Protein 6ERK (pdb70)

Radius of gyration: 26.4 Å; Cα contacts (8 Å, |Δi|>4): 1955; chains: 2; bounding box: 67×79×71 Å

Solvent-accessible surface area: 27756 Å² total; per-residue (Å²): 202,65,117,40,24,72,35,112,29,3,32,68,37,2,0,7,19,88,20,28,0,54,22,126,81,51,10,13,2,1,52,98,2,73,38,4,44,0,0,0,99,72,40,34,118,0,5,2,0,0,2,0,47,18,0,4,0,3,1,12,41,29,97,129,0,24,56,13,0,85,120,9,4,41,76,1,4,3,0,1,0,1,7,0,0,0,71,19,0,0,52,0,0,108,63,0,40,90,36,14,15,84,50,10,36,0,0,0,0,1,7,5,19,21,2,0,0,1,0,0,0,12,0,0,28,27,28,7,111,26,48,110,30,93,78,19,70,46,1,0,0,0,87,22,3,66,3,6,5,0,18,6,0,50,9,0,24,111,138,34,74,40,92,28,45,70,16,74,32,1,27,67,24,50,161,89,98,18,61,132,83,53,100,79,61,8,44,113,25,0,98,169,13,9,112,56,0,0,0,0,0,0,12,0,0,3,0,3,56,30,16,0,35,7,0,6,23,54,14,0,69,23,0,28,141,13,1,88,134,65,100,3,15,0,0,0,8,0,13,20,2,1,1,0,1,1,14,61,23,0,0,0,62,37,2,93,24,34,3,26,0,0,0,0,1,33,3,0,1,0,2,8,4,11,7,0,0,0,0,0,25,43,100,2,0,58,31,1,21,114,29,158,51,57,24,1,127,9,20,13,29,11,0,0,6,0,0,1,0,16,0,0,17,15,1,4,69,19,1,90,83,25,95,18,78,49,87,0,126,67,5,62,58,25,0,77,125,42,0,40,70,0,87,95,48,170,18,13,128,56,30,24,22,9,2,0,0,1,0,0,25,2,77,117,62,15,44,51,55,40,0,14,68,20,1,22,104,25,27,0,1,0,56,5,67,49,96,12,0,6,0,0,0,3,5,44,16,74,78,115,45,2,37,77,0,0,97,13,1,40,122,0,1,36,39,4,33,123,131,111,108,120,142,54,102,57,88,58,39,115,29,3,34,70,34,2,2,8,8,148,26,20,0,59,13,122,131,32,9,4,11,1,64,92,1,82,37,4,50,0,16,5,110,128,46,51,108,0,6,2,0,0,1,0,20,19,0,3,0,3,1,10,40,30,102,87,0,22,60,23,1,71,120,12,6,54,87,1,4,4,0,0,0,4,8,0,0,0,77,17,0,0,55,0,0,104,59,0,41,89,36,13,15,86,51,10,39,0,0,0,0,1,8,5,18,20,2,0,0,0,0,0,0,10,0,0,26,27,19,0,111,25,33,107,77,93,72,9,53,35,1,0,0,0,91,13,4,72,4,8,22,0,56,1,0,72,17,1,23,127,61,76,20,51,68,15,74,35,1,32,70,26,50,163,90,98,18,59,132,78,54,97,80,60,8,45,113,25,0,94,171,20,10,114,30,0,0,0,0,0,0,12,0,0,3,0,3,57,32,18,1,38,8,0,7,20,49,14,0,70,19,0,31,132,12,1,84,133,70,73,3,12,0,0,0,9,0,14,22,3,1,2,0,1,1,16,59,25,0,0,0,61,38,2,93,23,32,2,16,0,0,0,0,1,33,3,0,1,0,1,7,4,13,6,0,0,0,0,0,22,61,99,0,0,56,38,1,11,145,28,156,53,56,23,0,101,3,11,14,30,10,0,1,6,0,1,0,0,16,0,0,18,7,1,4,57,21,1,91,82,25,91,16,80,53,80,0,130,64,3,64,60,25,0,79,121,42,0,40,69,0,90,94,44,162,10,11,124,59,30,25,24,10,1,0,0,1,0,0,25,3,57,130,63,15,82,59,45,23,2,32,31,6,1,23,78,32,27,0,0,1,33,6,63,49,91,13,0,6,0,0,0,3,1,44,14,71,78,118,45,2,38,76,0,0,96,12,0,43,118,0,0,38,38,18,58,110,142

Organism: Psychrobacter cryohalolentis (strain ATCC BAA-1226 / DSM 17306 / VKM B-2378 / K5) (NCBI:txid335284)

B-factor: mean 19.43, std 11.38, range [5.03, 258.58]

Structure (mmCIF, N/CA/C/O backbone):
data_6ERK
#
_entry.id   6ERK
#
_cell.length_a   182.069
_cell.length_b   67.910
_cell.length_c   118.070
_cell.angle_alpha   90.000
_cell.angle_beta   128.810
_cell.angle_gamma   90.000
#
_symmetry.space_group_name_H-M   'C 1 2 1'
#
loop_
_entity.id
_entity.type
_entity.pdbx_description
1 polymer Aminotransferase
2 non-polymer 'SULFATE ION'
3 non-polymer 1,2-ETHANEDIOL
4 non-polymer GLYCEROL
5 non-polymer "PYRIDOXAL-5'-PHOSPHATE"
6 water water
#
loop_
_atom_site.group_PDB
_atom_site.id
_atom_site.type_symbol
_atom_site.label_atom_id
_atom_site.label_alt_id
_atom_site.label_comp_id
_atom_site.label_asym_id
_atom_site.label_entity_id
_atom_site.label_seq_id
_atom_site.pdbx_PDB_ins_code
_atom_site.Cartn_x
_atom_site.Cartn_y
_atom_site.Cartn_z
_atom_site.occupancy
_atom_site.B_iso_or_equiv
_atom_site.auth_seq_id
_atom_site.auth_comp_id
_atom_site.auth_asym_id
_atom_site.auth_atom_id
_atom_site.pdbx_PDB_model_num
ATOM 1 N N . MET A 1 21 ? 50.396 -37.016 37.011 1.00 58.34 1 MET A N 1
ATOM 2 C CA . MET A 1 21 ? 49.023 -36.650 37.505 1.00 55.23 1 MET A CA 1
ATOM 3 C C . MET A 1 21 ? 49.052 -35.283 38.142 1.00 42.86 1 MET A C 1
ATOM 4 O O . MET A 1 21 ? 49.818 -35.046 39.053 1.00 53.88 1 MET A O 1
ATOM 8 N N . THR A 1 22 ? 48.215 -34.388 37.647 1.00 36.07 2 THR A N 1
ATOM 9 C CA . THR A 1 22 ? 48.112 -33.029 38.138 1.00 40.57 2 THR A CA 1
ATOM 10 C C . THR A 1 22 ? 46.686 -32.850 38.564 1.00 37.30 2 THR A C 1
ATOM 11 O O . THR A 1 22 ? 45.743 -33.297 37.857 1.00 43.17 2 THR A O 1
ATOM 15 N N . THR A 1 23 ? 46.544 -32.217 39.727 1.00 41.96 3 THR A N 1
ATOM 16 C CA . THR A 1 23 ? 45.264 -31.828 40.285 1.00 37.99 3 THR A CA 1
ATOM 17 C C . THR A 1 23 ? 45.355 -30.317 40.348 1.00 36.30 3 THR A C 1
ATOM 18 O O . THR A 1 23 ? 46.206 -29.777 41.074 1.00 51.80 3 THR A O 1
ATOM 22 N N . VAL A 1 24 ? 44.484 -29.635 39.604 1.00 31.74 4 VAL A N 1
ATOM 23 C CA . VAL A 1 24 ? 44.353 -28.194 39.644 1.00 30.45 4 VAL A CA 1
ATOM 24 C C . VAL A 1 24 ? 43.224 -27.775 40.565 1.00 28.58 4 VAL A C 1
ATOM 25 O O . VAL A 1 24 ? 42.248 -28.528 40.813 1.00 33.19 4 VAL A O 1
ATOM 29 N N . SER A 1 25 ? 43.342 -26.515 41.005 1.00 24.73 5 SER A N 1
ATOM 30 C CA . SER A 1 25 ? 42.401 -25.922 41.915 1.00 28.85 5 SER A CA 1
ATOM 31 C C . SER A 1 25 ? 41.270 -25.272 41.121 1.00 27.15 5 SER A C 1
ATOM 32 O O . SER A 1 25 ? 41.492 -24.586 40.103 1.00 24.05 5 SER A O 1
ATOM 35 N N . THR A 1 26 ? 40.060 -25.535 41.640 1.00 22.04 6 THR A N 1
ATOM 36 C CA . THR A 1 26 ? 38.790 -24.986 41.185 1.00 23.38 6 THR A CA 1
ATOM 37 C C . THR A 1 26 ? 38.061 -24.383 42.391 1.00 24.50 6 THR A C 1
ATOM 38 O O . THR A 1 26 ? 38.500 -24.568 43.553 1.00 27.43 6 THR A O 1
ATOM 44 N N . ASN A 1 27 ? 36.935 -23.704 42.139 1.00 21.10 7 ASN A N 1
ATOM 45 C CA . ASN A 1 27 ? 36.299 -22.912 43.179 1.00 15.57 7 ASN A CA 1
ATOM 46 C C . ASN A 1 27 ? 34.801 -22.932 43.018 1.00 14.78 7 ASN A C 1
ATOM 47 O O . ASN A 1 27 ? 34.266 -22.499 42.002 1.00 14.04 7 ASN A O 1
ATOM 52 N N . ASP A 1 28 ? 34.112 -23.451 44.040 1.00 15.57 8 ASP A N 1
ATOM 53 C CA . ASP A 1 28 ? 32.652 -23.580 43.959 1.00 16.40 8 ASP A CA 1
ATOM 54 C C . ASP A 1 28 ? 31.922 -22.250 43.906 1.00 14.64 8 ASP A C 1
ATOM 55 O O . ASP A 1 28 ? 30.909 -22.099 43.207 1.00 16.18 8 ASP A O 1
ATOM 60 N N . PHE A 1 29 ? 32.471 -21.238 44.572 1.00 13.60 9 PHE A N 1
ATOM 61 C CA . PHE A 1 29 ? 31.822 -19.887 44.443 1.00 12.39 9 PHE A CA 1
ATOM 62 C C . PHE A 1 29 ? 31.866 -19.354 43.001 1.00 11.50 9 PHE A C 1
ATOM 63 O O . PHE A 1 29 ? 30.860 -18.915 42.462 1.00 12.64 9 PHE A O 1
ATOM 71 N N . ASP A 1 30 ? 33.048 -19.391 42.398 1.00 11.71 10 ASP A N 1
ATOM 72 C CA . ASP A 1 30 ? 33.194 -19.033 40.980 1.00 14.53 10 ASP A CA 1
ATOM 73 C C . ASP A 1 30 ? 32.175 -19.774 40.110 1.00 15.74 10 ASP A C 1
ATOM 74 O O . ASP A 1 30 ? 31.451 -19.188 39.350 1.00 13.14 10 ASP A O 1
ATOM 79 N N . GLN A 1 31 ? 32.166 -21.126 40.273 1.00 11.23 11 GLN A N 1
ATOM 80 C CA . GLN A 1 31 ? 31.342 -21.977 39.465 1.00 16.29 11 GLN A CA 1
ATOM 81 C C . GLN A 1 31 ? 29.879 -21.639 39.496 1.00 14.91 11 GLN A C 1
ATOM 82 O O . GLN A 1 31 ? 29.195 -21.696 38.491 1.00 18.10 11 GLN A O 1
ATOM 88 N N . GLN A 1 32 ? 29.382 -21.232 40.657 1.00 13.45 12 GLN A N 1
ATOM 89 C CA . GLN A 1 32 ? 27.934 -20.950 40.825 1.00 16.97 12 GLN A CA 1
ATOM 90 C C . GLN A 1 32 ? 27.530 -19.464 40.633 1.00 14.77 12 GLN A C 1
ATOM 91 O O . GLN A 1 32 ? 26.395 -19.185 40.246 1.00 18.33 12 GLN A O 1
ATOM 97 N N . HIS A 1 33 ? 28.440 -18.531 40.8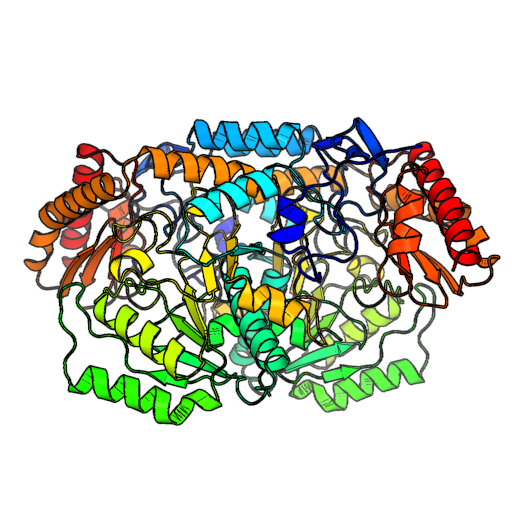87 1.00 11.77 13 HIS A N 1
ATOM 98 C CA . HIS A 1 33 ? 28.073 -17.114 41.025 1.00 11.78 13 HIS A CA 1
ATOM 99 C C . HIS A 1 33 ? 28.727 -16.123 40.061 1.00 11.75 13 HIS A C 1
ATOM 100 O O . HIS A 1 33 ? 28.224 -15.012 39.924 1.00 13.35 13 HIS A O 1
ATOM 107 N N . LEU A 1 34 ? 29.828 -16.510 39.399 1.00 10.36 14 LEU A N 1
ATOM 108 C CA . LEU A 1 34 ? 30.549 -15.578 38.538 1.00 10.74 14 LEU A CA 1
ATOM 109 C C . LEU A 1 34 ? 30.456 -15.962 37.053 1.00 10.69 14 LEU A C 1
ATOM 110 O O . LEU A 1 34 ? 30.956 -17.026 36.646 1.00 11.54 14 LEU A O 1
ATOM 115 N N . TRP A 1 35 ? 29.872 -15.054 36.272 1.00 10.61 15 TRP A N 1
ATOM 116 C CA . TRP A 1 35 ? 29.932 -15.214 34.845 1.00 9.90 15 TRP A CA 1
ATOM 117 C C . TRP A 1 35 ? 31.357 -15.027 34.302 1.00 11.66 15 TRP A C 1
ATOM 118 O O . TRP A 1 35 ? 32.150 -14.210 34.820 1.00 10.65 15 TRP A O 1
ATOM 129 N N . HIS A 1 36 ? 31.672 -15.797 33.254 1.00 10.97 16 HIS A N 1
ATOM 130 C CA . HIS A 1 36 ? 32.933 -15.585 32.536 1.00 10.25 16 HIS A CA 1
ATOM 131 C C . HIS A 1 36 ? 32.548 -15.297 31.074 1.00 14.29 16 HIS A C 1
ATOM 132 O O . HIS A 1 36 ? 31.393 -15.471 30.733 1.00 20.40 16 HIS A O 1
ATOM 139 N N . PRO A 1 37 ? 33.508 -14.895 30.234 1.00 13.94 17 PRO A N 1
ATOM 140 C CA . PRO A 1 37 ? 33.105 -14.453 28.877 1.00 17.42 17 PRO A CA 1
ATOM 141 C C . PRO A 1 37 ? 32.397 -15.508 28.080 1.00 19.30 17 PRO A C 1
ATOM 142 O O . PRO A 1 37 ? 32.847 -16.680 28.025 1.00 22.78 17 PRO A O 1
ATOM 146 N N . TYR A 1 38 ? 31.259 -15.071 27.508 1.00 20.34 18 TYR A N 1
ATOM 147 C CA . TYR A 1 38 ? 30.472 -15.908 26.627 1.00 25.51 18 TYR A CA 1
ATOM 148 C C . TYR A 1 38 ? 30.305 -17.301 27.194 1.00 22.93 18 TYR A C 1
ATOM 149 O O . TYR A 1 38 ? 30.566 -18.307 26.491 1.00 26.82 18 TYR A O 1
ATOM 158 N N . ALA A 1 39 ? 29.899 -17.347 28.468 1.00 21.59 19 ALA A N 1
ATOM 159 C CA . ALA A 1 39 ? 29.848 -18.612 29.215 1.00 24.17 19 ALA A CA 1
ATOM 160 C C . ALA A 1 39 ? 28.495 -18.768 29.848 1.00 20.21 19 ALA A C 1
ATOM 161 O O . ALA A 1 39 ? 27.749 -17.771 30.018 1.00 23.24 19 ALA A O 1
ATOM 163 N N . SER A 1 40 ? 28.115 -20.012 30.066 1.00 22.14 20 SER A N 1
ATOM 164 C CA . SER A 1 40 ? 26.923 -20.263 30.889 1.00 20.19 20 SER A CA 1
ATOM 165 C C . SER A 1 40 ? 27.348 -20.258 32.393 1.00 17.25 20 SER A C 1
ATOM 166 O O . SER A 1 40 ? 28.552 -20.311 32.805 1.00 18.95 20 SER A O 1
ATOM 169 N N . LEU A 1 41 ? 26.324 -20.200 33.219 1.00 16.68 21 LEU A N 1
ATOM 170 C CA . LEU A 1 41 ? 26.516 -20.181 34.674 1.00 16.30 21 LEU A CA 1
ATOM 171 C C . LEU A 1 41 ? 25.565 -21.190 35.361 1.00 19.55 21 LEU A C 1
ATOM 172 O O . LEU A 1 41 ? 24.350 -20.962 35.360 1.00 23.13 21 LEU A O 1
ATOM 177 N N . PRO A 1 42 ? 26.052 -22.300 35.926 1.00 21.19 22 PRO A N 1
ATOM 178 C CA . PRO A 1 42 ? 27.447 -22.700 35.919 1.00 20.75 22 PRO A CA 1
ATOM 179 C C . PRO A 1 42 ? 27.930 -23.110 34.514 1.00 17.08 22 PRO A C 1
ATOM 180 O O . PRO A 1 42 ? 27.147 -23.542 33.664 1.00 24.66 22 PRO A O 1
ATOM 184 N N . PRO A 1 43 ? 29.255 -23.070 34.294 1.00 17.94 23 PRO A N 1
ATOM 185 C CA . PRO A 1 43 ? 29.852 -23.510 33.076 1.00 21.30 23 PRO A CA 1
ATOM 186 C C . PRO A 1 43 ? 29.912 -25.065 33.083 1.00 26.70 23 PRO A C 1
ATOM 187 O O . PRO A 1 43 ? 29.899 -25.716 34.146 1.00 28.60 23 PRO A O 1
ATOM 191 N N . THR A 1 44 ? 30.050 -25.644 31.902 1.00 36.00 24 THR A N 1
ATOM 192 C CA . THR A 1 44 ? 30.139 -27.136 31.862 1.00 38.38 24 THR A CA 1
ATOM 193 C C . THR A 1 44 ? 31.489 -27.656 32.399 1.00 45.50 24 THR A C 1
ATOM 194 O O . THR A 1 44 ? 31.567 -28.760 32.988 1.00 50.25 24 THR A O 1
ATOM 198 N N . TYR A 1 45 ? 32.526 -26.830 32.240 1.00 35.30 25 TYR A N 1
ATOM 199 C CA . TYR A 1 45 ? 33.863 -27.143 32.707 1.00 27.60 25 TYR A CA 1
ATOM 200 C C . TYR A 1 45 ? 34.337 -26.000 33.630 1.00 22.80 25 TYR A C 1
ATOM 201 O O . TYR A 1 45 ? 34.139 -24.831 33.323 1.00 22.33 25 TYR A O 1
ATOM 210 N N . PRO A 1 46 ? 34.873 -26.361 34.804 1.00 21.85 26 PRO A N 1
ATOM 211 C CA . PRO A 1 46 ? 35.278 -25.347 35.755 1.00 17.64 26 PRO A CA 1
ATOM 212 C C . PRO A 1 46 ? 36.495 -24.538 35.351 1.00 14.91 26 PRO A C 1
ATOM 213 O O . PRO A 1 46 ? 37.321 -24.992 34.604 1.00 19.41 26 PRO A O 1
ATOM 217 N N . ASN A 1 47 ? 36.576 -23.315 35.896 1.00 13.62 27 ASN A N 1
ATOM 218 C CA . ASN A 1 47 ? 37.713 -22.438 35.661 1.00 13.57 27 ASN A CA 1
ATOM 219 C C . ASN A 1 47 ? 38.866 -22.780 36.580 1.00 12.63 27 ASN A C 1
ATOM 220 O O . ASN A 1 47 ? 38.649 -23.205 37.739 1.00 16.17 27 ASN A O 1
ATOM 225 N N . ILE A 1 48 ? 40.086 -22.685 36.071 1.00 13.48 28 ILE A N 1
ATOM 226 C CA . ILE A 1 48 ? 41.308 -22.945 36.844 1.00 12.91 28 ILE A CA 1
ATOM 227 C C . ILE A 1 48 ? 41.667 -21.693 37.643 1.00 11.71 28 ILE A C 1
ATOM 228 O O . ILE A 1 48 ? 41.693 -20.552 37.103 1.00 11.83 28 ILE A O 1
ATOM 233 N N . VAL A 1 49 ? 41.845 -21.862 38.947 1.00 12.39 29 VAL A N 1
ATOM 234 C CA . VAL A 1 49 ? 42.254 -20.740 39.797 1.00 11.58 29 VAL A CA 1
ATOM 235 C C . VAL A 1 49 ? 43.732 -20.426 39.586 1.00 11.71 29 VAL A C 1
ATOM 236 O O . VAL A 1 49 ? 44.610 -21.254 39.794 1.00 12.70 29 VAL A O 1
ATOM 240 N N . ILE A 1 50 ? 43.993 -19.195 39.159 1.00 11.22 30 ILE A N 1
ATOM 241 C CA . ILE A 1 50 ? 45.365 -18.672 38.957 1.00 10.35 30 ILE A CA 1
ATOM 242 C C . ILE A 1 50 ? 45.707 -17.830 40.185 1.00 10.43 30 ILE A C 1
ATOM 243 O O . ILE A 1 50 ? 44.978 -16.944 40.524 1.00 10.24 30 ILE A O 1
ATOM 248 N N . ASP A 1 51 ? 46.878 -18.122 40.745 1.00 10.16 31 ASP A N 1
ATOM 249 C CA . ASP A 1 51 ? 47.363 -17.364 41.918 1.00 12.77 31 ASP A CA 1
ATOM 250 C C . ASP A 1 51 ? 48.234 -16.165 41.573 1.00 12.29 31 ASP A C 1
ATOM 251 O O . ASP A 1 51 ? 48.169 -15.162 42.217 1.00 11.00 31 ASP A O 1
ATOM 256 N N . ARG A 1 52 ? 49.066 -16.294 40.541 1.00 9.35 32 ARG A N 1
ATOM 257 C CA . ARG A 1 52 ? 50.088 -15.273 40.239 1.00 9.75 32 ARG A CA 1
ATOM 258 C C . ARG A 1 52 ? 50.608 -15.534 38.850 1.00 10.75 32 ARG A C 1
ATOM 259 O O . ARG A 1 52 ? 50.210 -16.524 38.219 1.00 11.00 32 ARG A O 1
ATOM 270 N N . ALA A 1 53 ? 51.454 -14.660 38.375 1.00 10.34 33 ALA A N 1
ATOM 271 C CA . ALA A 1 53 ? 52.049 -14.798 37.044 1.00 10.36 33 ALA A CA 1
ATOM 272 C C . ALA A 1 53 ? 53.426 -14.141 37.022 1.00 9.90 33 ALA A C 1
ATOM 273 O O . ALA A 1 53 ? 53.736 -13.223 37.834 1.00 11.01 33 ALA A O 1
ATOM 275 N N . GLU A 1 54 ? 54.280 -14.608 36.126 1.00 9.56 34 GLU A N 1
ATOM 276 C CA . GLU A 1 54 ? 55.662 -14.136 36.052 1.00 12.41 34 GLU A CA 1
ATOM 277 C C . GLU A 1 54 ? 56.237 -14.459 34.699 1.00 10.95 34 GLU A C 1
ATOM 278 O O . GLU A 1 54 ? 56.090 -15.587 34.221 1.00 10.62 34 GLU A O 1
ATOM 284 N N . GLY A 1 55 ? 56.854 -13.483 34.046 1.00 11.54 35 GLY A N 1
ATOM 285 C CA . GLY A 1 55 ? 57.398 -13.731 32.724 1.00 12.05 35 GLY A CA 1
ATOM 286 C C . GLY A 1 55 ? 56.303 -14.188 31.767 1.00 10.52 35 GLY A C 1
ATOM 287 O O . GLY A 1 55 ? 55.262 -13.577 31.712 1.00 10.79 35 GLY A O 1
ATOM 288 N N . ILE A 1 56 ? 56.529 -15.292 31.073 1.00 8.68 36 ILE A N 1
ATOM 289 C CA . ILE A 1 56 ? 55.517 -15.829 30.133 1.00 10.43 36 ILE A CA 1
ATOM 290 C C . ILE A 1 56 ? 54.496 -16.748 30.776 1.00 9.53 36 ILE A C 1
ATOM 291 O O . ILE A 1 56 ? 53.597 -17.240 30.099 1.00 11.34 36 ILE A O 1
ATOM 296 N N . TYR A 1 57 ? 54.640 -16.970 32.112 1.00 7.01 37 TYR A N 1
ATOM 297 C CA . TYR A 1 57 ? 53.918 -17.993 32.818 1.00 8.13 37 TYR A CA 1
ATOM 298 C C . TYR A 1 57 ? 52.771 -17.448 33.667 1.00 9.13 37 TYR A C 1
ATOM 299 O O . TYR A 1 57 ? 52.922 -16.424 34.354 1.00 10.26 37 TYR A O 1
ATOM 308 N N . ILE A 1 58 ? 51.697 -18.215 33.706 1.00 9.68 38 ILE A N 1
ATOM 309 C CA . ILE A 1 58 ? 50.688 -18.116 34.719 1.00 9.64 38 ILE A CA 1
ATOM 310 C C . ILE A 1 58 ? 50.843 -19.286 35.672 1.00 9.31 38 ILE A C 1
ATOM 311 O O . ILE A 1 58 ? 51.333 -20.361 35.266 1.00 11.92 38 ILE A O 1
ATOM 316 N N . VAL A 1 59 ? 50.471 -19.089 36.938 1.00 10.09 39 VAL A N 1
ATOM 317 C CA . VAL A 1 59 ? 50.778 -20.063 37.983 1.00 11.06 39 VAL A CA 1
ATOM 318 C C . VAL A 1 59 ? 49.538 -20.381 38.738 1.00 10.85 39 VAL A C 1
ATOM 319 O O . VAL A 1 59 ? 48.875 -19.509 39.277 1.00 13.30 39 VAL A O 1
ATOM 323 N N . THR A 1 60 ? 49.221 -21.678 38.780 1.00 13.65 40 THR A N 1
ATOM 324 C CA . THR A 1 60 ? 47.957 -22.097 39.393 1.00 16.49 40 THR A CA 1
ATOM 325 C C . THR A 1 60 ? 48.114 -22.033 40.899 1.00 20.46 40 THR A C 1
ATOM 326 O O . THR A 1 60 ? 49.273 -21.941 41.471 1.00 17.57 40 THR A O 1
ATOM 330 N N . GLU A 1 61 ? 46.951 -22.103 41.566 1.00 21.49 41 GLU A N 1
ATOM 331 C CA . GLU A 1 61 ? 46.895 -22.047 43.036 1.00 24.76 41 GLU A CA 1
ATOM 332 C C . GLU A 1 61 ? 47.779 -23.162 43.645 1.00 29.51 41 GLU A C 1
ATOM 333 O O . GLU A 1 61 ? 48.394 -22.990 44.643 1.00 37.46 41 GLU A O 1
ATOM 339 N N . ASP A 1 62 ? 47.917 -24.283 42.943 1.00 42.05 42 ASP A N 1
ATOM 340 C CA . ASP A 1 62 ? 48.792 -25.384 43.384 1.00 64.79 42 ASP A CA 1
ATOM 341 C C . ASP A 1 62 ? 50.276 -25.321 42.961 1.00 258.58 42 ASP A C 1
ATOM 342 O O . ASP A 1 62 ? 51.040 -26.215 43.317 1.00 113.66 42 ASP A O 1
ATOM 351 N N . GLY A 1 63 ? 50.704 -24.287 42.215 1.00 16.23 43 GLY A N 1
ATOM 352 C CA . GLY A 1 63 ? 52.071 -24.084 42.014 1.00 14.80 43 GLY A CA 1
ATOM 353 C C . GLY A 1 63 ? 52.482 -24.466 40.536 1.00 20.24 43 GLY A C 1
ATOM 354 O O . GLY A 1 63 ? 53.622 -24.272 40.136 1.00 26.41 43 GLY A O 1
ATOM 355 N N . THR A 1 64 ? 51.535 -24.962 39.734 1.00 21.56 44 THR A N 1
ATOM 356 C CA . THR A 1 64 ? 51.811 -25.405 38.363 1.00 20.08 44 THR A CA 1
ATOM 357 C C . THR A 1 64 ? 51.994 -24.190 37.445 1.00 17.23 44 THR A C 1
ATOM 358 O O . THR A 1 64 ? 51.090 -23.343 37.383 1.00 19.52 44 THR A O 1
ATOM 362 N N . ARG A 1 65 ? 53.155 -24.098 36.782 1.00 16.83 45 ARG A N 1
ATOM 363 C CA . ARG A 1 65 ? 53.419 -23.020 35.837 1.00 17.02 45 ARG A CA 1
ATOM 364 C C . ARG A 1 65 ? 52.995 -23.458 34.423 1.00 16.69 45 ARG A C 1
ATOM 365 O O . ARG A 1 65 ? 53.288 -24.593 33.974 1.00 16.55 45 ARG A O 1
ATOM 373 N N . LEU A 1 66 ? 52.354 -22.539 33.723 1.00 12.34 46 LEU A N 1
ATOM 374 C CA . LEU A 1 66 ? 51.846 -22.792 32.372 1.00 11.65 46 LEU A CA 1
ATOM 375 C C . LEU A 1 66 ? 52.311 -21.656 31.503 1.00 10.79 46 LEU A C 1
ATOM 376 O O . LEU A 1 66 ? 52.111 -20.487 31.858 1.00 12.00 46 LEU A O 1
ATOM 381 N N . ILE A 1 67 ? 52.863 -21.986 30.350 1.00 11.46 47 ILE A N 1
ATOM 382 C CA . ILE A 1 67 ? 53.180 -20.909 29.396 1.00 11.63 47 ILE A CA 1
ATOM 383 C C . ILE A 1 67 ? 51.856 -20.414 28.834 1.00 11.48 47 ILE A C 1
ATOM 384 O O . ILE A 1 67 ? 51.104 -21.188 28.272 1.00 12.07 47 ILE A O 1
ATOM 389 N N . ASP A 1 68 ? 51.605 -19.109 28.973 1.00 10.71 48 ASP A N 1
ATOM 390 C CA . ASP A 1 68 ? 50.384 -18.557 28.391 1.00 9.77 48 ASP A CA 1
ATOM 391 C C . ASP A 1 68 ? 50.623 -18.217 26.933 1.00 10.09 48 ASP A C 1
ATOM 392 O O . ASP A 1 68 ? 51.156 -17.156 26.614 1.00 11.74 48 ASP A O 1
ATOM 397 N N . GLY A 1 69 ? 50.185 -19.106 26.050 1.00 10.87 49 GLY A N 1
ATOM 398 C CA . GLY A 1 69 ? 50.322 -18.838 24.654 1.00 10.17 49 GLY A CA 1
ATOM 399 C C . GLY A 1 69 ? 49.433 -17.744 24.078 1.00 9.84 49 GLY A C 1
ATOM 400 O O . GLY A 1 69 ? 49.581 -17.378 22.911 1.00 12.25 49 GLY A O 1
ATOM 401 N N . MET A 1 70 ? 48.488 -17.251 24.864 1.00 9.88 50 MET A N 1
ATOM 402 C CA . MET A 1 70 ? 47.503 -16.294 24.443 1.00 9.00 50 MET A CA 1
ATOM 403 C C . MET A 1 70 ? 47.843 -14.844 24.758 1.00 9.95 50 MET A C 1
ATOM 404 O O . MET A 1 70 ? 47.128 -13.939 24.312 1.00 10.29 50 MET A O 1
ATOM 409 N N . SER A 1 71 ? 48.891 -14.627 25.567 1.00 8.37 51 SER A N 1
ATOM 410 C CA . SER A 1 71 ? 49.134 -13.289 26.129 1.00 10.35 51 SER A CA 1
ATOM 411 C C . SER A 1 71 ? 47.890 -12.668 26.721 1.00 7.35 51 SER A C 1
ATOM 412 O O . SER A 1 71 ? 47.595 -11.487 26.513 1.00 8.15 51 SER A O 1
ATOM 415 N N . SER A 1 72 ? 47.122 -13.444 27.475 1.00 8.31 52 SER A N 1
ATOM 416 C CA . SER A 1 72 ? 45.853 -12.944 28.033 1.00 9.50 52 SER A CA 1
ATOM 417 C C . SER A 1 72 ? 44.990 -12.191 27.006 1.00 9.70 52 SER A C 1
ATOM 418 O O . SER A 1 72 ? 44.547 -11.083 27.223 1.00 10.95 52 SER A O 1
ATOM 421 N N . TRP A 1 73 ? 44.755 -12.855 25.894 1.00 8.68 53 TRP A N 1
ATOM 422 C CA . TRP A 1 73 ? 43.953 -12.318 24.804 1.00 10.29 53 TRP A CA 1
ATOM 423 C C . TRP A 1 73 ? 44.625 -11.095 24.161 1.00 10.29 53 TRP A C 1
ATOM 424 O O . TRP A 1 73 ? 44.078 -10.012 24.120 1.00 11.20 53 TRP A O 1
ATOM 435 N N . TRP A 1 74 ? 45.873 -11.316 23.694 1.00 9.73 54 TRP A N 1
ATOM 436 C CA . TRP A 1 74 ? 46.578 -10.450 22.762 1.00 12.89 54 TRP A CA 1
ATOM 437 C C . TRP A 1 74 ? 47.334 -9.335 23.489 1.00 10.06 54 TRP A C 1
ATOM 438 O O . TRP A 1 74 ? 48.212 -8.759 22.905 1.00 14.38 54 TRP A O 1
ATOM 449 N N . ALA A 1 75 ? 47.060 -9.091 24.773 1.00 8.08 55 ALA A N 1
ATOM 450 C CA . ALA A 1 75 ? 47.434 -7.870 25.441 1.00 8.22 55 ALA A CA 1
ATOM 451 C C . ALA A 1 75 ? 48.735 -7.895 26.250 1.00 8.13 55 ALA A C 1
ATOM 452 O O . ALA A 1 75 ? 49.414 -6.874 26.332 1.00 9.06 55 ALA A O 1
ATOM 454 N N . SER A 1 76 ? 49.080 -9.060 26.824 1.00 7.66 56 SER A N 1
ATOM 455 C CA . SER A 1 76 ? 50.192 -9.095 27.746 1.00 8.04 56 SER A CA 1
ATOM 456 C C . SER A 1 76 ? 51.498 -9.335 26.962 1.00 7.84 56 SER A C 1
ATOM 457 O O . SER A 1 76 ? 52.238 -10.306 27.154 1.00 9.52 56 SER A O 1
ATOM 462 N N . VAL A 1 77 ? 51.813 -8.367 26.135 1.00 7.29 57 VAL A N 1
ATOM 463 C CA . VAL A 1 77 ? 52.899 -8.519 25.128 1.00 7.69 57 VAL A CA 1
ATOM 464 C C . VAL A 1 77 ? 54.298 -8.453 25.744 1.00 8.20 57 VAL A C 1
ATOM 465 O O . VAL A 1 77 ? 55.262 -8.879 25.140 1.00 8.71 57 VAL A O 1
ATOM 469 N N . HIS A 1 78 ? 54.397 -7.952 26.974 1.00 8.75 58 HIS A N 1
ATOM 470 C CA . HIS A 1 78 ? 55.651 -7.972 27.727 1.00 7.85 58 HIS A CA 1
ATOM 471 C C . HIS A 1 78 ? 55.709 -9.033 28.796 1.00 8.68 58 HIS A C 1
ATOM 472 O O . HIS A 1 78 ? 56.599 -9.004 29.682 1.00 10.15 58 HIS A O 1
ATOM 479 N N . GLY A 1 79 ? 54.793 -9.969 28.743 1.00 9.14 59 GLY A N 1
ATOM 480 C CA . GLY A 1 79 ? 54.600 -10.955 29.778 1.00 10.21 59 GLY A CA 1
ATOM 481 C C . GLY A 1 79 ? 53.957 -10.382 31.006 1.00 9.72 59 GLY A C 1
ATOM 482 O O . GLY A 1 79 ? 53.374 -9.264 30.999 1.00 13.28 59 GLY A O 1
ATOM 483 N N . TYR A 1 80 ? 54.071 -11.112 32.109 1.00 10.34 60 TYR A N 1
ATOM 484 C CA . TYR A 1 80 ? 53.434 -10.753 33.358 1.00 9.39 60 TYR A CA 1
ATOM 485 C C . TYR A 1 80 ? 54.482 -10.247 34.361 1.00 8.66 60 TYR A C 1
ATOM 486 O O . TYR A 1 80 ? 55.644 -10.593 34.291 1.00 9.70 60 TYR A O 1
ATOM 495 N N . ASN A 1 81 ? 54.037 -9.391 35.288 1.00 9.57 61 ASN A N 1
ATOM 496 C CA . ASN A 1 81 ? 54.857 -8.973 36.419 1.00 10.24 61 ASN A CA 1
ATOM 497 C C . ASN A 1 81 ? 56.175 -8.416 35.884 1.00 10.59 61 ASN A C 1
ATOM 498 O O . ASN A 1 81 ? 57.269 -8.750 36.369 1.00 11.54 61 ASN A O 1
ATOM 503 N N . HIS A 1 82 ? 56.054 -7.532 34.885 1.00 9.34 62 HIS A N 1
ATOM 504 C CA . HIS A 1 82 ? 57.231 -6.915 34.299 1.00 10.41 62 HIS A CA 1
ATOM 505 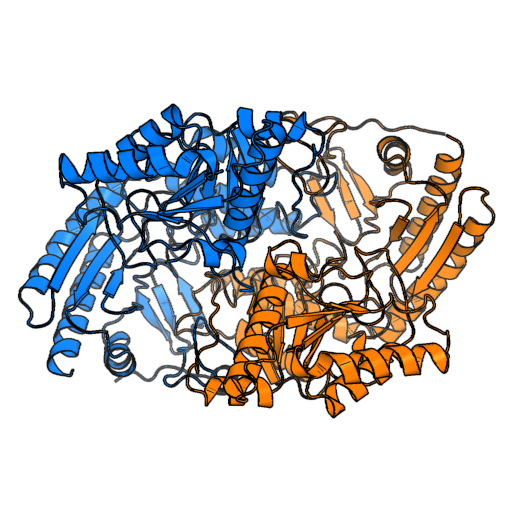C C . HIS A 1 82 ? 57.711 -5.768 35.186 1.00 9.22 62 HIS A C 1
ATOM 506 O O . HIS A 1 82 ? 56.933 -4.891 35.509 1.00 9.04 62 HIS A O 1
ATOM 513 N N . PRO A 1 83 ? 58.999 -5.725 35.515 1.00 9.62 63 PRO A N 1
ATOM 514 C CA . PRO A 1 83 ? 59.436 -4.741 36.499 1.00 9.26 63 PRO A CA 1
ATOM 515 C C . PRO A 1 83 ? 59.279 -3.290 36.027 1.00 8.84 63 PRO A C 1
ATOM 516 O O . PRO A 1 83 ? 59.085 -2.380 36.819 1.00 9.68 63 PRO A O 1
ATOM 520 N N . LYS A 1 84 ? 59.341 -3.040 34.724 1.00 8.05 64 LYS A N 1
ATOM 521 C CA . LYS A 1 84 ? 59.194 -1.669 34.236 1.00 7.87 64 LYS A CA 1
ATOM 522 C C . LYS A 1 84 ? 57.727 -1.236 34.206 1.00 8.45 64 LYS A C 1
ATOM 523 O O . LYS A 1 84 ? 57.411 -0.100 34.549 1.00 9.05 64 LYS A O 1
ATOM 529 N N . LEU A 1 85 ? 56.847 -2.183 33.874 1.00 8.01 65 LEU A N 1
ATOM 530 C CA . LEU A 1 85 ? 55.375 -1.901 33.985 1.00 8.34 65 LEU A CA 1
ATOM 531 C C . LEU A 1 85 ? 55.013 -1.692 35.437 1.00 8.07 65 LEU A C 1
ATOM 532 O O . LEU A 1 85 ? 54.265 -0.754 35.778 1.00 7.14 65 LEU A O 1
ATOM 537 N N . ASN A 1 86 ? 55.547 -2.538 36.314 1.00 7.08 66 ASN A N 1
ATOM 538 C CA . ASN A 1 86 ? 55.238 -2.442 37.730 1.00 7.49 66 ASN A CA 1
ATOM 539 C C . ASN A 1 86 ? 55.722 -1.073 38.267 1.00 7.53 66 ASN A C 1
ATOM 540 O O . ASN A 1 86 ? 54.999 -0.387 39.015 1.00 8.32 66 ASN A O 1
ATOM 545 N N . ALA A 1 87 ? 56.954 -0.667 37.877 1.00 7.18 67 ALA A N 1
ATOM 546 C CA . ALA A 1 87 ? 57.495 0.598 38.326 1.00 7.60 67 ALA A CA 1
ATOM 547 C C . ALA A 1 87 ? 56.597 1.775 37.908 1.00 7.53 67 ALA A C 1
ATOM 548 O O . ALA A 1 87 ? 56.431 2.725 38.671 1.00 7.94 67 ALA A O 1
ATOM 550 N N . ALA A 1 88 ? 56.079 1.721 36.662 1.00 7.28 68 ALA A N 1
ATOM 551 C CA . ALA A 1 88 ? 55.219 2.793 36.170 1.00 6.88 68 ALA A CA 1
ATOM 552 C C . ALA A 1 88 ? 53.929 2.893 36.964 1.00 6.77 68 ALA A C 1
ATOM 553 O O . ALA A 1 88 ? 53.467 3.989 37.307 1.00 9.38 68 ALA A O 1
ATOM 555 N N . MET A 1 89 ? 53.356 1.741 37.285 1.00 6.79 69 MET A N 1
ATOM 556 C CA . MET A 1 89 ? 52.144 1.687 38.098 1.00 7.98 69 MET A CA 1
ATOM 557 C C . MET A 1 89 ? 52.380 2.314 39.503 1.00 7.36 69 MET A C 1
ATOM 558 O O . MET A 1 89 ? 51.640 3.193 39.967 1.00 8.79 69 MET A O 1
ATOM 563 N N . ILE A 1 90 ? 53.473 1.868 40.122 1.00 6.43 70 ILE A N 1
ATOM 564 C CA . ILE A 1 90 ? 53.797 2.337 41.468 1.00 7.69 70 ILE A CA 1
ATOM 565 C C . ILE A 1 90 ? 54.071 3.877 41.484 1.00 6.39 70 ILE A C 1
ATOM 566 O O . ILE A 1 90 ? 53.535 4.591 42.345 1.00 7.57 70 ILE A O 1
ATOM 571 N N . GLU A 1 91 ? 54.818 4.349 40.480 1.00 6.90 71 GLU A N 1
ATOM 572 C CA . GLU A 1 91 ? 55.151 5.749 40.398 1.00 7.11 71 GLU A CA 1
ATOM 573 C C . GLU A 1 91 ? 53.875 6.603 40.282 1.00 7.57 71 GLU A C 1
ATOM 574 O O . GLU A 1 91 ? 53.742 7.630 40.945 1.00 8.29 71 GLU A O 1
ATOM 580 N N . GLN A 1 92 ? 52.934 6.185 39.418 1.00 7.54 72 GLN A N 1
ATOM 581 C CA . GLN A 1 92 ? 51.714 6.974 39.260 1.00 6.98 72 GLN A CA 1
ATOM 582 C C . GLN A 1 92 ? 50.821 6.878 40.475 1.00 6.71 72 GLN A C 1
ATOM 583 O O . GLN A 1 92 ? 50.226 7.895 40.856 1.00 8.32 72 GLN A O 1
ATOM 589 N N . LEU A 1 93 ? 50.743 5.704 41.106 1.00 6.48 73 LEU A N 1
ATOM 590 C CA . LEU A 1 93 ? 49.953 5.569 42.332 1.00 7.70 73 LEU A CA 1
ATOM 591 C C . LEU A 1 93 ? 50.348 6.552 43.414 1.00 8.51 73 LEU A C 1
ATOM 592 O O . LEU A 1 93 ? 49.478 7.031 44.141 1.00 10.37 73 LEU A O 1
ATOM 597 N N . GLY A 1 94 ? 51.637 6.874 43.491 1.00 7.94 74 GLY A N 1
ATOM 598 C CA . GLY A 1 94 ? 52.109 7.835 44.492 1.00 9.44 74 GLY A CA 1
ATOM 599 C C . GLY A 1 94 ? 51.613 9.251 44.306 1.00 8.35 74 GLY A C 1
ATOM 600 O O . GLY A 1 94 ? 51.661 10.051 45.203 1.00 9.28 74 GLY A O 1
ATOM 601 N N . LYS A 1 95 ? 51.228 9.548 43.067 1.00 7.51 75 LYS A N 1
ATOM 602 C CA . LYS A 1 95 ? 50.758 10.877 42.691 1.00 7.27 75 LYS A CA 1
ATOM 603 C C . LYS A 1 95 ? 49.224 10.890 42.716 1.00 7.39 75 LYS A C 1
ATOM 604 O O . LYS A 1 95 ? 48.604 11.622 43.515 1.00 8.15 75 LYS A O 1
ATOM 610 N N . MET A 1 96 ? 48.606 10.084 41.880 1.00 7.90 76 MET A N 1
ATOM 611 C CA . MET A 1 96 ? 47.149 9.858 41.882 1.00 8.04 76 MET A CA 1
ATOM 612 C C . MET A 1 96 ? 46.829 8.719 40.950 1.00 7.46 76 MET A C 1
ATOM 613 O O . MET A 1 96 ? 47.268 8.714 39.809 1.00 7.13 76 MET A O 1
ATOM 618 N N . ALA A 1 97 ? 45.995 7.779 41.396 1.00 7.68 77 ALA A N 1
ATOM 619 C CA . ALA A 1 97 ? 45.511 6.702 40.525 1.00 7.71 77 ALA A CA 1
ATOM 620 C C . ALA A 1 97 ? 44.585 7.285 39.467 1.00 7.33 77 ALA A C 1
ATOM 621 O O . ALA A 1 97 ? 44.627 6.849 38.301 1.00 8.11 77 ALA A O 1
ATOM 623 N N . HIS A 1 98 ? 43.787 8.270 39.860 1.00 6.21 78 HIS A N 1
ATOM 624 C CA . HIS A 1 98 ? 42.747 8.816 38.992 1.00 7.20 78 HIS A CA 1
ATOM 625 C C . HIS A 1 98 ? 42.422 10.236 39.395 1.00 8.10 78 HIS A C 1
ATOM 626 O O . HIS A 1 98 ? 42.370 10.545 40.580 1.00 8.68 78 HIS A O 1
ATOM 633 N N . VAL A 1 99 ? 42.122 11.051 38.400 1.00 7.35 79 VAL A N 1
ATOM 634 C CA . VAL A 1 99 ? 41.397 12.322 38.608 1.00 7.60 79 VAL A CA 1
ATOM 635 C C . VAL A 1 99 ? 40.516 12.522 37.395 1.00 7.91 79 VAL A C 1
ATOM 636 O O . VAL A 1 99 ? 40.869 12.092 36.281 1.00 7.95 79 VAL A O 1
ATOM 640 N N . MET A 1 100 ? 39.380 13.162 37.606 1.00 7.75 80 MET A N 1
ATOM 641 C CA . MET A 1 100 ? 38.428 13.457 36.484 1.00 7.86 80 MET A CA 1
ATOM 642 C C . MET A 1 100 ? 39.062 14.305 35.384 1.00 8.24 80 MET A C 1
ATOM 643 O O . MET A 1 100 ? 39.943 15.124 35.641 1.00 9.46 80 MET A O 1
ATOM 648 N N . PHE A 1 101 ? 38.638 14.055 34.155 1.00 9.65 81 PHE A N 1
ATOM 649 C CA . PHE A 1 101 ? 39.166 14.734 32.966 1.00 7.75 81 PHE A CA 1
ATOM 650 C C . PHE A 1 101 ? 38.286 15.905 32.491 1.00 8.64 81 PHE A C 1
ATOM 651 O O . PHE A 1 101 ? 38.555 16.488 31.433 1.00 10.44 81 PHE A O 1
ATOM 659 N N . GLY A 1 102 ? 37.265 16.259 33.268 1.00 9.97 82 GLY A N 1
ATOM 660 C CA . GLY A 1 102 ? 36.396 17.390 32.926 1.00 12.29 82 GLY A CA 1
ATOM 661 C C . GLY A 1 102 ? 36.957 18.692 33.441 1.00 11.61 82 GLY A C 1
ATOM 662 O O . GLY A 1 102 ? 36.974 18.930 34.686 1.00 13.81 82 GLY A O 1
ATOM 663 N N . GLY A 1 103 ? 37.539 19.467 32.541 1.00 12.04 83 GLY A N 1
ATOM 664 C CA . GLY A 1 103 ? 38.181 20.713 32.903 1.00 11.94 83 GLY A CA 1
ATOM 665 C C . GLY A 1 103 ? 39.572 20.599 33.446 1.00 11.60 83 GLY A C 1
ATOM 666 O O . GLY A 1 103 ? 40.183 21.610 33.717 1.00 11.66 83 GLY A O 1
ATOM 667 N N . LEU A 1 104 ? 40.081 19.350 33.560 1.00 9.13 84 LEU A N 1
ATOM 668 C CA . LEU A 1 104 ? 41.372 19.054 34.150 1.00 9.00 84 LEU A CA 1
ATOM 669 C C . LEU A 1 104 ? 42.143 18.175 33.209 1.00 8.36 84 LEU A C 1
ATOM 670 O O . LEU A 1 104 ? 41.548 17.384 32.460 1.00 9.29 84 LEU A O 1
ATOM 675 N N . THR A 1 105 ? 43.454 18.288 33.205 1.00 9.38 85 THR A N 1
ATOM 676 C CA . THR A 1 105 ? 44.316 17.356 32.504 1.00 9.20 85 THR A CA 1
ATOM 677 C C . THR A 1 105 ? 45.472 16.949 33.408 1.00 7.09 85 THR A C 1
ATOM 678 O O . THR A 1 105 ? 45.567 17.358 34.588 1.00 7.15 85 THR A O 1
ATOM 682 N N . HIS A 1 106 ? 46.376 16.136 32.864 1.00 7.91 86 HIS A N 1
ATOM 683 C CA . HIS A 1 106 ? 47.488 15.662 33.690 1.00 7.30 86 HIS A CA 1
ATOM 684 C C . HIS A 1 106 ? 48.654 15.219 32.821 1.00 6.90 86 HIS A C 1
ATOM 685 O O . HIS A 1 106 ? 48.523 15.003 31.620 1.00 8.56 86 HIS A O 1
ATOM 692 N N . GLN A 1 107 ? 49.832 15.123 33.416 1.00 7.55 87 GLN A N 1
ATOM 693 C CA . GLN A 1 107 ? 51.032 14.834 32.631 1.00 8.24 87 GLN A CA 1
ATOM 694 C C . GLN A 1 107 ? 51.040 13.447 31.987 1.00 7.18 87 GLN A C 1
ATOM 695 O O . GLN A 1 107 ? 51.495 13.328 30.837 1.00 8.13 87 GLN A O 1
ATOM 701 N N . PRO A 1 108 ? 50.480 12.405 32.644 1.00 7.05 88 PRO A N 1
ATOM 702 C CA . PRO A 1 108 ? 50.450 11.108 31.952 1.00 8.07 88 PRO A CA 1
ATOM 703 C C . PRO A 1 108 ? 49.652 11.162 30.646 1.00 7.19 88 PRO A C 1
ATOM 704 O O . PRO A 1 108 ? 50.095 10.607 29.630 1.00 7.33 88 PRO A O 1
ATOM 708 N N . ALA A 1 109 ? 48.535 11.883 30.644 1.00 6.24 89 ALA A N 1
ATOM 709 C CA . ALA A 1 109 ? 47.729 11.981 29.446 1.00 7.24 89 ALA A CA 1
ATOM 710 C C . ALA A 1 109 ? 48.531 12.666 28.327 1.00 7.36 89 ALA A C 1
ATOM 711 O O . ALA A 1 109 ? 48.460 12.302 27.140 1.00 7.89 89 ALA A O 1
ATOM 713 N N . ILE A 1 110 ? 49.220 13.740 28.707 1.00 8.19 90 ILE A N 1
ATOM 714 C CA . ILE A 1 110 ? 50.055 14.522 27.777 1.00 8.10 90 ILE A CA 1
ATOM 715 C C . ILE A 1 110 ? 51.221 13.701 27.232 1.00 8.86 90 ILE A C 1
ATOM 716 O O . ILE A 1 110 ? 51.461 13.645 26.048 1.00 9.73 90 ILE A O 1
ATOM 721 N N . ASP A 1 111 ? 51.928 13.053 28.129 1.00 7.52 91 ASP A N 1
ATOM 722 C CA . ASP A 1 111 ? 53.103 12.292 27.723 1.00 8.82 91 ASP A CA 1
ATOM 723 C C . ASP A 1 111 ? 52.726 11.083 26.862 1.00 9.08 91 ASP A C 1
ATOM 724 O O . ASP A 1 111 ? 53.382 10.816 25.863 1.00 10.88 91 ASP A O 1
ATOM 729 N N . LEU A 1 112 ? 51.626 10.399 27.209 1.00 7.60 92 LEU A N 1
ATOM 730 C CA . LEU A 1 112 ? 51.163 9.307 26.384 1.00 8.69 92 LEU A CA 1
ATOM 731 C C . LEU A 1 112 ? 50.774 9.852 24.992 1.00 8.31 92 LEU A C 1
ATOM 732 O O . LEU A 1 112 ? 51.061 9.221 23.957 1.00 8.96 92 LEU A O 1
ATOM 737 N N . GLY A 1 113 ? 50.063 10.986 24.969 1.00 7.65 93 GLY A N 1
ATOM 738 C CA . GLY A 1 113 ? 49.598 11.518 23.698 1.00 9.46 93 GLY A CA 1
ATOM 739 C C . GLY A 1 113 ? 50.791 11.831 22.785 1.00 8.88 93 GLY A C 1
ATOM 740 O O . GLY A 1 113 ? 50.751 11.553 21.575 1.00 9.46 93 GLY A O 1
ATOM 741 N N . LYS A 1 114 ? 51.846 12.436 23.348 1.00 10.72 94 LYS A N 1
ATOM 742 C CA . LYS A 1 114 ? 53.027 12.801 22.561 1.00 10.84 94 LYS A CA 1
ATOM 743 C C . LYS A 1 114 ? 53.637 11.498 21.998 1.00 10.83 94 LYS A C 1
ATOM 744 O O . LYS A 1 114 ? 54.081 11.466 20.805 1.00 13.59 94 LYS A O 1
ATOM 750 N N . LYS A 1 115 ? 53.734 10.463 22.858 1.00 11.56 95 LYS A N 1
ATOM 751 C CA . LYS A 1 115 ? 54.344 9.212 22.439 1.00 11.47 95 LYS A CA 1
ATOM 752 C C . LYS A 1 115 ? 53.518 8.612 21.269 1.00 10.84 95 LYS A C 1
ATOM 753 O O . LYS A 1 115 ? 54.070 8.142 20.243 1.00 13.01 95 LYS A O 1
ATOM 763 N N . LEU A 1 116 ? 52.208 8.583 21.433 1.00 8.08 96 LEU A N 1
ATOM 764 C CA . LEU A 1 116 ? 51.333 8.047 20.387 1.00 8.57 96 LEU A CA 1
ATOM 765 C C . LEU A 1 116 ? 51.482 8.795 19.076 1.00 9.80 96 LEU A C 1
ATOM 766 O O . LEU A 1 116 ? 51.615 8.177 18.005 1.00 11.41 96 LEU A O 1
ATOM 771 N N . LEU A 1 117 ? 51.421 10.128 19.116 1.00 9.68 97 LEU A N 1
ATOM 772 C CA . LEU A 1 117 ? 51.462 10.845 17.815 1.00 10.76 97 LEU A CA 1
ATOM 773 C C . LEU A 1 117 ? 52.821 10.657 17.099 1.00 11.58 97 LEU A C 1
ATOM 774 O O . LEU A 1 117 ? 52.911 10.840 15.873 1.00 16.92 97 LEU A O 1
ATOM 779 N N . SER A 1 118 ? 53.879 10.369 17.847 1.00 12.27 98 SER A N 1
ATOM 780 C CA . SER A 1 118 ? 55.193 10.095 17.288 1.00 14.49 98 SER A CA 1
ATOM 781 C C . SER A 1 118 ? 55.320 8.778 16.511 1.00 12.73 98 SER A C 1
ATOM 782 O O . SER A 1 118 ? 56.218 8.616 15.668 1.00 16.76 98 SER A O 1
ATOM 785 N N . ILE A 1 119 ? 54.421 7.854 16.791 1.00 11.00 99 ILE A N 1
ATOM 786 C CA . ILE A 1 119 ? 54.507 6.482 16.251 1.00 9.94 99 ILE A CA 1
ATOM 787 C C . ILE A 1 119 ? 53.345 6.017 15.348 1.00 10.34 99 ILE A C 1
ATOM 788 O O . ILE A 1 119 ? 53.516 5.083 14.571 1.00 11.28 99 ILE A O 1
ATOM 793 N N . VAL A 1 120 ? 52.163 6.560 15.546 1.00 10.10 100 VAL A N 1
ATOM 794 C CA . VAL A 1 120 ? 51.000 6.112 14.753 1.00 9.75 100 VAL A CA 1
ATOM 795 C C . VAL A 1 120 ? 51.083 6.597 13.281 1.00 11.05 100 VAL A C 1
ATOM 796 O O . VAL A 1 120 ? 51.883 7.457 12.971 1.00 11.22 100 VAL A O 1
ATOM 800 N N . PRO A 1 121 ? 50.245 6.005 12.395 1.00 10.46 101 PRO A N 1
ATOM 801 C CA . PRO A 1 121 ? 50.269 6.395 10.990 1.00 11.21 101 PRO A CA 1
ATOM 802 C C . PRO A 1 121 ? 50.085 7.884 10.813 1.00 11.07 101 PRO A C 1
ATOM 803 O O . PRO A 1 121 ? 49.305 8.556 11.550 1.00 12.05 101 PRO A O 1
ATOM 807 N N . ALA A 1 122 ? 50.781 8.403 9.809 1.00 12.17 102 ALA A N 1
ATOM 808 C CA . ALA A 1 122 ? 50.772 9.830 9.537 1.00 13.92 102 ALA A CA 1
ATOM 809 C C . ALA A 1 122 ? 49.374 10.338 9.360 1.00 12.19 102 ALA A C 1
ATOM 810 O O . ALA A 1 122 ? 48.497 9.688 8.774 1.00 16.41 102 ALA A O 1
ATOM 812 N N . GLY A 1 123 ? 49.159 11.557 9.841 1.00 12.97 103 GLY A N 1
ATOM 813 C CA . GLY A 1 123 ? 47.847 12.212 9.690 1.00 14.63 103 GLY A CA 1
ATOM 814 C C . GLY A 1 123 ? 46.981 12.127 10.924 1.00 13.35 103 GLY A C 1
ATOM 815 O O . GLY A 1 123 ? 46.073 12.910 11.079 1.00 13.46 103 GLY A O 1
ATOM 816 N N . LEU A 1 124 ? 47.156 11.092 11.761 1.00 11.86 104 LEU A N 1
ATOM 817 C CA . LEU A 1 124 ? 46.384 11.017 12.989 1.00 10.88 104 LEU A CA 1
ATOM 818 C C . LEU A 1 124 ? 46.946 12.067 13.936 1.00 13.07 104 LEU A C 1
ATOM 819 O O . LEU A 1 124 ? 48.170 12.150 14.144 1.00 16.10 104 LEU A O 1
ATOM 824 N N . ASP A 1 125 ? 46.035 12.910 14.448 1.00 10.23 105 ASP A N 1
ATOM 825 C CA . ASP A 1 125 ? 46.436 14.103 15.202 1.00 12.93 105 ASP A CA 1
ATOM 826 C C . ASP A 1 125 ? 45.651 14.398 16.477 1.00 12.06 105 ASP A C 1
ATOM 827 O O . ASP A 1 125 ? 46.091 15.255 17.238 1.00 14.71 105 ASP A O 1
ATOM 832 N N . ALA A 1 126 ? 44.477 13.775 16.658 1.00 10.36 106 ALA A N 1
ATOM 833 C CA . ALA A 1 126 ? 43.574 14.053 17.804 1.00 10.73 106 ALA A CA 1
ATOM 834 C C . ALA A 1 126 ? 43.304 12.727 18.488 1.00 9.65 106 ALA A C 1
ATOM 835 O O . ALA A 1 126 ? 43.099 11.708 17.807 1.00 10.49 106 ALA A O 1
ATOM 837 N N . ILE A 1 127 ? 43.295 12.744 19.801 1.00 8.80 107 ILE A N 1
ATOM 838 C CA . ILE A 1 127 ? 43.231 11.504 20.591 1.00 9.21 107 ILE A CA 1
ATOM 839 C C . ILE A 1 127 ? 42.044 11.638 21.589 1.00 8.81 107 ILE A C 1
ATOM 840 O O . ILE A 1 127 ? 41.991 12.623 22.391 1.00 9.29 107 ILE A O 1
ATOM 845 N N . PHE A 1 128 ? 41.184 10.621 21.587 1.00 7.48 108 PHE A N 1
ATOM 846 C CA . PHE A 1 128 ? 40.049 10.471 22.557 1.00 7.25 108 PHE A CA 1
ATOM 847 C C . PHE A 1 128 ? 40.376 9.219 23.370 1.00 8.89 108 PHE A C 1
ATOM 848 O O . PHE A 1 128 ? 40.285 8.106 22.862 1.00 8.30 108 PHE A O 1
ATOM 856 N N . TYR A 1 129 ? 40.755 9.393 24.638 1.00 7.26 109 TYR A N 1
ATOM 857 C CA . TYR A 1 129 ? 40.977 8.248 25.500 1.00 6.72 109 TYR A CA 1
ATOM 858 C C . TYR A 1 129 ? 39.682 7.585 25.921 1.00 8.01 109 TYR A C 1
ATOM 859 O O . TYR A 1 129 ? 38.678 8.239 26.137 1.00 9.05 109 TYR A O 1
ATOM 868 N N . ALA A 1 130 ? 39.694 6.253 25.973 1.00 8.07 110 ALA A N 1
ATOM 869 C CA . ALA A 1 130 ? 38.505 5.445 26.233 1.00 8.28 110 ALA A CA 1
ATOM 870 C C . ALA A 1 130 ? 38.744 4.376 27.293 1.00 7.33 110 ALA A C 1
ATOM 871 O O . ALA A 1 130 ? 39.919 3.974 27.567 1.00 7.13 110 ALA A O 1
ATOM 873 N N . ASP A 1 131 ? 37.658 3.853 27.867 1.00 9.03 111 ASP A N 1
ATOM 874 C CA . ASP A 1 131 ? 37.794 2.877 28.958 1.00 9.66 111 ASP A CA 1
ATOM 875 C C . ASP A 1 131 ? 38.138 1.455 28.472 1.00 9.89 111 ASP A C 1
ATOM 876 O O . ASP A 1 131 ? 38.673 0.645 29.215 1.00 10.27 111 ASP A O 1
ATOM 881 N N . SER A 1 132 ? 37.709 1.141 27.228 1.00 9.30 112 SER A N 1
ATOM 882 C CA . SER A 1 132 ? 37.870 -0.170 26.727 1.00 8.36 112 SER A CA 1
ATOM 883 C C . SER A 1 132 ? 37.842 -0.105 25.186 1.00 7.31 112 SER A C 1
ATOM 884 O O . SER A 1 132 ? 37.405 0.896 24.595 1.00 9.00 112 SER A O 1
ATOM 887 N N . GLY A 1 133 ? 38.267 -1.206 24.554 1.00 7.87 113 GLY A N 1
ATOM 888 C CA . GLY A 1 133 ? 38.278 -1.259 23.091 1.00 8.19 113 GLY A CA 1
ATOM 889 C C . GLY A 1 133 ? 36.884 -1.047 22.510 1.00 8.65 113 GLY A C 1
ATOM 890 O O . GLY A 1 133 ? 36.738 -0.274 21.545 1.00 9.35 113 GLY A O 1
ATOM 891 N N . SER A 1 134 ? 35.875 -1.708 23.082 1.00 8.93 114 SER A N 1
ATOM 892 C CA . SER A 1 134 ? 34.498 -1.531 22.620 1.00 10.17 114 SER A CA 1
ATOM 893 C C . SER A 1 134 ? 34.024 -0.075 22.664 1.00 10.91 114 SER A C 1
ATOM 894 O O . SER A 1 134 ? 33.390 0.405 21.721 1.00 12.13 114 SER A O 1
ATOM 897 N N . ILE A 1 135 ? 34.375 0.610 23.737 1.00 11.27 115 ILE A N 1
ATOM 898 C CA . ILE A 1 135 ? 33.986 2.031 23.837 1.00 13.38 115 ILE A CA 1
ATOM 899 C C . ILE A 1 135 ? 34.778 2.826 22.819 1.00 9.70 115 ILE A C 1
ATOM 900 O O . ILE A 1 135 ? 34.218 3.764 22.175 1.00 10.94 115 ILE A O 1
ATOM 908 N N . ALA A 1 136 ? 36.080 2.493 22.639 1.00 8.62 116 ALA A N 1
ATOM 909 C CA . ALA A 1 136 ? 36.841 3.211 21.543 1.00 9.24 116 ALA A CA 1
ATOM 910 C C . ALA A 1 136 ? 36.166 3.111 20.152 1.00 9.60 116 ALA A C 1
ATOM 911 O O . ALA A 1 136 ? 36.087 4.087 19.402 1.00 9.57 116 ALA A O 1
ATOM 913 N N . VAL A 1 137 ? 35.672 1.932 19.853 1.00 7.69 117 VAL A N 1
ATOM 914 C CA . VAL A 1 137 ? 34.924 1.681 18.616 1.00 9.20 117 VAL A CA 1
ATOM 915 C C . VAL A 1 137 ? 33.670 2.513 18.602 1.00 8.61 117 VAL A C 1
ATOM 916 O O . VAL A 1 137 ? 33.363 3.149 17.569 1.00 11.00 117 VAL A O 1
ATOM 920 N N . GLU A 1 138 ? 32.892 2.485 19.684 1.00 10.38 118 GLU A N 1
ATOM 921 C CA . GLU A 1 138 ? 31.649 3.296 19.759 1.00 11.33 118 GLU A CA 1
ATOM 922 C C . GLU A 1 138 ? 31.940 4.769 19.478 1.00 10.83 118 GLU A C 1
ATOM 923 O O . GLU A 1 138 ? 31.250 5.437 18.697 1.00 12.88 118 GLU A O 1
ATOM 929 N N . VAL A 1 139 ? 33.026 5.263 20.062 1.00 11.19 119 VAL A N 1
ATOM 930 C CA . VAL A 1 139 ? 33.431 6.651 19.857 1.00 11.64 119 VAL A CA 1
ATOM 931 C C . VAL A 1 139 ? 33.867 6.898 18.368 1.00 11.81 119 VAL A C 1
ATOM 932 O O . VAL A 1 139 ? 33.494 7.922 17.762 1.00 12.71 119 VAL A O 1
ATOM 936 N N . ALA A 1 140 ? 34.596 5.944 17.778 1.00 11.21 120 ALA A N 1
ATOM 937 C CA . ALA A 1 140 ? 34.974 6.065 16.355 1.00 11.25 120 ALA A CA 1
ATOM 938 C C . ALA A 1 140 ? 33.748 6.207 15.456 1.00 10.82 120 ALA A C 1
ATOM 939 O O . ALA A 1 140 ? 33.712 7.078 14.555 1.00 11.98 120 ALA A O 1
ATOM 941 N N . LEU A 1 141 ? 32.741 5.388 15.691 1.00 9.82 121 LEU A N 1
ATOM 942 C CA . LEU A 1 141 ? 31.518 5.403 14.871 1.00 12.17 121 LEU A CA 1
ATOM 943 C C . LEU A 1 141 ? 30.790 6.743 15.064 1.00 13.70 121 LEU A C 1
ATOM 944 O O . LEU A 1 141 ? 30.350 7.390 14.101 1.00 16.39 121 LEU A O 1
ATOM 949 N N . LYS A 1 142 ? 30.684 7.198 16.306 1.00 13.86 122 LYS A N 1
ATOM 950 C CA . LYS A 1 142 ? 30.094 8.512 16.590 1.00 15.44 122 LYS A CA 1
ATOM 951 C C . LYS A 1 142 ? 30.833 9.676 15.927 1.00 13.87 122 LYS A C 1
ATOM 952 O O . LYS A 1 142 ? 30.200 10.595 15.375 1.00 17.78 122 LYS A O 1
ATOM 958 N N . MET A 1 143 ? 32.175 9.651 15.942 1.00 13.47 123 MET A N 1
ATOM 959 C CA . MET A 1 143 ? 32.989 10.643 15.273 1.00 14.09 123 MET A CA 1
ATOM 960 C C . MET A 1 143 ? 32.664 10.681 13.785 1.00 14.18 123 MET A C 1
ATOM 961 O O . MET A 1 143 ? 32.536 11.741 13.206 1.00 18.51 123 MET A O 1
ATOM 966 N N . ALA A 1 144 ? 32.607 9.516 13.179 1.00 13.34 124 ALA A N 1
ATOM 967 C CA . ALA A 1 144 ? 32.308 9.437 11.745 1.00 13.48 124 ALA A CA 1
ATOM 968 C C . ALA A 1 144 ? 30.910 9.989 11.436 1.00 14.16 124 ALA A C 1
ATOM 969 O O . ALA A 1 144 ? 30.762 10.724 10.461 1.00 17.76 124 ALA A O 1
ATOM 971 N N . LEU A 1 145 ? 29.899 9.645 12.230 1.00 14.48 125 LEU A N 1
ATOM 972 C CA . LEU A 1 145 ? 28.535 10.185 12.025 1.00 18.23 125 LEU A CA 1
ATOM 973 C C . LEU A 1 145 ? 28.467 11.675 12.183 1.00 20.40 125 LEU A C 1
ATOM 974 O O . LEU A 1 145 ? 27.906 12.368 11.318 1.00 24.26 125 LEU A O 1
ATOM 979 N N . GLN A 1 146 ? 29.070 12.189 13.255 1.00 19.39 126 GLN A N 1
ATOM 980 C CA . GLN A 1 146 ? 29.089 13.644 13.527 1.00 18.83 126 GLN A CA 1
ATOM 981 C C . GLN A 1 146 ? 29.863 14.362 12.424 1.00 17.72 126 GLN A C 1
ATOM 982 O O . GLN A 1 146 ? 29.486 15.464 12.008 1.00 25.28 126 GLN A O 1
ATOM 988 N N . TYR A 1 147 ? 30.906 13.725 11.903 1.00 17.86 127 TYR A N 1
ATOM 989 C CA . TYR A 1 147 ? 31.697 14.335 10.853 1.00 17.93 127 TYR A CA 1
ATOM 990 C C . TYR A 1 147 ? 30.847 14.542 9.579 1.00 18.04 127 TYR A C 1
ATOM 991 O O . TYR A 1 147 ? 30.837 15.637 9.009 1.00 24.78 127 TYR A O 1
ATOM 1000 N N . GLN A 1 148 ? 30.100 13.505 9.192 1.00 17.56 128 GLN A N 1
ATOM 1001 C CA . GLN A 1 148 ? 29.289 13.599 7.967 1.00 21.83 128 GLN A CA 1
ATOM 1002 C C . GLN A 1 148 ? 28.166 14.627 8.154 1.00 22.38 128 GLN A C 1
ATOM 1003 O O . GLN A 1 148 ? 27.847 15.343 7.200 1.00 29.62 128 GLN A O 1
ATOM 1009 N N . ILE A 1 149 ? 27.591 14.713 9.364 1.00 22.83 129 ILE A N 1
ATOM 1010 C CA . ILE A 1 149 ? 26.542 15.703 9.630 1.00 22.15 129 ILE A CA 1
ATOM 1011 C C . ILE A 1 149 ? 27.145 17.104 9.483 1.00 24.48 129 ILE A C 1
ATOM 1012 O O . ILE A 1 149 ? 26.560 17.973 8.825 1.00 29.81 129 ILE A O 1
ATOM 1017 N N . ALA A 1 150 ? 28.323 17.310 10.063 1.00 25.00 130 ALA A N 1
ATOM 1018 C CA . ALA A 1 150 ? 29.074 18.576 9.960 1.00 27.05 130 ALA A CA 1
ATOM 1019 C C . ALA A 1 150 ? 29.487 18.931 8.540 1.00 29.53 130 ALA A C 1
ATOM 1020 O O . ALA A 1 150 ? 29.464 20.106 8.147 1.00 33.55 130 ALA A O 1
ATOM 1022 N N . ALA A 1 151 ? 29.810 17.905 7.766 1.00 30.53 131 ALA A N 1
ATOM 1023 C CA . ALA A 1 151 ? 30.162 18.053 6.356 1.00 30.74 131 ALA A CA 1
ATOM 1024 C C . ALA A 1 151 ? 28.938 18.210 5.419 1.00 27.89 131 ALA A C 1
ATOM 1025 O O . ALA A 1 151 ? 29.107 18.265 4.216 1.00 34.71 131 ALA A O 1
ATOM 1027 N N . LYS A 1 152 ? 27.739 18.239 5.985 1.00 28.78 132 LYS A N 1
ATOM 1028 C CA . LYS A 1 152 ? 26.492 18.437 5.254 1.00 28.38 132 LYS A CA 1
ATOM 1029 C C . LYS A 1 152 ? 26.208 17.263 4.318 1.00 32.95 132 LYS A C 1
ATOM 1030 O O . LYS A 1 152 ? 25.617 17.417 3.223 1.00 33.75 132 LYS A O 1
ATOM 1033 N N . ARG A 1 153 ? 26.593 16.069 4.776 1.00 30.54 133 ARG A N 1
ATOM 1034 C CA . ARG A 1 153 ? 26.274 14.850 4.033 1.00 26.91 133 ARG A CA 1
ATOM 1035 C C . ARG A 1 153 ? 25.506 13.966 4.983 1.00 27.27 133 ARG A C 1
ATOM 1036 O O . ARG A 1 153 ? 25.930 12.851 5.286 1.00 30.46 133 ARG A O 1
ATOM 1038 N N . PRO A 1 154 ? 24.341 14.443 5.446 1.00 29.39 134 PRO A N 1
ATOM 1039 C CA . PRO A 1 154 ? 23.653 13.659 6.477 1.00 34.11 134 PRO A CA 1
ATOM 1040 C C . PRO A 1 154 ? 23.095 12.290 6.019 1.00 32.11 134 PRO A C 1
ATOM 1041 O O . PRO A 1 154 ? 22.654 11.519 6.866 1.00 26.68 134 PRO A O 1
ATOM 1045 N N . SER A 1 155 ? 23.041 12.031 4.698 1.00 23.99 135 SER A N 1
ATOM 1046 C CA . SER A 1 155 ? 22.671 10.735 4.181 1.00 25.38 135 SER A CA 1
ATOM 1047 C C . SER A 1 155 ? 23.735 9.681 4.479 1.00 25.34 135 SER A C 1
ATOM 1048 O O . SER A 1 155 ? 23.460 8.464 4.411 1.00 26.93 135 SER A O 1
ATOM 1052 N N . LYS A 1 156 ? 24.953 10.146 4.727 1.00 24.23 136 LYS A N 1
ATOM 1053 C CA . LYS A 1 156 ? 26.065 9.259 5.085 1.00 23.49 136 LYS A CA 1
ATOM 1054 C C . LYS A 1 156 ? 25.965 8.969 6.596 1.00 23.11 136 LYS A C 1
ATOM 1055 O O . LYS A 1 156 ? 26.640 9.587 7.407 1.00 25.52 136 LYS A O 1
ATOM 1061 N N . CYS A 1 157 ? 25.117 8.012 6.939 1.00 17.56 137 CYS A N 1
ATOM 1062 C CA . CYS A 1 157 ? 24.680 7.676 8.286 1.00 23.62 137 CYS A CA 1
ATOM 1063 C C . CYS A 1 157 ? 24.782 6.192 8.608 1.00 24.72 137 CYS A C 1
ATOM 1064 O O . CYS A 1 157 ? 24.362 5.787 9.697 1.00 25.88 137 CYS A O 1
ATOM 1067 N N . GLN A 1 158 ? 25.344 5.392 7.694 1.00 20.27 138 GLN A N 1
ATOM 1068 C CA . GLN A 1 158 ? 25.533 3.959 7.900 1.00 20.27 138 GLN A CA 1
ATOM 1069 C C . GLN A 1 158 ? 27.002 3.554 7.790 1.00 20.97 138 GLN A C 1
ATOM 1070 O O . GLN A 1 158 ? 27.867 4.339 7.326 1.00 18.87 138 GLN A O 1
ATOM 1076 N N . PHE A 1 159 ? 27.270 2.313 8.158 1.00 17.03 139 PHE A N 1
ATOM 1077 C CA . PHE A 1 159 ? 28.630 1.786 8.127 1.00 14.50 139 PHE A CA 1
ATOM 1078 C C . PHE A 1 159 ? 28.664 0.518 7.296 1.00 14.16 139 PHE A C 1
ATOM 1079 O O . PHE A 1 159 ? 27.633 -0.142 7.121 1.00 15.68 139 PHE A O 1
ATOM 1087 N N . ALA A 1 160 ? 29.836 0.260 6.746 1.00 11.34 140 ALA A N 1
ATOM 1088 C CA . ALA A 1 160 ? 30.133 -0.970 6.081 1.00 11.44 140 ALA A CA 1
ATOM 1089 C C . ALA A 1 160 ? 31.327 -1.676 6.729 1.00 12.08 140 ALA A C 1
ATOM 1090 O O . ALA A 1 160 ? 32.243 -1.046 7.256 1.00 12.89 140 ALA A O 1
ATOM 1092 N N . SER A 1 161 ? 31.348 -2.985 6.580 1.00 12.62 141 SER A N 1
ATOM 1093 C CA . SER A 1 161 ? 32.538 -3.791 6.846 1.00 12.47 141 SER A CA 1
ATOM 1094 C C . SER A 1 161 ? 32.523 -5.028 5.936 1.00 12.59 141 SER A C 1
ATOM 1095 O O . SER A 1 161 ? 31.615 -5.226 5.113 1.00 15.44 141 SER A O 1
ATOM 1098 N N . THR A 1 162 ? 33.548 -5.840 6.074 1.00 14.08 142 THR A N 1
ATOM 1099 C CA . THR A 1 162 ? 33.596 -7.134 5.488 1.00 14.25 142 THR A CA 1
ATOM 1100 C C . THR A 1 162 ? 32.800 -8.116 6.348 1.00 15.52 142 THR A C 1
ATOM 1101 O O . THR A 1 162 ? 32.586 -7.895 7.555 1.00 17.21 142 THR A O 1
ATOM 1105 N N . HIS A 1 163 ? 32.385 -9.235 5.743 1.00 17.45 143 HIS A N 1
ATOM 1106 C CA . HIS A 1 163 ? 31.846 -10.379 6.518 1.00 22.84 143 HIS A CA 1
ATOM 1107 C C . HIS A 1 163 ? 33.112 -10.827 7.377 1.00 24.92 143 HIS A C 1
ATOM 1108 O O . HIS A 1 163 ? 34.208 -10.419 7.094 1.00 27.06 143 HIS A O 1
ATOM 1115 N N . SER A 1 164 ? 32.994 -11.516 8.496 1.00 31.02 144 SER A N 1
ATOM 1116 C CA . SER A 1 164 ? 34.191 -12.004 9.266 1.00 26.24 144 SER A CA 1
ATOM 1117 C C . SER A 1 164 ? 34.924 -10.972 10.135 1.00 22.94 144 SER A C 1
ATOM 1118 O O . SER A 1 164 ? 35.961 -11.224 10.702 1.00 18.76 144 SER A O 1
ATOM 1121 N N . GLY A 1 165 ? 34.388 -9.785 10.327 1.00 28.33 145 GLY A N 1
ATOM 1122 C CA . GLY A 1 165 ? 35.054 -8.887 11.252 1.00 21.55 145 GLY A CA 1
ATOM 1123 C C . GLY A 1 165 ? 34.655 -9.095 12.685 1.00 18.11 145 GLY A C 1
ATOM 1124 O O . GLY A 1 165 ? 33.598 -9.702 12.916 1.00 21.04 145 GLY A O 1
ATOM 1125 N N . TYR A 1 166 ? 35.414 -8.460 13.604 1.00 16.70 146 TYR A N 1
ATOM 1126 C CA . TYR A 1 166 ? 35.013 -8.259 15.023 1.00 19.47 146 TYR A CA 1
ATOM 1127 C C . TYR A 1 166 ? 35.527 -6.936 15.612 1.00 19.73 146 TYR A C 1
ATOM 1128 O O . TYR A 1 166 ? 36.699 -6.648 15.444 1.00 21.68 146 TYR A O 1
ATOM 1137 N N . TYR A 1 167 ? 34.660 -6.170 16.302 1.00 17.67 147 TYR A N 1
ATOM 1138 C CA . TYR A 1 167 ? 34.959 -4.800 16.745 1.00 19.00 147 TYR A CA 1
ATOM 1139 C C . TYR A 1 167 ? 34.480 -4.512 18.176 1.00 18.74 147 TYR A C 1
ATOM 1140 O O . TYR A 1 167 ? 34.395 -3.309 18.593 1.00 20.79 147 TYR A O 1
ATOM 1149 N N . GLY A 1 168 ? 34.158 -5.545 18.953 1.00 21.05 148 GLY A N 1
ATOM 1150 C CA . GLY A 1 168 ? 33.680 -5.317 20.346 1.00 21.16 148 GLY A CA 1
ATOM 1151 C C . GLY A 1 168 ? 32.248 -5.817 20.513 1.00 24.72 148 GLY A C 1
ATOM 1152 O O . GLY A 1 168 ? 31.601 -6.213 19.515 1.00 21.70 148 GLY A O 1
ATOM 1153 N N . ASP A 1 169 ? 31.754 -5.833 21.764 1.00 23.06 149 ASP A N 1
ATOM 1154 C CA . ASP A 1 169 ? 30.462 -6.466 22.141 1.00 22.90 149 ASP A CA 1
ATOM 1155 C C . ASP A 1 169 ? 29.350 -5.483 22.587 1.00 23.49 149 ASP A C 1
ATOM 1156 O O . ASP A 1 169 ? 28.251 -5.913 22.987 1.00 30.86 149 ASP A O 1
ATOM 1161 N N . THR A 1 170 ? 29.637 -4.187 22.564 1.00 24.32 150 THR A N 1
ATOM 1162 C CA . THR A 1 170 ? 28.629 -3.168 22.836 1.00 23.25 150 THR A CA 1
ATOM 1163 C C . THR A 1 170 ? 27.754 -3.046 21.613 1.00 27.63 150 THR A C 1
ATOM 1164 O O . THR A 1 170 ? 28.124 -3.528 20.526 1.00 31.32 150 THR A O 1
ATOM 1168 N N . TRP A 1 171 ? 26.595 -2.398 21.783 1.00 26.10 151 TRP A N 1
ATOM 1169 C CA . TRP A 1 171 ? 25.508 -2.618 20.833 1.00 26.84 151 TRP A CA 1
ATOM 1170 C C . TRP A 1 171 ? 25.854 -2.076 19.448 1.00 27.92 151 TRP A C 1
ATOM 1171 O O . TRP A 1 171 ? 25.511 -2.708 18.443 1.00 28.76 151 TRP A O 1
ATOM 1182 N N . HIS A 1 172 ? 26.508 -0.915 19.369 1.00 27.95 152 HIS A N 1
ATOM 1183 C CA . HIS A 1 172 ? 26.831 -0.336 18.042 1.00 27.13 152 HIS A CA 1
ATOM 1184 C C . HIS A 1 172 ? 27.939 -1.162 17.368 1.00 31.01 152 HIS A C 1
ATOM 1185 O O . HIS A 1 172 ? 27.874 -1.486 16.174 1.00 30.48 152 HIS A O 1
ATOM 1192 N N . ALA A 1 173 ? 28.970 -1.512 18.138 1.00 31.25 153 ALA A N 1
ATOM 1193 C CA . ALA A 1 173 ? 30.033 -2.409 17.613 1.00 24.27 153 ALA A CA 1
ATOM 1194 C C . ALA A 1 173 ? 29.479 -3.755 17.120 1.00 25.54 153 ALA A C 1
ATOM 1195 O O . ALA A 1 173 ? 29.922 -4.291 16.092 1.00 23.99 153 ALA A O 1
ATOM 1197 N N . MET A 1 174 ? 28.535 -4.317 17.887 1.00 26.97 154 MET A N 1
ATOM 1198 C CA . MET A 1 174 ? 27.840 -5.559 17.485 1.00 21.56 154 MET A CA 1
ATOM 1199 C C . MET A 1 174 ? 27.271 -5.418 16.074 1.00 25.69 154 MET A C 1
ATOM 1200 O O . MET A 1 174 ? 27.266 -6.397 15.294 1.00 30.22 154 MET A O 1
ATOM 1205 N N . SER A 1 175 ? 26.812 -4.222 15.717 1.00 21.87 155 SER A N 1
ATOM 1206 C CA . SER A 1 175 ? 26.107 -4.077 14.425 1.00 24.94 155 SER A CA 1
ATOM 1207 C C . SER A 1 175 ? 26.994 -4.228 13.189 1.00 28.05 155 SER A C 1
ATOM 1208 O O . SER A 1 175 ? 26.482 -4.436 12.080 1.00 27.33 155 SER A O 1
ATOM 1211 N N . VAL A 1 176 ? 28.312 -4.055 13.341 1.00 32.58 156 VAL A N 1
ATOM 1212 C CA . VAL A 1 176 ? 29.277 -4.186 12.212 1.00 30.72 156 VAL A CA 1
ATOM 1213 C C . VAL A 1 176 ? 30.075 -5.556 12.292 1.00 28.18 156 VAL A C 1
ATOM 1214 O O . VAL A 1 176 ? 30.824 -6.021 11.325 1.00 28.99 156 VAL A O 1
ATOM 1218 N N . CYS A 1 177 ? 29.899 -6.217 13.450 1.00 33.03 157 CYS A N 1
ATOM 1219 C CA . CYS A 1 177 ? 30.389 -7.580 13.706 1.00 31.38 157 CYS A CA 1
ATOM 1220 C C . CYS A 1 177 ? 29.642 -8.568 12.760 1.00 30.89 157 CYS A C 1
ATOM 1221 O O . CYS A 1 177 ? 28.483 -8.399 12.396 1.00 36.76 157 CYS A O 1
ATOM 1224 N N . ASP A 1 178 ? 30.319 -9.607 12.310 1.00 33.71 158 ASP A N 1
ATOM 1225 C CA . ASP A 1 178 ? 29.719 -10.440 11.313 1.00 35.58 158 ASP A CA 1
ATOM 1226 C C . ASP A 1 178 ? 28.368 -10.989 11.751 1.00 41.67 158 ASP A C 1
ATOM 1227 O O . ASP A 1 178 ? 28.249 -11.617 12.822 1.00 49.24 158 ASP A O 1
ATOM 1232 N N . LYS A 1 189 ? 14.828 -5.850 15.060 1.00 42.63 169 LYS A N 1
ATOM 1233 C CA . LYS A 1 189 ? 14.701 -4.436 14.734 1.00 38.21 169 LYS A CA 1
ATOM 1234 C C . LYS A 1 189 ? 15.635 -3.572 15.581 1.00 42.27 169 LYS A C 1
ATOM 1235 O O . LYS A 1 189 ? 16.178 -2.570 15.088 1.00 54.10 169 LYS A O 1
ATOM 1237 N N . GLN A 1 190 ? 15.835 -3.969 16.846 1.00 41.26 170 GLN A N 1
ATOM 1238 C CA . GLN A 1 190 ? 16.516 -3.122 17.828 1.00 40.30 170 GLN A CA 1
ATOM 1239 C C . GLN A 1 190 ? 18.054 -3.066 17.622 1.00 43.00 170 GLN A C 1
ATOM 1240 O O . GLN A 1 190 ? 18.702 -2.139 18.141 1.00 44.98 170 GLN A O 1
ATOM 1246 N N . LEU A 1 191 ? 18.641 -4.018 16.878 1.00 42.84 171 LEU A N 1
ATOM 1247 C CA . LEU A 1 191 ? 20.082 -3.915 16.482 1.00 42.05 171 LEU A CA 1
ATOM 1248 C C . LEU A 1 191 ? 20.198 -3.339 15.063 1.00 43.36 171 LEU A C 1
ATOM 1249 O O . LEU A 1 191 ? 19.709 -3.962 14.117 1.00 45.91 171 LEU A O 1
ATOM 1254 N N . PRO A 1 192 ? 20.824 -2.140 14.915 1.00 39.19 172 PRO A N 1
ATOM 1255 C CA . PRO A 1 192 ? 20.751 -1.399 13.631 1.00 38.13 172 PRO A CA 1
ATOM 1256 C C . PRO A 1 192 ? 21.376 -2.121 12.455 1.00 39.13 172 PRO A C 1
ATOM 1257 O O . PRO A 1 192 ? 22.370 -2.829 12.611 1.00 41.85 172 PRO A O 1
ATOM 1261 N N . MET A 1 193 ? 20.790 -1.900 11.289 1.00 42.32 173 MET A N 1
ATOM 1262 C CA . MET A 1 193 ? 21.252 -2.496 10.034 1.00 42.00 173 MET A CA 1
ATOM 1263 C C . MET A 1 193 ? 22.447 -1.726 9.469 1.00 42.31 173 MET A C 1
ATOM 1264 O O . MET A 1 193 ? 22.483 -0.486 9.526 1.00 47.67 173 MET A O 1
ATOM 1266 N N . GLN A 1 194 ? 23.425 -2.482 8.947 1.00 41.07 174 GLN A N 1
ATOM 1267 C CA . GLN A 1 194 ? 24.627 -1.954 8.250 1.00 30.24 174 GLN A CA 1
ATOM 1268 C C . GLN A 1 194 ? 24.812 -2.713 6.931 1.00 30.55 174 GLN A C 1
ATOM 1269 O O . GLN A 1 194 ? 23.911 -3.459 6.532 1.00 43.01 174 GLN A O 1
ATOM 1275 N N . HIS A 1 195 ? 25.950 -2.515 6.237 1.00 23.12 175 HIS A N 1
ATOM 1276 C CA . HIS A 1 195 ? 26.214 -3.056 4.888 1.00 20.26 175 HIS A CA 1
ATOM 1277 C C . HIS A 1 195 ? 27.496 -3.886 4.885 1.00 18.96 175 HIS A C 1
ATOM 1278 O O . HIS A 1 195 ? 28.468 -3.501 5.543 1.00 18.38 175 HIS A O 1
ATOM 1285 N N . PHE A 1 196 ? 27.525 -5.009 4.184 1.00 18.69 176 PHE A N 1
ATOM 1286 C CA . PHE A 1 196 ? 28.677 -5.920 4.198 1.00 18.03 176 PHE A CA 1
ATOM 1287 C C . PHE A 1 196 ? 29.194 -6.257 2.767 1.00 16.96 176 PHE A C 1
ATOM 1288 O O . PHE A 1 196 ? 28.395 -6.417 1.813 1.00 22.92 176 PHE A O 1
ATOM 1296 N N . VAL A 1 197 ? 30.518 -6.407 2.636 1.00 15.23 177 VAL A N 1
ATOM 1297 C CA . VAL A 1 197 ? 31.184 -6.984 1.471 1.00 16.46 177 VAL A CA 1
ATOM 1298 C C . VAL A 1 197 ? 31.790 -8.352 1.868 1.00 18.52 177 VAL A C 1
ATOM 1299 O O . VAL A 1 197 ? 31.864 -8.723 3.079 1.00 17.28 177 VAL A O 1
ATOM 1303 N N . ALA A 1 198 ? 32.219 -9.109 0.857 1.00 17.49 178 ALA A N 1
ATOM 1304 C CA . ALA A 1 198 ? 32.854 -10.395 1.103 1.00 16.94 178 ALA A CA 1
ATOM 1305 C C . ALA A 1 198 ? 34.001 -10.255 2.068 1.00 16.81 178 ALA A C 1
ATOM 1306 O O . ALA A 1 198 ? 34.697 -9.226 2.096 1.00 17.95 178 ALA A O 1
ATOM 1308 N N . ALA A 1 199 ? 34.222 -11.289 2.866 1.00 19.89 179 ALA A N 1
ATOM 1309 C CA . ALA A 1 199 ? 35.450 -11.378 3.616 1.00 18.28 179 ALA A CA 1
ATOM 1310 C C . ALA A 1 199 ? 36.632 -11.257 2.634 1.00 16.15 179 ALA A C 1
ATOM 1311 O O . ALA A 1 199 ? 36.637 -11.852 1.574 1.00 21.46 179 ALA A O 1
ATOM 1313 N N . PRO A 1 200 ? 37.681 -10.539 3.043 1.00 15.93 180 PRO A N 1
ATOM 1314 C CA . PRO A 1 200 ? 38.804 -10.490 2.156 1.00 14.14 180 PRO A CA 1
ATOM 1315 C C . PRO A 1 200 ? 39.411 -11.866 1.876 1.00 14.57 180 PRO A C 1
ATOM 1316 O O . PRO A 1 200 ? 39.345 -12.729 2.740 1.00 17.37 180 PRO A O 1
ATOM 1320 N N . PRO A 1 201 ? 40.027 -12.052 0.715 1.00 15.86 181 PRO A N 1
ATOM 1321 C CA . PRO A 1 201 ? 40.618 -13.400 0.444 1.00 16.14 181 PRO A CA 1
ATOM 1322 C C . PRO A 1 201 ? 41.683 -13.819 1.427 1.00 15.23 181 PRO A C 1
ATOM 1323 O O . PRO A 1 201 ? 42.470 -12.977 1.876 1.00 14.74 181 PRO A O 1
ATOM 1327 N N . MET A 1 202 ? 41.651 -15.089 1.833 1.00 15.25 182 MET A N 1
ATOM 1328 C CA . MET A 1 202 ? 42.665 -15.558 2.780 1.00 14.96 182 MET A CA 1
ATOM 1329 C C . MET A 1 202 ? 44.022 -15.610 2.090 1.00 15.08 182 MET A C 1
ATOM 1330 O O . MET A 1 202 ? 44.151 -16.172 0.992 1.00 19.67 182 MET A O 1
ATOM 1335 N N . GLY A 1 203 ? 45.032 -15.082 2.748 1.00 12.21 183 GLY A N 1
ATOM 1336 C CA . GLY A 1 203 ? 46.400 -15.191 2.349 1.00 13.74 183 GLY A CA 1
ATOM 1337 C C . GLY A 1 203 ? 47.084 -13.841 2.318 1.00 15.63 183 GLY A C 1
ATOM 1338 O O . GLY A 1 203 ? 46.736 -12.957 1.528 1.00 14.98 183 GLY A O 1
ATOM 1339 N N . PHE A 1 204 ? 48.069 -13.701 3.179 1.00 14.61 184 PHE A N 1
ATOM 1340 C CA . PHE A 1 204 ? 48.851 -12.461 3.280 1.00 14.94 184 PHE A CA 1
ATOM 1341 C C . PHE A 1 204 ? 49.566 -12.131 1.954 1.00 13.67 184 PHE A C 1
ATOM 1342 O O . PHE A 1 204 ? 49.728 -10.976 1.627 1.00 14.83 184 PHE A O 1
ATOM 1350 N N . GLU A 1 205 ? 50.074 -13.159 1.256 1.00 15.64 185 GLU A N 1
ATOM 1351 C CA . GLU A 1 205 ? 50.812 -13.017 -0.001 1.00 17.47 185 GLU A CA 1
ATOM 1352 C C . GLU A 1 205 ? 49.996 -13.155 -1.295 1.00 16.79 185 GLU A C 1
ATOM 1353 O O . GLU A 1 205 ? 50.571 -13.203 -2.417 1.00 24.94 185 GLU A O 1
ATOM 1359 N N . ARG A 1 206 ? 48.701 -13.237 -1.173 1.00 16.82 186 ARG A N 1
ATOM 1360 C CA . ARG A 1 206 ? 47.832 -13.493 -2.296 1.00 12.00 186 ARG A CA 1
ATOM 1361 C C . ARG A 1 206 ? 47.471 -12.221 -3.064 1.00 13.18 186 ARG A C 1
ATOM 1362 O O . ARG A 1 206 ? 47.065 -11.211 -2.471 1.00 19.04 186 ARG A O 1
ATOM 1370 N N . ASP A 1 207 ? 47.567 -12.287 -4.396 1.00 16.34 187 ASP A N 1
ATOM 1371 C CA . ASP A 1 207 ? 47.194 -11.137 -5.212 1.00 17.01 187 ASP A CA 1
ATOM 1372 C C . ASP A 1 207 ? 45.688 -11.113 -5.379 1.00 17.15 187 ASP A C 1
ATOM 1373 O O . ASP A 1 207 ? 45.051 -12.143 -5.526 1.00 17.64 187 ASP A O 1
ATOM 1378 N N . LEU A 1 208 ? 45.120 -9.913 -5.432 1.00 17.04 188 LEU A N 1
ATOM 1379 C CA . LEU A 1 208 ? 43.709 -9.752 -5.693 1.00 16.68 188 LEU A CA 1
ATOM 1380 C C . LEU A 1 208 ? 43.465 -10.110 -7.162 1.00 16.52 188 LEU A C 1
ATOM 1381 O O . LEU A 1 208 ? 44.304 -9.900 -7.986 1.00 19.48 188 LEU A O 1
ATOM 1386 N N . THR A 1 209 ? 42.273 -10.565 -7.471 1.00 18.62 189 THR A N 1
ATOM 1387 C CA . THR A 1 209 ? 41.846 -10.789 -8.833 1.00 19.12 189 THR A CA 1
ATOM 1388 C C . THR A 1 209 ? 41.124 -9.559 -9.336 1.00 17.26 189 THR A C 1
ATOM 1389 O O . THR A 1 209 ? 40.621 -8.739 -8.567 1.00 16.24 189 THR A O 1
ATOM 1393 N N . GLN A 1 210 ? 40.991 -9.471 -10.661 1.00 21.03 190 GLN A N 1
ATOM 1394 C CA . GLN A 1 210 ? 40.198 -8.393 -11.258 1.00 22.53 190 GLN A CA 1
ATOM 1395 C C . GLN A 1 210 ? 38.758 -8.438 -10.730 1.00 17.31 190 GLN A C 1
ATOM 1396 O O . GLN A 1 210 ? 38.197 -7.405 -10.399 1.00 19.47 190 GLN A O 1
ATOM 1402 N N . SER A 1 211 ? 38.174 -9.635 -10.646 1.00 18.98 191 SER A N 1
ATOM 1403 C CA . SER A 1 211 ? 36.797 -9.773 -10.175 1.00 19.11 191 SER A CA 1
ATOM 1404 C C . SER A 1 211 ? 36.646 -9.258 -8.726 1.00 19.87 191 SER A C 1
ATOM 1405 O O . SER A 1 211 ? 35.647 -8.628 -8.374 1.00 17.16 191 SER A O 1
ATOM 1408 N N . GLU A 1 212 ? 37.653 -9.514 -7.895 1.00 17.50 192 GLU A N 1
ATOM 1409 C CA . GLU A 1 212 ? 37.590 -9.048 -6.509 1.00 18.49 192 GLU A CA 1
ATOM 1410 C C . GLU A 1 212 ? 37.693 -7.539 -6.432 1.00 17.09 192 GLU A C 1
ATOM 1411 O O . GLU A 1 212 ? 36.981 -6.927 -5.714 1.00 17.06 192 GLU A O 1
ATOM 1417 N N . ARG A 1 213 ? 38.571 -6.977 -7.249 1.00 13.20 193 ARG A N 1
ATOM 1418 C CA . ARG A 1 213 ? 38.691 -5.503 -7.316 1.00 16.04 193 ARG A CA 1
ATOM 1419 C C . ARG A 1 213 ? 37.416 -4.867 -7.776 1.00 16.26 193 ARG A C 1
ATOM 1420 O O . ARG A 1 213 ? 36.981 -3.879 -7.217 1.00 17.80 193 ARG A O 1
ATOM 1428 N N . GLU A 1 214 ? 36.814 -5.430 -8.820 1.00 15.53 194 GLU A N 1
ATOM 1429 C CA . GLU A 1 214 ? 35.568 -4.885 -9.346 1.00 15.24 194 GLU A CA 1
ATOM 1430 C C . GLU A 1 214 ? 34.419 -4.992 -8.372 1.00 15.89 194 GLU A C 1
ATOM 1431 O O . GLU A 1 214 ? 33.622 -4.070 -8.261 1.00 17.60 194 GLU A O 1
ATOM 1437 N N . ALA A 1 215 ? 34.304 -6.112 -7.662 1.00 18.21 195 ALA A N 1
ATOM 1438 C CA . ALA A 1 215 ? 33.211 -6.245 -6.730 1.00 16.72 195 ALA A CA 1
ATOM 1439 C C . ALA A 1 215 ? 33.292 -5.175 -5.633 1.00 14.63 195 ALA A C 1
ATOM 1440 O O . ALA A 1 215 ? 32.252 -4.621 -5.215 1.00 15.90 195 ALA A O 1
ATOM 1442 N N . LEU A 1 216 ? 34.492 -4.963 -5.110 1.00 15.59 196 LEU A N 1
ATOM 1443 C CA . LEU A 1 216 ? 34.630 -3.957 -4.038 1.00 14.26 196 LEU A CA 1
ATOM 1444 C C . LEU A 1 216 ? 34.325 -2.562 -4.531 1.00 13.99 196 LEU A C 1
ATOM 1445 O O . LEU A 1 216 ? 33.594 -1.773 -3.880 1.00 14.81 196 LEU A O 1
ATOM 1450 N N . THR A 1 217 ? 34.799 -2.292 -5.723 1.00 14.55 197 THR A N 1
ATOM 1451 C CA . THR A 1 217 ? 34.585 -1.009 -6.374 1.00 13.95 197 THR A CA 1
ATOM 1452 C C . THR A 1 217 ? 33.083 -0.800 -6.583 1.00 14.89 197 THR A C 1
ATOM 1453 O O . THR A 1 217 ? 32.548 0.293 -6.245 1.00 14.30 197 THR A O 1
ATOM 1457 N N . GLU A 1 218 ? 32.405 -1.815 -7.098 1.00 14.07 198 GLU A N 1
ATOM 1458 C CA . GLU A 1 218 ? 30.961 -1.770 -7.350 1.00 15.29 198 GLU A CA 1
ATOM 1459 C C . GLU A 1 218 ? 30.167 -1.497 -6.074 1.00 14.55 198 GLU A C 1
ATOM 1460 O O . GLU A 1 218 ? 29.173 -0.792 -6.056 1.00 15.58 198 GLU A O 1
ATOM 1466 N N . PHE A 1 219 ? 30.633 -2.072 -4.969 1.00 14.47 199 PHE A N 1
ATOM 1467 C CA . PHE A 1 219 ? 30.006 -1.810 -3.666 1.00 14.18 199 PHE A CA 1
ATOM 1468 C C . PHE A 1 219 ? 30.065 -0.338 -3.266 1.00 14.58 199 PHE A C 1
ATOM 1469 O O . PHE A 1 219 ? 29.069 0.214 -2.832 1.00 17.20 199 PHE A O 1
ATOM 1477 N N . PHE A 1 220 ? 31.233 0.291 -3.460 1.00 14.67 200 PHE A N 1
ATOM 1478 C CA . PHE A 1 220 ? 31.359 1.711 -3.266 1.00 13.82 200 PHE A CA 1
ATOM 1479 C C . PHE A 1 220 ? 30.520 2.564 -4.252 1.00 14.65 200 PHE A C 1
ATOM 1480 O O . PHE A 1 220 ? 29.861 3.545 -3.831 1.00 17.07 200 PHE A O 1
ATOM 1488 N N . VAL A 1 221 ? 30.504 2.190 -5.530 1.00 14.85 201 VAL A N 1
ATOM 1489 C CA . VAL A 1 221 ? 29.698 2.943 -6.480 1.00 15.90 201 VAL A CA 1
ATOM 1490 C C . VAL A 1 221 ? 28.220 2.931 -6.007 1.00 15.16 201 VAL A C 1
ATOM 1491 O O . VAL A 1 221 ? 27.525 3.938 -6.023 1.00 19.48 201 VAL A O 1
ATOM 1495 N N . LYS A 1 222 ? 27.737 1.739 -5.639 1.00 13.43 202 LYS A N 1
ATOM 1496 C CA . LYS A 1 222 ? 26.370 1.576 -5.209 1.00 13.75 202 LYS A CA 1
ATOM 1497 C C . LYS A 1 222 ? 25.976 2.267 -3.921 1.00 15.46 202 LYS A C 1
ATOM 1498 O O . LYS A 1 222 ? 24.888 2.829 -3.794 1.00 22.23 202 LYS A O 1
ATOM 1504 N N . ASN A 1 223 ? 26.866 2.203 -2.915 1.00 17.82 203 ASN A N 1
ATOM 1505 C CA . ASN A 1 223 ? 26.480 2.479 -1.529 1.00 20.40 203 ASN A CA 1
ATOM 1506 C C . ASN A 1 223 ? 27.139 3.665 -0.898 1.00 16.81 203 ASN A C 1
ATOM 1507 O O . ASN A 1 223 ? 26.769 4.046 0.201 1.00 20.95 203 ASN A O 1
ATOM 1512 N N . SER A 1 224 ? 28.136 4.248 -1.532 1.00 17.38 204 SER A N 1
ATOM 1513 C CA . SER A 1 224 ? 28.940 5.262 -0.813 1.00 15.63 204 SER A CA 1
ATOM 1514 C C . SER A 1 224 ? 28.182 6.451 -0.305 1.00 17.24 204 SER A C 1
ATOM 1515 O O . SER A 1 224 ? 28.516 6.987 0.757 1.00 22.39 204 SER A O 1
ATOM 1518 N N . ASP A 1 225 ? 27.110 6.835 -0.998 1.00 19.35 205 ASP A N 1
ATOM 1519 C CA . ASP A 1 225 ? 26.292 7.961 -0.532 1.00 22.08 205 ASP A CA 1
ATOM 1520 C C . ASP A 1 225 ? 25.562 7.692 0.790 1.00 20.14 205 ASP A C 1
ATOM 1521 O O . ASP A 1 225 ? 25.087 8.623 1.451 1.00 29.43 205 ASP A O 1
ATOM 1526 N N . LYS A 1 226 ? 25.440 6.414 1.159 1.00 21.10 206 LYS A N 1
ATOM 1527 C CA . LYS A 1 226 ? 24.831 5.995 2.415 1.00 22.53 206 LYS A CA 1
ATOM 1528 C C . LYS A 1 226 ? 25.881 5.807 3.545 1.00 18.77 206 LYS A C 1
ATOM 1529 O O . LYS A 1 226 ? 25.489 5.630 4.693 1.00 23.06 206 LYS A O 1
ATOM 1533 N N . LEU A 1 227 ? 27.162 5.818 3.210 1.00 18.76 207 LEU A N 1
ATOM 1534 C CA . LEU A 1 227 ? 28.236 5.365 4.149 1.00 18.02 207 LEU A CA 1
ATOM 1535 C C . LEU A 1 227 ? 29.039 6.488 4.756 1.00 19.30 207 LEU A C 1
ATOM 1536 O O . LEU A 1 227 ? 29.674 7.241 4.038 1.00 19.65 207 LEU A O 1
ATOM 1541 N N . ALA A 1 228 ? 28.972 6.579 6.084 1.00 14.78 208 ALA A N 1
ATOM 1542 C CA . ALA A 1 228 ? 29.832 7.460 6.834 1.00 16.29 208 ALA A CA 1
ATOM 1543 C C . ALA A 1 228 ? 31.246 6.889 6.937 1.00 16.71 208 ALA A C 1
ATOM 1544 O O . ALA A 1 228 ? 32.224 7.617 6.873 1.00 16.57 208 ALA A O 1
ATOM 1546 N N . GLY A 1 229 ? 31.316 5.569 7.042 1.00 13.47 209 GLY A N 1
ATOM 1547 C CA . GLY A 1 229 ? 32.618 4.930 7.152 1.00 13.62 209 GLY A CA 1
ATOM 1548 C C . GLY A 1 229 ? 32.602 3.469 6.822 1.00 11.74 209 GLY A C 1
ATOM 1549 O O . GLY A 1 229 ? 31.548 2.860 6.781 1.00 12.92 209 GLY A O 1
ATOM 1550 N N . PHE A 1 230 ? 33.805 2.968 6.577 1.00 10.78 210 PHE A N 1
ATOM 1551 C CA . PHE A 1 230 ? 34.084 1.569 6.380 1.00 11.76 210 PHE A CA 1
ATOM 1552 C C . PHE A 1 230 ? 35.071 1.183 7.505 1.00 10.96 210 PHE A C 1
ATOM 1553 O O . PHE A 1 230 ? 36.122 1.746 7.592 1.00 11.59 210 PHE A O 1
ATOM 1561 N N . ILE A 1 231 ? 34.694 0.213 8.318 1.00 10.15 211 ILE A N 1
ATOM 1562 C CA . ILE A 1 231 ? 35.506 -0.222 9.435 1.00 9.35 211 ILE A CA 1
ATOM 1563 C C . ILE A 1 231 ? 36.065 -1.592 9.158 1.00 8.55 211 ILE A C 1
ATOM 1564 O O . ILE A 1 231 ? 35.370 -2.494 8.645 1.00 10.49 211 ILE A O 1
ATOM 1569 N N . ILE A 1 232 ? 37.329 -1.778 9.505 1.00 9.52 212 ILE A N 1
ATOM 1570 C CA . ILE A 1 232 ? 38.024 -3.054 9.253 1.00 9.07 212 ILE A CA 1
ATOM 1571 C C . ILE A 1 232 ? 39.185 -3.205 10.234 1.00 9.38 212 ILE A C 1
ATOM 1572 O O . ILE A 1 232 ? 39.812 -2.228 10.614 1.00 8.53 212 ILE A O 1
ATOM 1577 N N . GLU A 1 233 ? 39.461 -4.449 10.597 1.00 8.32 213 GLU A N 1
ATOM 1578 C CA . GLU A 1 233 ? 40.739 -4.814 11.226 1.00 8.36 213 GLU A CA 1
ATOM 1579 C C . GLU A 1 233 ? 41.784 -4.953 10.106 1.00 9.07 213 GLU A C 1
ATOM 1580 O O . GLU A 1 233 ? 41.611 -5.788 9.189 1.00 10.83 213 GLU A O 1
ATOM 1586 N N . PRO A 1 234 ? 42.897 -4.181 10.172 1.00 8.40 214 PRO A N 1
ATOM 1587 C CA . PRO A 1 234 ? 43.905 -4.286 9.142 1.00 9.03 214 PRO A CA 1
ATOM 1588 C C . PRO A 1 234 ? 44.698 -5.566 9.220 1.00 8.84 214 PRO A C 1
ATOM 1589 O O . PRO A 1 234 ? 45.273 -5.858 10.253 1.00 9.67 214 PRO A O 1
ATOM 1593 N N . ILE A 1 235 ? 44.739 -6.297 8.096 1.00 9.05 215 ILE A N 1
ATOM 1594 C CA . ILE A 1 235 ? 45.580 -7.426 7.799 1.00 10.16 215 ILE A CA 1
ATOM 1595 C C . ILE A 1 235 ? 45.173 -8.704 8.543 1.00 10.57 215 ILE A C 1
ATOM 1596 O O . ILE A 1 235 ? 45.195 -9.775 7.935 1.00 11.25 215 ILE A O 1
ATOM 1601 N N . ILE A 1 236 ? 44.960 -8.622 9.859 1.00 9.39 216 ILE A N 1
ATOM 1602 C CA . ILE A 1 236 ? 44.519 -9.752 10.637 1.00 8.58 216 ILE A CA 1
ATOM 1603 C C . ILE A 1 236 ? 43.150 -9.509 11.189 1.00 8.40 216 ILE A C 1
ATOM 1604 O O . ILE A 1 236 ? 42.931 -8.520 11.904 1.00 12.20 216 ILE A O 1
ATOM 1609 N N . GLN A 1 237 ? 42.221 -10.388 10.839 1.00 9.41 217 GLN A N 1
ATOM 1610 C CA . GLN A 1 237 ? 40.869 -10.364 11.400 1.00 11.60 217 GLN A CA 1
ATOM 1611 C C . GLN A 1 237 ? 40.827 -11.435 12.501 1.00 15.13 217 GLN A C 1
ATOM 1612 O O . GLN A 1 237 ? 41.062 -12.600 12.246 1.00 14.22 217 GLN A O 1
ATOM 1618 N N . GLY A 1 238 ? 40.570 -11.009 13.738 1.00 16.82 218 GLY A N 1
ATOM 1619 C CA . GLY A 1 238 ? 40.862 -11.852 14.909 1.00 19.86 218 GLY A CA 1
ATOM 1620 C C . GLY A 1 238 ? 39.742 -12.752 15.289 1.00 23.35 218 GLY A C 1
ATOM 1621 O O . GLY A 1 238 ? 39.752 -13.991 14.983 1.00 22.43 218 GLY A O 1
ATOM 1622 N N . ALA A 1 239 ? 38.826 -12.179 16.071 1.00 26.31 219 ALA A N 1
ATOM 1623 C CA . ALA A 1 239 ? 37.828 -12.985 16.731 1.00 31.92 219 ALA A CA 1
ATOM 1624 C C . ALA A 1 239 ? 36.899 -13.575 15.706 1.00 25.01 219 ALA A C 1
ATOM 1625 O O . ALA A 1 239 ? 36.278 -14.620 15.956 1.00 36.07 219 ALA A O 1
ATOM 1627 N N . GLY A 1 240 ? 36.869 -12.962 14.540 1.00 30.27 220 GLY A N 1
ATOM 1628 C CA . GLY A 1 240 ? 36.095 -13.468 13.393 1.00 32.04 220 GLY A CA 1
ATOM 1629 C C . GLY A 1 240 ? 36.627 -14.685 12.607 1.00 22.65 220 GLY A C 1
ATOM 1630 O O . GLY A 1 240 ? 36.004 -15.093 11.616 1.00 41.83 220 GLY A O 1
ATOM 1631 N N . GLY A 1 241 ? 37.767 -15.258 13.017 1.00 21.91 221 GLY A N 1
ATOM 1632 C CA . GLY A 1 241 ? 38.364 -16.357 12.283 1.00 21.15 221 GLY A CA 1
ATOM 1633 C C . GLY A 1 241 ? 39.872 -16.422 12.113 1.00 18.29 221 GLY A C 1
ATOM 1634 O O . GLY A 1 241 ? 40.385 -17.326 11.408 1.00 18.09 221 GLY A O 1
ATOM 1635 N N . MET A 1 242 ? 40.605 -15.518 12.761 1.00 18.55 222 MET A N 1
ATOM 1636 C CA . MET A 1 242 ? 42.023 -15.503 12.740 1.00 17.73 222 MET A CA 1
ATOM 1637 C C . MET A 1 242 ? 42.534 -15.571 11.286 1.00 17.53 222 MET A C 1
ATOM 1638 O O . MET A 1 242 ? 43.309 -16.430 10.936 1.00 15.66 222 MET A O 1
ATOM 1643 N N . ARG A 1 243 ? 42.021 -14.655 10.478 1.00 13.57 223 ARG A N 1
ATOM 1644 C CA . ARG A 1 243 ? 42.203 -14.605 9.010 1.00 14.06 223 ARG A CA 1
ATOM 1645 C C . ARG A 1 243 ? 43.287 -13.618 8.678 1.00 12.63 223 ARG A C 1
ATOM 1646 O O . ARG A 1 243 ? 43.292 -12.535 9.275 1.00 13.17 223 ARG A O 1
ATOM 1654 N N . PHE A 1 244 ? 44.217 -13.989 7.793 1.00 11.05 224 PHE A N 1
ATOM 1655 C CA . PHE A 1 244 ? 45.215 -13.039 7.322 1.00 10.89 224 PHE A CA 1
ATOM 1656 C C . PHE A 1 244 ? 44.867 -12.687 5.878 1.00 9.84 224 PHE A C 1
ATOM 1657 O O . PHE A 1 244 ? 44.591 -13.582 5.081 1.00 12.90 224 PHE A O 1
ATOM 1665 N N . TYR A 1 245 ? 44.987 -11.411 5.530 1.00 9.23 225 TYR A N 1
ATOM 1666 C CA . TYR A 1 245 ? 44.732 -11.011 4.142 1.00 10.89 225 TYR A CA 1
ATOM 1667 C C . TYR A 1 245 ? 45.785 -10.014 3.640 1.00 11.28 225 TYR A C 1
ATOM 1668 O O . TYR A 1 245 ? 46.576 -9.509 4.377 1.00 11.65 225 TYR A O 1
ATOM 1677 N N . SER A 1 246 ? 45.792 -9.790 2.314 1.00 12.17 226 SER A N 1
ATOM 1678 C CA . SER A 1 246 ? 46.789 -9.043 1.638 1.00 12.82 226 SER A CA 1
ATOM 1679 C C . SER A 1 246 ? 46.769 -7.570 1.951 1.00 11.16 226 SER A C 1
ATOM 1680 O O . SER A 1 246 ? 45.680 -6.969 1.977 1.00 13.71 226 SER A O 1
ATOM 1683 N N . PRO A 1 247 ? 47.951 -6.968 2.099 1.00 11.94 227 PRO A N 1
ATOM 1684 C CA . PRO A 1 247 ? 48.020 -5.475 2.142 1.00 11.85 227 PRO A CA 1
ATOM 1685 C C . PRO A 1 247 ? 47.424 -4.842 0.895 1.00 11.94 227 PRO A C 1
ATOM 1686 O O . PRO A 1 247 ? 46.896 -3.722 0.998 1.00 12.15 227 PRO A O 1
ATOM 1690 N N . GLN A 1 248 ? 47.426 -5.545 -0.226 1.00 13.88 228 GLN A N 1
ATOM 1691 C CA . GLN A 1 248 ? 46.772 -5.009 -1.453 1.00 15.33 228 GLN A CA 1
ATOM 1692 C C . GLN A 1 248 ? 45.310 -4.684 -1.225 1.00 13.30 228 GLN A C 1
ATOM 1693 O O . GLN A 1 248 ? 44.765 -3.688 -1.748 1.00 14.12 228 GLN A O 1
ATOM 1699 N N . TYR A 1 249 ? 44.645 -5.503 -0.415 1.00 12.60 229 TYR A N 1
ATOM 1700 C CA . TYR A 1 249 ? 43.235 -5.275 -0.081 1.00 13.50 229 TYR A CA 1
ATOM 1701 C C . TYR A 1 249 ? 43.079 -3.964 0.659 1.00 12.10 229 TYR A C 1
ATOM 1702 O O . TYR A 1 249 ? 42.191 -3.156 0.357 1.00 13.08 229 TYR A O 1
ATOM 1711 N N . LEU A 1 250 ? 43.937 -3.768 1.669 1.00 11.39 230 LEU A N 1
ATOM 1712 C CA . LEU A 1 250 ? 43.853 -2.533 2.455 1.00 11.18 230 LEU A CA 1
ATOM 1713 C C . LEU A 1 250 ? 44.196 -1.274 1.598 1.00 13.54 230 LEU A C 1
ATOM 1714 O O . LEU A 1 250 ? 43.594 -0.224 1.729 1.00 12.19 230 LEU A O 1
ATOM 1719 N N . GLN A 1 251 ? 45.162 -1.424 0.702 1.00 13.76 231 GLN A N 1
ATOM 1720 C CA . GLN A 1 251 ? 45.520 -0.352 -0.256 1.00 11.60 231 GLN A CA 1
ATOM 1721 C C . GLN A 1 251 ? 44.344 0.003 -1.146 1.00 12.70 231 GLN A C 1
ATOM 1722 O O . GLN A 1 251 ? 44.057 1.197 -1.335 1.00 13.29 231 GLN A O 1
ATOM 1728 N N . LEU A 1 252 ? 43.666 -0.992 -1.692 1.00 12.55 232 LEU A N 1
ATOM 1729 C CA . LEU A 1 252 ? 42.454 -0.762 -2.515 1.00 14.04 232 LEU A CA 1
ATOM 1730 C C . LEU A 1 252 ? 41.355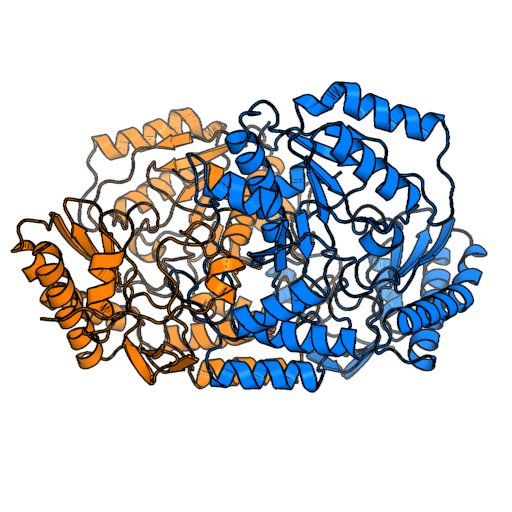 -0.099 -1.698 1.00 13.23 232 LEU A C 1
ATOM 1731 O O . LEU A 1 252 ? 40.774 0.873 -2.142 1.00 14.05 232 LEU A O 1
ATOM 1736 N N . LEU A 1 253 ? 41.110 -0.580 -0.452 1.00 11.71 233 LEU A N 1
ATOM 1737 C CA . LEU A 1 253 ? 40.085 -0.013 0.369 1.00 11.26 233 LEU A CA 1
ATOM 1738 C C . LEU A 1 253 ? 40.373 1.472 0.665 1.00 10.43 233 LEU A C 1
ATOM 1739 O O . LEU A 1 253 ? 39.499 2.288 0.578 1.00 12.38 233 LEU A O 1
ATOM 1744 N N . ARG A 1 254 ? 41.629 1.807 0.954 1.00 12.62 234 ARG A N 1
ATOM 1745 C CA . ARG A 1 254 ? 42.024 3.178 1.238 1.00 10.70 234 ARG A CA 1
ATOM 1746 C C . ARG A 1 254 ? 41.749 4.063 0.007 1.00 13.06 234 ARG A C 1
ATOM 1747 O O . ARG A 1 254 ? 41.147 5.166 0.162 1.00 13.40 234 ARG A O 1
ATOM 1755 N N . LYS A 1 255 ? 42.100 3.545 -1.177 1.00 12.91 235 LYS A N 1
ATOM 1756 C CA . LYS A 1 255 ? 41.845 4.334 -2.409 1.00 13.79 235 LYS A CA 1
ATOM 1757 C C . LYS A 1 255 ? 40.355 4.558 -2.660 1.00 12.13 235 LYS A C 1
ATOM 1758 O O . LYS A 1 255 ? 39.939 5.632 -3.044 1.00 15.12 235 LYS A O 1
ATOM 1764 N N . LEU A 1 256 ? 39.550 3.540 -2.461 1.00 11.14 236 LEU A N 1
ATOM 1765 C CA . LEU A 1 256 ? 38.101 3.641 -2.601 1.00 12.32 236 LEU A CA 1
ATOM 1766 C C . LEU A 1 256 ? 37.481 4.583 -1.608 1.00 13.20 236 LEU A C 1
ATOM 1767 O O . LEU A 1 256 ? 36.594 5.362 -1.928 1.00 15.32 236 LEU A O 1
ATOM 1772 N N . CYS A 1 257 ? 37.901 4.483 -0.341 1.00 13.55 237 CYS A N 1
ATOM 1773 C CA . CYS A 1 257 ? 37.393 5.388 0.635 1.00 12.87 237 CYS A CA 1
ATOM 1774 C C . CYS A 1 257 ? 37.773 6.845 0.277 1.00 12.92 237 CYS A C 1
ATOM 1775 O O . CYS A 1 257 ? 36.933 7.737 0.430 1.00 15.75 237 CYS A O 1
ATOM 1778 N N . ASP A 1 258 ? 38.992 7.058 -0.220 1.00 13.15 238 ASP A N 1
ATOM 1779 C CA . ASP A 1 258 ? 39.440 8.408 -0.677 1.00 13.56 238 ASP A CA 1
ATOM 1780 C C . ASP A 1 258 ? 38.551 8.918 -1.825 1.00 16.29 238 ASP A C 1
ATOM 1781 O O . ASP A 1 258 ? 37.976 10.002 -1.769 1.00 17.64 238 ASP A O 1
ATOM 1786 N N . GLU A 1 259 ? 38.393 8.090 -2.842 1.00 15.65 239 GLU A N 1
ATOM 1787 C CA . GLU A 1 259 ? 37.715 8.528 -4.066 1.00 16.53 239 GLU A CA 1
ATOM 1788 C C . GLU A 1 259 ? 36.187 8.663 -3.875 1.00 16.05 239 GLU A C 1
ATOM 1789 O O . GLU A 1 259 ? 35.549 9.481 -4.531 1.00 20.68 239 GLU A O 1
ATOM 1795 N N . TYR A 1 260 ? 35.600 7.846 -2.966 1.00 14.40 240 TYR A N 1
ATOM 1796 C CA . TYR A 1 260 ? 34.166 7.840 -2.655 1.00 12.00 240 TYR A CA 1
ATOM 1797 C C . TYR A 1 260 ? 33.704 8.509 -1.357 1.00 13.47 240 TYR A C 1
ATOM 1798 O O . TYR A 1 260 ? 32.557 8.357 -0.928 1.00 16.23 240 TYR A O 1
ATOM 1807 N N . ASP A 1 261 ? 34.611 9.303 -0.759 1.00 16.78 241 ASP A N 1
ATOM 1808 C CA . ASP A 1 261 ? 34.276 10.104 0.428 1.00 17.83 241 ASP A CA 1
ATOM 1809 C C . ASP A 1 261 ? 33.643 9.265 1.573 1.00 15.60 241 ASP A C 1
ATOM 1810 O O . ASP A 1 261 ? 32.607 9.597 2.126 1.00 18.99 241 ASP A O 1
ATOM 1815 N N . VAL A 1 262 ? 34.347 8.192 1.919 1.00 14.69 242 VAL A N 1
ATOM 1816 C CA . VAL A 1 262 ? 33.930 7.289 3.009 1.00 13.51 242 VAL A CA 1
ATOM 1817 C C . VAL A 1 262 ? 35.141 7.263 3.932 1.00 11.87 242 VAL A C 1
ATOM 1818 O O . VAL A 1 262 ? 36.274 7.106 3.465 1.00 12.88 242 VAL A O 1
ATOM 1822 N N . LEU A 1 263 ? 34.911 7.499 5.218 1.00 13.20 243 LEU A N 1
ATOM 1823 C CA . LEU A 1 263 ? 36.050 7.437 6.183 1.00 12.52 243 LEU A CA 1
ATOM 1824 C C . LEU A 1 263 ? 36.493 6.012 6.395 1.00 10.89 243 LEU A C 1
ATOM 1825 O O . LEU A 1 263 ? 35.659 5.124 6.555 1.00 11.73 243 LEU A O 1
ATOM 1830 N N . LEU A 1 264 ? 37.811 5.803 6.361 1.00 10.42 244 LEU A N 1
ATOM 1831 C CA . LEU A 1 264 ? 38.365 4.496 6.671 1.00 9.74 244 LEU A CA 1
ATOM 1832 C C . LEU A 1 264 ? 38.671 4.450 8.185 1.00 10.73 244 LEU A C 1
ATOM 1833 O O . LEU A 1 264 ? 39.444 5.248 8.686 1.00 10.62 244 LEU A O 1
ATOM 1838 N N . ILE A 1 265 ? 38.062 3.486 8.865 1.00 8.93 245 ILE A N 1
ATOM 1839 C CA . ILE A 1 265 ? 38.278 3.292 10.327 1.00 9.36 245 ILE A CA 1
ATOM 1840 C C . ILE A 1 265 ? 39.042 1.973 10.489 1.00 8.40 245 ILE A C 1
ATOM 1841 O O . ILE A 1 265 ? 38.524 0.918 10.114 1.00 10.38 245 ILE A O 1
ATOM 1846 N N . ALA A 1 266 ? 40.267 2.037 10.963 1.00 8.82 246 ALA A N 1
ATOM 1847 C CA . ALA A 1 266 ? 41.105 0.849 11.117 1.00 9.64 246 ALA A CA 1
ATOM 1848 C C . ALA A 1 266 ? 41.031 0.505 12.626 1.00 10.02 246 ALA A C 1
ATOM 1849 O O . ALA A 1 266 ? 41.428 1.315 13.476 1.00 10.01 246 ALA A O 1
ATOM 1851 N N . ASP A 1 267 ? 40.550 -0.695 12.924 1.00 8.76 247 ASP A N 1
ATOM 1852 C CA . ASP A 1 267 ? 40.503 -1.171 14.295 1.00 8.23 247 ASP A CA 1
ATOM 1853 C C . ASP A 1 267 ? 41.792 -1.950 14.543 1.00 8.18 247 ASP A C 1
ATOM 1854 O O . ASP A 1 267 ? 41.908 -3.109 14.136 1.00 8.16 247 ASP A O 1
ATOM 1859 N N . GLU A 1 268 ? 42.748 -1.288 15.172 1.00 7.54 248 GLU A N 1
ATOM 1860 C CA . GLU A 1 268 ? 44.047 -1.823 15.543 1.00 7.12 248 GLU A CA 1
ATOM 1861 C C . GLU A 1 268 ? 44.116 -2.249 17.034 1.00 6.25 248 GLU A C 1
ATOM 1862 O O . GLU A 1 268 ? 45.219 -2.349 17.622 1.00 7.42 248 GLU A O 1
ATOM 1868 N N . ILE A 1 269 ? 42.970 -2.545 17.614 1.00 6.80 249 ILE A N 1
ATOM 1869 C CA . ILE A 1 269 ? 42.961 -2.929 19.051 1.00 7.37 249 ILE A CA 1
ATOM 1870 C C . ILE A 1 269 ? 43.796 -4.193 19.286 1.00 8.07 249 ILE A C 1
ATOM 1871 O O . ILE A 1 269 ? 44.534 -4.268 20.289 1.00 9.21 249 ILE A O 1
ATOM 1876 N N . ALA A 1 270 ? 43.668 -5.195 18.407 1.00 8.30 250 ALA A N 1
ATOM 1877 C CA . ALA 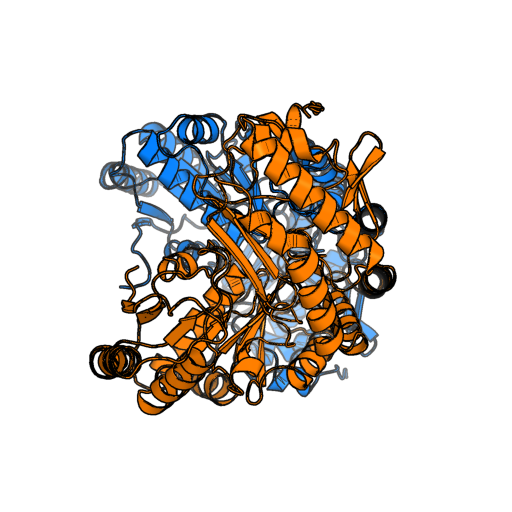A 1 270 ? 44.449 -6.432 18.505 1.00 9.26 250 ALA A CA 1
ATOM 1878 C C . ALA A 1 270 ? 45.790 -6.337 17.760 1.00 8.82 250 ALA A C 1
ATOM 1879 O O . ALA A 1 270 ? 46.822 -6.831 18.235 1.00 9.62 250 ALA A O 1
ATOM 1881 N N . THR A 1 271 ? 45.804 -5.710 16.579 1.00 7.85 251 THR A N 1
ATOM 1882 C CA . THR A 1 271 ? 47.032 -5.689 15.766 1.00 8.61 251 THR A CA 1
ATOM 1883 C C . THR A 1 271 ? 48.081 -4.685 16.270 1.00 8.35 251 THR A C 1
ATOM 1884 O O . THR A 1 271 ? 49.284 -4.807 15.958 1.00 10.35 251 THR A O 1
ATOM 1888 N N . GLY A 1 272 ? 47.621 -3.646 16.965 1.00 7.90 252 GLY A N 1
ATOM 1889 C CA . GLY A 1 272 ? 48.530 -2.544 17.356 1.00 8.24 252 GLY A CA 1
ATOM 1890 C C . GLY A 1 272 ? 49.673 -3.018 18.237 1.00 8.43 252 GLY A C 1
ATOM 1891 O O . GLY A 1 272 ? 49.483 -3.893 19.066 1.00 8.24 252 GLY A O 1
ATOM 1892 N N . PHE A 1 273 ? 50.802 -2.347 18.080 1.00 8.42 253 PHE A N 1
ATOM 1893 C CA . PHE A 1 273 ? 52.039 -2.540 18.852 1.00 7.39 253 PHE A CA 1
ATOM 1894 C C . PHE A 1 273 ? 52.798 -3.806 18.504 1.00 9.85 253 PHE A C 1
ATOM 1895 O O . PHE A 1 273 ? 53.519 -4.328 19.322 1.00 10.82 253 PHE A O 1
ATOM 1903 N N . GLY A 1 274 ? 52.672 -4.298 17.286 1.00 9.41 254 GLY A N 1
ATOM 1904 C CA . GLY A 1 274 ? 53.601 -5.260 16.729 1.00 10.82 254 GLY A CA 1
ATOM 1905 C C . GLY A 1 274 ? 53.052 -6.565 16.225 1.00 9.30 254 GLY A C 1
ATOM 1906 O O . GLY A 1 274 ? 53.786 -7.297 15.572 1.00 10.75 254 GLY A O 1
ATOM 1907 N N . ARG A 1 275 ? 51.745 -6.818 16.401 1.00 9.51 255 ARG A N 1
ATOM 1908 C CA . ARG A 1 275 ? 51.304 -8.184 16.391 1.00 10.12 255 ARG A CA 1
ATOM 1909 C C . ARG A 1 275 ? 51.422 -8.829 15.016 1.00 9.02 255 ARG A C 1
ATOM 1910 O O . ARG A 1 275 ? 51.741 -10.039 14.925 1.00 10.79 255 ARG A O 1
ATOM 1918 N N . SER A 1 276 ? 51.186 -8.057 13.956 1.00 8.88 256 SER A N 1
ATOM 1919 C CA . SER A 1 276 ? 51.245 -8.564 12.581 1.00 9.59 256 SER A CA 1
ATOM 1920 C C . SER A 1 276 ? 52.652 -8.510 11.960 1.00 8.73 256 SER A C 1
ATOM 1921 O O . SER A 1 276 ? 52.809 -8.803 10.765 1.00 11.72 256 SER A O 1
ATOM 1924 N N . GLY A 1 277 ? 53.661 -8.078 12.754 1.00 9.31 257 GLY A N 1
ATOM 1925 C CA . GLY A 1 277 ? 55.020 -7.964 12.292 1.00 10.87 257 GLY A CA 1
ATOM 1926 C C . GLY A 1 277 ? 55.459 -6.536 11.947 1.00 9.91 257 GLY A C 1
ATOM 1927 O O . GLY A 1 277 ? 56.600 -6.305 11.591 1.00 12.87 257 GLY A O 1
ATOM 1928 N N . LYS A 1 278 ? 54.535 -5.595 12.033 1.00 10.91 258 LYS A N 1
ATOM 1929 C CA . LYS A 1 278 ? 54.803 -4.157 11.962 1.00 11.51 258 LYS A CA 1
ATOM 1930 C C . LYS A 1 278 ? 54.144 -3.519 13.197 1.00 10.72 258 LYS A C 1
ATOM 1931 O O . LYS A 1 278 ? 53.160 -4.044 13.766 1.00 11.65 258 LYS A O 1
ATOM 1937 N N . LEU A 1 279 ? 54.665 -2.383 13.602 1.00 11.20 259 LEU A N 1
ATOM 1938 C CA . LEU A 1 279 ? 54.140 -1.683 14.795 1.00 10.28 259 LEU A CA 1
ATOM 1939 C C . LEU A 1 279 ? 52.633 -1.485 14.706 1.00 9.86 259 LEU A C 1
ATOM 1940 O O . LEU A 1 279 ? 51.927 -1.788 15.671 1.00 10.57 259 LEU A O 1
ATOM 1945 N N . PHE A 1 280 ? 52.154 -0.947 13.565 1.00 8.95 260 PHE A N 1
ATOM 1946 C CA . PHE A 1 280 ? 50.740 -0.941 13.241 1.00 10.44 260 PHE A CA 1
ATOM 1947 C C . PHE A 1 280 ? 50.547 -1.664 11.942 1.00 9.05 260 PHE A C 1
ATOM 1948 O O . PHE A 1 280 ? 51.330 -1.498 11.054 1.00 10.29 260 PHE A O 1
ATOM 1956 N N . ALA A 1 281 ? 49.498 -2.475 11.874 1.00 8.62 261 ALA A N 1
ATOM 1957 C CA . ALA A 1 281 ? 49.262 -3.327 10.714 1.00 9.01 261 ALA A CA 1
ATOM 1958 C C . ALA A 1 281 ? 49.012 -2.469 9.448 1.00 9.40 261 ALA A C 1
ATOM 1959 O O . ALA A 1 281 ? 49.319 -2.932 8.322 1.00 10.61 261 ALA A O 1
ATOM 1961 N N . CYS A 1 282 ? 48.498 -1.236 9.628 1.00 9.96 262 CYS A N 1
ATOM 1962 C CA . CYS A 1 282 ? 48.338 -0.326 8.479 1.00 7.17 262 CYS A CA 1
ATOM 1963 C C . CYS A 1 282 ? 49.653 -0.109 7.709 1.00 8.15 262 CYS A C 1
ATOM 1964 O O . CYS A 1 282 ? 49.652 0.143 6.484 1.00 10.83 262 CYS A O 1
ATOM 1967 N N . GLU A 1 283 ? 50.768 -0.245 8.387 1.00 10.07 263 GLU A N 1
ATOM 1968 C CA . GLU A 1 283 ? 52.096 -0.039 7.816 1.00 10.91 263 GLU A CA 1
ATOM 1969 C C . GLU A 1 283 ? 52.385 -1.095 6.682 1.00 12.73 263 GLU A C 1
ATOM 1970 O O . GLU A 1 283 ? 53.162 -0.825 5.743 1.00 14.71 263 GLU A O 1
ATOM 1976 N N . HIS A 1 284 ? 51.775 -2.279 6.776 1.00 10.15 264 HIS A N 1
ATOM 1977 C CA . HIS A 1 284 ? 51.975 -3.278 5.723 1.00 11.18 264 HIS A CA 1
ATOM 1978 C C . HIS A 1 284 ? 51.555 -2.731 4.353 1.00 11.97 264 HIS A C 1
ATOM 1979 O O . HIS A 1 284 ? 52.124 -3.118 3.288 1.00 16.01 264 HIS A O 1
ATOM 1986 N N . ALA A 1 285 ? 50.512 -1.903 4.390 1.00 13.54 265 ALA A N 1
ATOM 1987 C CA . ALA A 1 285 ? 49.947 -1.292 3.183 1.00 12.79 265 ALA A CA 1
ATOM 1988 C C . ALA A 1 285 ? 50.525 0.127 2.903 1.00 13.91 265 ALA A C 1
ATOM 1989 O O . ALA A 1 285 ? 50.253 0.672 1.872 1.00 15.43 265 ALA A O 1
ATOM 1991 N N . ALA A 1 286 ? 51.294 0.675 3.868 1.00 12.67 266 ALA A N 1
ATOM 1992 C CA . ALA A 1 286 ? 51.780 2.045 3.859 1.00 15.69 266 ALA A CA 1
ATOM 1993 C C . ALA A 1 286 ? 50.646 3.048 3.607 1.00 13.64 266 ALA A C 1
ATOM 1994 O O . ALA A 1 286 ? 50.792 3.963 2.785 1.00 17.89 266 ALA A O 1
ATOM 1996 N N . ILE A 1 287 ? 49.531 2.815 4.332 1.00 13.31 267 ILE A N 1
ATOM 1997 C CA . ILE A 1 287 ? 48.388 3.691 4.351 1.00 12.73 267 ILE A CA 1
ATOM 1998 C C . ILE A 1 287 ? 48.118 4.208 5.738 1.00 11.45 267 ILE A C 1
ATOM 1999 O O . ILE A 1 287 ? 48.576 3.610 6.712 1.00 12.21 267 ILE A O 1
ATOM 2004 N N . SER A 1 288 ? 47.382 5.306 5.818 1.00 11.10 268 SER A N 1
ATOM 2005 C CA . SER A 1 288 ? 46.854 5.803 7.095 1.00 9.55 268 SER A CA 1
ATOM 2006 C C . SER A 1 288 ? 45.331 5.792 7.035 1.00 10.31 268 SER A C 1
ATOM 2007 O O . SER A 1 288 ? 44.731 6.165 6.013 1.00 13.77 268 SER A O 1
ATOM 2010 N N . PRO A 1 289 ? 44.659 5.381 8.105 1.00 11.17 269 PRO A N 1
ATOM 2011 C CA . PRO A 1 289 ? 43.227 5.467 8.219 1.00 9.67 269 PRO A CA 1
ATOM 2012 C C . PRO A 1 289 ? 42.821 6.885 8.610 1.00 9.91 269 PRO A C 1
ATOM 2013 O O . PRO A 1 289 ? 43.686 7.682 9.010 1.00 10.99 269 PRO A O 1
ATOM 2017 N N . ASP A 1 290 ? 41.529 7.186 8.467 1.00 8.70 270 ASP A N 1
ATOM 2018 C CA . ASP A 1 290 ? 40.984 8.456 8.969 1.00 8.97 270 ASP A CA 1
ATOM 2019 C C . ASP A 1 290 ? 40.829 8.437 10.479 1.00 9.53 270 ASP A C 1
ATOM 2020 O O . ASP A 1 290 ? 41.001 9.468 11.150 1.00 10.97 270 ASP A O 1
ATOM 2025 N N . ILE A 1 291 ? 40.455 7.266 10.991 1.00 9.59 271 ILE A N 1
ATOM 2026 C CA . ILE A 1 291 ? 40.243 7.010 12.401 1.00 8.37 271 ILE A CA 1
ATOM 2027 C C . ILE A 1 291 ? 40.878 5.655 12.714 1.00 9.63 271 ILE A C 1
ATOM 2028 O O . ILE A 1 291 ? 40.758 4.720 11.946 1.00 9.94 271 ILE A O 1
ATOM 2033 N N . MET A 1 292 ? 41.536 5.569 13.871 1.00 9.18 272 MET A N 1
ATOM 2034 C CA . MET A 1 292 ? 42.172 4.335 14.313 1.00 7.85 272 MET A CA 1
ATOM 2035 C C . MET A 1 292 ? 41.837 4.114 15.781 1.00 7.15 272 MET A C 1
ATOM 2036 O O . MET A 1 292 ? 41.907 5.031 16.582 1.00 8.55 272 MET A O 1
ATOM 2041 N N . THR A 1 293 ? 41.472 2.899 16.094 1.00 6.86 273 THR A N 1
ATOM 2042 C CA . THR A 1 293 ? 41.288 2.474 17.492 1.00 7.32 273 THR A CA 1
ATOM 2043 C C . THR A 1 293 ? 42.495 1.587 17.920 1.00 7.06 273 THR A C 1
ATOM 2044 O O . THR A 1 293 ? 42.987 0.744 17.157 1.00 8.43 273 THR A O 1
ATOM 2048 N N . ILE A 1 294 ? 42.939 1.797 19.152 1.00 7.58 274 ILE A N 1
ATOM 2049 C CA . ILE A 1 294 ? 43.982 0.995 19.795 1.00 6.90 274 ILE A CA 1
ATOM 2050 C C . ILE A 1 294 ? 43.563 0.625 21.233 1.00 6.93 274 ILE A C 1
ATOM 2051 O O . ILE A 1 294 ? 42.656 1.257 21.828 1.00 7.01 274 ILE A O 1
ATOM 2056 N N . GLY A 1 295 ? 44.211 -0.415 21.759 1.00 6.97 275 GLY A N 1
ATOM 2057 C CA . GLY A 1 295 ? 43.906 -0.911 23.101 1.00 7.99 275 GLY A CA 1
ATOM 2058 C C . GLY A 1 295 ? 44.836 -2.087 23.385 1.00 7.66 275 GLY A C 1
ATOM 2059 O O . GLY A 1 295 ? 45.910 -2.204 22.801 1.00 8.20 275 GLY A O 1
ATOM 2060 N N . LYS A 1 296 ? 44.383 -2.973 24.232 1.00 10.33 276 LYS A N 1
ATOM 2061 C CA . LYS A 1 296 ? 45.001 -4.284 24.517 1.00 10.03 276 LYS A CA 1
ATOM 2062 C C . LYS A 1 296 ? 46.479 -4.127 24.893 1.00 8.84 276 LYS A C 1
ATOM 2063 O O . LYS A 1 296 ? 46.813 -3.800 26.054 1.00 10.98 276 LYS A O 1
ATOM 2069 N N . ALA A 1 297 ? 47.376 -4.337 23.950 1.00 7.79 277 ALA A N 1
ATOM 2070 C CA . ALA A 1 297 ? 48.813 -4.192 24.184 1.00 7.99 277 ALA A CA 1
ATOM 2071 C C . ALA A 1 297 ? 49.247 -2.769 24.629 1.00 7.32 277 ALA A C 1
ATOM 2072 O O . ALA A 1 297 ? 50.340 -2.580 25.160 1.00 8.44 277 ALA A O 1
ATOM 2074 N N . LEU A 1 298 ? 48.404 -1.778 24.399 1.00 8.11 278 LEU A N 1
ATOM 2075 C CA . LEU A 1 298 ? 48.621 -0.395 24.779 1.00 7.52 278 LEU A CA 1
ATOM 2076 C C . LEU A 1 298 ? 49.061 -0.297 26.238 1.00 7.09 278 LEU A C 1
ATOM 2077 O O . LEU A 1 298 ? 50.015 0.427 26.520 1.00 8.52 278 LEU A O 1
ATOM 2082 N N . THR A 1 299 ? 48.408 -1.062 27.135 1.00 7.32 279 THR A N 1
ATOM 2083 C CA . THR A 1 299 ? 48.812 -1.046 28.548 1.00 7.37 279 THR A CA 1
ATOM 2084 C C . THR A 1 299 ? 49.638 -2.256 28.967 1.00 7.75 279 THR A C 1
ATOM 2085 O O . THR A 1 299 ? 49.806 -2.551 30.160 1.00 8.31 279 THR A O 1
ATOM 2089 N N . GLY A 1 300 ? 50.180 -2.991 28.010 1.00 6.55 280 GLY A N 1
ATOM 2090 C CA . GLY A 1 300 ? 50.862 -4.232 28.310 1.00 7.97 280 GLY A CA 1
ATOM 2091 C C . GLY A 1 300 ? 49.936 -5.263 28.942 1.00 7.88 280 GLY A C 1
ATOM 2092 O O . GLY A 1 300 ? 50.373 -6.172 29.616 1.00 9.32 280 GLY A O 1
ATOM 2093 N N . GLY A 1 301 ? 48.625 -5.084 28.751 1.00 8.13 281 GLY A N 1
ATOM 2094 C CA . GLY A 1 301 ? 47.653 -5.988 29.339 1.00 9.55 281 GLY A CA 1
ATOM 2095 C C . GLY A 1 301 ? 47.478 -5.848 30.830 1.00 7.96 281 GLY A C 1
ATOM 2096 O O . GLY A 1 301 ? 46.844 -6.721 31.452 1.00 11.42 281 GLY A O 1
ATOM 2097 N N . TYR A 1 302 ? 47.936 -4.744 31.404 1.00 7.23 282 TYR A N 1
ATOM 2098 C CA . TYR A 1 302 ? 47.774 -4.564 32.869 1.00 7.41 282 TYR A CA 1
ATOM 2099 C C . TYR A 1 302 ? 46.375 -4.124 33.266 1.00 8.36 282 TYR A C 1
ATOM 2100 O O . TYR A 1 302 ? 45.914 -4.454 34.338 1.00 8.91 282 TYR A O 1
ATOM 2109 N N . MET A 1 303 ? 45.713 -3.384 32.388 1.00 8.60 283 MET A N 1
ATOM 2110 C CA . MET A 1 303 ? 44.430 -2.815 32.735 1.00 10.25 283 MET A CA 1
ATOM 2111 C C . MET A 1 303 ? 43.679 -2.379 31.478 1.00 8.34 283 MET A C 1
ATOM 2112 O O . MET A 1 303 ? 44.270 -2.133 30.405 1.00 8.63 283 MET A O 1
ATOM 2117 N N . THR A 1 304 ? 42.371 -2.283 31.613 1.00 7.95 284 THR A N 1
ATOM 2118 C CA . THR A 1 304 ? 41.572 -1.868 30.515 1.00 7.81 284 THR A CA 1
ATOM 2119 C C . THR A 1 304 ? 41.777 -0.392 30.206 1.00 7.13 284 THR A C 1
ATOM 2120 O O . THR A 1 304 ? 41.726 0.426 31.100 1.00 8.86 284 THR A O 1
ATOM 2124 N N . PHE A 1 305 ? 41.965 -0.086 28.922 1.00 7.46 285 PHE A N 1
ATOM 2125 C CA . PHE A 1 305 ? 42.185 1.277 28.448 1.00 6.36 285 PHE A CA 1
ATOM 2126 C C . PHE A 1 305 ? 42.282 1.190 26.946 1.00 7.28 285 PHE A C 1
ATOM 2127 O O . PHE A 1 305 ? 42.738 0.170 26.407 1.00 10.14 285 PHE A O 1
ATOM 2135 N N . ALA A 1 306 ? 41.905 2.264 26.267 1.00 7.48 286 ALA A N 1
ATOM 2136 C CA . ALA A 1 306 ? 41.916 2.249 24.806 1.00 7.31 286 ALA A CA 1
ATOM 2137 C C . ALA A 1 306 ? 41.925 3.692 24.319 1.00 7.56 286 ALA A C 1
ATOM 2138 O O . ALA A 1 306 ? 41.903 4.626 25.110 1.00 8.20 286 ALA A O 1
ATOM 2140 N N . ALA A 1 307 ? 42.062 3.881 23.015 1.00 7.14 287 ALA A N 1
ATOM 2141 C CA . ALA A 1 307 ? 42.058 5.275 22.492 1.00 7.13 287 ALA A CA 1
ATOM 2142 C C . ALA A 1 307 ? 41.508 5.225 21.062 1.00 7.47 287 ALA A C 1
ATOM 2143 O O . ALA A 1 307 ? 41.722 4.241 20.344 1.00 7.04 287 ALA A O 1
ATOM 2145 N N . THR A 1 308 ? 40.907 6.323 20.681 1.00 7.45 288 THR A N 1
ATOM 2146 C CA . THR A 1 308 ? 40.454 6.546 19.308 1.00 7.59 288 THR A CA 1
ATOM 2147 C C . THR A 1 308 ? 41.135 7.780 18.807 1.00 9.27 288 THR A C 1
ATOM 2148 O O . THR A 1 308 ? 41.053 8.854 19.417 1.00 9.32 288 THR A O 1
ATOM 2152 N N . LEU A 1 309 ? 41.840 7.611 17.688 1.00 7.91 289 LEU A N 1
ATOM 2153 C CA . LEU A 1 309 ? 42.603 8.683 17.072 1.00 8.24 289 LEU A CA 1
ATOM 2154 C C . LEU A 1 309 ? 41.922 9.077 15.771 1.00 9.83 289 LEU A C 1
ATOM 2155 O O . LEU A 1 309 ? 41.463 8.230 14.998 1.00 10.59 289 LEU A O 1
ATOM 2160 N N . SER A 1 310 ? 41.947 10.374 15.480 1.00 9.65 290 SER A N 1
ATOM 2161 C CA . SER A 1 310 ? 41.453 10.847 14.175 1.00 10.07 290 SER A CA 1
ATOM 2162 C C . SER A 1 310 ? 42.391 11.826 13.551 1.00 9.01 290 SER A C 1
ATOM 2163 O O . SER A 1 310 ? 43.298 12.394 14.179 1.00 10.09 290 SER A O 1
ATOM 2166 N N . THR A 1 311 ? 42.124 12.098 12.274 1.00 9.98 291 THR A N 1
ATOM 2167 C CA . THR A 1 311 ? 42.769 13.212 11.639 1.00 9.83 291 THR A CA 1
ATOM 2168 C C . THR A 1 311 ? 42.305 14.550 12.234 1.00 9.62 291 THR A C 1
ATOM 2169 O O . THR A 1 311 ? 41.236 14.667 12.804 1.00 11.00 291 THR A O 1
ATOM 2173 N N . ARG A 1 312 ? 43.074 15.580 11.928 1.00 11.87 292 ARG A N 1
ATOM 2174 C CA . ARG A 1 312 ? 42.689 16.982 12.242 1.00 11.54 292 ARG A CA 1
ATOM 2175 C C . ARG A 1 312 ? 41.461 17.383 11.517 1.00 12.91 292 ARG A C 1
ATOM 2176 O O . ARG A 1 312 ? 40.648 18.071 12.067 1.00 14.29 292 ARG A O 1
ATOM 2184 N N . GLU A 1 313 ? 41.307 16.958 10.253 1.00 15.64 293 GLU A N 1
ATOM 2185 C CA . GLU A 1 313 ? 40.101 17.318 9.460 1.00 16.67 293 GLU A CA 1
ATOM 2186 C C . GLU A 1 313 ? 38.837 16.901 10.201 1.00 12.20 293 GLU A C 1
ATOM 2187 O O . GLU A 1 313 ? 37.877 17.648 10.281 1.00 16.01 293 GLU A O 1
ATOM 2196 N N . ILE A 1 314 ? 38.841 15.659 10.760 1.00 11.75 294 ILE A N 1
ATOM 2197 C CA . ILE A 1 314 ? 37.659 15.192 11.489 1.00 11.86 294 ILE A CA 1
ATOM 2198 C C . ILE A 1 314 ? 37.461 16.043 12.781 1.00 13.13 294 ILE A C 1
ATOM 2199 O O . ILE A 1 314 ? 36.368 16.491 13.075 1.00 15.34 294 ILE A O 1
ATOM 2204 N N . ALA A 1 315 ? 38.543 16.212 13.559 1.00 13.99 295 ALA A N 1
ATOM 2205 C CA . ALA A 1 315 ? 38.449 16.961 14.819 1.00 15.28 295 ALA A CA 1
ATOM 2206 C C . ALA A 1 315 ? 37.907 18.408 14.586 1.00 17.18 295 ALA A C 1
ATOM 2207 O O . ALA A 1 315 ? 36.988 18.843 15.255 1.00 24.76 295 ALA A O 1
ATOM 2209 N N . ASP A 1 316 ? 38.463 19.077 13.594 1.00 19.46 296 ASP A N 1
ATOM 2210 C CA . ASP A 1 316 ? 38.106 20.464 13.239 1.00 23.71 296 ASP A CA 1
ATOM 2211 C C . ASP A 1 316 ? 36.671 20.553 12.739 1.00 29.45 296 ASP A C 1
ATOM 2212 O O . ASP A 1 316 ? 35.882 21.462 13.124 1.00 33.87 296 ASP A O 1
ATOM 2217 N N . THR A 1 317 ? 36.322 19.631 11.847 1.00 29.19 297 THR A N 1
ATOM 2218 C CA . THR A 1 317 ? 35.041 19.709 11.136 1.00 25.46 297 THR A CA 1
ATOM 2219 C C . THR A 1 317 ? 33.918 19.572 12.123 1.00 27.45 297 THR A C 1
ATOM 2220 O O . THR A 1 317 ? 32.962 20.323 12.072 1.00 30.10 297 THR A O 1
ATOM 2224 N N . ILE A 1 318 ? 34.079 18.669 13.072 1.00 26.17 298 ILE A N 1
ATOM 2225 C CA . ILE A 1 318 ? 33.091 18.503 14.124 1.00 24.99 298 ILE A CA 1
ATOM 2226 C C . ILE A 1 318 ? 33.154 19.751 14.950 1.00 30.04 298 ILE A C 1
ATOM 2227 O O . ILE A 1 318 ? 32.127 20.430 15.187 1.00 30.50 298 ILE A O 1
ATOM 2232 N N . SER A 1 319 ? 34.365 20.079 15.397 1.00 31.07 299 SER A N 1
ATOM 2233 C CA . SER A 1 319 ? 34.506 21.186 16.369 1.00 29.61 299 SER A CA 1
ATOM 2234 C C . SER A 1 319 ? 33.946 22.530 15.831 1.00 32.38 299 SER A C 1
ATOM 2235 O O . SER A 1 319 ? 33.513 23.361 16.613 1.00 37.79 299 SER A O 1
ATOM 2238 N N . GLN A 1 320 ? 33.983 22.740 14.503 1.00 31.32 300 GLN A N 1
ATOM 2239 C CA . GLN A 1 320 ? 33.504 23.981 13.882 1.00 34.69 300 GLN A CA 1
ATOM 2240 C C . GLN A 1 320 ? 32.038 23.914 13.454 1.00 39.40 300 GLN A C 1
ATOM 2241 O O . GLN A 1 320 ? 31.512 24.885 12.863 1.00 53.87 300 GLN A O 1
ATOM 2244 N N . SER A 1 321 ? 31.366 22.811 13.781 1.00 42.25 301 SER A N 1
ATOM 2245 C CA . SER A 1 321 ? 30.016 22.559 13.328 1.00 35.83 301 SER A CA 1
ATOM 2246 C C . SER A 1 321 ? 29.007 23.123 14.305 1.00 40.28 301 SER A C 1
ATOM 2247 O O . SER A 1 321 ? 29.397 23.701 15.339 1.00 41.09 301 SER A O 1
ATOM 2250 N N . ASP A 1 322 ? 27.721 22.942 13.981 1.00 40.64 302 ASP A N 1
ATOM 2251 C CA . ASP A 1 322 ? 26.622 23.274 14.919 1.00 38.38 302 ASP A CA 1
ATOM 2252 C C . ASP A 1 322 ? 26.601 22.411 16.188 1.00 42.43 302 ASP A C 1
ATOM 2253 O O . ASP A 1 322 ? 25.998 22.817 17.197 1.00 51.45 302 ASP A O 1
ATOM 2258 N N . TYR A 1 323 ? 27.229 21.233 16.122 1.00 44.43 303 TYR A N 1
ATOM 2259 C CA . TYR A 1 323 ? 27.395 20.337 17.256 1.00 40.55 303 TYR A CA 1
ATOM 2260 C C . TYR A 1 323 ? 28.902 20.182 17.508 1.00 35.27 303 TYR A C 1
ATOM 2261 O O . TYR A 1 323 ? 29.500 19.175 17.107 1.00 45.19 303 TYR A O 1
ATOM 2263 N N . PRO A 1 324 ? 29.534 21.187 18.142 1.00 30.21 304 PRO A N 1
ATOM 2264 C CA . PRO A 1 324 ? 30.993 21.153 18.192 1.00 32.60 304 PRO A CA 1
ATOM 2265 C C . PRO A 1 324 ? 31.596 20.118 19.149 1.00 29.03 304 PRO A C 1
ATOM 2266 O O . PRO A 1 324 ? 32.767 19.757 18.993 1.00 41.92 304 PRO A O 1
ATOM 2270 N N . ALA A 1 325 ? 30.810 19.650 20.131 1.00 21.94 305 ALA A N 1
ATOM 2271 C CA . ALA A 1 325 ? 31.315 18.783 21.150 1.00 21.91 305 ALA A CA 1
ATOM 2272 C C . ALA A 1 325 ? 31.129 17.381 20.641 1.00 26.53 305 ALA A C 1
ATOM 2273 O O . ALA A 1 325 ? 30.085 17.028 20.109 1.00 27.08 305 ALA A O 1
ATOM 2275 N N . LEU A 1 326 ? 32.173 16.568 20.825 1.00 26.50 306 LEU A N 1
ATOM 2276 C CA . LEU A 1 326 ? 32.053 15.147 20.561 1.00 26.13 306 LEU A CA 1
ATOM 2277 C C . LEU A 1 326 ? 31.290 14.556 21.714 1.00 28.64 306 LEU A C 1
ATOM 2278 O O . LEU A 1 326 ? 31.743 14.611 22.880 1.00 33.35 306 LEU A O 1
ATOM 2283 N N . MET A 1 327 ? 30.172 13.900 21.398 1.00 27.52 307 MET A N 1
ATOM 2284 C CA . MET A 1 327 ? 29.158 13.541 22.403 1.00 25.37 307 MET A CA 1
ATOM 2285 C C . MET A 1 327 ? 29.410 12.189 23.044 1.00 29.74 307 MET A C 1
ATOM 2286 O O . MET A 1 327 ? 28.588 11.265 22.995 1.00 30.52 307 MET A O 1
ATOM 2291 N N . HIS A 1 328 ? 30.546 12.133 23.727 1.00 25.99 308 HIS A N 1
ATOM 2292 C CA . HIS A 1 328 ? 30.908 10.985 24.536 1.00 24.10 308 HIS A CA 1
ATOM 2293 C C . HIS A 1 328 ? 31.852 11.439 25.648 1.00 18.35 308 HIS A C 1
ATOM 2294 O O . HIS A 1 328 ? 32.539 12.418 25.485 1.00 22.40 308 HIS A O 1
ATOM 2301 N N . GLY A 1 329 ? 31.878 10.714 26.766 1.00 20.63 309 GLY A N 1
ATOM 2302 C CA . GLY A 1 329 ? 32.686 11.078 27.899 1.00 22.26 309 GLY A CA 1
ATOM 2303 C C . GLY A 1 329 ? 32.597 10.066 29.032 1.00 19.23 309 GLY A C 1
ATOM 2304 O O . GLY A 1 329 ? 31.875 10.258 30.032 1.00 25.63 309 GLY A O 1
ATOM 2305 N N . PRO A 1 330 ? 33.428 9.002 28.953 1.00 19.77 310 PRO A N 1
ATOM 2306 C CA . PRO A 1 330 ? 33.330 7.994 30.039 1.00 16.58 310 PRO A CA 1
ATOM 2307 C C . PRO A 1 330 ? 33.913 8.690 31.406 1.00 16.55 310 PRO A C 1
ATOM 2308 O O . PRO A 1 330 ? 34.809 9.586 31.417 1.00 20.31 310 PRO A O 1
ATOM 2312 N N . THR A 1 331 ? 33.315 8.353 32.525 1.00 16.29 311 THR A N 1
ATOM 2313 C CA . THR A 1 331 ? 33.728 8.906 33.830 1.00 13.80 311 THR A CA 1
ATOM 2314 C C . THR A 1 331 ? 35.265 8.807 34.115 1.00 11.52 311 THR A C 1
ATOM 2315 O O . THR A 1 331 ? 35.868 9.695 34.688 1.00 13.86 311 THR A O 1
ATOM 2319 N N . PHE A 1 332 ? 35.838 7.678 33.722 1.00 8.56 312 PHE A N 1
ATOM 2320 C CA . PHE A 1 332 ? 37.269 7.431 33.932 1.00 6.82 312 PHE A CA 1
ATOM 2321 C C . PHE A 1 332 ? 38.122 7.805 32.702 1.00 6.95 312 PHE A C 1
ATOM 2322 O O . PHE A 1 332 ? 39.306 7.384 32.603 1.00 7.98 312 PHE A O 1
ATOM 2330 N N . MET A 1 333 ? 37.609 8.662 31.809 1.00 7.94 313 MET A N 1
ATOM 2331 C CA . MET A 1 333 ? 38.365 9.052 30.632 1.00 7.38 313 MET A CA 1
ATOM 2332 C C . MET A 1 333 ? 39.743 9.595 31.042 1.00 7.38 313 MET A C 1
ATOM 2333 O O . MET A 1 333 ? 39.868 10.408 31.950 1.00 8.05 313 MET A O 1
ATOM 2338 N N . GLY A 1 334 ? 40.740 9.177 30.297 1.00 7.06 314 GLY A N 1
ATOM 2339 C CA . GLY A 1 334 ? 42.110 9.614 30.505 1.00 7.41 314 GLY A CA 1
ATOM 2340 C C . GLY A 1 334 ? 42.814 9.164 31.730 1.00 6.71 314 GLY A C 1
ATOM 2341 O O . GLY A 1 334 ? 43.854 9.721 32.051 1.00 7.33 314 GLY A O 1
ATOM 2342 N N . ASN A 1 335 ? 42.264 8.147 32.397 1.00 6.69 315 ASN A N 1
ATOM 2343 C CA . ASN A 1 335 ? 42.834 7.682 33.662 1.00 6.55 315 ASN A CA 1
ATOM 2344 C C . ASN A 1 335 ? 44.348 7.744 33.728 1.00 6.10 315 ASN A C 1
ATOM 2345 O O . ASN A 1 335 ? 45.021 7.080 32.951 1.00 6.52 315 ASN A O 1
ATOM 2350 N N . PRO A 1 336 ? 44.904 8.483 34.712 1.00 6.17 316 PRO A N 1
ATOM 2351 C CA . PRO A 1 336 ? 46.359 8.646 34.728 1.00 7.16 316 PRO A CA 1
ATOM 2352 C C . PRO A 1 336 ? 47.166 7.391 34.980 1.00 7.17 316 PRO A C 1
ATOM 2353 O O . PRO A 1 336 ? 48.221 7.247 34.425 1.00 6.79 316 PRO A O 1
ATOM 2357 N N . LEU A 1 337 ? 46.610 6.447 35.771 1.00 6.47 317 LEU A N 1
ATOM 2358 C CA . LEU A 1 337 ? 47.348 5.219 36.016 1.00 6.64 317 LEU A CA 1
ATOM 2359 C C . LEU A 1 337 ? 47.523 4.462 34.668 1.00 6.49 317 LEU A C 1
ATOM 2360 O O . LEU A 1 337 ? 48.581 3.952 34.340 1.00 6.91 317 LEU A O 1
ATOM 2365 N N . ALA A 1 338 ? 46.430 4.316 33.921 1.00 6.65 318 ALA A N 1
ATOM 2366 C CA . ALA A 1 338 ? 46.468 3.629 32.626 1.00 7.01 318 ALA A CA 1
ATOM 2367 C C . ALA A 1 338 ? 47.407 4.341 31.669 1.00 6.03 318 ALA A C 1
ATOM 2368 O O . ALA A 1 338 ? 48.215 3.709 30.991 1.00 6.11 318 ALA A O 1
ATOM 2370 N N . CYS A 1 339 ? 47.340 5.672 31.644 1.00 6.08 319 CYS A N 1
ATOM 2371 C CA . CYS A 1 339 ? 48.242 6.435 30.807 1.00 6.07 319 CYS A CA 1
ATOM 2372 C C . CYS A 1 339 ? 49.703 6.158 31.155 1.00 5.72 319 CYS A C 1
ATOM 2373 O O . CYS A 1 339 ? 50.526 6.027 30.274 1.00 7.64 319 CYS A O 1
ATOM 2376 N N . ALA A 1 340 ? 50.011 6.108 32.455 1.00 5.78 320 ALA A N 1
ATOM 2377 C CA . ALA A 1 340 ? 51.377 5.918 32.905 1.00 6.57 320 ALA A CA 1
ATOM 2378 C C . ALA A 1 340 ? 51.896 4.527 32.545 1.00 7.17 320 ALA A C 1
ATOM 2379 O O . ALA A 1 340 ? 53.030 4.401 32.051 1.00 8.53 320 ALA A O 1
ATOM 2381 N N . VAL A 1 341 ? 51.094 3.476 32.733 1.00 6.48 321 VAL A N 1
ATOM 2382 C CA . VAL A 1 341 ? 51.556 2.139 32.330 1.00 6.19 321 VAL A CA 1
ATOM 2383 C C . VAL A 1 341 ? 51.646 2.022 30.814 1.00 7.13 321 VAL A C 1
ATOM 2384 O O . VAL A 1 341 ? 52.548 1.371 30.293 1.00 8.08 321 VAL A O 1
ATOM 2388 N N . ALA A 1 342 ? 50.738 2.671 30.083 1.00 7.67 322 ALA A N 1
ATOM 2389 C CA . ALA A 1 342 ? 50.825 2.684 28.610 1.00 6.83 322 ALA A CA 1
ATOM 2390 C C . ALA A 1 342 ? 52.120 3.363 28.124 1.00 7.50 322 ALA A C 1
ATOM 2391 O O . ALA A 1 342 ? 52.758 2.866 27.172 1.00 8.47 322 ALA A O 1
ATOM 2393 N N . CYS A 1 343 ? 52.531 4.471 28.777 1.00 7.27 323 CYS A N 1
ATOM 2394 C CA . CYS A 1 343 ? 53.818 5.079 28.439 1.00 8.50 323 CYS A CA 1
ATOM 2395 C C . CYS A 1 343 ? 54.918 4.051 28.547 1.00 8.31 323 CYS A C 1
ATOM 2396 O O . CYS A 1 343 ? 55.789 3.967 27.662 1.00 8.72 323 CYS A O 1
ATOM 2399 N N . ALA A 1 344 ? 54.932 3.317 29.667 1.00 8.19 324 ALA A N 1
ATOM 2400 C CA . ALA A 1 344 ? 55.979 2.309 29.902 1.00 8.24 324 ALA A CA 1
ATOM 2401 C C . ALA A 1 344 ? 55.918 1.169 28.846 1.00 8.27 324 ALA A C 1
ATOM 2402 O O . ALA A 1 344 ? 56.954 0.717 28.341 1.00 8.33 324 ALA A O 1
ATOM 2404 N N . SER A 1 345 ? 54.707 0.723 28.508 1.00 6.83 325 SER A N 1
ATOM 2405 C CA . SER A 1 345 ? 54.558 -0.317 27.539 1.00 7.87 325 SER A CA 1
ATOM 2406 C C . SER A 1 345 ? 55.073 0.116 26.141 1.00 7.61 325 SER A C 1
ATOM 2407 O O . SER A 1 345 ? 55.807 -0.623 25.475 1.00 8.15 325 SER A O 1
ATOM 2410 N N . ILE A 1 346 ? 54.716 1.316 25.726 1.00 7.37 326 ILE A N 1
ATOM 2411 C CA . ILE A 1 346 ? 55.182 1.835 24.411 1.00 9.12 326 ILE A CA 1
ATOM 2412 C C . ILE A 1 346 ? 56.697 1.988 24.422 1.00 8.88 326 ILE A C 1
ATOM 2413 O O . ILE A 1 346 ? 57.345 1.571 23.471 1.00 10.43 326 ILE A O 1
ATOM 2418 N N . ASP A 1 347 ? 57.270 2.519 25.521 1.00 8.65 327 ASP A N 1
ATOM 2419 C CA . ASP A 1 347 ? 58.708 2.629 25.604 1.00 11.04 327 ASP A CA 1
ATOM 2420 C C . ASP A 1 347 ? 59.386 1.291 25.448 1.00 10.50 327 ASP A C 1
ATOM 2421 O O . ASP A 1 347 ? 60.394 1.170 24.688 1.00 11.45 327 ASP A O 1
ATOM 2426 N N . LEU A 1 348 ? 58.782 0.248 26.022 1.00 8.84 328 LEU A N 1
ATOM 2427 C CA . LEU A 1 348 ? 59.322 -1.096 25.836 1.00 10.20 328 LEU A CA 1
ATOM 2428 C C . LEU A 1 348 ? 59.263 -1.554 24.391 1.00 9.81 328 LEU A C 1
ATOM 2429 O O . LEU A 1 348 ? 60.267 -2.038 23.829 1.00 11.29 328 LEU A O 1
ATOM 2434 N N . ILE A 1 349 ? 58.089 -1.432 23.795 1.00 9.45 329 ILE A N 1
ATOM 2435 C CA . ILE A 1 349 ? 57.952 -1.811 22.362 1.00 9.37 329 ILE A CA 1
ATOM 2436 C C . ILE A 1 349 ? 58.967 -1.085 21.477 1.00 11.03 329 ILE A C 1
ATOM 2437 O O . ILE A 1 349 ? 59.625 -1.720 20.642 1.00 13.90 329 ILE A O 1
ATOM 2442 N N . VAL A 1 350 ? 59.123 0.217 21.682 1.00 11.82 330 VAL A N 1
ATOM 2443 C CA . VAL A 1 350 ? 60.041 1.025 20.858 1.00 13.22 330 VAL A CA 1
ATOM 2444 C C . VAL A 1 350 ? 61.476 0.558 21.105 1.00 12.91 330 VAL A C 1
ATOM 2445 O O . VAL A 1 350 ? 62.287 0.573 20.175 1.00 20.28 330 VAL A O 1
ATOM 2449 N N . SER A 1 351 ? 61.788 0.134 22.335 1.00 14.20 331 SER A N 1
ATOM 2450 C CA . SER A 1 351 ? 63.123 -0.394 22.661 1.00 15.55 331 SER A CA 1
ATOM 2451 C C . SER A 1 351 ? 63.490 -1.742 22.006 1.00 16.66 331 SER A C 1
ATOM 2452 O O . SER A 1 351 ? 64.679 -2.118 21.909 1.00 22.16 331 SER A O 1
ATOM 2455 N N . TYR A 1 352 ? 62.477 -2.511 21.647 1.00 16.98 332 TYR A N 1
ATOM 2456 C CA . TYR A 1 352 ? 62.668 -3.767 21.002 1.00 16.40 332 TYR A CA 1
ATOM 2457 C C . TYR A 1 352 ? 62.931 -3.314 19.504 1.00 16.91 332 TYR A C 1
ATOM 2458 O O . TYR A 1 352 ? 62.589 -2.212 19.041 1.00 20.47 332 TYR A O 1
ATOM 2467 N N . ASP A 1 353 ? 63.478 -4.164 18.752 1.00 16.63 333 ASP A N 1
ATOM 2468 C CA . ASP A 1 353 ? 63.374 -3.972 17.288 1.00 16.99 333 ASP A CA 1
ATOM 2469 C C . ASP A 1 353 ? 62.143 -4.813 16.963 1.00 14.23 333 ASP A C 1
ATOM 2470 O O . ASP A 1 353 ? 62.266 -6.000 16.800 1.00 14.32 333 ASP A O 1
ATOM 2475 N N . ILE A 1 354 ? 60.962 -4.201 16.968 1.00 11.75 334 ILE A N 1
ATOM 2476 C CA . ILE A 1 354 ? 59.705 -4.960 16.940 1.00 11.17 334 ILE A CA 1
ATOM 2477 C C . ILE A 1 354 ? 59.577 -5.766 15.642 1.00 9.82 334 ILE A C 1
ATOM 2478 O O . ILE A 1 354 ? 59.059 -6.906 15.654 1.00 11.62 334 ILE A O 1
ATOM 2483 N N . GLU A 1 355 ? 60.035 -5.186 14.504 1.00 11.49 335 GLU A N 1
ATOM 2484 C CA . GLU A 1 355 ? 59.998 -5.969 13.259 1.00 11.06 335 GLU A CA 1
ATOM 2485 C C . GLU A 1 355 ? 60.902 -7.228 13.334 1.00 11.47 335 GLU A C 1
ATOM 2486 O O . GLU A 1 355 ? 60.477 -8.317 12.929 1.00 13.63 335 GLU A O 1
ATOM 2492 N N . ALA A 1 356 ? 62.090 -7.097 13.869 1.00 13.91 336 ALA A N 1
ATOM 2493 C CA . ALA A 1 356 ? 62.990 -8.230 13.955 1.00 15.36 336 ALA A CA 1
ATOM 2494 C C . ALA A 1 356 ? 62.492 -9.247 14.945 1.00 12.97 336 ALA A C 1
ATOM 2495 O O . ALA A 1 356 ? 62.525 -10.447 14.660 1.00 13.20 336 ALA A O 1
ATOM 2497 N N . ARG A 1 357 ? 61.991 -8.772 16.089 1.00 12.22 337 ARG A N 1
ATOM 2498 C CA . ARG A 1 357 ? 61.497 -9.733 17.109 1.00 14.42 337 ARG A CA 1
ATOM 2499 C C . ARG A 1 357 ? 60.357 -10.590 16.547 1.00 12.62 337 ARG A C 1
ATOM 2500 O O . ARG A 1 357 ? 60.319 -11.800 16.725 1.00 12.79 337 ARG A O 1
ATOM 2508 N N . THR A 1 358 ? 59.415 -9.934 15.881 1.00 10.37 338 THR A N 1
ATOM 2509 C CA . THR A 1 358 ? 58.225 -10.648 15.377 1.00 10.74 338 THR A CA 1
ATOM 2510 C C . THR A 1 358 ? 58.573 -11.493 14.152 1.00 11.58 338 THR A C 1
ATOM 2511 O O . THR A 1 358 ? 57.997 -12.567 13.973 1.00 12.09 338 THR A O 1
ATOM 2515 N N . GLU A 1 359 ? 59.559 -11.061 13.339 1.00 11.50 339 GLU A N 1
ATOM 2516 C CA . GLU A 1 359 ? 59.985 -11.917 12.214 1.00 14.12 339 GLU A CA 1
ATOM 2517 C C . GLU A 1 359 ? 60.608 -13.224 12.746 1.00 13.75 339 GLU A C 1
ATOM 2518 O O . GLU A 1 359 ? 60.380 -14.317 12.218 1.00 13.69 339 GLU A O 1
ATOM 2524 N N . ASN A 1 360 ? 61.372 -13.109 13.827 1.00 11.92 340 ASN A N 1
ATOM 2525 C CA . ASN A 1 360 ? 61.979 -14.294 14.443 1.00 13.58 340 ASN A CA 1
ATOM 2526 C C . ASN A 1 360 ? 60.895 -15.213 15.043 1.00 11.74 340 ASN A C 1
ATOM 2527 O O . ASN A 1 360 ? 60.922 -16.451 14.875 1.00 13.12 340 ASN A O 1
ATOM 2532 N N . MET A 1 361 ? 59.921 -14.622 15.748 1.00 12.46 341 MET A N 1
ATOM 2533 C CA . MET A 1 361 ? 58.776 -15.392 16.257 1.00 11.66 341 MET A CA 1
ATOM 2534 C C . MET A 1 361 ? 58.049 -16.138 15.141 1.00 11.42 341 MET A C 1
ATOM 2535 O O . MET A 1 361 ? 57.777 -17.338 15.251 1.00 11.47 341 MET A O 1
ATOM 2540 N N . GLN A 1 362 ? 57.742 -15.426 14.059 1.00 11.06 342 GLN A N 1
ATOM 2541 C CA . GLN A 1 362 ? 57.093 -16.061 12.924 1.00 12.05 342 GLN A CA 1
ATOM 2542 C C . GLN A 1 362 ? 57.882 -17.259 12.391 1.00 10.41 342 GLN A C 1
ATOM 2543 O O . GLN A 1 362 ? 57.316 -18.315 12.117 1.00 12.60 342 GLN A O 1
ATOM 2549 N N . ALA A 1 363 ? 59.153 -17.068 12.220 1.00 11.22 343 ALA A N 1
ATOM 2550 C CA . ALA A 1 363 ? 60.028 -18.115 11.680 1.00 12.01 343 ALA A CA 1
ATOM 2551 C C . ALA A 1 363 ? 60.036 -19.370 12.543 1.00 11.71 343 ALA A C 1
ATOM 2552 O O . ALA A 1 363 ? 60.014 -20.490 12.043 1.00 14.15 343 ALA A O 1
ATOM 2554 N N . ILE A 1 364 ? 60.126 -19.165 13.869 1.00 11.48 344 ILE A N 1
ATOM 2555 C CA . ILE A 1 364 ? 60.116 -20.287 14.794 1.00 12.83 344 ILE A CA 1
ATOM 2556 C C . ILE A 1 364 ? 58.772 -21.014 14.817 1.00 11.06 344 ILE A C 1
ATOM 2557 O O . ILE A 1 364 ? 58.708 -22.269 14.776 1.00 11.14 344 ILE A O 1
ATOM 2562 N N . MET A 1 365 ? 57.678 -20.255 14.934 1.00 9.95 345 MET A N 1
ATOM 2563 C CA . MET A 1 365 ? 56.334 -20.827 14.994 1.00 10.86 345 MET A CA 1
ATOM 2564 C C . MET A 1 365 ? 56.052 -21.609 13.686 1.00 10.90 345 MET A C 1
ATOM 2565 O O . MET A 1 365 ? 55.524 -22.694 13.731 1.00 12.21 345 MET A O 1
ATOM 2570 N N . ASN A 1 366 ? 56.442 -21.046 12.542 1.00 11.70 346 ASN A N 1
ATOM 2571 C CA . ASN A 1 366 ? 56.238 -21.719 11.251 1.00 11.98 346 ASN A CA 1
ATOM 2572 C C . ASN A 1 366 ? 57.003 -23.040 11.186 1.00 11.58 346 ASN A C 1
ATOM 2573 O O . ASN A 1 366 ? 56.427 -24.074 10.889 1.00 14.85 346 ASN A O 1
ATOM 2578 N N . GLU A 1 367 ? 58.274 -23.003 11.562 1.00 11.92 347 GLU A N 1
ATOM 2579 C CA . GLU A 1 367 ? 59.090 -24.224 11.549 1.00 13.53 347 GLU A CA 1
ATOM 2580 C C . GLU A 1 367 ? 58.521 -25.292 12.496 1.00 13.77 347 GLU A C 1
ATOM 2581 O O . GLU A 1 367 ? 58.387 -26.470 12.135 1.00 14.67 347 GLU A O 1
ATOM 2587 N N . GLN A 1 368 ? 58.158 -24.884 13.682 1.00 13.74 348 GLN A N 1
ATOM 2588 C CA . GLN A 1 368 ? 57.730 -25.851 14.703 1.00 12.97 348 GLN A CA 1
ATOM 2589 C C . GLN A 1 368 ? 56.330 -26.389 14.517 1.00 13.61 348 GLN A C 1
ATOM 2590 O O . GLN A 1 368 ? 56.049 -27.511 14.901 1.00 16.59 348 GLN A O 1
ATOM 2596 N N . LEU A 1 369 ? 55.449 -25.571 13.979 1.00 12.04 349 LEU A N 1
ATOM 2597 C CA . LEU A 1 369 ? 54.064 -25.955 13.843 1.00 13.37 349 LEU A CA 1
ATOM 2598 C C . LEU A 1 369 ? 53.683 -26.507 12.459 1.00 13.08 349 LEU A C 1
ATOM 2599 O O . LEU A 1 369 ? 52.652 -27.168 12.333 1.00 13.60 349 LEU A O 1
ATOM 2604 N N . ALA A 1 370 ? 54.488 -26.260 11.433 1.00 14.29 350 ALA A N 1
ATOM 2605 C CA . ALA A 1 370 ? 54.195 -26.745 10.056 1.00 13.74 350 ALA A CA 1
ATOM 2606 C C . ALA A 1 370 ? 53.872 -28.226 9.999 1.00 12.16 350 ALA A C 1
ATOM 2607 O O . ALA A 1 370 ? 52.960 -28.614 9.257 1.00 14.09 350 ALA A O 1
ATOM 2609 N N . PRO A 1 371 ? 54.551 -29.073 10.819 1.00 14.99 351 PRO A N 1
ATOM 2610 C CA . PRO A 1 371 ? 54.182 -30.504 10.728 1.00 16.93 351 PRO A CA 1
ATOM 2611 C C . PRO A 1 371 ? 52.756 -30.881 11.108 1.00 14.96 351 PRO A C 1
ATOM 2612 O O . PRO A 1 371 ? 52.318 -32.004 10.829 1.00 18.13 351 PRO A O 1
ATOM 2616 N N . ALA A 1 372 ? 52.024 -29.985 11.772 1.00 14.26 352 ALA A N 1
ATOM 2617 C CA . ALA A 1 372 ? 50.648 -30.221 12.085 1.00 14.61 352 ALA A CA 1
ATOM 2618 C C . ALA A 1 372 ? 49.799 -30.535 10.863 1.00 14.69 352 ALA A C 1
ATOM 2619 O O . ALA A 1 372 ? 48.738 -31.200 10.970 1.00 17.41 352 ALA A O 1
ATOM 2621 N N . VAL A 1 373 ? 50.192 -29.994 9.702 1.00 14.99 353 VAL A N 1
ATOM 2622 C CA . VAL A 1 373 ? 49.378 -30.201 8.503 1.00 16.25 353 VAL A CA 1
ATOM 2623 C C . VAL A 1 373 ? 49.299 -31.659 8.078 1.00 18.23 353 VAL A C 1
ATOM 2624 O O . VAL A 1 373 ? 48.423 -32.049 7.259 1.00 22.56 353 VAL A O 1
ATOM 2628 N N . SER A 1 374 ? 50.207 -32.458 8.620 1.00 13.76 354 SER A N 1
ATOM 2629 C CA . SER A 1 374 ? 50.193 -33.889 8.298 1.00 18.49 354 SER A CA 1
ATOM 2630 C C . SER A 1 374 ? 49.215 -34.682 9.104 1.00 17.29 354 SER A C 1
ATOM 2631 O O . SER A 1 374 ? 49.001 -35.820 8.818 1.00 20.32 354 SER A O 1
ATOM 2634 N N . LEU A 1 375 ? 48.651 -34.091 10.145 1.00 16.58 355 LEU A N 1
ATOM 2635 C CA . LEU A 1 375 ? 47.608 -34.702 10.990 1.00 16.38 355 LEU A CA 1
ATOM 2636 C C . LEU A 1 375 ? 46.222 -34.669 10.356 1.00 16.08 355 LEU A C 1
ATOM 2637 O O . LEU A 1 375 ? 45.723 -33.637 9.945 1.00 18.19 355 LEU A O 1
ATOM 2642 N N . GLU A 1 376 ? 45.561 -35.857 10.314 1.00 18.15 356 GLU A N 1
ATOM 2643 C CA A GLU A 1 376 ? 44.183 -35.939 10.000 0.50 17.80 356 GLU A CA 1
ATOM 2644 C CA B GLU A 1 376 ? 44.268 -35.971 9.606 0.50 20.87 356 GLU A CA 1
ATOM 2645 C C A GLU A 1 376 ? 43.502 -35.169 11.088 0.50 17.59 356 GLU A C 1
ATOM 2646 C C B GLU A 1 376 ? 43.201 -34.758 9.526 0.50 23.08 356 GLU A C 1
ATOM 2647 O O A GLU A 1 376 ? 43.577 -35.348 12.258 0.50 15.29 356 GLU A O 1
ATOM 2648 O O B GLU A 1 376 ? 42.830 -34.296 8.476 0.50 28.22 356 GLU A O 1
ATOM 2654 N N . GLY A 1 377 ? 42.732 -34.282 10.638 1.00 22.57 357 GLY A N 1
ATOM 2655 C CA . GLY A 1 377 ? 41.765 -33.318 11.054 1.00 22.50 357 GLY A CA 1
ATOM 2656 C C . GLY A 1 377 ? 42.310 -31.905 11.222 1.00 22.47 357 GLY A C 1
ATOM 2657 O O . GLY A 1 377 ? 41.584 -30.998 11.716 1.00 21.24 357 GLY A O 1
ATOM 2658 N N . VAL A 1 378 ? 43.533 -31.664 10.745 1.00 19.25 358 VAL A N 1
ATOM 2659 C CA . VAL A 1 378 ? 44.054 -30.306 10.570 1.00 16.27 358 VAL A CA 1
ATOM 2660 C C . VAL A 1 378 ? 43.782 -29.880 9.129 1.00 17.24 358 VAL A C 1
ATOM 2661 O O . VAL A 1 378 ? 44.133 -30.640 8.217 1.00 17.37 358 VAL A O 1
ATOM 2665 N N . LYS A 1 379 ? 43.200 -28.685 8.952 1.00 14.39 359 LYS A N 1
ATOM 2666 C CA . LYS A 1 379 ? 42.977 -28.108 7.656 1.00 16.08 359 LYS A CA 1
ATOM 2667 C C . LYS A 1 379 ? 44.253 -27.444 7.161 1.00 16.64 359 LYS A C 1
ATOM 2668 O O . LYS A 1 379 ? 44.742 -27.729 6.046 1.00 19.90 359 LYS A O 1
ATOM 2674 N N . GLU A 1 380 ? 44.734 -26.474 7.917 1.00 15.99 360 GLU A N 1
ATOM 2675 C CA . GLU A 1 380 ? 45.980 -25.755 7.536 1.00 14.39 360 GLU A CA 1
ATOM 2676 C C . GLU A 1 380 ? 46.607 -25.097 8.755 1.00 12.90 360 GLU A C 1
ATOM 2677 O O . GLU A 1 380 ? 45.988 -25.022 9.833 1.00 15.35 360 GLU A O 1
ATOM 2683 N N . VAL A 1 381 ? 47.841 -24.639 8.550 1.00 12.87 361 VAL A N 1
ATOM 2684 C CA . VAL A 1 381 ? 48.561 -23.874 9.575 1.00 12.25 361 VAL A CA 1
ATOM 2685 C C . VAL A 1 381 ? 48.951 -22.547 8.870 1.00 12.68 361 VAL A C 1
ATOM 2686 O O . VAL A 1 381 ? 49.386 -22.543 7.713 1.00 13.42 361 VAL A O 1
ATOM 2690 N N . ARG A 1 382 ? 48.753 -21.428 9.563 1.00 11.54 362 ARG A N 1
ATOM 2691 C CA . ARG A 1 382 ? 49.176 -20.105 9.022 1.00 11.37 362 ARG A CA 1
ATOM 2692 C C . ARG A 1 382 ? 49.771 -19.283 10.123 1.00 10.48 362 ARG A C 1
ATOM 2693 O O . ARG A 1 382 ? 49.220 -19.273 11.254 1.00 11.06 362 ARG A O 1
ATOM 2701 N N . CYS A 1 383 ? 50.898 -18.641 9.823 1.00 11.53 363 CYS A N 1
ATOM 2702 C CA . CYS A 1 383 ? 51.601 -17.809 10.771 1.00 9.26 363 CYS A CA 1
ATOM 2703 C C . CYS A 1 383 ? 51.892 -16.455 10.124 1.00 9.51 363 CYS A C 1
ATOM 2704 O O . CYS A 1 383 ? 52.237 -16.392 8.936 1.00 12.89 363 CYS A O 1
ATOM 2707 N N . LEU A 1 384 ? 51.783 -15.378 10.898 1.00 9.34 364 LEU A N 1
ATOM 2708 C CA . LEU A 1 384 ? 52.100 -14.022 10.472 1.00 10.00 364 LEU A CA 1
ATOM 2709 C C . LEU A 1 384 ? 52.532 -13.223 11.677 1.00 8.89 364 LEU A C 1
ATOM 2710 O O . LEU A 1 384 ? 51.796 -13.131 12.652 1.00 10.49 364 LEU A O 1
ATOM 2715 N N . GLY A 1 385 ? 53.751 -12.696 11.640 1.00 9.90 365 GLY A N 1
ATOM 2716 C CA . GLY A 1 385 ? 54.302 -11.941 12.773 1.00 10.87 365 GLY A CA 1
ATOM 2717 C C . GLY A 1 385 ? 54.228 -12.801 14.021 1.00 9.53 365 GLY A C 1
ATOM 2718 O O . GLY A 1 385 ? 54.713 -13.958 14.031 1.00 10.67 365 GLY A O 1
ATOM 2719 N N . ALA A 1 386 ? 53.570 -12.265 15.049 1.00 9.84 366 ALA A N 1
ATOM 2720 C CA . ALA A 1 386 ? 53.503 -12.951 16.340 1.00 8.90 366 ALA A CA 1
ATOM 2721 C C . ALA A 1 386 ? 52.128 -13.626 16.540 1.00 8.84 366 ALA A C 1
ATOM 2722 O O . ALA A 1 386 ? 51.588 -13.695 17.643 1.00 9.93 366 ALA A O 1
ATOM 2724 N N . VAL A 1 387 ? 51.585 -14.201 15.448 1.00 8.54 367 VAL A N 1
ATOM 2725 C CA . VAL A 1 387 ? 50.374 -14.966 15.506 1.00 8.50 367 VAL A CA 1
ATOM 2726 C C . VAL A 1 387 ? 50.564 -16.296 14.735 1.00 7.46 367 VAL A C 1
ATOM 2727 O O . VAL A 1 387 ? 51.135 -16.295 13.603 1.00 9.71 367 VAL A O 1
ATOM 2731 N N . ALA A 1 388 ? 50.137 -17.391 15.343 1.00 8.53 368 ALA A N 1
ATOM 2732 C CA . ALA A 1 388 ? 50.103 -18.724 14.693 1.00 10.00 368 ALA A CA 1
ATOM 2733 C C . ALA A 1 388 ? 48.763 -19.375 14.883 1.00 11.28 368 ALA A C 1
ATOM 2734 O O . ALA A 1 388 ? 48.195 -19.311 15.955 1.00 11.34 368 ALA A O 1
ATOM 2736 N N . VAL A 1 389 ? 48.232 -19.946 13.784 1.00 10.43 369 VAL A N 1
ATOM 2737 C CA . VAL A 1 389 ? 46.940 -20.561 13.779 1.00 10.34 369 VAL A CA 1
ATOM 2738 C C . VAL A 1 389 ? 47.030 -21.968 13.202 1.00 11.87 369 VAL A C 1
ATOM 2739 O O . VAL A 1 389 ? 47.493 -22.156 12.059 1.00 10.88 369 VAL A O 1
ATOM 2743 N N . ILE A 1 390 ? 46.506 -22.932 13.974 1.00 11.42 370 ILE A N 1
ATOM 2744 C CA . ILE A 1 390 ? 46.262 -24.303 13.473 1.00 12.13 370 ILE A CA 1
ATOM 2745 C C . ILE A 1 390 ? 44.746 -24.366 13.301 1.00 11.95 370 ILE A C 1
ATOM 2746 O O . ILE A 1 390 ? 43.994 -24.355 14.280 1.00 15.20 370 ILE A O 1
ATOM 2751 N N . GLU A 1 391 ? 44.266 -24.376 12.062 1.00 12.21 371 GLU A N 1
ATOM 2752 C CA . GLU A 1 391 ? 42.845 -24.440 11.808 1.00 15.24 371 GLU A CA 1
ATOM 2753 C C . GLU A 1 391 ? 42.491 -25.926 11.594 1.00 19.26 371 GLU A C 1
ATOM 2754 O O . GLU A 1 391 ? 43.100 -26.621 10.814 1.00 16.69 371 GLU A O 1
ATOM 2760 N N . LEU A 1 392 ? 41.532 -26.381 12.379 1.00 14.58 372 LEU A N 1
ATOM 2761 C CA . LEU A 1 392 ? 41.072 -27.792 12.328 1.00 17.48 372 LEU A CA 1
ATOM 2762 C C . LEU A 1 392 ? 39.840 -27.895 11.437 1.00 18.59 372 LEU A C 1
ATOM 2763 O O . LEU A 1 392 ? 39.186 -26.922 11.176 1.00 18.57 372 LEU A O 1
ATOM 2768 N N . ASN A 1 393 ? 39.540 -29.112 11.000 1.00 20.58 373 ASN A N 1
ATOM 2769 C CA . ASN A 1 393 ? 38.365 -29.355 10.172 1.00 21.86 373 ASN A CA 1
ATOM 2770 C C . ASN A 1 393 ? 37.042 -29.235 10.914 1.00 23.80 373 ASN A C 1
ATOM 2771 O O . ASN A 1 393 ? 35.998 -28.843 10.300 1.00 24.21 373 ASN A O 1
ATOM 2776 N N . GLU A 1 394 ? 37.035 -29.560 12.203 1.00 26.56 374 GLU A N 1
ATOM 2777 C CA . GLU A 1 394 ? 35.796 -29.548 12.995 1.00 22.57 374 GLU A CA 1
ATOM 2778 C C . GLU A 1 394 ? 36.026 -28.696 14.234 1.00 20.75 374 GLU A C 1
ATOM 2779 O O . GLU A 1 394 ? 37.154 -28.536 14.691 1.00 23.79 374 GLU A O 1
ATOM 2785 N N . ALA A 1 395 ? 34.929 -28.155 14.761 1.00 19.83 375 ALA A N 1
ATOM 2786 C CA . ALA A 1 395 ? 34.971 -27.335 15.949 1.00 22.73 375 ALA A CA 1
ATOM 2787 C C . ALA A 1 395 ? 35.671 -28.069 17.087 1.00 18.25 375 ALA A C 1
ATOM 2788 O O . ALA A 1 395 ? 35.492 -29.291 17.250 1.00 25.28 375 ALA A O 1
ATOM 2790 N N . VAL A 1 396 ? 36.443 -27.324 17.892 1.00 20.63 376 VAL A N 1
ATOM 2791 C CA . VAL A 1 396 ? 37.181 -27.933 18.962 1.00 17.68 376 VAL A CA 1
ATOM 2792 C C . VAL A 1 396 ? 36.146 -28.277 20.065 1.00 23.62 376 VAL A C 1
ATOM 2793 O O . VAL A 1 396 ? 35.334 -27.431 20.491 1.00 22.43 376 VAL A O 1
ATOM 2797 N N . ASP A 1 397 ? 36.191 -29.538 20.501 1.00 25.27 377 ASP A N 1
ATOM 2798 C CA . ASP A 1 397 ? 35.443 -30.052 21.651 1.00 24.88 377 ASP A CA 1
ATOM 2799 C C . ASP A 1 397 ? 36.227 -29.646 22.922 1.00 21.40 377 ASP A C 1
ATOM 2800 O O . ASP A 1 397 ? 37.226 -30.239 23.311 1.00 26.67 377 ASP A O 1
ATOM 2805 N N . MET A 1 398 ? 35.760 -28.593 23.560 1.00 25.54 378 MET A N 1
ATOM 2806 C CA . MET A 1 398 ? 36.591 -27.934 24.561 1.00 23.11 378 MET A CA 1
ATOM 2807 C C . MET A 1 398 ? 36.851 -28.734 25.844 1.00 26.08 378 MET A C 1
ATOM 2808 O O . MET A 1 398 ? 37.964 -28.716 26.345 1.00 24.81 378 MET A O 1
ATOM 2813 N N . PRO A 1 399 ? 35.865 -29.466 26.376 1.00 28.77 379 PRO A N 1
ATOM 2814 C CA . PRO A 1 399 ? 36.164 -30.305 27.526 1.00 29.75 379 PRO A CA 1
ATOM 2815 C C . PRO A 1 399 ? 37.320 -31.296 27.254 1.00 34.59 379 PRO A C 1
ATOM 2816 O O . PRO A 1 399 ? 38.268 -31.378 28.084 1.00 40.74 379 PRO A O 1
ATOM 2820 N N . ILE A 1 400 ? 37.300 -31.965 26.078 1.00 26.74 380 ILE A N 1
ATOM 2821 C CA . ILE A 1 400 ? 38.412 -32.910 25.733 1.00 25.24 380 ILE A CA 1
ATOM 2822 C C . ILE A 1 400 ? 39.736 -32.151 25.708 1.00 23.72 380 ILE A C 1
ATOM 2823 O O . ILE A 1 400 ? 40.732 -32.521 26.338 1.00 24.15 380 ILE A O 1
ATOM 2828 N N . PHE A 1 401 ? 39.747 -31.082 24.896 1.00 20.98 381 PHE A N 1
ATOM 2829 C CA . PHE A 1 401 ? 40.922 -30.243 24.787 1.00 22.64 381 PHE A CA 1
ATOM 2830 C C . PHE A 1 401 ? 41.481 -29.785 26.151 1.00 20.64 381 PHE A C 1
ATOM 2831 O O . PHE A 1 401 ? 42.721 -29.830 26.402 1.00 17.77 381 PHE A O 1
ATOM 2839 N N . GLN A 1 402 ? 40.564 -29.402 27.056 1.00 20.20 382 GLN A N 1
ATOM 2840 C CA . GLN A 1 402 ? 41.053 -28.917 28.365 1.00 23.27 382 GLN A CA 1
ATOM 2841 C C . GLN A 1 402 ? 41.853 -29.956 29.138 1.00 21.97 382 GLN A C 1
ATOM 2842 O O . GLN A 1 402 ? 42.820 -29.607 29.833 1.00 24.99 382 GLN A O 1
ATOM 2848 N N . THR A 1 403 ? 41.436 -31.217 29.012 1.00 28.52 383 THR A N 1
ATOM 2849 C CA . THR A 1 403 ? 42.110 -32.260 29.768 1.00 41.32 383 THR A CA 1
ATOM 2850 C C . THR A 1 403 ? 43.556 -32.507 29.302 1.00 205.69 383 THR A C 1
ATOM 2851 O O . THR A 1 403 ? 44.144 -33.350 29.894 1.00 40.91 383 THR A O 1
ATOM 2855 N N . LEU A 1 404 ? 44.086 -31.872 28.240 1.00 13.18 384 LEU A N 1
ATOM 2856 C CA . LEU A 1 404 ? 45.458 -32.069 27.781 1.00 15.57 384 LEU A CA 1
ATOM 2857 C C . LEU A 1 404 ? 46.432 -30.925 28.131 1.00 20.00 384 LEU A C 1
ATOM 2858 O O . LEU A 1 404 ? 47.686 -31.064 27.947 1.00 18.80 384 LEU A O 1
ATOM 2863 N N . LEU A 1 405 ? 45.854 -29.797 28.596 1.00 19.71 385 LEU A N 1
ATOM 2864 C CA . LEU A 1 405 ? 46.676 -28.575 28.795 1.00 20.21 385 LEU A CA 1
ATOM 2865 C C . LEU A 1 405 ? 47.657 -28.652 29.875 1.00 16.66 385 LEU A C 1
ATOM 2866 O O . LEU A 1 405 ? 48.872 -28.406 29.623 1.00 21.93 385 LEU A O 1
ATOM 2871 N N . ILE A 1 406 ? 47.145 -29.010 31.069 1.00 20.91 386 ILE A N 1
ATOM 2872 C CA . ILE A 1 406 ? 47.898 -28.856 32.279 1.00 25.05 386 ILE A CA 1
ATOM 2873 C C . ILE A 1 406 ? 49.122 -29.740 32.200 1.00 21.53 386 ILE A C 1
ATOM 2874 O O . ILE A 1 406 ? 50.242 -29.264 32.499 1.00 21.93 386 ILE A O 1
ATOM 2879 N N . ASN A 1 407 ? 48.918 -31.014 31.794 1.00 20.33 387 ASN A N 1
ATOM 2880 C CA . ASN A 1 407 ? 49.991 -31.965 31.791 1.00 22.24 387 ASN A CA 1
ATOM 2881 C C . ASN A 1 407 ? 51.096 -31.642 30.803 1.00 15.78 387 ASN A C 1
ATOM 2882 O O . ASN A 1 407 ? 52.269 -32.076 30.996 1.00 21.27 387 ASN A O 1
ATOM 2887 N N . ASN A 1 408 ? 50.788 -30.775 29.795 1.00 15.80 388 ASN A N 1
ATOM 2888 C CA . ASN A 1 408 ? 51.790 -30.359 28.862 1.00 18.19 388 ASN A CA 1
ATOM 2889 C C . ASN A 1 408 ? 52.348 -28.941 29.119 1.00 15.76 388 ASN A C 1
ATOM 2890 O O . ASN A 1 408 ? 53.148 -28.416 28.338 1.00 20.87 388 ASN A O 1
ATOM 2895 N N . GLY A 1 409 ? 52.019 -28.358 30.268 1.00 17.19 389 GLY A N 1
ATOM 2896 C CA . GLY A 1 409 ? 52.685 -27.148 30.727 1.00 16.12 389 GLY A CA 1
ATOM 2897 C C . GLY A 1 409 ? 52.298 -25.887 29.989 1.00 15.10 389 GLY A C 1
ATOM 2898 O O . GLY A 1 409 ? 53.070 -24.912 30.011 1.00 15.74 389 GLY A O 1
ATOM 2899 N N . ILE A 1 410 ? 51.156 -25.907 29.278 1.00 12.72 390 ILE A N 1
ATOM 2900 C CA . ILE A 1 410 ? 50.761 -24.708 28.483 1.00 11.35 390 ILE A CA 1
ATOM 2901 C C . ILE A 1 410 ? 49.308 -24.328 28.692 1.00 11.31 390 ILE A C 1
ATOM 2902 O O . ILE A 1 410 ? 48.484 -25.164 29.119 1.00 15.20 390 ILE A O 1
ATOM 2907 N N . TRP A 1 411 ? 49.016 -23.049 28.389 1.00 11.37 391 TRP A N 1
ATOM 2908 C CA . TRP A 1 411 ? 47.679 -22.548 28.407 1.00 12.30 391 TRP A CA 1
ATOM 2909 C C . TRP A 1 411 ? 47.401 -21.944 27.029 1.00 11.08 391 TRP A C 1
ATOM 2910 O O . TRP A 1 411 ? 48.112 -21.022 26.575 1.00 11.90 391 TRP A O 1
ATOM 2921 N N . VAL A 1 412 ? 46.358 -22.490 26.379 1.00 12.37 392 VAL A N 1
ATOM 2922 C CA . VAL A 1 412 ? 45.887 -22.043 25.084 1.00 13.15 392 VAL A CA 1
ATOM 2923 C C . VAL A 1 412 ? 44.375 -22.102 25.175 1.00 11.23 392 VAL A C 1
ATOM 2924 O O . VAL A 1 412 ? 43.814 -22.927 25.909 1.00 17.00 392 VAL A O 1
ATOM 2928 N N . ARG A 1 413 ? 43.716 -21.183 24.498 1.00 11.50 393 ARG A N 1
ATOM 2929 C CA . ARG A 1 413 ? 42.269 -21.059 24.532 1.00 12.57 393 ARG A CA 1
ATOM 2930 C C . ARG A 1 413 ? 41.683 -21.093 23.116 1.00 11.28 393 ARG A C 1
ATOM 2931 O O . ARG A 1 413 ? 41.580 -20.050 22.475 1.00 12.29 393 ARG A O 1
ATOM 2939 N N . PRO A 1 414 ? 41.362 -22.285 22.590 1.00 13.08 394 PRO A N 1
ATOM 2940 C CA . PRO A 1 414 ? 40.723 -22.339 21.248 1.00 13.57 394 PRO A CA 1
ATOM 2941 C C . PRO A 1 414 ? 39.395 -21.654 21.174 1.00 12.75 394 PRO A C 1
ATOM 2942 O O . PRO A 1 414 ? 38.744 -21.470 22.207 1.00 15.14 394 PRO A O 1
ATOM 2946 N N . PHE A 1 415 ? 38.991 -21.331 19.960 1.00 14.90 395 PHE A N 1
ATOM 2947 C CA . PHE A 1 415 ? 37.617 -20.926 19.681 1.00 16.44 395 PHE A CA 1
ATOM 2948 C C . PHE A 1 415 ? 37.223 -21.518 18.324 1.00 15.86 395 PHE A C 1
ATOM 2949 O O . PHE A 1 415 ? 37.988 -21.566 17.423 1.00 15.58 395 PHE A O 1
ATOM 2957 N N . GLY A 1 416 ? 35.981 -21.930 18.185 1.00 23.05 396 GLY A N 1
ATOM 2958 C CA . GLY A 1 416 ? 35.513 -22.488 16.908 1.00 21.89 396 GLY A CA 1
ATOM 2959 C C . GLY A 1 416 ? 36.404 -23.683 16.501 1.00 17.57 396 GLY A C 1
ATOM 2960 O O . GLY A 1 416 ? 36.704 -24.576 17.297 1.00 19.48 396 GLY A O 1
ATOM 2961 N N . LYS A 1 417 ? 36.937 -23.610 15.303 1.00 20.57 397 LYS A N 1
ATOM 2962 C CA . LYS A 1 417 ? 37.844 -24.602 14.756 1.00 19.20 397 LYS A CA 1
ATOM 2963 C C . LYS A 1 417 ? 39.299 -24.199 14.918 1.00 14.37 397 LYS A C 1
ATOM 2964 O O . LYS A 1 417 ? 40.217 -24.809 14.347 1.00 17.19 397 LYS A O 1
ATOM 2970 N N . LEU A 1 418 ? 39.546 -23.119 15.634 1.00 14.65 398 LEU A N 1
ATOM 2971 C CA . LEU A 1 418 ? 40.871 -22.574 15.704 1.00 13.28 398 LEU A CA 1
ATOM 2972 C C . LEU A 1 418 ? 41.656 -22.767 17.015 1.00 11.97 398 LEU A C 1
ATOM 2973 O O . LEU A 1 418 ? 41.208 -22.409 18.094 1.00 15.81 398 LEU A O 1
ATOM 2978 N N . VAL A 1 419 ? 42.834 -23.332 16.844 1.00 9.87 399 VAL A N 1
ATOM 2979 C CA . VAL A 1 419 ? 43.851 -23.490 17.880 1.00 12.72 399 VAL A CA 1
ATOM 2980 C C . VAL A 1 419 ? 44.962 -22.536 17.543 1.00 10.65 399 VAL A C 1
ATOM 2981 O O . VAL A 1 419 ? 45.758 -22.786 16.597 1.00 13.68 399 VAL A O 1
ATOM 2985 N N . TYR A 1 420 ? 45.026 -21.405 18.268 1.00 10.76 400 TYR A N 1
ATOM 2986 C CA . TYR A 1 420 ? 45.920 -20.330 17.872 1.00 12.17 400 TYR A CA 1
ATOM 2987 C C . TYR A 1 420 ? 46.657 -19.765 19.111 1.00 11.56 400 TYR A C 1
ATOM 2988 O O . TYR A 1 420 ? 46.237 -19.938 20.274 1.00 13.38 400 TYR A O 1
ATOM 2997 N N . ILE A 1 421 ? 47.783 -19.185 18.847 1.00 11.70 401 ILE A N 1
ATOM 2998 C CA . ILE A 1 421 ? 48.650 -18.546 19.839 1.00 11.42 401 ILE A CA 1
ATOM 2999 C C . ILE A 1 421 ? 49.075 -17.179 19.387 1.00 10.36 401 ILE A C 1
ATOM 3000 O O . ILE A 1 421 ? 49.188 -16.905 18.174 1.00 9.77 401 ILE A O 1
ATOM 3005 N N . MET A 1 422 ? 49.247 -16.332 20.383 1.00 11.35 402 MET A N 1
ATOM 3006 C CA . MET A 1 422 ? 49.673 -14.963 20.222 1.00 11.10 402 MET A CA 1
ATOM 3007 C C . MET A 1 422 ? 50.664 -14.663 21.359 1.00 9.49 402 MET A C 1
ATOM 3008 O O . MET A 1 422 ? 50.349 -13.954 22.277 1.00 11.15 402 MET A O 1
ATOM 3013 N N . PRO A 1 423 ? 51.872 -15.234 21.292 1.00 8.37 403 PRO A N 1
ATOM 3014 C CA . PRO A 1 423 ? 52.781 -15.207 22.453 1.00 8.84 403 PRO A CA 1
ATOM 3015 C C . PRO A 1 423 ? 53.336 -13.811 22.664 1.00 8.65 403 PRO A C 1
ATOM 3016 O O . PRO A 1 423 ? 53.320 -12.965 21.749 1.00 10.17 403 PRO A O 1
ATOM 3020 N N . PRO A 1 424 ? 53.913 -13.557 23.851 1.00 8.99 404 PRO A N 1
ATOM 3021 C CA . PRO A 1 424 ? 54.532 -12.257 24.084 1.00 9.73 404 PRO A CA 1
ATOM 3022 C C . PRO A 1 424 ? 55.867 -12.027 23.384 1.00 8.41 404 PRO A C 1
ATOM 3023 O O . PRO A 1 424 ? 56.615 -12.988 23.149 1.00 10.51 404 PRO A O 1
ATOM 3027 N N . TYR A 1 425 ? 56.227 -10.752 23.168 1.00 7.56 405 TYR A N 1
ATOM 3028 C CA . TYR A 1 425 ? 57.440 -10.396 22.415 1.00 9.40 405 TYR A CA 1
ATOM 3029 C C . TYR A 1 425 ? 58.694 -10.676 23.236 1.00 10.15 405 TYR A C 1
ATOM 3030 O O . TYR A 1 425 ? 59.769 -10.700 22.714 1.00 12.46 405 TYR A O 1
ATOM 3039 N N . VAL A 1 426 ? 58.546 -10.826 24.548 1.00 9.92 406 VAL A N 1
ATOM 3040 C CA . VAL A 1 426 ? 59.673 -11.164 25.386 1.00 10.85 406 VAL A CA 1
ATOM 3041 C C . VAL A 1 426 ? 60.045 -12.665 25.385 1.00 11.03 406 VAL A C 1
ATOM 3042 O O . VAL A 1 426 ? 61.052 -13.060 25.981 1.00 14.53 406 VAL A O 1
ATOM 3046 N N . ILE A 1 427 ? 59.236 -13.503 24.746 1.00 11.56 407 ILE A N 1
ATOM 3047 C CA . ILE A 1 427 ? 59.479 -14.950 24.798 1.00 12.05 407 ILE A CA 1
ATOM 3048 C C . ILE A 1 427 ? 60.846 -15.320 24.173 1.00 12.33 407 ILE A C 1
ATOM 3049 O O . ILE A 1 427 ? 61.216 -14.799 23.097 1.00 12.41 407 ILE A O 1
ATOM 3054 N N . THR A 1 428 ? 61.629 -16.159 24.848 1.00 13.08 408 THR A N 1
ATOM 3055 C CA . THR A 1 428 ? 62.921 -16.571 24.265 1.00 14.22 408 THR A CA 1
ATOM 3056 C C . THR A 1 428 ? 62.722 -17.630 23.170 1.00 14.43 408 THR A C 1
ATOM 3057 O O . THR A 1 428 ? 61.663 -18.253 23.074 1.00 13.37 408 THR A O 1
ATOM 3061 N N . ASP A 1 429 ? 63.784 -17.869 22.403 1.00 14.85 409 ASP A N 1
ATOM 3062 C CA . ASP A 1 429 ? 63.693 -18.902 21.383 1.00 17.07 409 ASP A CA 1
ATOM 3063 C C . ASP A 1 429 ? 63.338 -20.258 22.002 1.00 15.64 409 ASP A C 1
ATOM 3064 O O . ASP A 1 429 ? 62.506 -20.970 21.503 1.00 16.00 409 ASP A O 1
ATOM 3069 N N . ASP A 1 430 ? 63.989 -20.601 23.107 1.00 16.11 410 ASP A N 1
ATOM 3070 C CA . ASP A 1 430 ? 63.772 -21.892 23.752 1.00 19.43 410 ASP A CA 1
ATOM 3071 C C . ASP A 1 430 ? 62.380 -21.977 24.355 1.00 15.90 410 ASP A C 1
ATOM 3072 O O . ASP A 1 430 ? 61.732 -22.994 24.261 1.00 15.47 410 ASP A O 1
ATOM 3077 N N . GLU A 1 431 ? 61.905 -20.878 24.971 1.00 14.70 411 GLU A N 1
ATOM 3078 C CA . GLU A 1 431 ? 60.542 -20.863 25.510 1.00 15.10 411 GLU A CA 1
ATOM 3079 C C . GLU A 1 431 ? 59.513 -21.042 24.401 1.00 12.53 411 GLU A C 1
ATOM 3080 O O . GLU A 1 431 ? 58.523 -21.776 24.538 1.00 11.89 411 GLU A O 1
ATOM 3086 N N . LEU A 1 432 ? 59.732 -20.366 23.289 1.00 13.77 412 LEU A N 1
ATOM 3087 C CA . LEU A 1 432 ? 58.777 -20.431 22.180 1.00 13.05 412 LEU A CA 1
ATOM 3088 C C . LEU A 1 432 ? 58.769 -21.820 21.548 1.00 10.78 412 LEU A C 1
ATOM 3089 O O . LEU A 1 432 ? 57.727 -22.361 21.165 1.00 12.81 412 LEU A O 1
ATOM 3094 N N . THR A 1 433 ? 59.948 -22.411 21.454 1.00 13.97 413 THR A N 1
ATOM 3095 C CA . THR A 1 433 ? 60.095 -23.806 20.980 1.00 14.31 413 THR A CA 1
ATOM 3096 C C . THR A 1 433 ? 59.335 -24.768 21.898 1.00 15.99 413 THR A C 1
ATOM 3097 O O . THR A 1 433 ? 58.577 -25.611 21.448 1.00 17.31 413 THR A O 1
ATOM 3101 N N . THR A 1 434 ? 59.521 -24.588 23.212 1.00 14.69 414 THR A N 1
ATOM 3102 C CA . THR A 1 434 ? 58.803 -25.414 24.168 1.00 15.12 414 THR A CA 1
ATOM 3103 C C . THR A 1 434 ? 57.268 -25.310 23.989 1.00 12.42 414 THR A C 1
ATOM 3104 O O . THR A 1 434 ? 56.522 -26.292 23.960 1.00 14.38 414 THR A O 1
ATOM 3108 N N . LEU A 1 435 ? 56.804 -24.069 23.877 1.00 11.96 415 LEU A N 1
ATOM 3109 C CA . LEU A 1 435 ? 55.392 -23.817 23.665 1.00 11.85 415 LEU A CA 1
ATOM 3110 C C . LEU A 1 435 ? 54.841 -24.501 22.416 1.00 12.80 415 LEU A C 1
ATOM 3111 O O . LEU A 1 435 ? 53.815 -25.159 22.458 1.00 12.74 415 LEU A O 1
ATOM 3116 N N . CYS A 1 436 ? 55.576 -24.364 21.319 1.00 13.88 416 CYS A N 1
ATOM 3117 C CA . CYS A 1 436 ? 55.071 -24.904 20.020 1.00 12.74 416 CYS A CA 1
ATOM 3118 C C . CYS A 1 436 ? 55.109 -26.451 20.010 1.00 12.93 416 CYS A C 1
ATOM 3119 O O . CYS A 1 436 ? 54.179 -27.094 19.548 1.00 14.70 416 CYS A O 1
ATOM 3122 N N . GLN A 1 437 ? 56.139 -27.033 20.627 1.00 15.06 417 GLN A N 1
ATOM 3123 C CA . GLN A 1 437 ? 56.266 -28.524 20.668 1.00 16.33 417 GLN A CA 1
ATOM 3124 C C . GLN A 1 437 ? 55.153 -29.116 21.549 1.00 16.70 417 GLN A C 1
ATOM 3125 O O . GLN A 1 437 ? 54.512 -30.105 21.211 1.00 17.80 417 GLN A O 1
ATOM 3131 N N . ALA A 1 438 ? 54.861 -28.432 22.650 1.00 15.85 418 ALA A N 1
ATOM 3132 C CA . ALA A 1 438 ? 53.765 -28.815 23.504 1.00 15.54 418 ALA A CA 1
ATOM 3133 C C . ALA A 1 438 ? 52.425 -28.696 22.812 1.00 13.90 418 ALA A C 1
ATOM 3134 O O . ALA A 1 438 ? 51.538 -29.522 22.927 1.00 13.59 418 ALA A O 1
ATOM 3136 N N . LEU A 1 439 ? 52.238 -27.583 22.091 1.00 13.99 419 LEU A N 1
ATOM 3137 C CA . LEU A 1 439 ? 51.010 -27.408 21.382 1.00 13.89 419 LEU A CA 1
ATOM 3138 C C . LEU A 1 439 ? 50.761 -28.545 20.333 1.00 14.18 419 LEU A C 1
ATOM 3139 O O . LEU A 1 439 ? 49.660 -29.038 20.184 1.00 16.21 419 LEU A O 1
ATOM 3144 N N . LEU A 1 440 ? 51.809 -28.885 19.596 1.00 15.22 420 LEU A N 1
ATOM 3145 C CA . LEU A 1 440 ? 51.690 -29.938 18.584 1.00 17.19 420 LEU A CA 1
ATOM 3146 C C . LEU A 1 440 ? 51.349 -31.297 19.237 1.00 19.35 420 LEU A C 1
ATOM 3147 O O . LEU A 1 440 ? 50.474 -32.058 18.754 1.00 20.46 420 LEU A O 1
ATOM 3152 N N . LYS A 1 441 ? 51.885 -31.525 20.437 1.00 23.66 421 LYS A N 1
ATOM 3153 C CA . LYS A 1 441 ? 51.558 -32.766 21.220 1.00 20.62 421 LYS A CA 1
ATOM 3154 C C . LYS A 1 441 ? 50.068 -32.786 21.680 1.00 18.36 421 LYS A C 1
ATOM 3155 O O . LYS A 1 441 ? 49.345 -33.751 21.477 1.00 22.72 421 LYS A O 1
ATOM 3161 N N . VAL A 1 442 ? 49.601 -31.641 22.167 1.00 14.28 422 VAL A N 1
ATOM 3162 C CA . VAL A 1 442 ? 48.203 -31.479 22.559 1.00 15.91 422 VAL A CA 1
ATOM 3163 C C . VAL A 1 442 ? 47.273 -31.700 21.358 1.00 17.34 422 VAL A C 1
ATOM 3164 O O . VAL A 1 442 ? 46.318 -32.447 21.468 1.00 17.23 422 VAL A O 1
ATOM 3168 N N . VAL A 1 443 ? 47.541 -31.005 20.235 1.00 17.58 423 VAL A N 1
ATOM 3169 C CA . VAL A 1 443 ? 46.657 -31.102 19.089 1.00 16.12 423 VAL A CA 1
ATOM 3170 C C . VAL A 1 443 ? 46.559 -32.569 18.580 1.00 13.77 423 VAL A C 1
ATOM 3171 O O . VAL A 1 443 ? 45.486 -33.049 18.284 1.00 18.57 423 VAL A O 1
ATOM 3175 N N . SER A 1 444 ? 47.675 -33.224 18.478 1.00 14.45 424 SER A N 1
ATOM 3176 C CA . SER A 1 444 ? 47.743 -34.558 17.991 1.00 18.31 424 SER A CA 1
ATOM 3177 C C . SER A 1 444 ? 46.896 -35.519 18.868 1.00 23.80 424 SER A C 1
ATOM 3178 O O . SER A 1 444 ? 46.113 -36.276 18.347 1.00 22.95 424 SER A O 1
ATOM 3181 N N . SER A 1 445 ? 47.004 -35.367 20.210 1.00 18.68 425 SER A N 1
ATOM 3182 C CA . SER A 1 445 ? 46.316 -36.258 21.136 1.00 22.06 425 SER A CA 1
ATOM 3183 C C . SER A 1 445 ? 44.815 -35.927 21.110 1.00 21.29 425 SER A C 1
ATOM 3184 O O . SER A 1 445 ? 43.974 -36.815 21.061 1.00 20.21 425 SER A O 1
ATOM 3187 N N . TYR A 1 446 ? 44.489 -34.652 20.996 1.00 17.34 426 TYR A N 1
ATOM 3188 C CA . TYR A 1 446 ? 43.101 -34.258 20.887 1.00 20.61 426 TYR A CA 1
ATOM 3189 C C . TYR A 1 446 ? 42.399 -34.858 19.666 1.00 19.96 426 TYR A C 1
ATOM 3190 O O . TYR A 1 446 ? 41.277 -35.343 19.799 1.00 21.81 426 TYR A O 1
ATOM 3199 N N . LEU A 1 447 ? 43.033 -34.766 18.501 1.00 19.08 427 LEU A N 1
ATOM 3200 C CA . LEU A 1 447 ? 42.374 -35.242 17.285 1.00 18.16 427 LEU A CA 1
ATOM 3201 C C . LEU A 1 447 ? 41.998 -36.723 17.248 1.00 19.13 427 LEU A C 1
ATOM 3202 O O . LEU A 1 447 ? 40.921 -37.095 16.733 1.00 25.42 427 LEU A O 1
ATOM 3207 N N . THR A 1 448 ? 42.912 -37.571 17.747 1.00 20.06 428 THR A N 1
ATOM 3208 C CA . THR A 1 448 ? 42.620 -39.040 17.878 1.00 21.14 428 THR A CA 1
ATOM 3209 C C . THR A 1 448 ? 41.581 -39.462 18.983 1.00 21.40 428 THR A C 1
ATOM 3210 O O . THR A 1 448 ? 40.875 -40.493 18.840 1.00 28.54 428 THR A O 1
ATOM 3214 N N . ARG A 1 449 ? 41.454 -38.624 20.000 1.00 20.77 429 ARG A N 1
ATOM 3215 C CA . ARG A 1 449 ? 40.457 -38.798 20.996 1.00 20.73 429 ARG A CA 1
ATOM 3216 C C . ARG A 1 449 ? 39.109 -38.358 20.556 1.00 21.52 429 ARG A C 1
ATOM 3217 O O . ARG A 1 449 ? 38.141 -39.058 20.856 1.00 29.28 429 ARG A O 1
ATOM 3225 N N . LYS A 1 450 ? 39.076 -37.233 19.833 1.00 21.64 430 LYS A N 1
ATOM 3226 C CA . LYS A 1 450 ? 37.886 -36.771 19.210 1.00 24.42 430 LYS A CA 1
ATOM 3227 C C . LYS A 1 450 ? 37.416 -37.854 18.218 1.00 29.95 430 LYS A C 1
ATOM 3228 O O . LYS A 1 450 ? 36.270 -38.252 18.265 1.00 42.79 430 LYS A O 1
ATOM 3234 N N . GLY B 1 19 ? 37.121 39.178 45.776 1.00 51.22 -1 GLY B N 1
ATOM 3235 C CA . GLY B 1 19 ? 37.660 40.201 44.843 1.00 46.21 -1 GLY B CA 1
ATOM 3236 C C . GLY B 1 19 ? 38.837 39.727 43.996 1.00 44.13 -1 GLY B C 1
ATOM 3237 O O . GLY B 1 19 ? 39.910 40.383 43.999 1.00 43.17 -1 GLY B O 1
ATOM 3238 N N . HIS B 1 20 ? 38.682 38.596 43.277 1.00 38.32 0 HIS B N 1
ATOM 3239 C CA . HIS B 1 20 ? 39.733 38.129 42.391 1.00 44.47 0 HIS B CA 1
ATOM 3240 C C . HIS B 1 20 ? 39.262 37.266 41.209 1.00 37.48 0 HIS B C 1
ATOM 3241 O O . HIS B 1 20 ? 38.152 36.736 41.189 1.00 49.93 0 HIS B O 1
ATOM 3248 N N . MET B 1 21 ? 40.188 37.127 40.257 1.00 31.17 1 MET B N 1
ATOM 3249 C CA . MET B 1 21 ? 40.106 36.237 39.101 1.00 28.84 1 MET B CA 1
ATOM 3250 C C . MET B 1 21 ? 41.489 35.626 38.864 1.00 35.31 1 MET B C 1
ATOM 3251 O O . MET B 1 21 ? 42.524 36.334 38.899 1.00 33.83 1 MET B O 1
ATOM 3256 N N . THR B 1 22 ? 41.489 34.310 38.610 1.00 27.70 2 THR B N 1
ATOM 3257 C CA . THR B 1 22 ? 42.693 33.572 38.443 1.00 27.00 2 THR B CA 1
ATOM 3258 C C . THR B 1 22 ? 42.711 32.989 37.056 1.00 30.77 2 THR B C 1
ATOM 3259 O O . THR B 1 22 ? 41.666 32.550 36.521 1.00 41.18 2 THR B O 1
ATOM 3263 N N . THR B 1 23 ? 43.901 33.072 36.476 1.00 30.14 3 THR B N 1
ATOM 3264 C CA . THR B 1 23 ? 44.155 32.772 35.083 1.00 37.24 3 THR B CA 1
ATOM 3265 C C . THR B 1 23 ? 45.121 31.607 35.093 1.00 38.40 3 THR B C 1
ATOM 3266 O O . THR B 1 23 ? 46.225 31.721 35.670 1.00 50.22 3 THR B O 1
ATOM 3268 N N . VAL B 1 24 ? 44.669 30.495 34.507 1.00 33.49 4 VAL B N 1
ATOM 3269 C CA . VAL B 1 24 ? 45.509 29.288 34.411 1.00 32.12 4 VAL B CA 1
ATOM 3270 C C . VAL B 1 24 ? 46.277 29.227 33.081 1.00 31.52 4 VAL B C 1
ATOM 3271 O O . VAL B 1 24 ? 45.889 29.769 32.040 1.00 34.19 4 VAL B O 1
ATOM 3275 N N . SER B 1 25 ? 47.394 28.527 33.200 1.00 37.28 5 SER B N 1
ATOM 3276 C CA . SER B 1 25 ? 48.370 28.419 32.161 1.00 31.87 5 SER B CA 1
ATOM 3277 C C . SER B 1 25 ? 48.014 27.179 31.322 1.00 25.74 5 SER B C 1
ATOM 3278 O O . SER B 1 25 ? 47.652 26.087 31.853 1.00 43.55 5 SER B O 1
ATOM 3283 N N . THR B 1 26 ? 48.127 27.362 30.022 1.00 17.27 6 THR B N 1
ATOM 3284 C CA . THR B 1 26 ? 47.655 26.390 29.052 1.00 16.81 6 THR B CA 1
ATOM 3285 C C . THR B 1 26 ? 48.759 25.450 28.722 1.00 19.91 6 THR B C 1
ATOM 3286 O O . THR B 1 26 ? 49.874 25.921 28.377 1.00 23.18 6 THR B O 1
ATOM 3290 N N . ASN B 1 27 ? 48.463 24.132 28.807 1.00 20.22 7 ASN B N 1
ATOM 3291 C CA . ASN B 1 27 ? 49.372 23.105 28.250 1.00 16.48 7 ASN B CA 1
ATOM 3292 C C . ASN B 1 27 ? 49.010 22.994 26.796 1.00 15.89 7 ASN B C 1
ATOM 3293 O O . ASN B 1 27 ? 47.863 22.580 26.447 1.00 14.81 7 ASN B O 1
ATOM 3298 N N . ASP B 1 28 ? 49.955 23.396 25.927 1.00 16.75 8 ASP B N 1
ATOM 3299 C CA . ASP B 1 28 ? 49.651 23.565 24.524 1.00 18.75 8 ASP B CA 1
ATOM 3300 C C . ASP B 1 28 ? 49.305 22.172 23.865 1.00 15.37 8 ASP B C 1
ATOM 3301 O O . ASP B 1 28 ? 48.396 22.058 23.015 1.00 17.14 8 ASP B O 1
ATOM 3306 N N . PHE B 1 29 ? 49.956 21.115 24.325 1.00 14.43 9 PHE B N 1
ATOM 3307 C CA . PHE B 1 29 ? 49.728 19.805 23.743 1.00 13.29 9 PHE B CA 1
ATOM 3308 C C . PHE B 1 29 ? 48.282 19.329 24.037 1.00 11.53 9 PHE B C 1
ATOM 3309 O O . PHE B 1 29 ? 47.535 18.864 23.136 1.00 11.86 9 PHE B O 1
ATOM 3317 N N . ASP B 1 30 ? 47.900 19.398 25.324 1.00 11.32 10 ASP B N 1
ATOM 3318 C CA . ASP B 1 30 ? 46.537 19.041 25.715 1.00 12.46 10 ASP B CA 1
ATOM 3319 C C . ASP B 1 30 ? 45.508 19.809 24.888 1.00 12.48 10 ASP B C 1
ATOM 3320 O O . ASP B 1 30 ? 44.585 19.264 24.346 1.00 11.76 10 ASP B O 1
ATOM 3325 N N . GLN B 1 31 ? 45.724 21.133 24.808 1.00 12.55 11 GLN B N 1
ATOM 3326 C CA . GLN B 1 31 ? 44.791 22.044 24.204 1.00 13.98 11 GLN B CA 1
ATOM 3327 C C . GLN B 1 31 ? 44.548 21.724 22.755 1.00 13.90 11 GLN B C 1
ATOM 3328 O O . GLN B 1 31 ? 43.439 21.833 22.288 1.00 17.03 11 GLN B O 1
ATOM 3334 N N . GLN B 1 32 ? 45.575 21.276 22.055 1.00 12.14 12 GLN B N 1
ATOM 3335 C CA . GLN B 1 32 ? 45.432 20.986 20.606 1.00 14.72 12 GLN B CA 1
ATOM 3336 C C . GLN B 1 32 ? 45.083 19.543 20.247 1.00 13.62 12 GLN B C 1
ATOM 3337 O O . GLN B 1 32 ? 44.424 19.322 19.212 1.00 16.00 12 GLN B O 1
ATOM 3343 N N . HIS B 1 33 ? 45.506 18.574 21.088 1.00 10.78 13 HIS B N 1
ATOM 3344 C CA . HIS B 1 33 ? 45.521 17.167 20.686 1.00 9.45 13 HIS B CA 1
ATOM 3345 C C . HIS B 1 33 ? 44.593 16.235 21.484 1.00 9.01 13 HIS B C 1
ATOM 3346 O O . HIS B 1 33 ? 44.295 15.136 21.003 1.00 10.71 13 HIS B O 1
ATOM 3353 N N . LEU B 1 34 ? 44.192 16.629 22.697 1.00 9.27 14 LEU B N 1
ATOM 3354 C CA . LEU B 1 34 ? 43.430 15.692 23.556 1.00 8.23 14 LEU B CA 1
ATOM 3355 C C . LEU B 1 34 ? 41.976 16.114 23.786 1.00 8.56 14 LEU B C 1
ATOM 3356 O O . LEU B 1 34 ? 41.708 17.179 24.339 1.00 9.26 14 LEU B O 1
ATOM 3361 N N . TRP B 1 35 ? 41.068 15.280 23.330 1.00 8.59 15 TRP B N 1
ATOM 3362 C CA . TRP B 1 35 ? 39.663 15.445 23.689 1.00 10.58 15 TRP B CA 1
ATOM 3363 C C . TRP B 1 35 ? 39.412 15.237 25.188 1.00 11.21 15 TRP B C 1
ATOM 3364 O O . TRP B 1 35 ? 40.029 14.395 25.826 1.00 9.87 15 TRP B O 1
ATOM 3375 N N . HIS B 1 36 ? 38.501 16.041 25.701 1.00 11.40 16 HIS B N 1
ATOM 3376 C CA . HIS B 1 36 ? 38.001 15.858 27.062 1.00 12.33 16 HIS B CA 1
ATOM 3377 C C . HIS B 1 36 ? 36.498 15.721 26.978 1.00 15.41 16 HIS B C 1
ATOM 3378 O O . HIS B 1 36 ? 35.922 16.020 25.914 1.00 23.96 16 HIS B O 1
ATOM 3385 N N . PRO B 1 37 ? 35.841 15.259 28.044 1.00 15.56 17 PRO B N 1
ATOM 3386 C CA . PRO B 1 37 ? 34.435 14.812 27.902 1.00 20.35 17 PRO B CA 1
ATOM 3387 C C A PRO B 1 37 ? 33.466 15.934 27.366 0.50 23.89 17 PRO B C 1
ATOM 3388 C C B PRO B 1 37 ? 33.473 15.724 27.339 0.50 17.52 17 PRO B C 1
ATOM 3389 O O A PRO B 1 37 ? 32.674 15.556 26.478 0.50 38.04 17 PRO B O 1
ATOM 3390 O O B PRO B 1 37 ? 33.472 16.859 27.774 0.50 16.49 17 PRO B O 1
ATOM 3394 N N A TYR B 1 38 ? 33.458 17.245 27.809 0.50 23.10 18 TYR B N 1
ATOM 3395 N N B TYR B 1 38 ? 32.650 15.241 26.370 0.50 14.77 18 TYR B N 1
ATOM 3396 C CA A TYR B 1 38 ? 32.384 18.369 27.437 0.50 18.40 18 TYR B CA 1
ATOM 3397 C CA B TYR B 1 38 ? 31.626 16.109 25.801 0.50 14.72 18 TYR B CA 1
ATOM 3398 C C A TYR B 1 38 ? 32.903 19.697 26.739 0.50 16.93 18 TYR B C 1
ATOM 3399 C C B TYR B 1 38 ? 32.190 17.567 25.513 0.50 13.62 18 TYR B C 1
ATOM 3400 O O A TYR B 1 38 ? 32.491 20.892 27.021 0.50 19.48 18 TYR B O 1
ATOM 3401 O O B TYR B 1 38 ? 31.574 18.585 25.882 0.50 15.78 18 TYR B O 1
ATOM 3418 N N A ALA B 1 39 ? 33.815 19.471 25.845 0.50 14.69 19 ALA B N 1
ATOM 3419 N N B ALA B 1 39 ? 33.327 17.671 24.806 0.50 13.00 19 ALA B N 1
ATOM 3420 C CA A ALA B 1 39 ? 34.528 20.491 25.183 0.50 13.60 19 ALA B CA 1
ATOM 3421 C CA B ALA B 1 39 ? 34.071 18.976 24.698 0.50 13.17 19 ALA B CA 1
ATOM 3422 C C A ALA B 1 39 ? 34.907 19.840 23.853 0.50 15.32 19 ALA B C 1
ATOM 3423 C C B ALA B 1 39 ? 34.473 19.341 23.278 0.50 16.61 19 ALA B C 1
ATOM 3424 O O A ALA B 1 39 ? 35.099 18.692 23.701 0.50 21.46 19 ALA B O 1
ATOM 3425 O O B ALA B 1 39 ? 34.427 18.329 22.496 0.50 18.05 19 ALA B O 1
ATOM 3428 N N . SER B 1 40 ? 34.802 20.658 22.887 1.00 21.86 20 SER B N 1
ATOM 3429 C CA . SER B 1 40 ? 35.475 20.742 21.593 1.00 21.97 20 SER B CA 1
ATOM 3430 C C . SER B 1 40 ? 37.022 20.675 21.649 1.00 17.25 20 SER B C 1
ATOM 3431 O O . SER B 1 40 ? 37.672 20.689 22.717 1.00 19.83 20 SER B O 1
ATOM 3434 N N . LEU B 1 41 ? 37.604 20.580 20.471 1.00 15.77 21 LEU B N 1
ATOM 3435 C CA . LEU B 1 41 ? 39.041 20.457 20.334 1.00 14.01 21 LEU B CA 1
ATOM 3436 C C . LEU B 1 41 ? 39.575 21.419 19.254 1.00 16.45 21 LEU B C 1
ATOM 3437 O O . LEU B 1 41 ? 39.251 21.169 18.074 1.00 16.15 21 LEU B O 1
ATOM 3442 N N . PRO B 1 42 ? 40.365 22.470 19.590 1.00 18.73 22 PRO B N 1
ATOM 3443 C CA . PRO B 1 42 ? 40.649 22.900 20.946 1.00 15.94 22 PRO B CA 1
ATOM 3444 C C . PRO B 1 42 ? 39.422 23.409 21.699 1.00 18.25 22 PRO B C 1
ATOM 3445 O O . PRO B 1 42 ? 38.476 23.889 21.096 1.00 23.31 22 PRO B O 1
ATOM 3449 N N . PRO B 1 43 ? 39.451 23.350 23.059 1.00 17.91 23 PRO B N 1
ATOM 3450 C CA . PRO B 1 43 ? 38.423 23.890 23.872 1.00 17.82 23 PRO B CA 1
ATOM 3451 C C . PRO B 1 43 ? 38.569 25.433 23.888 1.00 14.72 23 PRO B C 1
ATOM 3452 O O . PRO B 1 43 ? 39.661 25.988 23.699 1.00 18.00 23 PRO B O 1
ATOM 3456 N N . THR B 1 44 ? 37.521 26.118 24.170 1.00 15.82 24 THR B N 1
ATOM 3457 C CA . THR B 1 44 ? 37.571 27.614 24.289 1.00 17.99 24 THR B CA 1
ATOM 3458 C C . THR B 1 44 ? 38.428 28.109 25.469 1.00 18.91 24 THR B C 1
ATOM 3459 O O . THR B 1 44 ? 39.022 29.192 25.421 1.00 18.13 24 THR B O 1
ATOM 3463 N N . TYR B 1 45 ? 38.510 27.293 26.513 1.00 19.07 25 TYR B N 1
ATOM 3464 C CA . TYR B 1 45 ? 39.232 27.610 27.729 1.00 19.40 25 TYR B CA 1
ATOM 3465 C C . TYR B 1 45 ? 40.014 26.364 28.106 1.00 19.80 25 TYR B C 1
ATOM 3466 O O . TYR B 1 45 ? 39.465 25.226 28.002 1.00 18.70 25 TYR B O 1
ATOM 3475 N N . PRO B 1 46 ? 41.288 26.551 28.484 1.00 17.32 26 PRO B N 1
ATOM 3476 C CA . PRO B 1 46 ? 42.143 25.436 28.691 1.00 16.15 26 PRO B CA 1
ATOM 3477 C C . PRO B 1 46 ? 41.838 24.631 29.971 1.00 12.22 26 PRO B C 1
ATOM 3478 O O . PRO B 1 46 ? 41.234 25.124 30.905 1.00 18.06 26 PRO B O 1
ATOM 3482 N N . ASN B 1 47 ? 42.284 23.386 29.957 1.00 10.38 27 ASN B N 1
ATOM 3483 C CA . ASN B 1 47 ? 42.237 22.526 31.134 1.00 10.81 27 ASN B CA 1
ATOM 3484 C C . ASN B 1 47 ? 43.361 22.841 32.096 1.00 10.86 27 ASN B C 1
ATOM 3485 O O . ASN B 1 47 ? 44.431 23.257 31.685 1.00 12.73 27 ASN B O 1
ATOM 3490 N N . ILE B 1 48 ? 43.056 22.700 33.397 1.00 11.60 28 ILE B N 1
ATOM 3491 C CA . ILE B 1 48 ? 44.026 22.906 34.473 1.00 9.79 28 ILE B CA 1
ATOM 3492 C C . ILE B 1 48 ? 44.847 21.603 34.628 1.00 8.80 28 ILE B C 1
ATOM 3493 O O . ILE B 1 48 ? 44.300 20.494 34.753 1.00 8.90 28 ILE B O 1
ATOM 3498 N N . VAL B 1 49 ? 46.160 21.741 34.583 1.00 9.61 29 VAL B N 1
ATOM 3499 C CA . VAL B 1 49 ? 47.029 20.597 34.769 1.00 9.85 29 VAL B CA 1
ATOM 3500 C C . VAL B 1 49 ? 47.098 20.254 36.276 1.00 9.43 29 VAL B C 1
ATOM 3501 O O . VAL B 1 49 ? 47.474 21.076 37.093 1.00 9.94 29 VAL B O 1
ATOM 3505 N N . ILE B 1 50 ? 46.708 19.009 36.594 1.00 7.16 30 ILE B N 1
ATOM 3506 C CA . ILE B 1 50 ? 46.790 18.502 37.985 1.00 8.72 30 ILE B CA 1
ATOM 3507 C C . ILE B 1 50 ? 48.063 17.646 38.088 1.00 9.01 30 ILE B C 1
ATOM 3508 O O . ILE B 1 50 ? 48.261 16.732 37.273 1.00 9.05 30 ILE B O 1
ATOM 3513 N N . ASP B 1 51 ? 48.865 17.910 39.100 1.00 9.28 31 ASP B N 1
ATOM 3514 C CA . ASP B 1 51 ? 50.105 17.167 39.355 1.00 9.34 31 ASP B CA 1
ATOM 3515 C C . ASP B 1 51 ? 49.934 15.915 40.216 1.00 8.90 31 ASP B C 1
ATOM 3516 O O . ASP B 1 51 ? 50.563 14.911 39.965 1.00 9.33 31 ASP B O 1
ATOM 3521 N N . ARG B 1 52 ? 49.116 16.023 41.260 1.00 8.26 32 ARG B N 1
ATOM 3522 C CA . ARG B 1 52 ? 48.986 14.948 42.234 1.00 7.90 32 ARG B CA 1
ATOM 3523 C C . ARG B 1 52 ? 47.754 15.271 43.057 1.00 8.37 32 ARG B C 1
ATOM 3524 O O . ARG B 1 52 ? 47.070 16.290 42.866 1.00 8.28 32 ARG B O 1
ATOM 3532 N N . ALA B 1 53 ? 47.406 14.349 43.951 1.00 7.83 33 ALA B N 1
ATOM 3533 C CA . ALA B 1 53 ? 46.233 14.523 44.801 1.00 8.31 33 ALA B CA 1
ATOM 3534 C C . ALA B 1 53 ? 46.498 13.808 46.137 1.00 8.65 33 ALA B C 1
ATOM 3535 O O . ALA B 1 53 ? 47.319 12.881 46.230 1.00 8.70 33 ALA B O 1
ATOM 3537 N N . GLU B 1 54 ? 45.768 14.215 47.164 1.00 9.44 34 GLU B N 1
ATOM 3538 C CA . GLU B 1 54 ? 45.920 13.635 48.481 1.00 9.49 34 GLU B CA 1
ATOM 3539 C C . GLU B 1 54 ? 44.728 14.012 49.335 1.00 9.51 34 GLU B C 1
ATOM 3540 O O . GLU B 1 54 ? 44.280 15.177 49.348 1.00 9.38 34 GLU B O 1
ATOM 3546 N N . GLY B 1 55 ? 44.165 13.046 50.029 1.00 9.63 35 GLY B N 1
ATOM 3547 C CA . GLY B 1 55 ? 43.007 13.339 50.828 1.00 9.89 35 GLY B CA 1
ATOM 3548 C C . GLY B 1 55 ? 41.855 13.834 50.008 1.00 8.13 35 GLY B C 1
ATOM 3549 O O . GLY B 1 55 ? 41.582 13.269 48.964 1.00 9.12 35 GLY B O 1
ATOM 3550 N N . ILE B 1 56 ? 41.267 14.937 50.415 1.00 8.66 36 ILE B N 1
ATOM 3551 C CA . ILE B 1 56 ? 40.160 15.508 49.645 1.00 8.99 36 ILE B CA 1
ATOM 3552 C C . ILE B 1 56 ? 40.614 16.471 48.540 1.00 7.60 36 ILE B C 1
ATOM 3553 O O . ILE B 1 56 ? 39.801 17.001 47.812 1.00 10.08 36 ILE B O 1
ATOM 3558 N N . TYR B 1 57 ? 41.949 16.666 48.445 1.00 7.09 37 TYR B N 1
ATOM 3559 C CA . TYR B 1 57 ? 42.532 17.711 47.610 1.00 7.79 37 TYR B CA 1
ATOM 3560 C C . TYR B 1 57 ? 43.117 17.174 46.275 1.00 7.64 37 TYR B C 1
ATOM 3561 O O . TYR B 1 57 ? 43.803 16.144 46.256 1.00 8.76 37 TYR B O 1
ATOM 3570 N N . ILE B 1 58 ? 42.946 17.970 45.223 1.00 7.64 38 ILE B N 1
ATOM 3571 C CA . ILE B 1 58 ? 43.728 17.867 44.025 1.00 8.21 38 ILE B CA 1
ATOM 3572 C C . ILE B 1 58 ? 44.713 19.035 44.009 1.00 7.86 38 ILE B C 1
ATOM 3573 O O . ILE B 1 58 ? 44.410 20.113 44.602 1.00 10.48 38 ILE B O 1
ATOM 3578 N N . VAL B 1 59 ? 45.881 18.841 43.384 1.00 9.42 39 VAL B N 1
ATOM 3579 C CA . VAL B 1 59 ? 46.969 19.816 43.492 1.00 9.94 39 VAL B CA 1
ATOM 3580 C C . VAL B 1 59 ? 47.433 20.158 42.132 1.00 9.24 39 VAL B C 1
ATOM 3581 O O . VAL B 1 59 ? 47.825 19.275 41.355 1.00 10.47 39 VAL B O 1
ATOM 3585 N N . THR B 1 60 ? 47.383 21.473 41.810 1.00 9.93 40 THR B N 1
ATOM 3586 C CA . THR B 1 60 ? 47.725 21.916 40.450 1.00 11.52 40 THR B CA 1
ATOM 3587 C C . THR B 1 60 ? 49.240 21.867 40.291 1.00 14.63 40 THR B C 1
ATOM 3588 O O . THR B 1 60 ? 50.003 21.774 41.265 1.00 15.21 40 THR B O 1
ATOM 3592 N N . GLU B 1 61 ? 49.649 21.984 39.030 1.00 17.00 41 GLU B N 1
ATOM 3593 C CA . GLU B 1 61 ? 51.065 21.948 38.633 1.00 24.53 41 GLU B CA 1
ATOM 3594 C C . GLU B 1 61 ? 51.841 23.036 39.385 1.00 31.96 41 GLU B C 1
ATOM 3595 O O . GLU B 1 61 ? 52.977 22.828 39.774 1.00 40.80 41 GLU B O 1
ATOM 3601 N N . ASP B 1 62 ? 51.189 24.150 39.708 1.00 31.97 42 ASP B N 1
ATOM 3602 C CA . ASP B 1 62 ? 51.819 25.215 40.496 1.00 31.54 42 ASP B CA 1
ATOM 3603 C C . ASP B 1 62 ? 51.765 25.100 42.042 1.00 31.13 42 ASP B C 1
ATOM 3604 O O . ASP B 1 62 ? 52.329 25.953 42.751 1.00 39.60 42 ASP B O 1
ATOM 3612 N N . GLY B 1 63 ? 51.103 24.072 42.565 1.00 22.12 43 GLY B N 1
ATOM 3613 C CA . GLY B 1 63 ? 51.157 23.806 43.948 1.00 18.79 43 GLY B CA 1
ATOM 3614 C C . GLY B 1 63 ? 49.845 24.173 44.679 1.00 21.36 43 GLY B C 1
ATOM 3615 O O . GLY B 1 63 ? 49.721 23.968 45.868 1.00 21.64 43 GLY B O 1
ATOM 3616 N N . THR B 1 64 ? 48.877 24.709 43.959 1.00 17.73 44 THR B N 1
ATOM 3617 C CA . THR B 1 64 ? 47.589 25.127 44.525 1.00 16.34 44 THR B CA 1
ATOM 3618 C C . THR B 1 64 ? 46.726 23.900 44.857 1.00 13.87 44 THR B C 1
ATOM 3619 O O . THR B 1 64 ? 46.464 23.094 43.991 1.00 15.90 44 THR B O 1
ATOM 3623 N N . ARG B 1 65 ? 46.330 23.794 46.111 1.00 12.46 45 ARG B N 1
ATOM 3624 C CA . ARG B 1 65 ? 45.452 22.700 46.578 1.00 11.59 45 ARG B CA 1
ATOM 3625 C C . ARG B 1 65 ? 43.994 23.153 46.471 1.00 11.16 45 ARG B C 1
ATOM 3626 O O . ARG B 1 65 ? 43.624 24.262 46.940 1.00 17.00 45 ARG B O 1
ATOM 3638 N N . LEU B 1 66 ? 43.151 22.267 45.969 1.00 9.60 46 LEU B N 1
ATOM 3639 C CA . LEU B 1 66 ? 41.733 22.551 45.771 1.00 9.59 46 LEU B CA 1
ATOM 3640 C C . LEU B 1 66 ? 40.947 21.395 46.371 1.00 9.48 46 LEU B C 1
ATOM 3641 O O . LEU B 1 66 ? 41.238 20.242 46.072 1.00 9.59 46 LEU B O 1
ATOM 3646 N N . ILE B 1 67 ? 39.970 21.704 47.198 1.00 10.85 47 ILE B N 1
ATOM 3647 C CA . ILE B 1 67 ? 39.057 20.643 47.644 1.00 8.87 47 ILE B CA 1
ATOM 3648 C C . ILE B 1 67 ? 38.230 20.201 46.443 1.00 10.40 47 ILE B C 1
ATOM 3649 O O . ILE B 1 67 ? 37.550 21.013 45.864 1.00 11.42 47 ILE B O 1
ATOM 3654 N N . ASP B 1 68 ? 38.287 18.911 46.100 1.00 9.50 48 ASP B N 1
ATOM 3655 C CA . ASP B 1 68 ? 37.439 18.411 45.043 1.00 9.93 48 ASP B CA 1
ATOM 3656 C C . ASP B 1 68 ? 36.042 18.114 45.566 1.00 10.01 48 ASP B C 1
ATOM 3657 O O . ASP B 1 68 ? 35.801 17.024 46.146 1.00 11.04 48 ASP B O 1
ATOM 3662 N N . GLY B 1 69 ? 35.104 19.020 45.316 1.00 9.58 49 GLY B N 1
ATOM 3663 C CA . GLY B 1 69 ? 33.765 18.823 45.771 1.00 10.07 49 GLY B CA 1
ATOM 3664 C C . GLY B 1 69 ? 32.977 17.731 44.990 1.00 8.98 49 GLY B C 1
ATOM 3665 O O . GLY B 1 69 ? 31.847 17.411 45.383 1.00 11.47 49 GLY B O 1
ATOM 3666 N N . MET B 1 70 ? 33.532 17.249 43.889 1.00 9.66 50 MET B N 1
ATOM 3667 C CA . MET B 1 70 ? 32.888 16.333 42.993 1.00 10.29 50 MET B CA 1
ATOM 3668 C C . MET B 1 70 ? 33.231 14.874 43.202 1.00 9.12 50 MET B C 1
ATOM 3669 O O . MET B 1 70 ? 32.643 14.017 42.572 1.00 9.26 50 MET B O 1
ATOM 3674 N N . SER B 1 71 ? 34.239 14.596 44.042 1.00 8.90 51 SER B N 1
ATOM 3675 C CA . SER B 1 71 ? 34.825 13.256 44.158 1.00 10.39 51 SER B CA 1
ATOM 3676 C C . SER B 1 71 ? 35.099 12.661 42.790 1.00 7.86 51 SER B C 1
ATOM 3677 O O . SER B 1 71 ? 34.794 11.480 42.493 1.00 7.13 51 SER B O 1
ATOM 3680 N N . SER B 1 72 ? 35.701 13.436 41.886 1.00 9.68 52 SER B N 1
ATOM 3681 C CA . SER B 1 72 ? 35.990 12.969 40.535 1.00 9.71 52 SER B CA 1
ATOM 3682 C C . SER B 1 72 ? 34.795 12.284 39.859 1.00 9.98 52 SER B C 1
ATOM 3683 O O . SER B 1 72 ? 34.879 11.164 39.375 1.00 11.82 52 SER B O 1
ATOM 3686 N N . TRP B 1 73 ? 33.660 12.970 39.866 1.00 10.14 53 TRP B N 1
ATOM 3687 C CA . TRP B 1 73 ? 32.417 12.500 39.291 1.00 9.79 53 TRP B CA 1
ATOM 3688 C C . TRP B 1 73 ? 31.890 11.277 40.072 1.00 10.00 53 TRP B C 1
ATOM 3689 O O . TRP B 1 73 ? 31.712 10.206 39.517 1.00 10.94 53 TRP B O 1
ATOM 3700 N N . TRP B 1 74 ? 31.683 11.481 41.397 1.00 9.59 54 TRP B N 1
ATOM 3701 C CA . TRP B 1 74 ? 30.913 10.573 42.222 1.00 12.84 54 TRP B CA 1
ATOM 3702 C C . TRP B 1 74 ? 31.724 9.434 42.800 1.00 11.31 54 TRP B C 1
ATOM 3703 O O . TRP B 1 74 ? 31.281 8.834 43.762 1.00 14.48 54 TRP B O 1
ATOM 3714 N N . ALA B 1 75 ? 32.932 9.181 42.308 1.00 8.46 55 ALA B N 1
ATOM 3715 C CA . ALA B 1 75 ? 33.587 7.890 42.491 1.00 8.44 55 ALA B CA 1
ATOM 3716 C C . ALA B 1 75 ? 34.655 7.874 43.611 1.00 8.66 55 ALA B C 1
ATOM 3717 O O . ALA B 1 75 ? 34.834 6.828 44.236 1.00 9.15 55 ALA B O 1
ATOM 3719 N N . SER B 1 76 ? 35.327 9.004 43.834 1.00 8.00 56 SER B N 1
ATOM 3720 C CA . SER B 1 76 ? 36.479 9.028 44.697 1.00 7.74 56 SER B CA 1
ATOM 3721 C C . SER B 1 76 ? 36.019 9.230 46.165 1.00 7.06 56 SER B C 1
ATOM 3722 O O . SER B 1 76 ? 36.404 10.181 46.871 1.00 8.89 56 SER B O 1
ATOM 3727 N N . VAL B 1 77 ? 35.231 8.273 46.637 1.00 7.74 57 VAL B N 1
ATOM 3728 C CA . VAL B 1 77 ? 34.527 8.418 47.892 1.00 8.40 57 VAL B CA 1
ATOM 3729 C C . VAL B 1 77 ? 35.415 8.308 49.124 1.00 7.20 57 VAL B C 1
ATOM 3730 O O . VAL B 1 77 ? 35.013 8.723 50.224 1.00 7.49 57 VAL B O 1
ATOM 3734 N N . HIS B 1 78 ? 36.625 7.772 48.962 1.00 6.61 58 HIS B N 1
ATOM 3735 C CA . HIS B 1 78 ? 37.629 7.729 50.055 1.00 7.42 58 HIS B CA 1
ATOM 3736 C C . HIS B 1 78 ? 38.713 8.803 49.913 1.00 7.94 58 HIS B C 1
ATOM 3737 O O . HIS B 1 78 ? 39.759 8.753 50.591 1.00 9.79 58 HIS B O 1
ATOM 3744 N N . GLY B 1 79 ? 38.479 9.743 49.009 1.00 8.18 59 GLY B N 1
ATOM 3745 C CA . GLY B 1 79 ? 39.493 10.694 48.612 1.00 8.55 59 GLY B CA 1
ATOM 3746 C C . GLY B 1 79 ? 40.578 10.092 47.738 1.00 9.79 59 GLY B C 1
ATOM 3747 O O . GLY B 1 79 ? 40.435 9.006 47.147 1.00 12.06 59 GLY B O 1
ATOM 3748 N N . TYR B 1 80 ? 41.660 10.808 47.638 1.00 8.41 60 TYR B N 1
ATOM 3749 C CA . TYR B 1 80 ? 42.777 10.479 46.776 1.00 8.46 60 TYR B CA 1
ATOM 3750 C C . TYR B 1 80 ? 43.959 9.921 47.564 1.00 8.04 60 TYR B C 1
ATOM 3751 O O . TYR B 1 80 ? 44.166 10.257 48.779 1.00 7.76 60 TYR B O 1
ATOM 3760 N N . ASN B 1 81 ? 44.749 9.069 46.915 1.00 8.47 61 ASN B N 1
ATOM 3761 C CA . ASN B 1 81 ? 46.014 8.613 47.481 1.00 7.91 61 ASN B CA 1
ATOM 3762 C C . ASN B 1 81 ? 45.760 8.015 48.857 1.00 8.42 61 ASN B C 1
ATOM 3763 O O . ASN B 1 81 ? 46.472 8.308 49.828 1.00 10.66 61 ASN B O 1
ATOM 3768 N N . HIS B 1 82 ? 44.707 7.178 48.918 1.00 8.16 62 HIS B N 1
ATOM 3769 C CA . HIS B 1 82 ? 44.367 6.501 50.172 1.00 8.15 62 HIS B CA 1
ATOM 3770 C C . HIS B 1 82 ? 45.325 5.377 50.454 1.00 6.81 62 HIS B C 1
ATOM 3771 O O . HIS B 1 82 ? 45.522 4.496 49.614 1.00 8.32 62 HIS B O 1
ATOM 3778 N N . PRO B 1 83 ? 45.914 5.355 51.665 1.00 8.33 63 PRO B N 1
ATOM 3779 C CA . PRO B 1 83 ? 46.925 4.325 51.909 1.00 8.43 63 PRO B CA 1
ATOM 3780 C C . PRO B 1 83 ? 46.449 2.895 51.831 1.00 6.35 63 PRO B C 1
ATOM 3781 O O . PRO B 1 83 ? 47.199 2.003 51.424 1.00 8.13 63 PRO B O 1
ATOM 3785 N N . LYS B 1 84 ? 45.206 2.657 52.246 1.00 8.46 64 LYS B N 1
ATOM 3786 C CA . LYS B 1 84 ? 44.658 1.292 52.210 1.00 8.50 64 LYS B CA 1
ATOM 3787 C C . LYS B 1 84 ? 44.372 0.856 50.774 1.00 7.44 64 LYS B C 1
ATOM 3788 O O . LYS B 1 84 ? 44.689 -0.304 50.396 1.00 8.11 64 LYS B O 1
ATOM 3794 N N . LEU B 1 85 ? 43.797 1.762 49.972 1.00 7.41 65 LEU B N 1
ATOM 3795 C CA . LEU B 1 85 ? 43.566 1.490 48.577 1.00 7.91 65 LEU B CA 1
ATOM 3796 C C . LEU B 1 85 ? 44.862 1.268 47.822 1.00 7.56 65 LEU B C 1
ATOM 3797 O O . LEU B 1 85 ? 44.988 0.291 47.059 1.00 7.92 65 LEU B O 1
ATOM 3802 N N . ASN B 1 86 ? 45.854 2.105 48.098 1.00 7.50 66 ASN B N 1
ATOM 3803 C CA . ASN B 1 86 ? 47.126 1.955 47.445 1.00 8.30 66 ASN B CA 1
ATOM 3804 C C . ASN B 1 86 ? 47.795 0.617 47.788 1.00 7.46 66 ASN B C 1
ATOM 3805 O O . ASN B 1 86 ? 48.311 -0.077 46.929 1.00 8.07 66 ASN B O 1
ATOM 3810 N N . ALA B 1 87 ? 47.762 0.279 49.069 1.00 8.51 67 ALA B N 1
ATOM 3811 C CA . ALA B 1 87 ? 48.392 -0.976 49.492 1.00 7.95 67 ALA B CA 1
ATOM 3812 C C . ALA B 1 87 ? 47.675 -2.198 48.863 1.00 7.80 67 ALA B C 1
ATOM 3813 O O . ALA B 1 87 ? 48.309 -3.170 48.513 1.00 8.78 67 ALA B O 1
ATOM 3815 N N . ALA B 1 88 ? 46.353 -2.122 48.723 1.00 7.59 68 ALA B N 1
ATOM 3816 C CA . ALA B 1 88 ? 45.579 -3.217 48.170 1.00 7.12 68 ALA B CA 1
ATOM 3817 C C . ALA B 1 88 ? 45.915 -3.378 46.667 1.00 6.50 68 ALA B C 1
ATOM 3818 O O . ALA B 1 88 ? 46.112 -4.493 46.179 1.00 8.35 68 ALA B O 1
ATOM 3820 N N . MET B 1 89 ? 46.054 -2.252 45.986 1.00 6.86 69 MET B N 1
ATOM 3821 C CA . MET B 1 89 ? 46.460 -2.260 44.562 1.00 6.71 69 MET B CA 1
ATOM 3822 C C . MET B 1 89 ? 47.857 -2.921 44.415 1.00 7.32 69 MET B C 1
ATOM 3823 O O . MET B 1 89 ? 48.076 -3.825 43.606 1.00 8.96 69 MET B O 1
ATOM 3828 N N . ILE B 1 90 ? 48.785 -2.482 45.247 1.00 8.12 70 ILE B N 1
ATOM 3829 C CA . ILE B 1 90 ? 50.155 -2.929 45.162 1.00 7.96 70 ILE B CA 1
ATOM 3830 C C . ILE B 1 90 ? 50.296 -4.399 45.528 1.00 7.30 70 ILE B C 1
ATOM 3831 O O . ILE B 1 90 ? 51.051 -5.121 44.889 1.00 8.73 70 ILE B O 1
ATOM 3836 N N . GLU B 1 91 ? 49.569 -4.834 46.526 1.00 7.30 71 GLU B N 1
ATOM 3837 C CA . GLU B 1 91 ? 49.584 -6.291 46.902 1.00 8.79 71 GLU B CA 1
ATOM 3838 C C . GLU B 1 91 ? 49.174 -7.149 45.719 1.00 9.02 71 GLU B C 1
ATOM 3839 O O . GLU B 1 91 ? 49.814 -8.176 45.419 1.00 10.99 71 GLU B O 1
ATOM 3845 N N . GLN B 1 92 ? 48.101 -6.748 45.048 1.00 7.81 72 GLN B N 1
ATOM 3846 C CA . GLN B 1 92 ? 47.670 -7.492 43.894 1.00 8.38 72 GLN B CA 1
ATOM 3847 C C . GLN B 1 92 ? 48.686 -7.408 42.735 1.00 8.97 72 GLN B C 1
ATOM 3848 O O . GLN B 1 92 ? 48.955 -8.431 42.056 1.00 9.17 72 GLN B O 1
ATOM 3854 N N . LEU B 1 93 ? 49.226 -6.222 42.499 1.00 7.83 73 LEU B N 1
ATOM 3855 C CA . LEU B 1 93 ? 50.222 -6.028 41.447 1.00 9.33 73 LEU B CA 1
ATOM 3856 C C . LEU B 1 93 ? 51.363 -7.041 41.528 1.00 8.19 73 LEU B C 1
ATOM 3857 O O . LEU B 1 93 ? 51.827 -7.546 40.505 1.00 10.50 73 LEU B O 1
ATOM 3862 N N . GLY B 1 94 ? 51.797 -7.348 42.767 1.00 8.54 74 GLY B N 1
ATOM 3863 C CA . GLY B 1 94 ? 52.923 -8.262 42.949 1.00 12.24 74 GLY B CA 1
ATOM 3864 C C . GLY B 1 94 ? 52.625 -9.709 42.561 1.00 11.21 74 GLY B C 1
ATOM 3865 O O . GLY B 1 94 ? 53.547 -10.543 42.381 1.00 12.27 74 GLY B O 1
ATOM 3866 N N . LYS B 1 95 ? 51.355 -10.043 42.500 1.00 10.25 75 LYS B N 1
ATOM 3867 C CA . LYS B 1 95 ? 50.899 -11.351 42.096 1.00 10.44 75 LYS B CA 1
ATOM 3868 C C . LYS B 1 95 ? 50.607 -11.384 40.590 1.00 8.48 75 LYS B C 1
ATOM 3869 O O . LYS B 1 95 ? 51.293 -12.056 39.822 1.00 11.96 75 LYS B O 1
ATOM 3875 N N . MET B 1 96 ? 49.671 -10.546 40.162 1.00 8.52 76 MET B N 1
ATOM 3876 C CA . MET B 1 96 ? 49.425 -10.245 38.737 1.00 8.39 76 MET B CA 1
ATOM 3877 C C . MET B 1 96 ? 48.467 -9.060 38.652 1.00 8.64 76 MET B C 1
ATOM 3878 O O . MET B 1 96 ? 47.427 -9.023 39.350 1.00 9.35 76 MET B O 1
ATOM 3887 N N . ALA B 1 97 ? 48.806 -8.111 37.760 1.00 8.49 77 ALA B N 1
ATOM 3888 C CA . ALA B 1 97 ? 47.909 -7.013 37.475 1.00 8.77 77 ALA B CA 1
ATOM 3889 C C . ALA B 1 97 ? 46.606 -7.528 36.809 1.00 8.43 77 ALA B C 1
ATOM 3890 O O . ALA B 1 97 ? 45.499 -7.052 37.083 1.00 8.38 77 ALA B O 1
ATOM 3892 N N . HIS B 1 98 ? 46.813 -8.458 35.895 1.00 6.72 78 HIS B N 1
ATOM 3893 C CA . HIS B 1 98 ? 45.749 -8.960 35.057 1.00 6.93 78 HIS B CA 1
ATOM 3894 C C . HIS B 1 98 ? 46.050 -10.368 34.600 1.00 7.22 78 HIS B C 1
ATOM 3895 O O . HIS B 1 98 ? 47.228 -10.699 34.304 1.00 8.80 78 HIS B O 1
ATOM 3902 N N . VAL B 1 99 ? 44.978 -11.173 34.514 1.00 7.44 79 VAL B N 1
ATOM 3903 C CA . VAL B 1 99 ? 45.009 -12.428 33.733 1.00 7.88 79 VAL B CA 1
ATOM 3904 C C . VAL B 1 99 ? 43.656 -12.567 33.084 1.00 7.81 79 VAL B C 1
ATOM 3905 O O . VAL B 1 99 ? 42.654 -12.153 33.645 1.00 8.46 79 VAL B O 1
ATOM 3909 N N . MET B 1 100 ? 43.629 -13.213 31.896 1.00 8.25 80 MET B N 1
ATOM 3910 C CA . MET B 1 100 ? 42.354 -13.396 31.191 1.00 8.14 80 MET B CA 1
ATOM 3911 C C . MET B 1 100 ? 41.390 -14.262 32.013 1.00 8.55 80 MET B C 1
ATOM 3912 O O . MET B 1 100 ? 41.811 -15.144 32.762 1.00 10.87 80 MET B O 1
ATOM 3917 N N . PHE B 1 101 ? 40.088 -13.953 31.825 1.00 7.52 81 PHE B N 1
ATOM 3918 C CA . PHE B 1 101 ? 39.012 -14.655 32.542 1.00 9.03 81 PHE B CA 1
ATOM 3919 C C . PHE B 1 101 ? 38.371 -15.763 31.737 1.00 10.23 81 PHE B C 1
ATOM 3920 O O . PHE B 1 101 ? 37.389 -16.325 32.193 1.00 11.46 81 PHE B O 1
ATOM 3928 N N . GLY B 1 102 ? 38.885 -16.052 30.539 1.00 10.58 82 GLY B N 1
ATOM 3929 C CA . GLY B 1 102 ? 38.371 -17.196 29.769 1.00 11.27 82 GLY B CA 1
ATOM 3930 C C . GLY B 1 102 ? 39.030 -18.482 30.169 1.00 11.59 82 GLY B C 1
ATOM 3931 O O . GLY B 1 102 ? 40.205 -18.725 29.899 1.00 14.50 82 GLY B O 1
ATOM 3932 N N . GLY B 1 103 ? 38.273 -19.285 30.896 1.00 12.09 83 GLY B N 1
ATOM 3933 C CA . GLY B 1 103 ? 38.717 -20.567 31.368 1.00 12.02 83 GLY B CA 1
ATOM 3934 C C . GLY B 1 103 ? 39.481 -20.496 32.664 1.00 10.64 83 GLY B C 1
ATOM 3935 O O . GLY B 1 103 ? 39.818 -21.545 33.245 1.00 11.42 83 GLY B O 1
ATOM 3936 N N . LEU B 1 104 ? 39.689 -19.266 33.192 1.00 11.26 84 LEU B N 1
ATOM 3937 C CA . LEU B 1 104 ? 40.531 -19.017 34.357 1.00 8.84 84 LEU B CA 1
ATOM 3938 C C . LEU B 1 104 ? 39.761 -18.126 35.311 1.00 9.68 84 LEU B C 1
ATOM 3939 O O . LEU B 1 104 ? 38.925 -17.345 34.906 1.00 9.95 84 LEU B O 1
ATOM 3944 N N . THR B 1 105 ? 40.036 -18.279 36.612 1.00 8.88 85 THR B N 1
ATOM 3945 C CA . THR B 1 105 ? 39.519 -17.355 37.632 1.00 10.07 85 THR B CA 1
ATOM 3946 C C . THR B 1 105 ? 40.641 -17.065 38.617 1.00 8.62 85 THR B C 1
ATOM 3947 O O . THR B 1 105 ? 41.807 -17.455 38.391 1.00 9.77 85 THR B O 1
ATOM 3951 N N . HIS B 1 106 ? 40.326 -16.252 39.627 1.00 9.28 86 HIS B N 1
ATOM 3952 C CA . HIS B 1 106 ? 41.350 -15.817 40.560 1.00 8.71 86 HIS B CA 1
ATOM 3953 C C . HIS B 1 106 ? 40.665 -15.385 41.891 1.00 8.37 86 HIS B C 1
ATOM 3954 O O . HIS B 1 106 ? 39.481 -15.120 41.979 1.00 8.86 86 HIS B O 1
ATOM 3961 N N . GLN B 1 107 ? 41.466 -15.357 42.936 1.00 8.04 87 GLN B N 1
ATOM 3962 C CA . GLN B 1 107 ? 40.962 -15.043 44.249 1.00 9.93 87 GLN B CA 1
ATOM 3963 C C . GLN B 1 107 ? 40.344 -13.645 44.428 1.00 9.26 87 GLN B C 1
ATOM 3964 O O . GLN B 1 107 ? 39.315 -13.532 45.074 1.00 10.20 87 GLN B O 1
ATOM 3970 N N . PRO B 1 108 ? 40.883 -12.592 43.764 1.00 8.42 88 PRO B N 1
ATOM 3971 C CA . PRO B 1 108 ? 40.224 -11.276 43.903 1.00 7.97 88 PRO B CA 1
ATOM 3972 C C . PRO B 1 108 ? 38.802 -11.311 43.375 1.00 8.24 88 PRO B C 1
ATOM 3973 O O . PRO B 1 108 ? 37.900 -10.766 44.016 1.00 8.37 88 PRO B O 1
ATOM 3977 N N . ALA B 1 109 ? 38.575 -12.015 42.256 1.00 7.94 89 ALA B N 1
ATOM 3978 C CA . ALA B 1 109 ? 37.226 -12.072 41.703 1.00 8.37 89 ALA B CA 1
ATOM 3979 C C . ALA B 1 109 ? 36.278 -12.779 42.686 1.00 7.90 89 ALA B C 1
ATOM 3980 O O . ALA B 1 109 ? 35.125 -12.404 42.852 1.00 9.65 89 ALA B O 1
ATOM 3982 N N . ILE B 1 110 ? 36.766 -13.877 43.272 1.00 8.57 90 ILE B N 1
ATOM 3983 C CA . ILE B 1 110 ? 35.988 -14.669 44.247 1.00 9.09 90 ILE B CA 1
ATOM 3984 C C . ILE B 1 110 ? 35.722 -13.870 45.516 1.00 9.24 90 ILE B C 1
ATOM 3985 O O . ILE B 1 110 ? 34.591 -13.775 45.988 1.00 10.07 90 ILE B O 1
ATOM 3990 N N . ASP B 1 111 ? 36.759 -13.239 46.037 1.00 9.60 91 ASP B N 1
ATOM 3991 C CA . ASP B 1 111 ? 36.603 -12.498 47.294 1.00 10.84 91 ASP B CA 1
ATOM 3992 C C . ASP B 1 111 ? 35.693 -11.263 47.137 1.00 9.15 91 ASP B C 1
ATOM 3993 O O . ASP B 1 111 ? 34.821 -11.043 47.979 1.00 11.08 91 ASP B O 1
ATOM 3998 N N . LEU B 1 112 ? 35.839 -10.570 46.013 1.00 9.57 92 LEU B N 1
ATOM 3999 C CA . LEU B 1 112 ? 34.945 -9.464 45.727 1.00 8.67 92 LEU B CA 1
ATOM 4000 C C . LEU B 1 112 ? 33.502 -9.962 45.590 1.00 9.45 92 LEU B C 1
ATOM 4001 O O . LEU B 1 112 ? 32.566 -9.341 46.091 1.00 10.00 92 LEU B O 1
ATOM 4006 N N . GLY B 1 113 ? 33.339 -11.078 44.888 1.00 8.41 93 GLY B N 1
ATOM 4007 C CA . GLY B 1 113 ? 31.977 -11.567 44.654 1.00 10.04 93 GLY B CA 1
ATOM 4008 C C . GLY B 1 113 ? 31.294 -11.923 45.968 1.00 10.91 93 GLY B C 1
ATOM 4009 O O . GLY B 1 113 ? 30.115 -11.616 46.162 1.00 11.19 93 GLY B O 1
ATOM 4010 N N . LYS B 1 114 ? 32.035 -12.575 46.857 1.00 10.07 94 LYS B N 1
ATOM 4011 C CA . LYS B 1 114 ? 31.463 -12.948 48.182 1.00 12.49 94 LYS B CA 1
ATOM 4012 C C . LYS B 1 114 ? 31.076 -11.650 48.938 1.00 11.07 94 LYS B C 1
ATOM 4013 O O . LYS B 1 114 ? 30.014 -11.588 49.591 1.00 13.53 94 LYS B O 1
ATOM 4019 N N . LYS B 1 115 ? 31.960 -10.653 48.900 1.00 11.32 95 LYS B N 1
ATOM 4020 C CA . LYS B 1 115 ? 31.699 -9.400 49.591 1.00 12.32 95 LYS B CA 1
ATOM 4021 C C . LYS B 1 115 ? 30.426 -8.738 49.024 1.00 10.49 95 LYS B C 1
ATOM 4022 O O . LYS B 1 115 ? 29.531 -8.275 49.775 1.00 13.73 95 LYS B O 1
ATOM 4028 N N . LEU B 1 116 ? 30.323 -8.670 47.701 1.00 9.17 96 LEU B N 1
ATOM 4029 C CA . LEU B 1 116 ? 29.174 -8.053 47.082 1.00 8.80 96 LEU B CA 1
ATOM 4030 C C . LEU B 1 116 ? 27.882 -8.800 47.456 1.00 11.34 96 LEU B C 1
ATOM 4031 O O . LEU B 1 116 ? 26.890 -8.168 47.834 1.00 11.60 96 LEU B O 1
ATOM 4036 N N . LEU B 1 117 ? 27.883 -10.131 47.362 1.00 10.60 97 LEU B N 1
ATOM 4037 C CA . LEU B 1 117 ? 26.627 -10.828 47.654 1.00 12.85 97 LEU B CA 1
ATOM 4038 C C . LEU B 1 117 ? 26.175 -10.661 49.140 1.00 13.18 97 LEU B C 1
ATOM 4039 O O . LEU B 1 117 ? 24.993 -10.827 49.476 1.00 17.72 97 LEU B O 1
ATOM 4044 N N . SER B 1 118 ? 27.125 -10.398 50.015 1.00 12.49 98 SER B N 1
ATOM 4045 C CA . SER B 1 118 ? 26.831 -10.168 51.427 1.00 14.26 98 SER B CA 1
ATOM 4046 C C . SER B 1 118 ? 26.136 -8.825 51.740 1.00 14.09 98 SER B C 1
ATOM 4047 O O . SER B 1 118 ? 25.488 -8.667 52.785 1.00 17.82 98 SER B O 1
ATOM 4050 N N . ILE B 1 119 ? 26.263 -7.873 50.815 1.00 13.40 99 ILE B N 1
ATOM 4051 C CA . ILE B 1 119 ? 25.807 -6.506 51.051 1.00 13.00 99 ILE B CA 1
ATOM 4052 C C . ILE B 1 119 ? 24.681 -5.976 50.120 1.00 12.09 99 ILE B C 1
ATOM 4053 O O . ILE B 1 119 ? 24.002 -5.030 50.460 1.00 12.08 99 ILE B O 1
ATOM 4058 N N . VAL B 1 120 ? 24.610 -6.478 48.914 1.00 11.79 100 VAL B N 1
ATOM 4059 C CA . VAL B 1 120 ? 23.638 -6.021 47.946 1.00 12.55 100 VAL B CA 1
ATOM 4060 C C . VAL B 1 120 ? 22.215 -6.481 48.313 1.00 11.44 100 VAL B C 1
ATOM 4061 O O . VAL B 1 120 ? 22.063 -7.365 49.174 1.00 13.80 100 VAL B O 1
ATOM 4065 N N . PRO B 1 121 ? 21.177 -5.870 47.671 1.00 13.10 101 PRO B N 1
ATOM 4066 C CA . PRO B 1 121 ? 19.825 -6.247 47.982 1.00 12.96 101 PRO B CA 1
ATOM 4067 C C . PRO B 1 121 ? 19.590 -7.742 47.794 1.00 13.43 101 PRO B C 1
ATOM 4068 O O . PRO B 1 121 ? 20.114 -8.391 46.877 1.00 14.14 101 PRO B O 1
ATOM 4072 N N . ALA B 1 122 ? 18.782 -8.270 48.706 1.00 14.51 102 ALA B N 1
ATOM 4073 C CA . ALA B 1 122 ? 18.500 -9.704 48.754 1.00 14.72 102 ALA B CA 1
ATOM 4074 C C . ALA B 1 122 ? 18.002 -10.203 47.410 1.00 14.10 102 ALA B C 1
ATOM 4075 O O . ALA B 1 122 ? 17.258 -9.535 46.688 1.00 17.61 102 ALA B O 1
ATOM 4077 N N . GLY B 1 123 ? 18.434 -11.400 47.074 1.00 17.19 103 GLY B N 1
ATOM 4078 C CA . GLY B 1 123 ? 18.035 -12.068 45.861 1.00 18.24 103 GLY B CA 1
ATOM 4079 C C . GLY B 1 123 ? 19.014 -11.945 44.717 1.00 16.24 103 GLY B C 1
ATOM 4080 O O . GLY B 1 123 ? 18.983 -12.733 43.801 1.00 17.21 103 GLY B O 1
ATOM 4081 N N . LEU B 1 124 ? 19.896 -10.944 44.758 1.00 14.70 104 LEU B N 1
ATOM 4082 C CA . LEU B 1 124 ? 20.921 -10.854 43.709 1.00 13.09 104 LEU B CA 1
ATOM 4083 C C . LEU B 1 124 ? 21.963 -11.917 44.038 1.00 12.63 104 LEU B C 1
ATOM 4084 O O . LEU B 1 124 ? 22.416 -12.034 45.232 1.00 16.49 104 LEU B O 1
ATOM 4089 N N . ASP B 1 125 ? 22.270 -12.732 43.045 1.00 12.53 105 ASP B N 1
ATOM 4090 C CA . ASP B 1 125 ? 23.069 -13.949 43.262 1.00 13.49 105 ASP B CA 1
ATOM 4091 C C . ASP B 1 125 ? 24.145 -14.254 42.221 1.00 13.15 105 ASP B C 1
ATOM 4092 O O . ASP B 1 125 ? 24.960 -15.115 42.476 1.00 18.38 105 ASP B O 1
ATOM 4097 N N . ALA B 1 126 ? 24.123 -13.617 41.061 1.00 13.59 106 ALA B N 1
ATOM 4098 C CA . ALA B 1 126 ? 25.045 -13.887 39.934 1.00 13.41 106 ALA B CA 1
ATOM 4099 C C . ALA B 1 126 ? 25.656 -12.548 39.544 1.00 11.53 106 ALA B C 1
ATOM 4100 O O . ALA B 1 126 ? 24.955 -11.533 39.496 1.00 11.28 106 ALA B O 1
ATOM 4102 N N . ILE B 1 127 ? 26.934 -12.584 39.200 1.00 9.24 107 ILE B N 1
ATOM 4103 C CA . ILE B 1 127 ? 27.710 -11.364 38.984 1.00 9.38 107 ILE B CA 1
ATOM 4104 C C . ILE B 1 127 ? 28.429 -11.476 37.627 1.00 9.82 107 ILE B C 1
ATOM 4105 O O . ILE B 1 127 ? 29.175 -12.473 37.387 1.00 10.39 107 ILE B O 1
ATOM 4110 N N . PHE B 1 128 ? 28.286 -10.428 36.812 1.00 8.96 108 PHE B N 1
ATOM 4111 C CA . PHE B 1 128 ? 29.002 -10.260 35.533 1.00 8.39 108 PHE B CA 1
ATOM 4112 C C . PHE B 1 128 ? 29.909 -9.062 35.716 1.00 8.85 108 PHE B C 1
ATOM 4113 O O . PHE B 1 128 ? 29.401 -7.933 35.711 1.00 9.66 108 PHE B O 1
ATOM 4121 N N . TYR B 1 129 ? 31.215 -9.263 35.825 1.00 7.55 109 TYR B N 1
ATOM 4122 C CA . TYR B 1 129 ? 32.110 -8.122 35.929 1.00 6.86 109 TYR B CA 1
ATOM 4123 C C . TYR B 1 129 ? 32.320 -7.447 34.584 1.00 8.19 109 TYR B C 1
ATOM 4124 O O . TYR B 1 129 ? 32.317 -8.066 33.547 1.00 9.32 109 TYR B O 1
ATOM 4133 N N . ALA B 1 130 ? 32.382 -6.115 34.614 1.00 8.74 110 ALA B N 1
ATOM 4134 C CA . ALA B 1 130 ? 32.419 -5.291 33.423 1.00 8.61 110 ALA B CA 1
ATOM 4135 C C . ALA B 1 130 ? 33.546 -4.259 33.480 1.00 9.08 110 ALA B C 1
ATOM 4136 O O . ALA B 1 130 ? 34.030 -3.883 34.573 1.00 9.90 110 ALA B O 1
ATOM 4138 N N . ASP B 1 131 ? 33.931 -3.772 32.321 1.00 8.88 111 ASP B N 1
ATOM 4139 C CA . ASP B 1 131 ? 35.050 -2.786 32.266 1.00 9.78 111 ASP B CA 1
ATOM 4140 C C . ASP B 1 131 ? 34.627 -1.359 32.611 1.00 9.34 111 ASP B C 1
ATOM 4141 O O . ASP B 1 131 ? 35.495 -0.567 32.953 1.00 10.68 111 ASP B O 1
ATOM 4150 N N . SER B 1 132 ? 33.361 -1.027 32.483 1.00 8.51 112 SER B N 1
ATOM 4151 C CA . SER B 1 132 ? 32.887 0.327 32.755 1.00 8.58 112 SER B CA 1
ATOM 4152 C C . SER B 1 132 ? 31.385 0.275 33.046 1.00 9.36 112 SER B C 1
ATOM 4153 O O . SER B 1 132 ? 30.693 -0.743 32.745 1.00 10.62 112 SER B O 1
ATOM 4156 N N . GLY B 1 133 ? 30.871 1.397 33.560 1.00 10.13 113 GLY B N 1
ATOM 4157 C CA . GLY B 1 133 ? 29.460 1.474 33.867 1.00 11.23 113 GLY B CA 1
ATOM 4158 C C . GLY B 1 133 ? 28.610 1.293 32.627 1.00 10.37 113 GLY B C 1
ATOM 4159 O O . GLY B 1 133 ? 27.600 0.561 32.667 1.00 10.54 113 GLY B O 1
ATOM 4160 N N . SER B 1 134 ? 28.997 1.925 31.510 1.00 9.98 114 SER B N 1
ATOM 4161 C CA . SER B 1 134 ? 28.195 1.826 30.285 1.00 11.85 114 SER B CA 1
ATOM 4162 C C . SER B 1 134 ? 28.154 0.359 29.806 1.00 10.96 114 SER B C 1
ATOM 4163 O O . SER B 1 134 ? 27.084 -0.104 29.332 1.00 11.26 114 SER B O 1
ATOM 4166 N N . ILE B 1 135 ? 29.242 -0.363 29.921 1.00 11.09 115 ILE B N 1
ATOM 4167 C CA . ILE B 1 135 ? 29.252 -1.776 29.525 1.00 11.82 115 ILE B CA 1
ATOM 4168 C C . ILE B 1 135 ? 28.380 -2.562 30.492 1.00 11.67 115 ILE B C 1
ATOM 4169 O O . ILE B 1 135 ? 27.612 -3.447 30.073 1.00 11.80 115 ILE B O 1
ATOM 4174 N N . ALA B 1 136 ? 28.434 -2.240 31.788 1.00 9.63 116 ALA B N 1
ATOM 4175 C CA . ALA B 1 136 ? 27.535 -2.920 32.744 1.00 8.79 116 ALA B CA 1
ATOM 4176 C C . ALA B 1 136 ? 26.029 -2.789 32.363 1.00 8.17 116 ALA B C 1
ATOM 4177 O O . ALA B 1 136 ? 25.250 -3.752 32.443 1.00 10.88 116 ALA B O 1
ATOM 4179 N N . VAL B 1 137 ? 25.660 -1.591 31.955 1.00 8.56 117 VAL B N 1
ATOM 4180 C CA . VAL B 1 137 ? 24.323 -1.313 31.491 1.00 10.78 117 VAL B CA 1
ATOM 4181 C C . VAL B 1 137 ? 24.023 -2.117 30.236 1.00 11.31 117 VAL B C 1
ATOM 4182 O O . VAL B 1 137 ? 22.935 -2.733 30.137 1.00 10.98 117 VAL B O 1
ATOM 4186 N N . GLU B 1 138 ? 24.947 -2.112 29.257 1.00 12.08 118 GLU B N 1
ATOM 4187 C CA . GLU B 1 138 ? 24.743 -2.883 28.026 1.00 12.00 118 GLU B CA 1
ATOM 4188 C C . GLU B 1 138 ? 24.516 -4.374 28.357 1.00 12.20 118 GLU B C 1
ATOM 4189 O O . GLU B 1 138 ? 23.584 -5.032 27.815 1.00 14.63 118 GLU B O 1
ATOM 4195 N N . VAL B 1 139 ? 25.282 -4.881 29.299 1.00 11.91 119 VAL B N 1
ATOM 4196 C CA . VAL B 1 139 ? 25.125 -6.271 29.722 1.00 12.34 119 VAL B CA 1
ATOM 4197 C C . VAL B 1 139 ? 23.762 -6.515 30.438 1.00 11.62 119 VAL B C 1
ATOM 4198 O O . VAL B 1 139 ? 23.072 -7.519 30.176 1.00 13.64 119 VAL B O 1
ATOM 4202 N N . ALA B 1 140 ? 23.336 -5.575 31.258 1.00 10.91 120 ALA B N 1
ATOM 4203 C CA . ALA B 1 140 ? 22.026 -5.653 31.928 1.00 11.49 120 ALA B CA 1
ATOM 4204 C C . ALA B 1 140 ? 20.883 -5.787 30.899 1.00 12.37 120 ALA B C 1
ATOM 4205 O O . ALA B 1 140 ? 20.002 -6.645 31.018 1.00 12.45 120 ALA B O 1
ATOM 4207 N N . LEU B 1 141 ? 20.944 -4.975 29.877 1.00 11.55 121 LEU B N 1
ATOM 4208 C CA . LEU B 1 141 ? 19.915 -4.958 28.820 1.00 13.83 121 LEU B CA 1
ATOM 4209 C C . LEU B 1 141 ? 19.937 -6.286 28.040 1.00 14.44 121 LEU B C 1
ATOM 4210 O O . LEU B 1 141 ? 18.905 -6.907 27.810 1.00 16.70 121 LEU B O 1
ATOM 4215 N N . LYS B 1 142 ? 21.140 -6.764 27.715 1.00 16.66 122 LYS B N 1
ATOM 4216 C CA . LYS B 1 142 ? 21.299 -8.078 27.046 1.00 19.06 122 LYS B CA 1
ATOM 4217 C C . LYS B 1 142 ? 20.751 -9.224 27.886 1.00 19.46 122 LYS B C 1
ATOM 4218 O O . LYS B 1 142 ? 20.080 -10.112 27.353 1.00 20.98 122 LYS B O 1
ATOM 4224 N N . MET B 1 143 ? 21.049 -9.227 29.195 1.00 12.61 123 MET B N 1
ATOM 4225 C CA . MET B 1 143 ? 20.543 -10.240 30.106 1.00 15.11 123 MET B CA 1
ATOM 4226 C C . MET B 1 143 ? 19.023 -10.252 30.084 1.00 15.91 123 MET B C 1
ATOM 4227 O O . MET B 1 143 ? 18.409 -11.300 30.053 1.00 18.13 123 MET B O 1
ATOM 4232 N N . ALA B 1 144 ? 18.417 -9.084 30.181 1.00 16.01 124 ALA B N 1
ATOM 4233 C CA . ALA B 1 144 ? 16.991 -8.985 30.171 1.00 14.37 124 ALA B CA 1
ATOM 4234 C C . ALA B 1 144 ? 16.403 -9.526 28.875 1.00 13.43 124 ALA B C 1
ATOM 4235 O O . ALA B 1 144 ? 15.390 -10.265 28.916 1.00 16.77 124 ALA B O 1
ATOM 4237 N N . LEU B 1 145 ? 16.966 -9.155 27.732 1.00 16.22 125 LEU B N 1
ATOM 4238 C CA . LEU B 1 145 ? 16.470 -9.681 26.435 1.00 19.09 125 LEU B CA 1
ATOM 4239 C C . LEU B 1 145 ? 16.580 -11.189 26.315 1.00 17.64 125 LEU B C 1
ATOM 4240 O O . LEU B 1 145 ? 15.612 -11.856 25.969 1.00 22.07 125 LEU B O 1
ATOM 4245 N N . GLN B 1 146 ? 17.747 -11.720 26.669 1.00 17.81 126 GLN B N 1
ATOM 4246 C CA . GLN B 1 146 ? 17.983 -13.180 26.627 1.00 20.54 126 GLN B CA 1
ATOM 4247 C C . GLN B 1 146 ? 17.077 -13.914 27.608 1.00 21.17 126 GLN B C 1
ATOM 4248 O O . GLN B 1 146 ? 16.586 -15.011 27.288 1.00 21.71 126 GLN B O 1
ATOM 4254 N N . TYR B 1 147 ? 16.800 -13.291 28.750 1.00 18.09 127 TYR B N 1
ATOM 4255 C CA . TYR B 1 147 ? 15.920 -13.892 29.725 1.00 19.28 127 TYR B CA 1
ATOM 4256 C C . TYR B 1 147 ? 14.519 -14.082 29.160 1.00 21.50 127 TYR B C 1
ATOM 4257 O O . TYR B 1 147 ? 13.940 -15.178 29.260 1.00 21.97 127 TYR B O 1
ATOM 4266 N N . GLN B 1 148 ? 13.980 -13.016 28.540 1.00 19.32 128 GLN B N 1
ATOM 4267 C CA . GLN B 1 148 ? 12.624 -13.089 28.004 1.00 21.01 128 GLN B CA 1
ATOM 4268 C C . GLN B 1 148 ? 12.545 -14.098 26.857 1.00 23.23 128 GLN B C 1
ATOM 4269 O O . GLN B 1 148 ? 11.540 -14.805 26.727 1.00 26.87 128 GLN B O 1
ATOM 4275 N N . ILE B 1 149 ? 13.600 -14.194 26.040 1.00 23.53 129 ILE B N 1
ATOM 4276 C CA . ILE B 1 149 ? 13.605 -15.157 24.940 1.00 25.33 129 ILE B CA 1
ATOM 4277 C C . ILE B 1 149 ? 13.580 -16.572 25.545 1.00 24.83 129 ILE B C 1
ATOM 4278 O O . ILE B 1 149 ? 12.819 -17.435 25.096 1.00 32.65 129 ILE B O 1
ATOM 4283 N N . ALA B 1 150 ? 14.416 -16.809 26.569 1.00 24.57 130 ALA B N 1
ATOM 4284 C CA . ALA B 1 150 ? 14.438 -18.088 27.311 1.00 28.29 130 ALA B CA 1
ATOM 4285 C C . ALA B 1 150 ? 13.127 -18.428 28.003 1.00 28.51 130 ALA B C 1
ATOM 4286 O O . ALA B 1 150 ? 12.741 -19.595 28.095 1.00 30.12 130 ALA B O 1
ATOM 4288 N N . ALA B 1 151 ? 12.446 -17.397 28.495 1.00 26.01 131 ALA B N 1
ATOM 4289 C CA . ALA B 1 151 ? 11.132 -17.538 29.138 1.00 27.38 131 ALA B CA 1
ATOM 4290 C C . ALA B 1 151 ? 9.986 -17.697 28.123 1.00 27.94 131 ALA B C 1
ATOM 4291 O O . ALA B 1 151 ? 8.816 -17.778 28.532 1.00 32.88 131 ALA B O 1
ATOM 4293 N N . LYS B 1 152 ? 10.303 -17.719 26.829 1.00 30.27 132 LYS B N 1
ATOM 4294 C CA . LYS B 1 152 ? 9.315 -17.886 25.760 1.00 31.27 132 LYS B CA 1
ATOM 4295 C C . LYS B 1 152 ? 8.376 -16.693 25.683 1.00 32.43 132 LYS B C 1
ATOM 4296 O O . LYS B 1 152 ? 7.209 -16.825 25.308 1.00 45.51 132 LYS B O 1
ATOM 4299 N N . ARG B 1 153 ? 8.913 -15.505 25.990 1.00 28.90 133 ARG B N 1
ATOM 4300 C CA . ARG B 1 153 ? 8.165 -14.269 25.824 1.00 25.71 133 ARG B CA 1
ATOM 4301 C C . ARG B 1 153 ? 8.938 -13.386 24.865 1.00 26.38 133 ARG B C 1
ATOM 4302 O O . ARG B 1 153 ? 9.326 -12.292 25.206 1.00 27.81 133 ARG B O 1
ATOM 4310 N N . PRO B 1 154 ? 9.140 -13.855 23.636 1.00 27.99 134 PRO B N 1
ATOM 4311 C CA . PRO B 1 154 ? 9.980 -13.076 22.729 1.00 31.99 134 PRO B CA 1
ATOM 4312 C C . PRO B 1 154 ? 9.425 -11.703 22.275 1.00 31.09 134 PRO B C 1
ATOM 4313 O O . PRO B 1 154 ? 10.173 -10.924 21.693 1.00 34.30 134 PRO B O 1
ATOM 4317 N N . SER B 1 155 ? 8.134 -11.442 22.493 1.00 28.77 135 SER B N 1
ATOM 4318 C CA . SER B 1 155 ? 7.569 -10.113 22.257 1.00 29.46 135 SER B CA 1
ATOM 4319 C C . SER B 1 155 ? 8.088 -9.089 23.261 1.00 27.65 135 SER B C 1
ATOM 4320 O O . SER B 1 155 ? 7.966 -7.870 23.031 1.00 29.14 135 SER B O 1
ATOM 4323 N N . LYS B 1 156 ? 8.595 -9.575 24.396 1.00 24.81 136 LYS B N 1
ATOM 4324 C CA . LYS B 1 156 ? 9.175 -8.699 25.417 1.00 24.24 136 LYS B CA 1
ATOM 4325 C C . LYS B 1 156 ? 10.632 -8.399 25.007 1.00 22.22 136 LYS B C 1
ATOM 4326 O O . LYS B 1 156 ? 11.564 -9.029 25.496 1.00 23.93 136 LYS B O 1
ATOM 4332 N N . CYS B 1 157 ? 10.771 -7.410 24.115 1.00 24.00 137 CYS B N 1
ATOM 4333 C CA . CYS B 1 157 ? 12.007 -7.075 23.424 1.00 26.42 137 CYS B CA 1
ATOM 4334 C C . CYS B 1 157 ? 12.359 -5.586 23.496 1.00 24.88 137 CYS B C 1
ATOM 4335 O O . CYS B 1 157 ? 13.339 -5.163 22.880 1.00 30.46 137 CYS B O 1
ATOM 4338 N N . GLN B 1 158 ? 11.585 -4.803 24.252 1.00 25.06 138 GLN B N 1
ATOM 4339 C CA . GLN B 1 158 ? 11.838 -3.368 24.415 1.00 22.40 138 GLN B CA 1
ATOM 4340 C C . GLN B 1 158 ? 12.049 -3.009 25.901 1.00 21.10 138 GLN B C 1
ATOM 4341 O O . GLN B 1 158 ? 11.749 -3.809 26.816 1.00 20.66 138 GLN B O 1
ATOM 4347 N N . PHE B 1 159 ? 12.467 -1.776 26.131 1.00 20.04 139 PHE B N 1
ATOM 4348 C CA . PHE B 1 159 ? 12.673 -1.303 27.470 1.00 17.61 139 PHE B CA 1
ATOM 4349 C C . PHE B 1 159 ? 11.880 -0.028 27.695 1.00 17.34 139 PHE B C 1
ATOM 4350 O O . PHE B 1 159 ? 11.541 0.689 26.751 1.00 19.44 139 PHE B O 1
ATOM 4358 N N . ALA B 1 160 ? 11.573 0.201 28.963 1.00 18.02 140 ALA B N 1
ATOM 4359 C CA . ALA B 1 160 ? 11.013 1.441 29.432 1.00 15.10 140 ALA B CA 1
ATOM 4360 C C . ALA B 1 160 ? 11.893 2.135 30.464 1.00 15.27 140 ALA B C 1
ATOM 4361 O O . ALA B 1 160 ? 12.620 1.485 31.190 1.00 17.15 140 ALA B O 1
ATOM 4363 N N . SER B 1 161 ? 11.735 3.447 30.555 1.00 17.30 141 SER B N 1
ATOM 4364 C CA . SER B 1 161 ? 12.298 4.250 31.622 1.00 15.56 141 SER B CA 1
ATOM 4365 C C . SER B 1 161 ? 11.408 5.489 31.834 1.00 13.68 141 SER B C 1
ATOM 4366 O O . SER B 1 161 ? 10.405 5.704 31.133 1.00 19.82 141 SER B O 1
ATOM 4369 N N . THR B 1 162 ? 11.744 6.281 32.829 1.00 17.45 142 THR B N 1
ATOM 4370 C CA . THR B 1 162 ? 11.160 7.570 33.015 1.00 18.68 142 THR B CA 1
ATOM 4371 C C . THR B 1 162 ? 11.809 8.600 32.074 1.00 18.48 142 THR B C 1
ATOM 4372 O O . THR B 1 162 ? 12.948 8.386 31.593 1.00 25.56 142 THR B O 1
ATOM 4376 N N . HIS B 1 163 ? 11.118 9.717 31.850 1.00 24.13 143 HIS B N 1
ATOM 4377 C CA . HIS B 1 163 ? 11.658 10.815 31.014 1.00 27.80 143 HIS B CA 1
ATOM 4378 C C . HIS B 1 163 ? 12.986 11.507 31.301 1.00 33.87 143 HIS B C 1
ATOM 4379 O O . HIS B 1 163 ? 13.487 12.122 30.355 1.00 39.57 143 HIS B O 1
ATOM 4386 N N . SER B 1 164 ? 13.528 11.446 32.532 1.00 33.43 144 SER B N 1
ATOM 4387 C CA . SER B 1 164 ? 14.729 12.180 33.023 1.00 33.32 144 SER B CA 1
ATOM 4388 C C . SER B 1 164 ? 15.974 11.282 33.402 1.00 29.56 144 SER B C 1
ATOM 4389 O O . SER B 1 164 ? 16.795 11.572 34.264 1.00 24.95 144 SER B O 1
ATOM 4392 N N . GLY B 1 165 ? 16.135 10.166 32.744 1.00 42.05 145 GLY B N 1
ATOM 4393 C CA . GLY B 1 165 ? 17.196 9.257 33.186 1.00 31.94 145 GLY B CA 1
ATOM 4394 C C . GLY B 1 165 ? 18.514 9.465 32.513 1.00 25.48 145 GLY B C 1
ATOM 4395 O O . GLY B 1 165 ? 18.551 10.162 31.499 1.00 36.28 145 GLY B O 1
ATOM 4396 N N . TYR B 1 166 ? 19.556 8.810 33.059 1.00 24.01 146 TYR B N 1
ATOM 4397 C CA . TYR B 1 166 ? 20.877 8.598 32.416 1.00 24.11 146 TYR B CA 1
ATOM 4398 C C . TYR B 1 166 ? 21.538 7.282 32.769 1.00 26.25 146 TYR B C 1
ATOM 4399 O O . TYR B 1 166 ? 21.618 6.974 33.949 1.00 27.23 146 TYR B O 1
ATOM 4408 N N . TYR B 1 167 ? 22.033 6.527 31.770 1.00 21.83 147 TYR B N 1
ATOM 4409 C CA . TYR B 1 167 ? 22.535 5.131 31.989 1.00 22.79 147 TYR B CA 1
ATOM 4410 C C . TYR B 1 167 ? 23.853 4.842 31.238 1.00 23.21 147 TYR B C 1
ATOM 4411 O O . TYR B 1 167 ? 24.237 3.686 31.074 1.00 24.16 147 TYR B O 1
ATOM 4420 N N . GLY B 1 168 ? 24.581 5.882 30.821 1.00 19.64 148 GLY B N 1
ATOM 4421 C CA . GLY B 1 168 ? 25.857 5.678 30.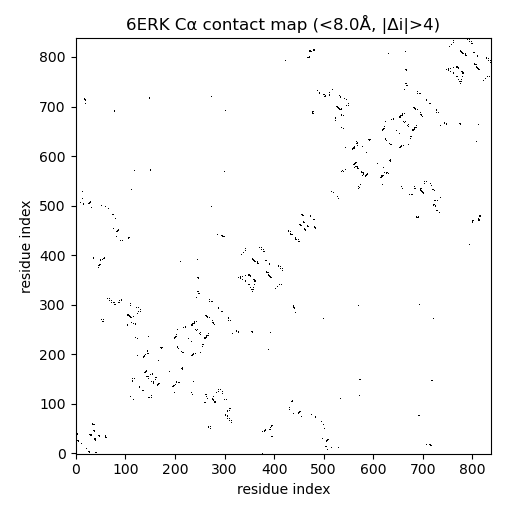071 1.00 21.41 148 GLY B CA 1
ATOM 4422 C C . GLY B 1 168 ? 25.739 6.184 28.647 1.00 20.63 148 GLY B C 1
ATOM 4423 O O . GLY B 1 168 ? 24.650 6.576 28.230 1.00 21.56 148 GLY B O 1
ATOM 4424 N N . ASP B 1 169 ? 26.868 6.171 27.901 1.00 26.09 149 ASP B N 1
ATOM 4425 C CA . ASP B 1 169 ? 26.999 6.813 26.572 1.00 24.19 149 ASP B CA 1
ATOM 4426 C C . ASP B 1 169 ? 27.179 5.854 25.380 1.00 25.03 149 ASP B C 1
ATOM 4427 O O . ASP B 1 169 ? 27.360 6.309 24.214 1.00 27.43 149 ASP B O 1
ATOM 4432 N N . THR B 1 170 ? 27.203 4.542 25.639 1.00 23.53 150 THR B N 1
ATOM 4433 C CA . THR B 1 170 ? 27.259 3.556 24.566 1.00 24.82 150 THR B CA 1
ATOM 4434 C C . THR B 1 170 ? 25.889 3.456 23.955 1.00 28.34 150 THR B C 1
ATOM 4435 O O . THR B 1 170 ? 24.912 3.925 24.547 1.00 31.64 150 THR B O 1
ATOM 4439 N N . TRP B 1 171 ? 25.811 2.856 22.763 1.00 27.96 151 TRP B N 1
ATOM 4440 C CA . TRP B 1 171 ? 24.650 3.069 21.911 1.00 31.71 151 TRP B CA 1
ATOM 4441 C C . TRP B 1 171 ? 23.366 2.530 22.538 1.00 28.33 151 TRP B C 1
ATOM 4442 O O . TRP B 1 171 ? 22.316 3.174 22.421 1.00 30.51 151 TRP B O 1
ATOM 4453 N N . HIS B 1 172 ? 23.410 1.355 23.178 1.00 28.58 152 HIS B N 1
ATOM 4454 C CA . HIS B 1 172 ? 22.157 0.777 23.757 1.00 29.43 152 HIS B CA 1
ATOM 4455 C C . HIS B 1 172 ? 21.746 1.595 24.987 1.00 27.76 152 HIS B C 1
ATOM 4456 O O . HIS B 1 172 ? 20.567 1.949 25.164 1.00 32.70 152 HIS B O 1
ATOM 4463 N N . ALA B 1 173 ? 22.733 1.922 25.842 1.00 28.40 153 ALA B N 1
ATOM 4464 C CA . ALA B 1 173 ? 22.446 2.795 27.010 1.00 27.56 153 ALA B CA 1
ATOM 4465 C C . ALA B 1 173 ? 21.844 4.160 26.597 1.00 27.92 153 ALA B C 1
ATOM 4466 O O . ALA B 1 173 ? 20.911 4.691 27.250 1.00 27.29 153 ALA B O 1
ATOM 4468 N N . MET B 1 174 ? 22.419 4.739 25.521 1.00 24.82 154 MET B N 1
ATOM 4469 C CA . MET B 1 174 ? 21.900 5.984 24.954 1.00 23.63 154 MET B CA 1
ATOM 4470 C C . MET B 1 174 ? 20.390 5.874 24.683 1.00 25.7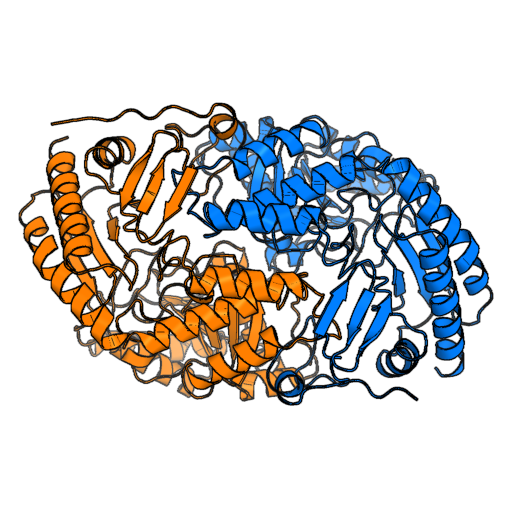5 154 MET B C 1
ATOM 4471 O O . MET B 1 174 ? 19.655 6.854 24.858 1.00 34.40 154 MET B O 1
ATOM 4476 N N . SER B 1 175 ? 19.924 4.697 24.274 1.00 26.75 155 SER B N 1
ATOM 4477 C CA . SER B 1 175 ? 18.527 4.564 23.847 1.00 29.30 155 SER B CA 1
ATOM 4478 C C . SER B 1 175 ? 17.496 4.704 24.954 1.00 28.33 155 SER B C 1
ATOM 4479 O O . SER B 1 175 ? 16.298 4.954 24.639 1.00 33.25 155 SER B O 1
ATOM 4482 N N . VAL B 1 176 ? 17.898 4.493 26.232 1.00 27.96 156 VAL B N 1
ATOM 4483 C CA . VAL B 1 176 ? 16.884 4.678 27.333 1.00 36.46 156 VAL B CA 1
ATOM 4484 C C . VAL B 1 176 ? 17.182 6.019 28.144 1.00 34.48 156 VAL B C 1
ATOM 4485 O O . VAL B 1 176 ? 16.384 6.467 29.073 1.00 37.85 156 VAL B O 1
ATOM 4489 N N . CYS B 1 177 ? 18.311 6.658 27.760 1.00 34.87 157 CYS B N 1
ATOM 4490 C CA . CYS B 1 177 ? 18.669 8.006 28.207 1.00 35.22 157 CYS B CA 1
ATOM 4491 C C . CYS B 1 177 ? 17.630 9.016 27.656 1.00 33.65 157 CYS B C 1
ATOM 4492 O O . CYS B 1 177 ? 17.048 8.841 26.597 1.00 40.41 157 CYS B O 1
ATOM 4495 N N . ASP B 1 178 ? 17.299 10.059 28.406 1.00 38.60 158 ASP B N 1
ATOM 4496 C CA . ASP B 1 178 ? 16.222 10.910 27.939 1.00 37.79 158 ASP B CA 1
ATOM 4497 C C . ASP B 1 178 ? 16.501 11.423 26.498 1.00 47.52 158 ASP B C 1
ATOM 4498 O O . ASP B 1 178 ? 17.552 12.037 26.233 1.00 54.36 158 ASP B O 1
ATOM 4503 N N . PRO B 1 192 ? 17.794 2.948 18.586 1.00 48.93 172 PRO B N 1
ATOM 4504 C CA . PRO B 1 192 ? 16.530 2.205 18.708 1.00 48.80 172 PRO B CA 1
ATOM 4505 C C . PRO B 1 192 ? 15.523 2.849 19.639 1.00 34.88 172 PRO B C 1
ATOM 4506 O O . PRO B 1 192 ? 15.897 3.498 20.622 1.00 42.93 172 PRO B O 1
ATOM 4510 N N . MET B 1 193 ? 14.253 2.668 19.290 1.00 41.39 173 MET B N 1
ATOM 4511 C CA . MET B 1 193 ? 13.138 3.238 20.028 1.00 42.64 173 MET B CA 1
ATOM 4512 C C . MET B 1 193 ? 12.824 2.419 21.281 1.00 40.98 173 MET B C 1
ATOM 4513 O O . MET B 1 193 ? 12.884 1.183 21.261 1.00 41.62 173 MET B O 1
ATOM 4515 N N . GLN B 1 194 ? 12.498 3.133 22.369 1.00 45.30 174 GLN B N 1
ATOM 4516 C CA . GLN B 1 194 ? 12.048 2.564 23.653 1.00 35.93 174 GLN B CA 1
ATOM 4517 C C . GLN B 1 194 ? 10.756 3.281 24.100 1.00 32.31 174 GLN B C 1
ATOM 4518 O O . GLN B 1 194 ? 10.191 4.045 23.308 1.00 44.38 174 GLN B O 1
ATOM 4524 N N . HIS B 1 195 ? 10.296 3.053 25.345 1.00 29.03 175 HIS B N 1
ATOM 4525 C CA . HIS B 1 195 ? 9.036 3.604 25.893 1.00 24.64 175 HIS B CA 1
ATOM 4526 C C . HIS B 1 195 ? 9.333 4.419 27.147 1.00 25.92 175 HIS B C 1
ATOM 4527 O O . HIS B 1 195 ? 10.152 4.015 27.958 1.00 25.91 175 HIS B O 1
ATOM 4534 N N . PHE B 1 196 ? 8.659 5.557 27.315 1.00 24.42 176 PHE B N 1
ATOM 4535 C CA . PHE B 1 196 ? 8.892 6.430 28.461 1.00 24.65 176 PHE B CA 1
ATOM 4536 C C . PHE B 1 196 ? 7.608 6.737 29.277 1.00 21.55 176 PHE B C 1
ATOM 4537 O O . PHE B 1 196 ? 6.519 6.878 28.701 1.00 29.70 176 PHE B O 1
ATOM 4545 N N . VAL B 1 197 ? 7.754 6.851 30.608 1.00 19.84 177 VAL B N 1
ATOM 4546 C CA . VAL B 1 197 ? 6.747 7.397 31.508 1.00 19.56 177 VAL B CA 1
ATOM 4547 C C . VAL B 1 197 ? 7.226 8.745 32.079 1.00 22.59 177 VAL B C 1
ATOM 4548 O O . VAL B 1 197 ? 8.395 9.123 31.939 1.00 23.15 177 VAL B O 1
ATOM 4552 N N . ALA B 1 198 ? 6.302 9.477 32.708 1.00 23.12 178 ALA B N 1
ATOM 4553 C CA . ALA B 1 198 ? 6.634 10.739 33.375 1.00 29.46 178 ALA B CA 1
ATOM 4554 C C . ALA B 1 198 ? 7.865 10.588 34.260 1.00 24.70 178 ALA B C 1
ATOM 4555 O O . ALA B 1 198 ? 8.059 9.577 34.908 1.00 24.21 178 ALA B O 1
ATOM 4557 N N . ALA B 1 199 ? 8.666 11.641 34.290 1.00 23.82 179 ALA B N 1
ATOM 4558 C CA . ALA B 1 199 ? 9.709 11.763 35.289 1.00 23.71 179 ALA B CA 1
ATOM 4559 C C . ALA B 1 199 ? 9.060 11.634 36.651 1.00 24.96 179 ALA B C 1
ATOM 4560 O O . ALA B 1 199 ? 8.010 12.228 36.886 1.00 26.91 179 ALA B O 1
ATOM 4562 N N . PRO B 1 200 ? 9.689 10.903 37.575 1.00 22.63 180 PRO B N 1
ATOM 4563 C CA . PRO B 1 200 ? 9.047 10.861 38.873 1.00 20.99 180 PRO B CA 1
ATOM 4564 C C . PRO B 1 200 ? 8.932 12.242 39.504 1.00 19.60 180 PRO B C 1
ATOM 4565 O O . PRO B 1 200 ? 9.792 13.108 39.279 1.00 22.35 180 PRO B O 1
ATOM 4569 N N . PRO B 1 201 ? 7.902 12.454 40.324 1.00 19.65 181 PRO B N 1
ATOM 4570 C CA . PRO B 1 201 ? 7.791 13.793 40.945 1.00 21.26 181 PRO B CA 1
ATOM 4571 C C . PRO B 1 201 ? 8.986 14.139 41.844 1.00 18.55 181 PRO B C 1
ATOM 4572 O O . PRO B 1 201 ? 9.535 13.264 42.543 1.00 17.89 181 PRO B O 1
ATOM 4576 N N . MET B 1 202 ? 9.429 15.394 41.749 1.00 19.51 182 MET B N 1
ATOM 4577 C CA . MET B 1 202 ? 10.524 15.841 42.584 1.00 18.14 182 MET B CA 1
ATOM 4578 C C . MET B 1 202 ? 10.108 15.868 44.058 1.00 18.83 182 MET B C 1
ATOM 4579 O O . MET B 1 202 ? 9.045 16.391 44.414 1.00 21.08 182 MET B O 1
ATOM 4587 N N . GLY B 1 203 ? 10.974 15.301 44.891 1.00 14.67 183 GLY B N 1
ATOM 4588 C CA . GLY B 1 203 ? 10.877 15.414 46.326 1.00 17.21 183 GLY B CA 1
ATOM 4589 C C . GLY B 1 203 ? 10.986 14.052 46.975 1.00 15.91 183 GLY B C 1
ATOM 4590 O O . GLY B 1 203 ? 10.123 13.192 46.795 1.00 17.19 183 GLY B O 1
ATOM 4591 N N . PHE B 1 204 ? 12.043 13.868 47.739 1.00 14.10 184 PHE B N 1
ATOM 4592 C CA . PHE B 1 204 ? 12.310 12.647 48.449 1.00 15.87 184 PHE B CA 1
ATOM 4593 C C . PHE B 1 204 ? 11.197 12.294 49.451 1.00 14.38 184 PHE B C 1
ATOM 4594 O O . PHE B 1 204 ? 10.877 11.121 49.612 1.00 16.00 184 PHE B O 1
ATOM 4602 N N . GLU B 1 205 ? 10.624 13.327 50.112 1.00 18.31 185 GLU B N 1
ATOM 4603 C CA . GLU B 1 205 ? 9.597 13.119 51.159 1.00 21.93 185 GLU B CA 1
ATOM 4604 C C . GLU B 1 205 ? 8.144 13.253 50.680 1.00 24.61 185 GLU B C 1
ATOM 4605 O O . GLU B 1 205 ? 7.203 13.153 51.468 1.00 26.19 185 GLU B O 1
ATOM 4611 N N . ARG B 1 206 ? 7.974 13.440 49.387 1.00 20.71 186 ARG B N 1
ATOM 4612 C CA . ARG B 1 206 ? 6.670 13.659 48.817 1.00 11.66 186 ARG B CA 1
ATOM 4613 C C . ARG B 1 206 ? 5.903 12.346 48.556 1.00 16.50 186 ARG B C 1
ATOM 4614 O O . ARG B 1 206 ? 6.414 11.430 47.955 1.00 22.15 186 ARG B O 1
ATOM 4622 N N . ASP B 1 207 ? 4.631 12.349 48.923 1.00 21.21 187 ASP B N 1
ATOM 4623 C CA . ASP B 1 207 ? 3.774 11.196 48.715 1.00 22.19 187 ASP B CA 1
ATOM 4624 C C . ASP B 1 207 ? 3.273 11.230 47.298 1.00 17.63 187 ASP B C 1
ATOM 4625 O O . ASP B 1 207 ? 2.939 12.291 46.741 1.00 23.88 187 ASP B O 1
ATOM 4630 N N . LEU B 1 208 ? 3.164 10.059 46.677 1.00 18.65 188 LEU B N 1
ATOM 4631 C CA . LEU B 1 208 ? 2.550 9.947 45.368 1.00 19.23 188 LEU B CA 1
ATOM 4632 C C . LEU B 1 208 ? 1.065 10.268 45.499 1.00 21.05 188 LEU B C 1
ATOM 4633 O O . LEU B 1 208 ? 0.442 9.972 46.527 1.00 24.60 188 LEU B O 1
ATOM 4638 N N . THR B 1 209 ? 0.492 10.783 44.440 1.00 20.76 189 THR B N 1
ATOM 4639 C CA . THR B 1 209 ? -0.937 10.958 44.365 1.00 22.70 189 THR B CA 1
ATOM 4640 C C . THR B 1 209 ? -1.587 9.739 43.735 1.00 21.79 189 THR B C 1
ATOM 4641 O O . THR B 1 209 ? -0.943 8.919 43.061 1.00 21.87 189 THR B O 1
ATOM 4645 N N . GLN B 1 210 ? -2.893 9.638 43.916 1.00 25.48 190 GLN B N 1
ATOM 4646 C CA . GLN B 1 210 ? -3.648 8.513 43.294 1.00 25.56 190 GLN B CA 1
ATOM 4647 C C . GLN B 1 210 ? -3.500 8.593 41.785 1.00 22.15 190 GLN B C 1
ATOM 4648 O O . GLN B 1 210 ? -3.290 7.566 41.143 1.00 28.02 190 GLN B O 1
ATOM 4654 N N . SER B 1 211 ? -3.575 9.813 41.210 1.00 26.31 191 SER B N 1
ATOM 4655 C CA . SER B 1 211 ? -3.443 9.972 39.765 1.00 25.35 191 SER B CA 1
ATOM 4656 C C . SER B 1 211 ? -2.089 9.477 39.255 1.00 22.53 191 SER B C 1
ATOM 4657 O O . SER B 1 211 ? -2.003 8.839 38.194 1.00 24.98 191 SER B O 1
ATOM 4660 N N . GLU B 1 212 ? -1.027 9.762 40.013 1.00 21.12 192 GLU B N 1
ATOM 4661 C CA . GLU B 1 212 ? 0.304 9.302 39.628 1.00 17.11 192 GLU B CA 1
ATOM 4662 C C . GLU B 1 212 ? 0.397 7.793 39.680 1.00 19.67 192 GLU B C 1
ATOM 4663 O O . GLU B 1 212 ? 0.968 7.169 38.780 1.00 21.06 192 GLU B O 1
ATOM 4669 N N . ARG B 1 213 ? -0.185 7.204 40.708 1.00 20.53 193 ARG B N 1
ATOM 4670 C CA . ARG B 1 213 ? -0.193 5.732 40.841 1.00 21.49 193 ARG B CA 1
ATOM 4671 C C . ARG B 1 213 ? -0.927 5.080 39.703 1.00 22.18 193 ARG B C 1
ATOM 4672 O O . ARG B 1 213 ? -0.456 4.088 39.115 1.00 22.95 193 ARG B O 1
ATOM 4680 N N . GLU B 1 214 ? -2.103 5.640 39.380 1.00 21.56 194 GLU B N 1
ATOM 4681 C CA . GLU B 1 214 ? -2.897 5.059 38.313 1.00 21.65 194 GLU B CA 1
ATOM 4682 C C . GLU B 1 214 ? -2.229 5.198 36.940 1.00 18.20 194 GLU B C 1
ATOM 4683 O O . GLU B 1 214 ? -2.308 4.294 36.112 1.00 24.19 194 GLU B O 1
ATOM 4692 N N . ALA B 1 215 ? -1.592 6.341 36.688 1.00 21.86 195 ALA B N 1
ATOM 4693 C CA . ALA B 1 215 ? -0.955 6.502 35.402 1.00 22.64 195 ALA B CA 1
ATOM 4694 C C . ALA B 1 215 ? 0.161 5.477 35.184 1.00 22.45 195 ALA B C 1
ATOM 4695 O O . ALA B 1 215 ? 0.341 4.949 34.072 1.00 21.09 195 ALA B O 1
ATOM 4697 N N . LEU B 1 216 ? 0.962 5.240 36.234 1.00 20.64 196 LEU B N 1
ATOM 4698 C CA . LEU B 1 216 ? 2.049 4.253 36.070 1.00 19.67 196 LEU B CA 1
ATOM 4699 C C . LEU B 1 216 ? 1.501 2.853 35.851 1.00 19.73 196 LEU B C 1
ATOM 4700 O O . LEU B 1 216 ? 1.975 2.106 34.976 1.00 21.42 196 LEU B O 1
ATOM 4705 N N . THR B 1 217 ? 0.461 2.546 36.594 1.00 19.99 197 THR B N 1
ATOM 4706 C CA . THR B 1 217 ? -0.209 1.257 36.512 1.00 18.88 197 THR B CA 1
ATOM 4707 C C . THR B 1 217 ? -0.763 1.056 35.104 1.00 20.40 197 THR B C 1
ATOM 4708 O O . THR B 1 217 ? -0.557 0.003 34.469 1.00 21.21 197 THR B O 1
ATOM 4712 N N . GLU B 1 218 ? -1.416 2.104 34.595 1.00 20.99 198 GLU B N 1
ATOM 4713 C CA . GLU B 1 218 ? -1.965 2.075 33.238 1.00 22.52 198 GLU B CA 1
ATOM 4714 C C . GLU B 1 218 ? -0.899 1.845 32.163 1.00 23.21 198 GLU B C 1
ATOM 4715 O O . GLU B 1 218 ? -1.124 1.143 31.169 1.00 20.80 198 GLU B O 1
ATOM 4725 N N . PHE B 1 219 ? 0.273 2.426 32.378 1.00 22.33 199 PHE B N 1
ATOM 4726 C CA . PHE B 1 219 ? 1.408 2.224 31.467 1.00 23.09 199 PHE B CA 1
ATOM 4727 C C . PHE B 1 219 ? 1.816 0.740 31.375 1.00 19.78 199 PHE B C 1
ATOM 4728 O O . PHE B 1 219 ? 2.021 0.225 30.289 1.00 20.42 199 PHE B O 1
ATOM 4736 N N . PHE B 1 220 ? 1.889 0.075 32.527 1.00 18.51 200 PHE B N 1
ATOM 4737 C CA . PHE B 1 220 ? 2.114 -1.331 32.567 1.00 17.72 200 PHE B CA 1
ATOM 4738 C C . PHE B 1 220 ? 0.987 -2.197 31.970 1.00 20.39 200 PHE B C 1
ATOM 4739 O O . PHE B 1 220 ? 1.234 -3.166 31.222 1.00 23.20 200 PHE B O 1
ATOM 4747 N N . VAL B 1 221 ? -0.246 -1.862 32.290 1.00 19.02 201 VAL B N 1
ATOM 4748 C CA . VAL B 1 221 ? -1.371 -2.609 31.687 1.00 20.05 201 VAL B CA 1
ATOM 4749 C C . VAL B 1 221 ? -1.263 -2.535 30.149 1.00 18.37 201 VAL B C 1
ATOM 4750 O O . VAL B 1 221 ? -1.413 -3.564 29.442 1.00 24.85 201 VAL B O 1
ATOM 4754 N N . LYS B 1 222 ? -1.028 -1.335 29.638 1.00 21.12 202 LYS B N 1
ATOM 4755 C CA . LYS B 1 222 ? -0.913 -1.146 28.197 1.00 22.46 202 LYS B CA 1
ATOM 4756 C C . LYS B 1 222 ? 0.270 -1.828 27.506 1.00 23.49 202 LYS B C 1
ATOM 4757 O O . LYS B 1 222 ? 0.126 -2.350 26.391 1.00 25.97 202 LYS B O 1
ATOM 4763 N N . ASN B 1 223 ? 1.457 -1.744 28.118 1.00 21.05 203 ASN B N 1
ATOM 4764 C CA . ASN B 1 223 ? 2.689 -2.005 27.404 1.00 21.93 203 ASN B CA 1
ATOM 4765 C C . ASN B 1 223 ? 3.488 -3.201 27.884 1.00 18.45 203 ASN B C 1
ATOM 4766 O O . ASN B 1 223 ? 4.485 -3.563 27.266 1.00 24.55 203 ASN B O 1
ATOM 4771 N N . SER B 1 224 ? 3.108 -3.799 29.013 1.00 20.99 204 SER B N 1
ATOM 4772 C CA . SER B 1 224 ? 3.958 -4.842 29.580 1.00 20.07 204 SER B CA 1
ATOM 4773 C C . SER B 1 224 ? 4.322 -6.006 28.679 1.00 21.89 204 SER B C 1
ATOM 4774 O O . SER B 1 224 ? 5.440 -6.507 28.763 1.00 24.13 204 SER B O 1
ATOM 4777 N N . ASP B 1 225 ? 3.439 -6.374 27.763 1.00 24.14 205 ASP B N 1
ATOM 4778 C CA . ASP B 1 225 ? 3.723 -7.475 26.837 1.00 25.60 205 ASP B CA 1
ATOM 4779 C C . ASP B 1 225 ? 4.859 -7.149 25.857 1.00 23.17 205 ASP B C 1
ATOM 4780 O O . ASP B 1 225 ? 5.403 -8.068 25.230 1.00 31.80 205 ASP B O 1
ATOM 4785 N N . LYS B 1 226 ? 5.185 -5.864 25.689 1.00 25.96 206 LYS B N 1
ATOM 4786 C CA . LYS B 1 226 ? 6.302 -5.424 24.856 1.00 24.96 206 LYS B CA 1
ATOM 4787 C C . LYS B 1 226 ? 7.624 -5.258 25.633 1.00 24.44 206 LYS B C 1
ATOM 4788 O O . LYS B 1 226 ? 8.675 -5.065 24.998 1.00 23.13 206 LYS B O 1
ATOM 4790 N N . LEU B 1 227 ? 7.572 -5.297 26.973 1.00 21.74 207 LEU B N 1
ATOM 4791 C CA . LEU B 1 227 ? 8.707 -4.859 27.810 1.00 22.25 207 LEU B CA 1
ATOM 4792 C C . LEU B 1 227 ? 9.471 -5.986 28.441 1.00 21.07 207 LEU B C 1
ATOM 4793 O O . LEU B 1 227 ? 8.916 -6.772 29.208 1.00 22.05 207 LEU B O 1
ATOM 4798 N N . ALA B 1 228 ? 10.753 -6.070 28.109 1.00 22.01 208 ALA B N 1
ATOM 4799 C CA . ALA B 1 228 ? 11.679 -6.958 28.772 1.00 17.05 208 ALA B CA 1
ATOM 4800 C C . ALA B 1 228 ? 12.054 -6.415 30.128 1.00 16.39 208 ALA B C 1
ATOM 4801 O O . ALA B 1 228 ? 12.206 -7.175 31.091 1.00 18.77 208 ALA B O 1
ATOM 4803 N N . GLY B 1 229 ? 12.142 -5.097 30.234 1.00 17.38 209 GLY B N 1
ATOM 4804 C CA . GLY B 1 229 ? 12.620 -4.495 31.478 1.00 14.91 209 GLY B CA 1
ATOM 4805 C C . GLY B 1 229 ? 12.249 -3.040 31.571 1.00 15.05 209 GLY B C 1
ATOM 4806 O O . GLY B 1 229 ? 11.954 -2.418 30.567 1.00 16.66 209 GLY B O 1
ATOM 4807 N N . PHE B 1 230 ? 12.272 -2.549 32.812 1.00 15.57 210 PHE B N 1
ATOM 4808 C CA . PHE B 1 230 ? 12.132 -1.147 33.128 1.00 13.92 210 PHE B CA 1
ATOM 4809 C C . PHE B 1 230 ? 13.430 -0.782 33.872 1.00 13.41 210 PHE B C 1
ATOM 4810 O O . PHE B 1 230 ? 13.706 -1.364 34.880 1.00 12.59 210 PHE B O 1
ATOM 4818 N N . ILE B 1 231 ? 14.165 0.192 33.366 1.00 12.32 211 ILE B N 1
ATOM 4819 C CA . ILE B 1 231 ? 15.409 0.629 33.927 1.00 11.82 211 ILE B CA 1
ATOM 4820 C C . ILE B 1 231 ? 15.257 1.980 34.543 1.00 11.38 211 ILE B C 1
ATOM 4821 O O . ILE B 1 231 ? 14.651 2.878 33.978 1.00 14.02 211 ILE B O 1
ATOM 4826 N N . ILE B 1 232 ? 15.894 2.161 35.719 1.00 10.72 212 ILE B N 1
ATOM 4827 C CA . ILE B 1 232 ? 15.796 3.425 36.429 1.00 10.68 212 ILE B CA 1
ATOM 4828 C C . ILE B 1 232 ? 17.003 3.557 37.381 1.00 10.67 212 ILE B C 1
ATOM 4829 O O . ILE B 1 232 ? 17.528 2.580 37.881 1.00 11.28 212 ILE B O 1
ATOM 4834 N N . GLU B 1 233 ? 17.415 4.806 37.605 1.00 10.58 213 GLU B N 1
ATOM 4835 C CA . GLU B 1 233 ? 18.300 5.149 38.727 1.00 10.26 213 GLU B CA 1
ATOM 4836 C C . GLU B 1 233 ? 17.418 5.271 39.989 1.00 10.77 213 GLU B C 1
ATOM 4837 O O . GLU B 1 233 ? 16.495 6.114 40.008 1.00 12.05 213 GLU B O 1
ATOM 4843 N N . PRO B 1 234 ? 17.678 4.482 41.030 1.00 10.47 214 PRO B N 1
ATOM 4844 C CA . PRO B 1 234 ? 16.833 4.548 42.220 1.00 10.69 214 PRO B CA 1
ATOM 4845 C C . PRO B 1 234 ? 17.110 5.807 43.031 1.00 9.90 214 PRO B C 1
ATOM 4846 O O . PRO B 1 234 ? 18.309 6.104 43.398 1.00 9.76 214 PRO B O 1
ATOM 4850 N N . ILE B 1 235 ? 16.038 6.538 43.315 1.00 10.59 215 ILE B N 1
ATOM 4851 C CA . ILE B 1 235 ? 15.998 7.691 44.202 1.00 11.27 215 ILE B CA 1
ATOM 4852 C C . ILE B 1 235 ? 16.664 8.963 43.684 1.00 10.85 215 ILE B C 1
ATOM 4853 O O . ILE B 1 235 ? 16.065 10.033 43.835 1.00 12.99 215 ILE B O 1
ATOM 4858 N N . ILE B 1 236 ? 17.895 8.876 43.175 1.00 10.84 216 ILE B N 1
ATOM 4859 C CA . ILE B 1 236 ? 18.585 10.023 42.629 1.00 9.62 216 ILE B CA 1
ATOM 4860 C C . ILE B 1 236 ? 18.814 9.801 41.151 1.00 10.67 216 ILE B C 1
ATOM 4861 O O . ILE B 1 236 ? 19.423 8.810 40.781 1.00 12.87 216 ILE B O 1
ATOM 4866 N N . GLN B 1 237 ? 18.295 10.712 40.331 1.00 13.04 217 GLN B N 1
ATOM 4867 C CA . GLN B 1 237 ? 18.535 10.704 38.901 1.00 13.97 217 GLN B CA 1
ATOM 4868 C C . GLN B 1 237 ? 19.617 11.775 38.659 1.00 15.73 217 GLN B C 1
ATOM 4869 O O . GLN B 1 237 ? 19.421 12.961 38.943 1.00 18.51 217 GLN B O 1
ATOM 4875 N N . GLY B 1 238 ? 20.776 11.333 38.185 1.00 20.50 218 GLY B N 1
ATOM 4876 C CA . GLY B 1 238 ? 22.004 12.153 38.323 1.00 20.32 218 GLY B CA 1
ATOM 4877 C C . GLY B 1 238 ? 22.228 13.076 37.168 1.00 26.36 218 GLY B C 1
ATOM 4878 O O . GLY B 1 238 ? 21.969 14.312 37.268 1.00 26.39 218 GLY B O 1
ATOM 4879 N N . ALA B 1 239 ? 22.788 12.507 36.088 1.00 26.84 219 ALA B N 1
ATOM 4880 C CA . ALA B 1 239 ? 23.249 13.334 34.989 1.00 31.93 219 ALA B CA 1
ATOM 4881 C C . ALA B 1 239 ? 22.058 13.975 34.328 1.00 23.31 219 ALA B C 1
ATOM 4882 O O . ALA B 1 239 ? 22.179 15.027 33.691 1.00 40.44 219 ALA B O 1
ATOM 4884 N N . GLY B 1 240 ? 20.898 13.324 34.514 1.00 35.83 220 GLY B N 1
ATOM 4885 C CA . GLY B 1 240 ? 19.591 13.835 34.060 1.00 30.42 220 GLY B CA 1
ATOM 4886 C C . GLY B 1 240 ? 18.970 15.032 34.767 1.00 29.92 220 GLY B C 1
ATOM 4887 O O . GLY B 1 240 ? 17.837 15.405 34.436 1.00 47.34 220 GLY B O 1
ATOM 4888 N N . GLY B 1 241 ? 19.683 15.647 35.743 1.00 27.84 221 GLY B N 1
ATOM 4889 C CA . GLY B 1 241 ? 19.149 16.785 36.490 1.00 28.32 221 GLY B CA 1
ATOM 4890 C C . GLY B 1 241 ? 19.230 16.809 38.004 1.00 22.51 221 GLY B C 1
ATOM 4891 O O . GLY B 1 241 ? 18.653 17.686 38.633 1.00 23.02 221 GLY B O 1
ATOM 4892 N N . MET B 1 242 ? 19.993 15.893 38.581 1.00 19.71 222 MET B N 1
ATOM 4893 C CA . MET B 1 242 ? 20.210 15.793 39.987 1.00 22.03 222 MET B CA 1
ATOM 4894 C C . MET B 1 242 ? 18.868 15.879 40.724 1.00 20.30 222 MET B C 1
ATOM 4895 O O . MET B 1 242 ? 18.697 16.688 41.589 1.00 20.79 222 MET B O 1
ATOM 4900 N N . ARG B 1 243 ? 17.946 14.994 40.336 1.00 21.36 223 ARG B N 1
ATOM 4901 C CA . ARG B 1 243 ? 16.545 14.944 40.823 1.00 19.19 223 ARG B CA 1
ATOM 4902 C C . ARG B 1 243 ? 16.434 13.880 41.928 1.00 14.90 223 ARG B C 1
ATOM 4903 O O . ARG B 1 243 ? 16.983 12.825 41.778 1.00 16.12 223 ARG B O 1
ATOM 4911 N N . PHE B 1 244 ? 15.769 14.203 43.015 1.00 12.56 224 PHE B N 1
ATOM 4912 C CA . PHE B 1 244 ? 15.508 13.270 44.108 1.00 14.32 224 PHE B CA 1
ATOM 4913 C C . PHE B 1 244 ? 14.027 12.946 44.074 1.00 13.16 224 PHE B C 1
ATOM 4914 O O . PHE B 1 244 ? 13.166 13.849 43.955 1.00 16.86 224 PHE B O 1
ATOM 4922 N N . TYR B 1 245 ? 13.681 11.684 44.217 1.00 12.21 225 TYR B N 1
ATOM 4923 C CA . TYR B 1 245 ? 12.248 11.299 44.234 1.00 13.82 225 TYR B CA 1
ATOM 4924 C C . TYR B 1 245 ? 11.952 10.277 45.347 1.00 13.26 225 TYR B C 1
ATOM 4925 O O . TYR B 1 245 ? 12.857 9.725 45.955 1.00 13.64 225 TYR B O 1
ATOM 4934 N N . SER B 1 246 ? 10.681 10.059 45.598 1.00 12.98 226 SER B N 1
ATOM 4935 C CA . SER B 1 246 ? 10.186 9.283 46.714 1.00 12.92 226 SER B CA 1
ATOM 4936 C C . SER B 1 246 ? 10.473 7.787 46.546 1.00 12.85 226 SER B C 1
ATOM 4937 O O . SER B 1 246 ? 10.246 7.223 45.450 1.00 12.98 226 SER B O 1
ATOM 4940 N N . PRO B 1 247 ? 10.856 7.136 47.638 1.00 13.98 227 PRO B N 1
ATOM 4941 C CA . PRO B 1 247 ? 10.915 5.650 47.627 1.00 14.31 227 PRO B CA 1
ATOM 4942 C C . PRO B 1 247 ? 9.576 5.008 47.290 1.00 15.70 227 PRO B C 1
ATOM 4943 O O . PRO B 1 247 ? 9.533 3.891 46.784 1.00 15.30 227 PRO B O 1
ATOM 4947 N N . GLN B 1 248 ? 8.461 5.710 47.559 1.00 15.61 228 GLN B N 1
ATOM 4948 C CA . GLN B 1 248 ? 7.150 5.174 47.150 1.00 15.39 228 GLN B CA 1
ATOM 4949 C C . GLN B 1 248 ? 7.056 4.856 45.651 1.00 17.52 228 GLN B C 1
ATOM 4950 O O . GLN B 1 248 ? 6.433 3.867 45.241 1.00 17.90 228 GLN B O 1
ATOM 4956 N N . TYR B 1 249 ? 7.725 5.665 44.849 1.00 16.88 229 TYR B N 1
ATOM 4957 C CA . TYR B 1 249 ? 7.776 5.450 43.411 1.00 15.57 229 TYR B CA 1
ATOM 4958 C C . TYR B 1 249 ? 8.452 4.108 43.074 1.00 16.14 229 TYR B C 1
ATOM 4959 O O . TYR B 1 249 ? 7.931 3.314 42.300 1.00 14.52 229 TYR B O 1
ATOM 4968 N N . LEU B 1 250 ? 9.590 3.869 43.723 1.00 14.44 230 LEU B N 1
ATOM 4969 C CA . LEU B 1 250 ? 10.289 2.609 43.523 1.00 13.66 230 LEU B CA 1
ATOM 4970 C C . LEU B 1 250 ? 9.490 1.398 44.017 1.00 14.28 230 LEU B C 1
ATOM 4971 O O . LEU B 1 250 ? 9.512 0.313 43.426 1.00 16.01 230 LEU B O 1
ATOM 4976 N N . GLN B 1 251 ? 8.793 1.564 45.135 1.00 14.82 231 GLN B N 1
ATOM 4977 C CA . GLN B 1 251 ? 7.944 0.496 45.699 1.00 15.84 231 GLN B CA 1
ATOM 4978 C C . GLN B 1 251 ? 6.834 0.132 44.708 1.00 14.97 231 GLN B C 1
ATOM 4979 O O . GLN B 1 251 ? 6.583 -1.066 44.455 1.00 17.13 231 GLN B O 1
ATOM 4985 N N . LEU B 1 252 ? 6.173 1.160 44.159 1.00 15.51 232 LEU B N 1
ATOM 4986 C CA . LEU B 1 252 ? 5.120 0.923 43.160 1.00 18.47 232 LEU B CA 1
ATOM 4987 C C . LEU B 1 252 ? 5.696 0.248 41.897 1.00 15.20 232 LEU B C 1
ATOM 4988 O O . LEU B 1 252 ? 5.171 -0.743 41.424 1.00 17.50 232 LEU B O 1
ATOM 4993 N N . LEU B 1 253 ? 6.851 0.744 41.437 1.00 13.63 233 LEU B N 1
ATOM 4994 C CA . LEU B 1 253 ? 7.493 0.202 40.272 1.00 15.31 233 LEU B CA 1
ATOM 4995 C C . LEU B 1 253 ? 7.832 -1.290 40.442 1.00 12.41 233 LEU B C 1
ATOM 4996 O O . LEU B 1 253 ? 7.552 -2.084 39.567 1.00 15.10 233 LEU B O 1
ATOM 5001 N N . ARG B 1 254 ? 8.346 -1.655 41.597 1.00 13.72 234 ARG B N 1
ATOM 5002 C CA . ARG B 1 254 ? 8.663 -3.051 41.916 1.00 15.27 234 ARG B CA 1
ATOM 5003 C C . ARG B 1 254 ? 7.426 -3.937 41.838 1.00 15.95 234 ARG B C 1
ATOM 5004 O O . ARG B 1 254 ? 7.462 -5.001 41.205 1.00 16.81 234 ARG B O 1
ATOM 5012 N N . LYS B 1 255 ? 6.332 -3.454 42.403 1.00 17.26 235 LYS B N 1
ATOM 5013 C CA . LYS B 1 255 ? 5.076 -4.227 42.407 1.00 18.32 235 LYS B CA 1
ATOM 5014 C C . LYS B 1 255 ? 4.530 -4.417 40.990 1.00 16.47 235 LYS B C 1
ATOM 5015 O O . LYS B 1 255 ? 4.077 -5.484 40.622 1.00 19.25 235 LYS B O 1
ATOM 5021 N N . LEU B 1 256 ? 4.603 -3.373 40.178 1.00 15.67 236 LEU B N 1
ATOM 5022 C CA . LEU B 1 256 ? 4.169 -3.462 38.793 1.00 17.21 236 LEU B CA 1
ATOM 5023 C C . LEU B 1 256 ? 5.004 -4.401 37.946 1.00 15.75 236 LEU B C 1
ATOM 5024 O O . LEU B 1 256 ? 4.525 -5.154 37.133 1.00 18.12 236 LEU B O 1
ATOM 5029 N N . CYS B 1 257 ? 6.327 -4.308 38.121 1.00 12.46 237 CYS B N 1
ATOM 5030 C CA . CYS B 1 257 ? 7.174 -5.186 37.434 1.00 14.25 237 CYS B CA 1
ATOM 5031 C C . CYS B 1 257 ? 6.893 -6.645 37.838 1.00 16.18 237 CYS B C 1
ATOM 5032 O O . CYS B 1 257 ? 6.884 -7.540 36.956 1.00 18.93 237 CYS B O 1
ATOM 5035 N N . ASP B 1 258 ? 6.640 -6.891 39.120 1.00 16.62 238 ASP B N 1
ATOM 5036 C CA . ASP B 1 258 ? 6.247 -8.230 39.603 1.00 15.87 238 ASP B CA 1
ATOM 5037 C C . ASP B 1 258 ? 4.960 -8.736 38.946 1.00 17.08 238 ASP B C 1
ATOM 5038 O O . ASP B 1 258 ? 4.938 -9.792 38.328 1.00 23.99 238 ASP B O 1
ATOM 5043 N N . GLU B 1 259 ? 3.925 -7.934 39.020 1.00 19.98 239 GLU B N 1
ATOM 5044 C CA . GLU B 1 259 ? 2.640 -8.348 38.461 1.00 20.63 239 GLU B CA 1
ATOM 5045 C C . GLU B 1 259 ? 2.552 -8.467 36.958 1.00 22.07 239 GLU B C 1
ATOM 5046 O O . GLU B 1 259 ? 1.778 -9.241 36.425 1.00 25.84 239 GLU B O 1
ATOM 5052 N N . TYR B 1 260 ? 3.311 -7.672 36.260 1.00 13.51 240 TYR B N 1
ATOM 5053 C CA . TYR B 1 260 ? 3.312 -7.596 34.794 1.00 15.40 240 TYR B CA 1
ATOM 5054 C C . TYR B 1 260 ? 4.514 -8.215 34.091 1.00 18.83 240 TYR B C 1
ATOM 5055 O O . TYR B 1 260 ? 4.686 -8.038 32.872 1.00 19.48 240 TYR B O 1
ATOM 5064 N N . ASP B 1 261 ? 5.292 -9.019 34.844 1.00 18.94 241 ASP B N 1
ATOM 5065 C CA . ASP B 1 261 ? 6.418 -9.775 34.289 1.00 20.73 241 ASP B CA 1
ATOM 5066 C C . ASP B 1 261 ? 7.383 -8.896 33.458 1.00 19.05 241 ASP B C 1
ATOM 5067 O O . ASP B 1 261 ? 7.751 -9.187 32.321 1.00 21.80 241 ASP B O 1
ATOM 5072 N N . VAL B 1 262 ? 7.810 -7.799 34.083 1.00 17.63 242 VAL B N 1
ATOM 5073 C CA . VAL B 1 262 ? 8.795 -6.890 33.500 1.00 16.68 242 VAL B CA 1
ATOM 5074 C C . VAL B 1 262 ? 9.946 -6.885 34.524 1.00 16.80 242 VAL B C 1
ATOM 5075 O O . VAL B 1 262 ? 9.714 -6.778 35.719 1.00 17.26 242 VAL B O 1
ATOM 5079 N N . LEU B 1 263 ? 11.158 -7.090 34.047 1.00 16.59 243 LEU B N 1
ATOM 5080 C CA . LEU B 1 263 ? 12.342 -7.043 34.957 1.00 14.35 243 LEU B CA 1
ATOM 5081 C C . LEU B 1 263 ? 12.627 -5.636 35.395 1.00 13.56 243 LEU B C 1
ATOM 5082 O O . LEU B 1 263 ? 12.631 -4.742 34.575 1.00 14.56 243 LEU B O 1
ATOM 5087 N N . LEU B 1 264 ? 12.829 -5.454 36.706 1.00 13.45 244 LEU B N 1
ATOM 5088 C CA . LEU B 1 264 ? 13.257 -4.152 37.221 1.00 12.87 244 LEU B CA 1
ATOM 5089 C C . LEU B 1 264 ? 14.807 -4.100 37.231 1.00 12.86 244 LEU B C 1
ATOM 5090 O O . LEU B 1 264 ? 15.438 -4.916 37.855 1.00 14.44 244 LEU B O 1
ATOM 5095 N N . ILE B 1 265 ? 15.333 -3.139 36.497 1.00 10.24 245 ILE B N 1
ATOM 5096 C CA . ILE B 1 265 ? 16.821 -2.962 36.409 1.00 11.76 245 ILE B CA 1
ATOM 5097 C C . ILE B 1 265 ? 17.128 -1.647 37.144 1.00 12.07 245 ILE B C 1
ATOM 5098 O O . ILE B 1 265 ? 16.679 -0.571 36.721 1.00 11.05 245 ILE B O 1
ATOM 5103 N N . ALA B 1 266 ? 17.908 -1.736 38.215 1.00 10.52 246 ALA B N 1
ATOM 5104 C CA . ALA B 1 266 ? 18.237 -0.562 39.018 1.00 12.24 246 ALA B CA 1
ATOM 5105 C C . ALA B 1 266 ? 19.670 -0.222 38.666 1.00 11.09 246 ALA B C 1
ATOM 5106 O O . ALA B 1 266 ? 20.580 -1.052 38.905 1.00 10.86 246 ALA B O 1
ATOM 5108 N N . ASP B 1 267 ? 19.890 0.991 38.137 1.00 12.09 247 ASP B N 1
ATOM 5109 C CA . ASP B 1 267 ? 21.231 1.442 37.849 1.00 10.84 247 ASP B CA 1
ATOM 5110 C C . ASP B 1 267 ? 21.758 2.214 39.054 1.00 10.60 247 ASP B C 1
ATOM 5111 O O . ASP B 1 267 ? 21.403 3.369 39.261 1.00 9.11 247 ASP B O 1
ATOM 5116 N N . GLU B 1 268 ? 22.551 1.517 39.858 1.00 10.21 248 GLU B N 1
ATOM 5117 C CA . GLU B 1 268 ? 23.150 2.035 41.059 1.00 9.24 248 GLU B CA 1
ATOM 5118 C C . GLU B 1 268 ? 24.649 2.421 40.838 1.00 9.22 248 GLU B C 1
ATOM 5119 O O . GLU B 1 268 ? 25.430 2.516 41.796 1.00 9.30 248 GLU B O 1
ATOM 5125 N N . ILE B 1 269 ? 25.022 2.730 39.609 1.00 9.14 249 ILE B N 1
ATOM 5126 C CA . ILE B 1 269 ? 26.430 3.084 39.334 1.00 8.75 249 ILE B CA 1
ATOM 5127 C C . ILE B 1 269 ? 26.832 4.343 40.105 1.00 10.64 249 ILE B C 1
ATOM 5128 O O . ILE B 1 269 ? 27.944 4.384 40.650 1.00 10.16 249 ILE B O 1
ATOM 5133 N N . ALA B 1 270 ? 25.940 5.346 40.175 1.00 9.30 250 ALA B N 1
ATOM 5134 C CA . ALA B 1 270 ? 26.224 6.596 40.913 1.00 10.48 250 ALA B CA 1
ATOM 5135 C C . ALA B 1 270 ? 25.757 6.487 42.367 1.00 9.81 250 ALA B C 1
ATOM 5136 O O . ALA B 1 270 ? 26.433 6.973 43.302 1.00 10.56 250 ALA B O 1
ATOM 5138 N N . THR B 1 271 ? 24.593 5.858 42.601 1.00 8.52 251 THR B N 1
ATOM 5139 C CA . THR B 1 271 ? 24.035 5.850 43.951 1.00 9.75 251 THR B CA 1
ATOM 5140 C C . THR B 1 271 ? 24.727 4.819 44.894 1.00 10.21 251 THR B C 1
ATOM 5141 O O . THR B 1 271 ? 24.660 4.919 46.156 1.00 11.91 251 THR B O 1
ATOM 5145 N N . GLY B 1 272 ? 25.293 3.766 44.295 1.00 9.67 252 GLY B N 1
ATOM 5146 C CA . GLY B 1 272 ? 25.801 2.665 45.089 1.00 10.84 252 GLY B CA 1
ATOM 5147 C C . GLY B 1 272 ? 26.926 3.079 46.031 1.00 9.23 252 GLY B C 1
ATOM 5148 O O . GLY B 1 272 ? 27.724 3.988 45.695 1.00 9.88 252 GLY B O 1
ATOM 5149 N N . PHE B 1 273 ? 26.972 2.414 47.177 1.00 9.33 253 PHE B N 1
ATOM 5150 C CA . PHE B 1 273 ? 27.979 2.571 48.229 1.00 8.86 253 PHE B CA 1
ATOM 5151 C C . PHE B 1 273 ? 27.820 3.835 49.057 1.00 10.16 253 PHE B C 1
ATOM 5152 O O . PHE B 1 273 ? 28.761 4.333 49.605 1.00 12.58 253 PHE B O 1
ATOM 5160 N N . GLY B 1 274 ? 26.598 4.350 49.162 1.00 10.96 254 GLY B N 1
ATOM 5161 C CA . GLY B 1 274 ? 26.289 5.305 50.210 1.00 11.70 254 GLY B CA 1
ATOM 5162 C C . GLY B 1 274 ? 25.676 6.610 49.833 1.00 10.98 254 GLY B C 1
ATOM 5163 O O . GLY B 1 274 ? 25.214 7.368 50.697 1.00 10.99 254 GLY B O 1
ATOM 5164 N N . ARG B 1 275 ? 25.633 6.893 48.526 1.00 9.42 255 ARG B N 1
ATOM 5165 C CA . ARG B 1 275 ? 25.572 8.289 48.119 1.00 9.53 255 ARG B CA 1
ATOM 5166 C C . ARG B 1 275 ? 24.211 8.938 48.513 1.00 9.72 255 ARG B C 1
ATOM 5167 O O . ARG B 1 275 ? 24.183 10.119 48.831 1.00 11.00 255 ARG B O 1
ATOM 5175 N N . SER B 1 276 ? 23.130 8.148 48.492 1.00 11.03 256 SER B N 1
ATOM 5176 C CA . SER B 1 276 ? 21.809 8.646 48.839 1.00 11.86 256 SER B CA 1
ATOM 5177 C C . SER B 1 276 ? 21.468 8.602 50.335 1.00 10.46 256 SER B C 1
ATOM 5178 O O . SER B 1 276 ? 20.340 8.881 50.739 1.00 13.73 256 SER B O 1
ATOM 5181 N N . GLY B 1 277 ? 22.436 8.180 51.155 1.00 9.93 257 GLY B N 1
ATOM 5182 C CA . GLY B 1 277 ? 22.230 8.016 52.587 1.00 12.34 257 GLY B CA 1
ATOM 5183 C C . GLY B 1 277 ? 21.966 6.571 53.045 1.00 11.70 257 GLY B C 1
ATOM 5184 O O . GLY B 1 277 ? 21.871 6.308 54.229 1.00 13.97 257 GLY B O 1
ATOM 5185 N N . LYS B 1 278 ? 21.849 5.650 52.101 1.00 11.66 258 LYS B N 1
ATOM 5186 C CA . LYS B 1 278 ? 21.864 4.213 52.349 1.00 13.44 258 LYS B CA 1
ATOM 5187 C C . LYS B 1 278 ? 22.917 3.564 51.446 1.00 9.85 258 LYS B C 1
ATOM 5188 O O . LYS B 1 278 ? 23.323 4.113 50.442 1.00 11.44 258 LYS B O 1
ATOM 5194 N N . LEU B 1 279 ? 23.411 2.405 51.840 1.00 11.15 259 LEU B N 1
ATOM 5195 C CA . LEU B 1 279 ? 24.432 1.707 51.091 1.00 11.78 259 LEU B CA 1
ATOM 5196 C C . LEU B 1 279 ? 24.044 1.550 49.627 1.00 10.25 259 LEU B C 1
ATOM 5197 O O . LEU B 1 279 ? 24.842 1.853 48.739 1.00 12.88 259 LEU B O 1
ATOM 5202 N N . PHE B 1 280 ? 22.820 1.057 49.368 1.00 10.32 260 PHE B N 1
ATOM 5203 C CA . PHE B 1 280 ? 22.232 1.061 48.048 1.00 10.74 260 PHE B CA 1
ATOM 5204 C C . PHE B 1 280 ? 20.934 1.795 48.133 1.00 12.03 260 PHE B C 1
ATOM 5205 O O . PHE B 1 280 ? 20.188 1.612 49.098 1.00 12.62 260 PHE B O 1
ATOM 5213 N N . ALA B 1 281 ? 20.672 2.624 47.130 1.00 9.40 261 ALA B N 1
ATOM 5214 C CA . ALA B 1 281 ? 19.475 3.454 47.137 1.00 10.34 261 ALA B CA 1
ATOM 5215 C C . ALA B 1 281 ? 18.174 2.637 47.126 1.00 10.11 261 ALA B C 1
ATOM 5216 O O . ALA B 1 281 ? 17.150 3.111 47.694 1.00 13.03 261 ALA B O 1
ATOM 5218 N N . CYS B 1 282 ? 18.220 1.433 46.600 1.00 11.01 262 CYS B N 1
ATOM 5219 C CA . CYS B 1 282 ? 17.068 0.530 46.628 1.00 11.94 262 CYS B CA 1
ATOM 5220 C C . CYS B 1 282 ? 16.563 0.295 48.065 1.00 11.77 262 CYS B C 1
ATOM 5221 O O . CYS B 1 282 ? 15.377 0.033 48.314 1.00 14.37 262 CYS B O 1
ATOM 5224 N N . GLU B 1 283 ? 17.488 0.362 49.034 1.00 11.02 263 GLU B N 1
ATOM 5225 C CA . GLU B 1 283 ? 17.159 0.153 50.440 1.00 12.14 263 GLU B CA 1
ATOM 5226 C C . GLU B 1 283 ? 16.127 1.180 50.977 1.00 11.30 263 GLU B C 1
ATOM 5227 O O . GLU B 1 283 ? 15.396 0.904 51.939 1.00 16.93 263 GLU B O 1
ATOM 5233 N N . HIS B 1 284 ? 16.117 2.389 50.393 1.00 10.89 264 HIS B N 1
ATOM 5234 C CA . HIS B 1 284 ? 15.137 3.389 50.840 1.00 11.61 264 HIS B CA 1
ATOM 5235 C C . HIS B 1 284 ? 13.712 2.868 50.684 1.00 14.15 264 HIS B C 1
ATOM 5236 O O . HIS B 1 284 ? 12.830 3.272 51.445 1.00 18.00 264 HIS B O 1
ATOM 5243 N N . ALA B 1 285 ? 13.514 2.035 49.657 1.00 14.89 265 ALA B N 1
ATOM 5244 C CA . ALA B 1 285 ? 12.207 1.434 49.337 1.00 15.28 265 ALA B CA 1
ATOM 5245 C C . ALA B 1 285 ? 12.042 0.045 49.914 1.00 15.78 265 ALA B C 1
ATOM 5246 O O . ALA B 1 285 ? 10.952 -0.500 49.834 1.00 18.09 265 ALA B O 1
ATOM 5248 N N . ALA B 1 286 ? 13.095 -0.501 50.490 1.00 14.65 266 ALA B N 1
ATOM 5249 C CA . ALA B 1 286 ? 13.177 -1.931 50.945 1.00 16.42 266 ALA B CA 1
ATOM 5250 C C . ALA B 1 286 ? 12.709 -2.889 49.864 1.00 16.41 266 ALA B C 1
ATOM 5251 O O . ALA B 1 286 ? 11.954 -3.793 50.130 1.00 18.84 266 ALA B O 1
ATOM 5253 N N . ILE B 1 287 ? 13.220 -2.647 48.635 1.00 15.74 267 ILE B N 1
ATOM 5254 C CA . ILE B 1 287 ? 12.961 -3.514 47.497 1.00 17.15 267 ILE B CA 1
ATOM 5255 C C . ILE B 1 287 ? 14.282 -4.017 46.957 1.00 15.48 267 ILE B C 1
ATOM 5256 O O . ILE B 1 287 ? 15.354 -3.424 47.214 1.00 15.20 267 ILE B O 1
ATOM 5261 N N . SER B 1 288 ? 14.192 -5.110 46.210 1.00 13.58 268 SER B N 1
ATOM 5262 C CA . SER B 1 288 ? 15.345 -5.584 45.439 1.00 13.97 268 SER B CA 1
ATOM 5263 C C . SER B 1 288 ? 15.001 -5.552 43.962 1.00 12.66 268 SER B C 1
ATOM 5264 O O . SER B 1 288 ? 13.905 -5.935 43.587 1.00 15.96 268 SER B O 1
ATOM 5267 N N . PRO B 1 289 ? 15.945 -5.145 43.105 1.00 11.72 269 PRO B N 1
ATOM 5268 C CA . PRO B 1 289 ? 15.734 -5.209 41.673 1.00 13.51 269 PRO B CA 1
ATOM 5269 C C . PRO B 1 289 ? 16.021 -6.610 41.168 1.00 11.87 269 PRO B C 1
ATOM 5270 O O . PRO B 1 289 ? 16.605 -7.413 41.905 1.00 14.90 269 PRO B O 1
ATOM 5274 N N . ASP B 1 290 ? 15.575 -6.916 39.932 1.00 11.15 270 ASP B N 1
ATOM 5275 C CA . ASP B 1 290 ? 15.973 -8.174 39.274 1.00 12.70 270 ASP B CA 1
ATOM 5276 C C . ASP B 1 290 ? 17.409 -8.140 38.800 1.00 11.51 270 ASP B C 1
ATOM 5277 O O . ASP B 1 290 ? 18.110 -9.184 38.778 1.00 11.67 270 ASP B O 1
ATOM 5282 N N . ILE B 1 291 ? 17.826 -6.949 38.339 1.00 12.36 271 ILE B N 1
ATOM 5283 C CA . ILE B 1 291 ? 19.191 -6.712 37.839 1.00 11.57 271 ILE B CA 1
ATOM 5284 C C . ILE B 1 291 ? 19.637 -5.386 38.448 1.00 10.18 271 ILE B C 1
ATOM 5285 O O . ILE B 1 291 ? 18.884 -4.430 38.489 1.00 11.55 271 ILE B O 1
ATOM 5290 N N . MET B 1 292 ? 20.901 -5.346 38.878 1.00 10.96 272 MET B N 1
ATOM 5291 C CA . MET B 1 292 ? 21.517 -4.115 39.395 1.00 9.86 272 MET B CA 1
ATOM 5292 C C . MET B 1 292 ? 22.864 -3.892 38.791 1.00 9.22 272 MET B C 1
ATOM 5293 O O . MET B 1 292 ? 23.637 -4.805 38.663 1.00 11.20 272 MET B O 1
ATOM 5298 N N . THR B 1 293 ? 23.104 -2.654 38.382 1.00 9.00 273 THR B N 1
ATOM 5299 C CA . THR B 1 293 ? 24.450 -2.247 37.915 1.00 8.75 273 THR B CA 1
ATOM 5300 C C . THR B 1 293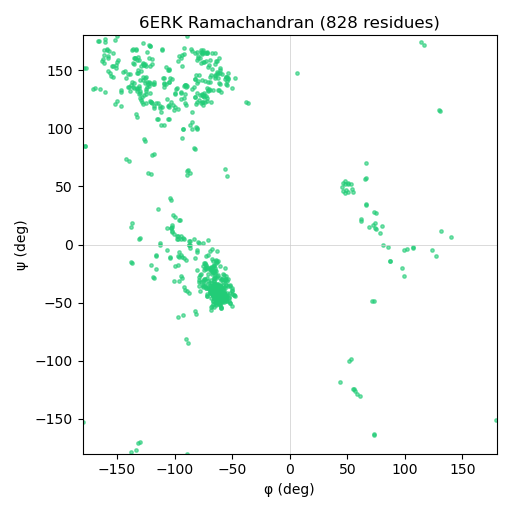 ? 25.125 -1.399 39.026 1.00 9.38 273 THR B C 1
ATOM 5301 O O . THR B 1 293 ? 24.495 -0.555 39.671 1.00 8.53 273 THR B O 1
ATOM 5305 N N . ILE B 1 294 ? 26.423 -1.634 39.203 1.00 8.51 274 ILE B N 1
ATOM 5306 C CA . ILE B 1 294 ? 27.265 -0.865 40.115 1.00 9.07 274 ILE B CA 1
ATOM 5307 C C . ILE B 1 294 ? 28.607 -0.507 39.438 1.00 9.61 274 ILE B C 1
ATOM 5308 O O . ILE B 1 294 ? 28.994 -1.090 38.418 1.00 7.71 274 ILE B O 1
ATOM 5313 N N . GLY B 1 295 ? 29.276 0.515 39.985 1.00 7.52 275 GLY B N 1
ATOM 5314 C CA . GLY B 1 295 ? 30.538 0.991 39.433 1.00 8.79 275 GLY B CA 1
ATOM 5315 C C . GLY B 1 295 ? 31.011 2.156 40.278 1.00 9.01 275 GLY B C 1
ATOM 5316 O O . GLY B 1 295 ? 30.658 2.242 41.454 1.00 8.86 275 GLY B O 1
ATOM 5317 N N . LYS B 1 296 ? 31.757 3.080 39.669 1.00 11.65 276 LYS B N 1
ATOM 5318 C CA . LYS B 1 296 ? 32.173 4.355 40.264 1.00 10.83 276 LYS B CA 1
ATOM 5319 C C . LYS B 1 296 ? 32.826 4.138 41.627 1.00 8.79 276 LYS B C 1
ATOM 5320 O O . LYS B 1 296 ? 34.062 3.757 41.712 1.00 12.03 276 LYS B O 1
ATOM 5326 N N . ALA B 1 297 ? 32.066 4.354 42.702 1.00 8.52 277 ALA B N 1
ATOM 5327 C CA . ALA B 1 297 ? 32.609 4.150 44.041 1.00 9.22 277 ALA B CA 1
ATOM 5328 C C . ALA B 1 297 ? 33.053 2.711 44.375 1.00 7.67 277 ALA B C 1
ATOM 5329 O O . ALA B 1 297 ? 33.818 2.493 45.324 1.00 9.31 277 ALA B O 1
ATOM 5331 N N . LEU B 1 298 ? 32.657 1.759 43.572 1.00 8.66 278 LEU B N 1
ATOM 5332 C CA . LEU B 1 298 ? 33.112 0.355 43.691 1.00 7.95 278 LEU B CA 1
ATOM 5333 C C . LEU B 1 298 ? 34.599 0.227 43.855 1.00 8.57 278 LEU B C 1
ATOM 5334 O O . LEU B 1 298 ? 35.048 -0.523 44.727 1.00 9.48 278 LEU B O 1
ATOM 5339 N N . THR B 1 299 ? 35.358 0.974 43.071 1.00 7.48 279 THR B N 1
ATOM 5340 C CA . THR B 1 299 ? 36.859 0.920 43.170 1.00 8.09 279 THR B CA 1
ATOM 5341 C C . THR B 1 299 ? 37.414 2.124 43.919 1.00 8.60 279 THR B C 1
ATOM 5342 O O . THR B 1 299 ? 38.605 2.420 43.850 1.00 8.56 279 THR B O 1
ATOM 5346 N N . GLY B 1 300 ? 36.585 2.865 44.629 1.00 7.59 280 GLY B N 1
ATOM 5347 C CA . GLY B 1 300 ? 37.009 4.110 45.218 1.00 8.50 280 GLY B CA 1
ATOM 5348 C C . GLY B 1 300 ? 37.449 5.134 44.180 1.00 7.81 280 GLY B C 1
ATOM 5349 O O . GLY B 1 300 ? 38.225 6.059 44.463 1.00 9.04 280 GLY B O 1
ATOM 5350 N N . GLY B 1 301 ? 36.972 4.961 42.945 1.00 8.88 281 GLY B N 1
ATOM 5351 C CA . GLY B 1 301 ? 37.374 5.917 41.908 1.00 8.69 281 GLY B CA 1
ATOM 5352 C C . GLY B 1 301 ? 38.781 5.763 41.416 1.00 8.81 281 GLY B C 1
ATOM 5353 O O . GLY B 1 301 ? 39.271 6.686 40.751 1.00 9.80 281 GLY B O 1
ATOM 5354 N N . TYR B 1 302 ? 39.431 4.642 41.720 1.00 8.05 282 TYR B N 1
ATOM 5355 C CA . TYR B 1 302 ? 40.829 4.472 41.279 1.00 8.08 282 TYR B CA 1
ATOM 5356 C C . TYR B 1 302 ? 40.952 4.075 39.832 1.00 7.78 282 TYR B C 1
ATOM 5357 O O . TYR B 1 302 ? 41.961 4.369 39.174 1.00 10.14 282 TYR B O 1
ATOM 5366 N N . MET B 1 303 ? 39.944 3.314 39.362 1.00 9.50 283 MET B N 1
ATOM 5367 C CA . MET B 1 303 ? 40.059 2.732 38.017 1.00 9.44 283 MET B CA 1
ATOM 5368 C C . MET B 1 303 ? 38.692 2.323 37.495 1.00 8.89 283 MET B C 1
ATOM 5369 O O . MET B 1 303 ? 37.780 2.053 38.256 1.00 10.76 283 MET B O 1
ATOM 5374 N N . THR B 1 304 ? 38.601 2.264 36.173 1.00 8.61 284 THR B N 1
ATOM 5375 C CA . THR B 1 304 ? 37.353 1.882 35.587 1.00 8.12 284 THR B CA 1
ATOM 5376 C C . THR B 1 304 ? 37.059 0.384 35.843 1.00 6.86 284 THR B C 1
ATOM 5377 O O . THR B 1 304 ? 37.919 -0.449 35.631 1.00 8.04 284 THR B O 1
ATOM 5381 N N . PHE B 1 305 ? 35.842 0.106 36.252 1.00 7.80 285 PHE B N 1
ATOM 5382 C CA . PHE B 1 305 ? 35.385 -1.235 36.596 1.00 7.24 285 PHE B CA 1
ATOM 5383 C C . PHE B 1 305 ? 33.917 -1.095 36.973 1.00 8.02 285 PHE B C 1
ATOM 5384 O O . PHE B 1 305 ? 33.500 -0.060 37.541 1.00 9.20 285 PHE B O 1
ATOM 5392 N N . ALA B 1 306 ? 33.149 -2.151 36.776 1.00 7.18 286 ALA B N 1
ATOM 5393 C CA . ALA B 1 306 ? 31.720 -2.147 37.076 1.00 7.16 286 ALA B CA 1
ATOM 5394 C C . ALA B 1 306 ? 31.244 -3.546 37.197 1.00 7.89 286 ALA B C 1
ATOM 5395 O O . ALA B 1 306 ? 32.006 -4.482 36.966 1.00 7.41 286 ALA B O 1
ATOM 5397 N N . ALA B 1 307 ? 29.995 -3.740 37.530 1.00 9.07 287 ALA B N 1
ATOM 5398 C CA . ALA B 1 307 ? 29.439 -5.114 37.575 1.00 8.86 287 ALA B CA 1
ATOM 5399 C C . ALA B 1 307 ? 27.946 -5.025 37.348 1.00 10.43 287 ALA B C 1
ATOM 5400 O O . ALA B 1 307 ? 27.297 -4.037 37.730 1.00 9.45 287 ALA B O 1
ATOM 5402 N N . THR B 1 308 ? 27.444 -6.115 36.824 1.00 8.79 288 THR B N 1
ATOM 5403 C CA . THR B 1 308 ? 25.993 -6.330 36.647 1.00 9.20 288 THR B CA 1
ATOM 5404 C C . THR B 1 308 ? 25.619 -7.551 37.414 1.00 9.45 288 THR B C 1
ATOM 5405 O O . THR B 1 308 ? 26.199 -8.619 37.189 1.00 11.36 288 THR B O 1
ATOM 5409 N N . LEU B 1 309 ? 24.676 -7.403 38.347 1.00 9.99 289 LEU B N 1
ATOM 5410 C CA . LEU B 1 309 ? 24.207 -8.466 39.184 1.00 9.06 289 LEU B CA 1
ATOM 5411 C C . LEU B 1 309 ? 22.778 -8.854 38.785 1.00 11.13 289 LEU B C 1
ATOM 5412 O O . LEU B 1 309 ? 21.960 -8.023 38.496 1.00 12.08 289 LEU B O 1
ATOM 5417 N N . SER B 1 310 ? 22.494 -10.145 38.856 1.00 11.35 290 SER B N 1
ATOM 5418 C CA . SER B 1 310 ? 21.132 -10.614 38.611 1.00 10.27 290 SER B CA 1
ATOM 5419 C C . SER B 1 310 ? 20.695 -11.610 39.672 1.00 10.95 290 SER B C 1
ATOM 5420 O O . SER B 1 310 ? 21.498 -12.175 40.397 1.00 12.00 290 SER B O 1
ATOM 5423 N N . THR B 1 311 ? 19.403 -11.872 39.678 1.00 13.09 291 THR B N 1
ATOM 5424 C CA . THR B 1 311 ? 18.894 -12.990 40.419 1.00 14.73 291 THR B CA 1
ATOM 5425 C C . THR B 1 311 ? 19.394 -14.325 39.855 1.00 15.37 291 THR B C 1
ATOM 5426 O O . THR B 1 311 ? 19.765 -14.445 38.703 1.00 14.10 291 THR B O 1
ATOM 5430 N N . ARG B 1 312 ? 19.224 -15.363 40.665 1.00 15.50 292 ARG B N 1
ATOM 5431 C CA . ARG B 1 312 ? 19.503 -16.769 40.234 1.00 15.77 292 ARG B CA 1
ATOM 5432 C C . ARG B 1 312 ? 18.486 -17.154 39.189 1.00 16.43 292 ARG B C 1
ATOM 5433 O O . ARG B 1 312 ? 18.851 -17.836 38.283 1.00 18.53 292 ARG B O 1
ATOM 5446 N N . GLU B 1 313 ? 17.232 -16.730 39.307 1.00 18.23 293 GLU B N 1
ATOM 5447 C CA . GLU B 1 313 ? 16.185 -17.066 38.329 1.00 21.64 293 GLU B CA 1
ATOM 5448 C C . GLU B 1 313 ? 16.616 -16.628 36.910 1.00 19.34 293 GLU B C 1
ATOM 5449 O O . GLU B 1 313 ? 16.476 -17.368 35.940 1.00 22.05 293 GLU B O 1
ATOM 5455 N N . ILE B 1 314 ? 17.165 -15.410 36.792 1.00 15.99 294 ILE B N 1
ATOM 5456 C CA . ILE B 1 314 ? 17.651 -14.934 35.510 1.00 17.41 294 ILE B CA 1
ATOM 5457 C C . ILE B 1 314 ? 18.845 -15.787 35.034 1.00 15.49 294 ILE B C 1
ATOM 5458 O O . ILE B 1 314 ? 18.867 -16.249 33.887 1.00 17.05 294 ILE B O 1
ATOM 5463 N N . ALA B 1 315 ? 19.831 -15.975 35.886 1.00 17.39 295 ALA B N 1
ATOM 5464 C CA . ALA B 1 315 ? 21.019 -16.746 35.474 1.00 19.60 295 ALA B CA 1
ATOM 5465 C C . ALA B 1 315 ? 20.651 -18.189 35.050 1.00 20.57 295 ALA B C 1
ATOM 5466 O O . ALA B 1 315 ? 21.094 -18.670 34.031 1.00 25.23 295 ALA B O 1
ATOM 5468 N N . ASP B 1 316 ? 19.797 -18.858 35.827 1.00 19.22 296 ASP B N 1
ATOM 5469 C CA . ASP B 1 316 ? 19.356 -20.238 35.553 1.00 21.18 296 ASP B CA 1
ATOM 5470 C C . ASP B 1 316 ? 18.561 -20.327 34.244 1.00 27.25 296 ASP B C 1
ATOM 5471 O O . ASP B 1 316 ? 18.787 -21.234 33.379 1.00 33.31 296 ASP B O 1
ATOM 5476 N N . THR B 1 317 ? 17.628 -19.377 34.083 1.00 25.59 297 THR B N 1
ATOM 5477 C CA . THR B 1 317 ? 16.690 -19.427 32.966 1.00 24.47 297 THR B CA 1
ATOM 5478 C C . THR B 1 317 ? 17.440 -19.297 31.679 1.00 22.77 297 THR B C 1
ATOM 5479 O O . THR B 1 317 ? 17.192 -20.026 30.750 1.00 32.18 297 THR B O 1
ATOM 5483 N N . ILE B 1 318 ? 18.403 -18.378 31.651 1.00 21.41 298 ILE B N 1
ATOM 5484 C CA . ILE B 1 318 ? 19.248 -18.211 30.473 1.00 25.38 298 ILE B CA 1
ATOM 5485 C C . ILE B 1 318 ? 20.064 -19.490 30.358 1.00 26.04 298 ILE B C 1
ATOM 5486 O O . ILE B 1 318 ? 20.097 -20.158 29.311 1.00 26.28 298 ILE B O 1
ATOM 5491 N N . SER B 1 319 ? 20.740 -19.837 31.434 1.00 27.70 299 SER B N 1
ATOM 5492 C CA . SER B 1 319 ? 21.707 -20.957 31.371 1.00 24.58 299 SER B CA 1
ATOM 5493 C C . SER B 1 319 ? 21.044 -22.289 30.927 1.00 26.39 299 SER B C 1
ATOM 5494 O O . SER B 1 319 ? 21.710 -23.130 30.304 1.00 33.15 299 SER B O 1
ATOM 5497 N N . GLN B 1 320 ? 19.756 -22.488 31.238 1.00 31.22 300 GLN B N 1
ATOM 5498 C CA . GLN B 1 320 ? 19.030 -23.717 30.862 1.00 35.23 300 GLN B CA 1
ATOM 5499 C C . GLN B 1 320 ? 18.300 -23.610 29.531 1.00 35.72 300 GLN B C 1
ATOM 5500 O O . GLN B 1 320 ? 17.606 -24.579 29.109 1.00 45.67 300 GLN B O 1
ATOM 5509 N N . SER B 1 321 ? 18.494 -22.500 28.831 1.00 37.82 301 SER B N 1
ATOM 5510 C CA . SER B 1 321 ? 17.779 -22.216 27.601 1.00 33.48 301 SER B CA 1
ATOM 5511 C C . SER B 1 321 ? 18.545 -22.777 26.410 1.00 37.02 301 SER B C 1
ATOM 5512 O O . SER B 1 321 ? 19.625 -23.366 26.561 1.00 33.77 301 SER B O 1
ATOM 5515 N N . ASP B 1 322 ? 17.968 -22.574 25.229 1.00 34.40 302 ASP B N 1
ATOM 5516 C CA . ASP B 1 322 ? 18.623 -22.863 23.941 1.00 37.25 302 ASP B CA 1
ATOM 5517 C C . ASP B 1 322 ? 19.870 -22.009 23.669 1.00 40.54 302 ASP B C 1
ATOM 5518 O O . ASP B 1 322 ? 20.720 -22.404 22.848 1.00 41.72 302 ASP B O 1
ATOM 5523 N N . TYR B 1 323 ? 19.963 -20.850 24.329 1.00 36.64 303 TYR B N 1
ATOM 5524 C CA . TYR B 1 323 ? 21.122 -19.961 24.255 1.00 36.66 303 TYR B CA 1
ATOM 5525 C C . TYR B 1 323 ? 21.689 -19.839 25.674 1.00 30.27 303 TYR B C 1
ATOM 5526 O O . TYR B 1 323 ? 21.430 -18.849 26.370 1.00 29.02 303 TYR B O 1
ATOM 5528 N N . PRO B 1 324 ? 22.423 -20.865 26.146 1.00 30.85 304 PRO B N 1
ATOM 5529 C CA . PRO B 1 324 ? 22.785 -20.845 27.569 1.00 28.96 304 PRO B CA 1
ATOM 5530 C C . PRO B 1 324 ? 23.872 -19.811 27.961 1.00 29.11 304 PRO B C 1
ATOM 5531 O O . PRO B 1 324 ? 23.951 -19.439 29.134 1.00 29.51 304 PRO B O 1
ATOM 5535 N N . ALA B 1 325 ? 24.673 -19.367 26.990 1.00 23.15 305 ALA B N 1
ATOM 5536 C CA . ALA B 1 325 ? 25.796 -18.489 27.295 1.00 25.62 305 ALA B CA 1
ATOM 5537 C C . ALA B 1 325 ? 25.299 -17.069 27.217 1.00 25.33 305 ALA B C 1
ATOM 5538 O O . ALA B 1 325 ? 24.545 -16.714 26.296 1.00 25.60 305 ALA B O 1
ATOM 5540 N N . LEU B 1 326 ? 25.737 -16.276 28.192 1.00 22.20 306 LEU B N 1
ATOM 5541 C CA . LEU B 1 326 ? 25.417 -14.860 28.163 1.00 21.63 306 LEU B CA 1
ATOM 5542 C C . LEU B 1 326 ? 26.385 -14.238 27.170 1.00 22.66 306 LEU B C 1
ATOM 5543 O O . LEU B 1 326 ? 27.617 -14.287 27.362 1.00 25.93 306 LEU B O 1
ATOM 5548 N N . MET B 1 327 ? 25.849 -13.551 26.179 1.00 20.80 307 MET B N 1
ATOM 5549 C CA . MET B 1 327 ? 26.621 -13.170 24.979 1.00 20.60 307 MET B CA 1
ATOM 5550 C C . MET B 1 327 ? 27.333 -11.827 25.095 1.00 23.49 307 MET B C 1
ATOM 5551 O O . MET B 1 327 ? 27.129 -10.876 24.298 1.00 25.77 307 MET B O 1
ATOM 5558 N N . HIS B 1 328 ? 28.208 -11.772 26.106 1.00 23.62 308 HIS B N 1
ATOM 5559 C CA . HIS B 1 328 ? 29.124 -10.649 26.264 1.00 21.60 308 HIS B CA 1
ATOM 5560 C C . HIS B 1 328 ? 30.399 -11.123 26.933 1.00 16.81 308 HIS B C 1
ATOM 5561 O O . HIS B 1 328 ? 30.372 -12.145 27.610 1.00 22.79 308 HIS B O 1
ATOM 5568 N N . GLY B 1 329 ? 31.517 -10.412 26.751 1.00 17.55 309 GLY B N 1
ATOM 5569 C CA . GLY B 1 329 ? 32.748 -10.807 27.369 1.00 19.02 309 GLY B CA 1
ATOM 5570 C C . GLY B 1 329 ? 33.911 -9.841 27.076 1.00 15.30 309 GLY B C 1
ATOM 5571 O O . GLY B 1 329 ? 34.726 -10.035 26.164 1.00 23.41 309 GLY B O 1
ATOM 5572 N N . PRO B 1 330 ? 34.009 -8.765 27.870 1.00 15.63 310 PRO B N 1
ATOM 5573 C CA . PRO B 1 330 ? 35.110 -7.808 27.650 1.00 16.83 310 PRO B CA 1
ATOM 5574 C C . PRO B 1 330 ? 36.512 -8.467 27.853 1.00 14.72 310 PRO B C 1
ATOM 5575 O O . PRO B 1 330 ? 36.697 -9.371 28.721 1.00 13.01 310 PRO B O 1
ATOM 5579 N N . THR B 1 331 ? 37.475 -8.070 27.047 1.00 12.45 311 THR B N 1
ATOM 5580 C CA . THR B 1 331 ? 38.855 -8.636 27.162 1.00 10.99 311 THR B CA 1
ATOM 5581 C C . THR B 1 331 ? 39.441 -8.668 28.616 1.00 9.46 311 THR B C 1
ATOM 5582 O O . THR B 1 331 ? 40.070 -9.613 29.024 1.00 11.13 311 THR B O 1
ATOM 5586 N N . PHE B 1 332 ? 39.216 -7.546 29.321 1.00 9.75 312 PHE B N 1
ATOM 5587 C CA . PHE B 1 332 ? 39.728 -7.391 30.676 1.00 8.88 312 PHE B CA 1
ATOM 5588 C C . PHE B 1 332 ? 38.703 -7.740 31.732 1.00 7.59 312 PHE B C 1
ATOM 5589 O O . PHE B 1 332 ? 38.828 -7.359 32.921 1.00 7.89 312 PHE B O 1
ATOM 5597 N N . MET B 1 333 ? 37.669 -8.530 31.376 1.00 7.48 313 MET B N 1
ATOM 5598 C CA . MET B 1 333 ? 36.656 -8.947 32.355 1.00 9.18 313 MET B CA 1
ATOM 5599 C C . MET B 1 333 ? 37.315 -9.517 33.613 1.00 8.02 313 MET B C 1
ATOM 5600 O O . MET B 1 333 ? 38.251 -10.345 33.553 1.00 7.89 313 MET B O 1
ATOM 5605 N N . GLY B 1 334 ? 36.795 -9.067 34.748 1.00 7.75 314 GLY B N 1
ATOM 5606 C CA . GLY B 1 334 ? 37.249 -9.613 36.019 1.00 9.38 314 GLY B CA 1
ATOM 5607 C C . GLY B 1 334 ? 38.594 -9.164 36.498 1.00 7.70 314 GLY B C 1
ATOM 5608 O O . GLY B 1 334 ? 39.120 -9.759 37.424 1.00 9.32 314 GLY B O 1
ATOM 5609 N N . ASN B 1 335 ? 39.150 -8.121 35.892 1.00 7.53 315 ASN B N 1
ATOM 5610 C CA . ASN B 1 335 ? 40.501 -7.698 36.191 1.00 6.87 315 ASN B CA 1
ATOM 5611 C C . ASN B 1 335 ? 40.865 -7.816 37.679 1.00 8.25 315 ASN B C 1
ATOM 5612 O O . ASN B 1 335 ? 40.218 -7.158 38.499 1.00 7.54 315 ASN B O 1
ATOM 5617 N N . PRO B 1 336 ? 41.932 -8.567 38.000 1.00 7.69 316 PRO B N 1
ATOM 5618 C CA . PRO B 1 336 ? 42.229 -8.741 39.402 1.00 8.98 316 PRO B CA 1
ATOM 5619 C C . PRO B 1 336 ? 42.650 -7.509 40.186 1.00 8.36 316 PRO B C 1
ATOM 5620 O O . PRO B 1 336 ? 42.316 -7.392 41.343 1.00 8.62 316 PRO B O 1
ATOM 5624 N N . LEU B 1 337 ? 43.309 -6.573 39.554 1.00 8.34 317 LEU B N 1
ATOM 5625 C CA . LEU B 1 337 ? 43.691 -5.364 40.237 1.00 7.54 317 LEU B CA 1
ATOM 5626 C C . LEU B 1 337 ? 42.438 -4.583 40.654 1.00 6.50 317 LEU B C 1
ATOM 5627 O O . LEU B 1 337 ? 42.334 -4.107 41.801 1.00 8.18 317 LEU B O 1
ATOM 5635 N N . ALA B 1 338 ? 41.479 -4.417 39.721 1.00 6.07 318 ALA B N 1
ATOM 5636 C CA . ALA B 1 338 ? 40.194 -3.752 40.051 1.00 7.16 318 ALA B CA 1
ATOM 5637 C C . ALA B 1 338 ? 39.453 -4.473 41.134 1.00 7.55 318 ALA B C 1
ATOM 5638 O O . ALA B 1 338 ? 38.946 -3.875 42.070 1.00 7.27 318 ALA B O 1
ATOM 5640 N N . CYS B 1 339 ? 39.412 -5.805 41.041 1.00 6.97 319 CYS B N 1
ATOM 5641 C CA . CYS B 1 339 ? 38.765 -6.578 42.085 1.00 8.25 319 CYS B CA 1
ATOM 5642 C C . CYS B 1 339 ? 39.395 -6.334 43.451 1.00 7.20 319 CYS B C 1
ATOM 5643 O O . CYS B 1 339 ? 38.690 -6.210 44.467 1.00 8.07 319 CYS B O 1
ATOM 5646 N N . ALA B 1 340 ? 40.725 -6.308 43.498 1.00 7.37 320 ALA B N 1
ATOM 5647 C CA . ALA B 1 340 ? 41.425 -6.172 44.755 1.00 7.09 320 ALA B CA 1
ATOM 5648 C C . ALA B 1 340 ? 41.180 -4.782 45.373 1.00 7.88 320 ALA B C 1
ATOM 5649 O O . ALA B 1 340 ? 40.917 -4.657 46.587 1.00 8.31 320 ALA B O 1
ATOM 5651 N N . VAL B 1 341 ? 41.236 -3.718 44.557 1.00 7.04 321 VAL B N 1
ATOM 5652 C CA . VAL B 1 341 ? 40.936 -2.370 45.102 1.00 7.70 321 VAL B CA 1
ATOM 5653 C C . VAL B 1 341 ? 39.487 -2.245 45.518 1.00 7.61 321 VAL B C 1
ATOM 5654 O O . VAL B 1 341 ? 39.194 -1.617 46.563 1.00 8.19 321 VAL B O 1
ATOM 5658 N N . ALA B 1 342 ? 38.577 -2.871 44.789 1.00 7.25 322 ALA B N 1
ATOM 5659 C CA . ALA B 1 342 ? 37.178 -2.888 45.174 1.00 7.49 322 ALA B CA 1
ATOM 5660 C C . ALA B 1 342 ? 36.921 -3.559 46.521 1.00 6.66 322 ALA B C 1
ATOM 5661 O O . ALA B 1 342 ? 36.129 -3.016 47.325 1.00 7.78 322 ALA B O 1
ATOM 5663 N N . CYS B 1 343 ? 37.605 -4.687 46.773 1.00 7.43 323 CYS B N 1
ATOM 5664 C CA . CYS B 1 343 ? 37.488 -5.302 48.094 1.00 8.03 323 CYS B CA 1
ATOM 5665 C C . CYS B 1 343 ? 37.847 -4.291 49.201 1.00 8.93 323 CYS B C 1
ATOM 5666 O O . CYS B 1 343 ? 37.159 -4.195 50.231 1.00 9.07 323 CYS B O 1
ATOM 5669 N N . ALA B 1 344 ? 38.968 -3.598 49.002 1.00 8.58 324 ALA B N 1
ATOM 5670 C CA . ALA B 1 344 ? 39.412 -2.604 49.994 1.00 9.81 324 ALA B CA 1
ATOM 5671 C C . ALA B 1 344 ? 38.425 -1.444 50.160 1.00 8.59 324 ALA B C 1
ATOM 5672 O O . ALA B 1 344 ? 38.142 -0.989 51.265 1.00 9.69 324 ALA B O 1
ATOM 5674 N N . SER B 1 345 ? 37.901 -0.947 49.030 1.00 8.18 325 SER B N 1
ATOM 5675 C CA . SER B 1 345 ? 36.945 0.109 49.054 1.00 8.04 325 SER B CA 1
ATOM 5676 C C . SER B 1 345 ? 35.681 -0.283 49.817 1.00 8.10 325 SER B C 1
ATOM 5677 O O . SER B 1 345 ? 35.177 0.490 50.643 1.00 9.49 325 SER B O 1
ATOM 5680 N N . ILE B 1 346 ? 35.144 -1.462 49.524 1.00 8.37 326 ILE B N 1
ATOM 5681 C CA . ILE B 1 346 ? 33.927 -1.970 50.231 1.00 9.06 326 ILE B CA 1
ATOM 5682 C C . ILE B 1 346 ? 34.197 -2.091 51.733 1.00 9.64 326 ILE B C 1
ATOM 5683 O O . ILE B 1 346 ? 33.391 -1.621 52.528 1.00 10.10 326 ILE B O 1
ATOM 5688 N N . ASP B 1 347 ? 35.348 -2.658 52.082 1.00 10.02 327 ASP B N 1
ATOM 5689 C CA . ASP B 1 347 ? 35.708 -2.766 53.502 1.00 10.05 327 ASP B CA 1
ATOM 5690 C C . ASP B 1 347 ? 35.721 -1.422 54.185 1.00 9.14 327 ASP B C 1
ATOM 5691 O O . ASP B 1 347 ? 35.205 -1.275 55.314 1.00 11.04 327 ASP B O 1
ATOM 5696 N N . LEU B 1 348 ? 36.222 -0.395 53.497 1.00 8.71 328 LEU B N 1
ATOM 5697 C CA . LEU B 1 348 ? 36.212 0.945 54.044 1.00 8.51 328 LEU B CA 1
ATOM 5698 C C . LEU B 1 348 ? 34.789 1.451 54.240 1.00 8.83 328 LEU B C 1
ATOM 5699 O O . LEU B 1 348 ? 34.425 1.964 55.340 1.00 11.83 328 LEU B O 1
ATOM 5704 N N . ILE B 1 349 ? 33.979 1.360 53.182 1.00 9.58 329 ILE B N 1
ATOM 5705 C CA . ILE B 1 349 ? 32.570 1.798 53.306 1.00 11.99 329 ILE B CA 1
ATOM 5706 C C . ILE B 1 349 ? 31.837 1.132 54.491 1.00 11.84 329 ILE B C 1
ATOM 5707 O O . ILE B 1 349 ? 31.173 1.834 55.289 1.00 12.67 329 ILE B O 1
ATOM 5712 N N . VAL B 1 350 ? 32.008 -0.173 54.617 1.00 12.19 330 VAL B N 1
ATOM 5713 C CA . VAL B 1 350 ? 31.354 -0.933 55.670 1.00 15.16 330 VAL B CA 1
ATOM 5714 C C . VAL B 1 350 ? 31.874 -0.444 57.038 1.00 15.24 330 VAL B C 1
ATOM 5715 O O . VAL B 1 350 ? 31.107 -0.432 58.039 1.00 21.36 330 VAL B O 1
ATOM 5719 N N . SER B 1 351 ? 33.149 -0.090 57.111 1.00 13.82 331 SER B N 1
ATOM 5720 C CA . SER B 1 351 ? 33.755 0.395 58.346 1.00 14.68 331 SER B CA 1
ATOM 5721 C C . SER B 1 351 ? 33.242 1.766 58.839 1.00 14.07 331 SER B C 1
ATOM 5722 O O . SER B 1 351 ? 33.376 2.110 60.003 1.00 16.78 331 SER B O 1
ATOM 5725 N N . TYR B 1 352 ? 32.749 2.572 57.913 1.00 14.13 332 TYR B N 1
ATOM 5726 C CA . TYR B 1 352 ? 32.337 3.920 58.237 1.00 15.46 332 TYR B CA 1
ATOM 5727 C C . TYR B 1 352 ? 31.051 4.141 59.006 1.00 18.33 332 TYR B C 1
ATOM 5728 O O . TYR B 1 352 ? 30.766 5.251 59.436 1.00 23.14 332 TYR B O 1
ATOM 5737 N N . ASP B 1 353 ? 30.167 3.205 58.974 1.00 18.49 333 ASP B N 1
ATOM 5738 C CA . ASP B 1 353 ? 28.687 3.456 59.470 1.00 15.08 333 ASP B CA 1
ATOM 5739 C C . ASP B 1 353 ? 28.128 4.451 58.486 1.00 13.42 333 ASP B C 1
ATOM 5740 O O . ASP B 1 353 ? 28.035 5.640 58.744 1.00 14.27 333 ASP B O 1
ATOM 5745 N N . ILE B 1 354 ? 27.926 3.949 57.272 1.00 12.25 334 ILE B N 1
ATOM 5746 C CA . ILE B 1 354 ? 27.695 4.811 56.116 1.00 12.30 334 ILE B CA 1
ATOM 5747 C C . ILE B 1 354 ? 26.394 5.611 56.291 1.00 11.04 334 ILE B C 1
ATOM 5748 O O . ILE B 1 354 ? 26.320 6.753 55.840 1.00 11.47 334 ILE B O 1
ATOM 5753 N N . GLU B 1 355 ? 25.376 5.039 56.941 1.00 12.06 335 GLU B N 1
ATOM 5754 C CA . GLU B 1 355 ? 24.165 5.808 57.198 1.00 12.03 335 GLU B CA 1
ATOM 5755 C C . GLU B 1 355 ? 24.408 7.022 58.116 1.00 11.30 335 GLU B C 1
ATOM 5756 O O . GLU B 1 355 ? 23.967 8.133 57.803 1.00 13.09 335 GLU B O 1
ATOM 5762 N N . ALA B 1 356 ? 25.180 6.817 59.189 1.00 13.41 336 ALA B N 1
ATOM 5763 C CA . ALA B 1 356 ? 25.484 7.913 60.074 1.00 13.61 336 ALA B CA 1
ATOM 5764 C C . ALA B 1 356 ? 26.378 8.940 59.408 1.00 15.22 336 ALA B C 1
ATOM 5765 O O . ALA B 1 356 ? 26.153 10.166 59.545 1.00 15.26 336 ALA B O 1
ATOM 5767 N N . ARG B 1 357 ? 27.373 8.453 58.671 1.00 13.06 337 ARG B N 1
ATOM 5768 C CA . ARG B 1 357 ? 28.300 9.357 57.996 1.00 13.20 337 ARG B CA 1
ATOM 5769 C C . ARG B 1 357 ? 27.557 10.323 57.052 1.00 11.87 337 ARG B C 1
ATOM 5770 O O . ARG B 1 357 ? 27.802 11.546 57.024 1.00 13.92 337 ARG B O 1
ATOM 5778 N N . THR B 1 358 ? 26.697 9.736 56.234 1.00 11.41 338 THR B N 1
ATOM 5779 C CA . THR B 1 358 ? 25.993 10.510 55.207 1.00 12.57 338 THR B CA 1
ATOM 5780 C C . THR B 1 358 ? 24.885 11.366 55.796 1.00 12.75 338 THR B C 1
ATOM 5781 O O . THR B 1 358 ? 24.646 12.461 55.280 1.00 13.96 338 THR B O 1
ATOM 5785 N N . GLU B 1 359 ? 24.284 10.918 56.914 1.00 12.33 339 GLU B N 1
ATOM 5786 C CA . GLU B 1 359 ? 23.324 11.776 57.627 1.00 13.97 339 GLU B CA 1
ATOM 5787 C C . GLU B 1 359 ? 23.993 13.068 58.130 1.00 14.24 339 GLU B C 1
ATOM 5788 O O . GLU B 1 359 ? 23.453 14.175 58.002 1.00 13.21 339 GLU B O 1
ATOM 5794 N N . ASN B 1 360 ? 25.221 12.918 58.639 1.00 12.92 340 ASN B N 1
ATOM 5795 C CA . ASN B 1 360 ? 25.966 14.058 59.133 1.00 12.59 340 ASN B CA 1
ATOM 5796 C C . ASN B 1 360 ? 26.369 14.999 57.974 1.00 12.60 340 ASN B C 1
ATOM 5797 O O . ASN B 1 360 ? 26.222 16.257 58.058 1.00 13.50 340 ASN B O 1
ATOM 5802 N N . MET B 1 361 ? 26.804 14.406 56.855 1.00 12.10 341 MET B N 1
ATOM 5803 C CA . MET B 1 361 ? 27.099 15.205 55.643 1.00 12.59 341 MET B CA 1
ATOM 5804 C C . MET B 1 361 ? 25.867 16.007 55.183 1.00 12.46 341 MET B C 1
ATOM 5805 O O . MET B 1 361 ? 25.957 17.216 54.969 1.00 11.21 341 MET B O 1
ATOM 5810 N N . GLN B 1 362 ? 24.713 15.344 55.095 1.00 11.56 342 GLN B N 1
ATOM 5811 C CA . GLN B 1 362 ? 23.510 16.018 54.695 1.00 13.17 342 GLN B CA 1
ATOM 5812 C C . GLN B 1 362 ? 23.169 17.186 55.606 1.00 12.77 342 GLN B C 1
ATOM 5813 O O . GLN B 1 362 ? 22.810 18.273 55.125 1.00 14.35 342 GLN B O 1
ATOM 5819 N N . ALA B 1 363 ? 23.276 16.957 56.902 1.00 13.01 343 ALA B N 1
ATOM 5820 C CA . ALA B 1 363 ? 22.918 18.004 57.886 1.00 13.87 343 ALA B CA 1
ATOM 5821 C C . ALA B 1 363 ? 23.803 19.239 57.742 1.00 14.53 343 ALA B C 1
ATOM 5822 O O . ALA B 1 363 ? 23.326 20.359 57.813 1.00 15.79 343 ALA B O 1
ATOM 5824 N N . ILE B 1 364 ? 25.109 19.004 57.566 1.00 12.13 344 ILE B N 1
ATOM 5825 C CA . ILE B 1 364 ? 26.043 20.125 57.411 1.00 14.03 344 ILE B CA 1
ATOM 5826 C C . ILE B 1 364 ? 25.820 20.863 56.075 1.00 12.46 344 ILE B C 1
ATOM 5827 O O . ILE B 1 364 ? 25.766 22.098 56.060 1.00 13.49 344 ILE B O 1
ATOM 5832 N N . MET B 1 365 ? 25.683 20.126 54.967 1.00 10.92 345 MET B N 1
ATOM 5833 C CA . MET B 1 365 ? 25.476 20.748 53.656 1.00 12.90 345 MET B CA 1
ATOM 5834 C C . MET B 1 365 ? 24.166 21.552 53.646 1.00 14.01 345 MET B C 1
ATOM 5835 O O . MET B 1 365 ? 24.129 22.654 53.146 1.00 14.10 345 MET B O 1
ATOM 5840 N N . ASN B 1 366 ? 23.109 20.997 54.236 1.00 13.87 346 ASN B N 1
ATOM 5841 C CA . ASN B 1 366 ? 21.810 21.719 54.320 1.00 15.80 346 ASN B CA 1
ATOM 5842 C C . ASN B 1 366 ? 21.968 23.008 55.119 1.00 16.20 346 ASN B C 1
ATOM 5843 O O . ASN B 1 366 ? 21.587 24.078 54.661 1.00 19.51 346 ASN B O 1
ATOM 5848 N N . GLU B 1 367 ? 22.594 22.928 56.271 1.00 14.77 347 GLU B N 1
ATOM 5849 C CA . GLU B 1 367 ? 22.767 24.120 57.125 1.00 18.99 347 GLU B CA 1
ATOM 5850 C C . GLU B 1 367 ? 23.615 25.172 56.415 1.00 16.46 347 GLU B C 1
ATOM 5851 O O . GLU B 1 367 ? 23.294 26.376 56.421 1.00 18.36 347 GLU B O 1
ATOM 5857 N N . GLN B 1 368 ? 24.705 24.740 55.807 1.00 16.28 348 GLN B N 1
ATOM 5858 C CA . GLN B 1 368 ? 25.633 25.698 55.202 1.00 15.45 348 GLN B CA 1
ATOM 5859 C C . GLN B 1 368 ? 25.154 26.292 53.879 1.00 16.87 348 GLN B C 1
ATOM 5860 O O . GLN B 1 368 ? 25.472 27.423 53.556 1.00 17.88 348 GLN B O 1
ATOM 5866 N N . LEU B 1 369 ? 24.401 25.521 53.112 1.00 15.56 349 LEU B N 1
ATOM 5867 C CA . LEU B 1 369 ? 24.005 25.941 51.782 1.00 15.84 349 LEU B CA 1
ATOM 5868 C C . LEU B 1 369 ? 22.600 26.515 51.687 1.00 15.07 349 LEU B C 1
ATOM 5869 O O . LEU B 1 369 ? 22.331 27.248 50.739 1.00 15.59 349 LEU B O 1
ATOM 5874 N N . ALA B 1 370 ? 21.736 26.264 52.660 1.00 17.34 350 ALA B N 1
ATOM 5875 C CA . ALA B 1 370 ? 20.336 26.795 52.613 1.00 16.35 350 ALA B CA 1
ATOM 5876 C C . ALA B 1 370 ? 20.282 28.302 52.403 1.00 16.94 350 ALA B C 1
ATOM 5877 O O . ALA B 1 370 ? 19.417 28.764 51.679 1.00 17.76 350 ALA B O 1
ATOM 5879 N N . PRO B 1 371 ? 21.239 29.078 52.976 1.00 16.97 351 PRO B N 1
ATOM 5880 C CA . PRO B 1 371 ? 21.150 30.530 52.744 1.00 20.93 351 PRO B CA 1
ATOM 5881 C C . PRO B 1 371 ? 21.314 30.992 51.299 1.00 18.21 351 PRO B C 1
ATOM 5882 O O . PRO B 1 371 ? 21.095 32.161 50.998 1.00 20.62 351 PRO B O 1
ATOM 5886 N N . ALA B 1 372 ? 21.787 30.117 50.404 1.00 17.56 352 ALA B N 1
ATOM 5887 C CA . ALA B 1 372 ? 21.829 30.415 49.004 1.00 15.22 352 ALA B CA 1
ATOM 5888 C C . ALA B 1 372 ? 20.510 30.851 48.419 1.00 17.99 352 ALA B C 1
ATOM 5889 O O . ALA B 1 372 ? 20.488 31.561 47.410 1.00 20.30 352 ALA B O 1
ATOM 5891 N N . VAL B 1 373 ? 19.400 30.360 49.003 1.00 19.36 353 VAL B N 1
ATOM 5892 C CA . VAL B 1 373 ? 18.080 30.731 48.490 1.00 22.24 353 VAL B CA 1
ATOM 5893 C C . VAL B 1 373 ? 17.778 32.204 48.631 1.00 20.48 353 VAL B C 1
ATOM 5894 O O . VAL B 1 373 ? 16.843 32.724 48.042 1.00 30.16 353 VAL B O 1
ATOM 5898 N N . SER B 1 374 ? 18.567 32.888 49.425 1.00 21.84 354 SER B N 1
ATOM 5899 C CA . SER B 1 374 ? 18.491 34.343 49.580 1.00 26.73 354 SER B CA 1
ATOM 5900 C C . SER B 1 374 ? 18.856 35.092 48.320 1.00 23.83 354 SER B C 1
ATOM 5901 O O . SER B 1 374 ? 18.362 36.183 48.135 1.00 30.28 354 SER B O 1
ATOM 5904 N N . LEU B 1 375 ? 19.731 34.485 47.492 1.00 22.89 355 LEU B N 1
ATOM 5905 C CA . LEU B 1 375 ? 20.227 35.086 46.246 1.00 21.74 355 LEU B CA 1
ATOM 5906 C C . LEU B 1 375 ? 19.218 35.054 45.103 1.00 22.56 355 LEU B C 1
ATOM 5907 O O . LEU B 1 375 ? 18.763 34.011 44.724 1.00 21.39 355 LEU B O 1
ATOM 5912 N N . GLU B 1 376 ? 18.996 36.197 44.460 1.00 21.67 356 GLU B N 1
ATOM 5913 C CA . GLU B 1 376 ? 17.967 36.346 43.415 1.00 23.45 356 GLU B CA 1
ATOM 5914 C C . GLU B 1 376 ? 18.018 35.271 42.264 1.00 27.91 356 GLU B C 1
ATOM 5915 O O . GLU B 1 376 ? 16.943 34.719 41.873 1.00 35.50 356 GLU B O 1
ATOM 5921 N N . GLY B 1 377 ? 19.246 34.942 41.791 1.00 24.40 357 GLY B N 1
ATOM 5922 C CA . GLY B 1 377 ? 19.513 33.958 40.720 1.00 26.51 357 GLY B CA 1
ATOM 5923 C C . GLY B 1 377 ? 19.573 32.472 41.092 1.00 21.02 357 GLY B C 1
ATOM 5924 O O . GLY B 1 377 ? 19.853 31.626 40.231 1.00 23.30 357 GLY B O 1
ATOM 5925 N N . VAL B 1 378 ? 19.284 32.176 42.361 1.00 16.08 358 VAL B N 1
ATOM 5926 C CA . VAL B 1 378 ? 19.120 30.806 42.828 1.00 16.48 358 VAL B CA 1
ATOM 5927 C C . VAL B 1 378 ? 17.655 30.408 42.801 1.00 19.03 358 VAL B C 1
ATOM 5928 O O . VAL B 1 378 ? 16.820 31.130 43.297 1.00 25.61 358 VAL B O 1
ATOM 5932 N N . LYS B 1 379 ? 17.358 29.241 42.229 1.00 20.50 359 LYS B N 1
ATOM 5933 C CA . LYS B 1 379 ? 16.028 28.672 42.216 1.00 21.02 359 LYS B CA 1
ATOM 5934 C C . LYS B 1 379 ? 15.720 27.952 43.518 1.00 18.92 359 LYS B C 1
ATOM 5935 O O . LYS B 1 379 ? 14.726 28.247 44.198 1.00 23.60 359 LYS B O 1
ATOM 5941 N N . GLU B 1 380 ? 16.562 26.975 43.854 1.00 20.34 360 GLU B N 1
ATOM 5942 C CA . GLU B 1 380 ? 16.388 26.203 45.070 1.00 19.31 360 GLU B CA 1
ATOM 5943 C C . GLU B 1 380 ? 17.667 25.493 45.475 1.00 17.64 360 GLU B C 1
ATOM 5944 O O . GLU B 1 380 ? 18.600 25.406 44.662 1.00 16.91 360 GLU B O 1
ATOM 5950 N N . VAL B 1 381 ? 17.658 24.982 46.707 1.00 17.85 361 VAL B N 1
ATOM 5951 C CA . VAL B 1 381 ? 18.745 24.135 47.198 1.00 16.40 361 VAL B CA 1
ATOM 5952 C C . VAL B 1 381 ? 18.111 22.836 47.676 1.00 15.65 361 VAL B C 1
ATOM 5953 O O . VAL B 1 381 ? 17.094 22.869 48.349 1.00 20.10 361 VAL B O 1
ATOM 5957 N N . ARG B 1 382 ? 18.690 21.699 47.305 1.00 14.57 362 ARG B N 1
ATOM 5958 C CA . ARG B 1 382 ? 18.195 20.383 47.735 1.00 15.76 362 ARG B CA 1
ATOM 5959 C C . ARG B 1 382 ? 19.389 19.493 48.074 1.00 14.07 362 ARG B C 1
ATOM 5960 O O . ARG B 1 382 ? 20.374 19.504 47.342 1.00 14.86 362 ARG B O 1
ATOM 5968 N N . CYS B 1 383 ? 19.311 18.848 49.233 1.00 14.99 363 CYS B N 1
ATOM 5969 C CA . CYS B 1 383 ? 20.325 17.949 49.703 1.00 12.24 363 CYS B CA 1
ATOM 5970 C C . CYS B 1 383 ? 19.685 16.593 50.032 1.00 13.31 363 CYS B C 1
ATOM 5971 O O . CYS B 1 383 ? 18.593 16.541 50.632 1.00 17.71 363 CYS B O 1
ATOM 5974 N N . LEU B 1 384 ? 20.410 15.520 49.744 1.00 12.61 364 LEU B N 1
ATOM 5975 C CA . LEU B 1 384 ? 20.025 14.170 50.146 1.00 13.45 364 LEU B CA 1
ATOM 5976 C C . LEU B 1 384 ? 21.290 13.358 50.356 1.00 13.71 364 LEU B C 1
ATOM 5977 O O . LEU B 1 384 ? 22.108 13.257 49.435 1.00 13.18 364 LEU B O 1
ATOM 5982 N N . GLY B 1 385 ? 21.464 12.792 51.551 1.00 11.54 365 GLY B N 1
ATOM 5983 C CA . GLY B 1 385 ? 22.650 12.002 51.827 1.00 12.26 365 GLY B CA 1
ATOM 5984 C C . GLY B 1 385 ? 23.909 12.823 51.571 1.00 12.58 365 GLY B C 1
ATOM 5985 O O . GLY B 1 385 ? 24.037 13.961 52.075 1.00 14.43 365 GLY B O 1
ATOM 5986 N N . ALA B 1 386 ? 24.766 12.287 50.706 1.00 10.54 366 ALA B N 1
ATOM 5987 C CA . ALA B 1 386 ? 26.038 12.952 50.393 1.00 10.45 366 ALA B CA 1
ATOM 5988 C C . ALA B 1 386 ? 25.969 13.641 49.009 1.00 9.58 366 ALA B C 1
ATOM 5989 O O . ALA B 1 386 ? 26.982 13.723 48.295 1.00 11.64 366 ALA B O 1
ATOM 5991 N N . VAL B 1 387 ? 24.831 14.259 48.693 1.00 11.35 367 VAL B N 1
ATOM 5992 C CA . VAL B 1 387 ? 24.644 15.042 47.490 1.00 10.95 367 VAL B CA 1
ATOM 5993 C C . VAL B 1 387 ? 23.982 16.389 47.899 1.00 10.55 367 VAL B C 1
ATOM 5994 O O . VAL B 1 387 ? 22.988 16.375 48.649 1.00 13.23 367 VAL B O 1
ATOM 5998 N N . ALA B 1 388 ? 24.520 17.495 47.405 1.00 10.04 368 ALA B N 1
ATOM 5999 C CA . ALA B 1 388 ? 23.892 18.845 47.541 1.00 12.04 368 ALA B CA 1
ATOM 6000 C C . ALA B 1 388 ? 23.850 19.534 46.198 1.00 12.60 368 ALA B C 1
ATOM 6001 O O . ALA B 1 388 ? 24.783 19.456 45.430 1.00 12.77 368 ALA B O 1
ATOM 6003 N N . VAL B 1 389 ? 22.710 20.156 45.918 1.00 13.37 369 VAL B N 1
ATOM 6004 C CA . VAL B 1 389 ? 22.475 20.829 44.640 1.00 14.97 369 VAL B CA 1
ATOM 6005 C C . VAL B 1 389 ? 21.959 22.224 44.906 1.00 14.83 369 VAL B C 1
ATOM 6006 O O . VAL B 1 389 ? 20.954 22.418 45.597 1.00 17.39 369 VAL B O 1
ATOM 6010 N N . ILE B 1 390 ? 22.657 23.193 44.303 1.00 13.48 370 ILE B N 1
ATOM 6011 C CA . ILE B 1 390 ? 22.168 24.572 44.201 1.00 14.23 370 ILE B CA 1
ATOM 6012 C C . ILE B 1 390 ? 21.722 24.711 42.738 1.00 15.14 370 ILE B C 1
ATOM 6013 O O . ILE B 1 390 ? 22.520 24.734 41.819 1.00 16.99 370 ILE B O 1
ATOM 6018 N N . GLU B 1 391 ? 20.426 24.767 42.510 1.00 15.63 371 GLU B N 1
ATOM 6019 C CA . GLU B 1 391 ? 19.891 24.937 41.179 1.00 16.26 371 GLU B CA 1
ATOM 6020 C C . GLU B 1 391 ? 19.721 26.470 40.968 1.00 14.76 371 GLU B C 1
ATOM 6021 O O . GLU B 1 391 ? 19.123 27.148 41.755 1.00 19.25 371 GLU B O 1
ATOM 6027 N N . LEU B 1 392 ? 20.295 26.955 39.899 1.00 14.24 372 LEU B N 1
ATOM 6028 C CA . LEU B 1 392 ? 20.202 28.367 39.492 1.00 20.87 372 LEU B CA 1
ATOM 6029 C C . LEU B 1 392 ? 19.081 28.558 38.500 1.00 21.78 372 LEU B C 1
ATOM 6030 O O . LEU B 1 392 ? 18.678 27.629 37.840 1.00 23.03 372 LEU B O 1
ATOM 6035 N N . ASN B 1 393 ? 18.629 29.803 38.352 1.00 21.16 373 ASN B N 1
ATOM 6036 C CA . ASN B 1 393 ? 17.612 30.141 37.368 1.00 20.88 373 ASN B CA 1
ATOM 6037 C C . ASN B 1 393 ? 18.120 30.062 35.927 1.00 18.72 373 ASN B C 1
ATOM 6038 O O . ASN B 1 393 ? 17.330 29.787 35.014 1.00 26.81 373 ASN B O 1
ATOM 6043 N N . GLU B 1 394 ? 19.385 30.372 35.703 1.00 21.95 374 GLU B N 1
ATOM 6044 C CA . GLU B 1 394 ? 19.958 30.412 34.358 1.00 25.39 374 GLU B CA 1
ATOM 6045 C C . GLU B 1 394 ? 21.198 29.533 34.323 1.00 24.12 374 GLU B C 1
ATOM 6046 O O . GLU B 1 394 ? 21.828 29.267 35.380 1.00 26.15 374 GLU B O 1
ATOM 6052 N N . ALA B 1 395 ? 21.515 29.043 33.142 1.00 29.11 375 ALA B N 1
ATOM 6053 C CA . ALA B 1 395 ? 22.671 28.201 32.935 1.00 26.84 375 ALA B CA 1
ATOM 6054 C C . ALA B 1 395 ? 23.943 28.889 33.425 1.00 26.00 375 ALA B C 1
ATOM 6055 O O . ALA B 1 395 ? 24.133 30.102 33.252 1.00 31.08 375 ALA B O 1
ATOM 6057 N N . VAL B 1 396 ? 24.845 28.078 33.977 1.00 26.92 376 VAL B N 1
ATOM 6058 C CA . VAL B 1 396 ? 26.088 28.591 34.478 1.00 27.66 376 VAL B CA 1
ATOM 6059 C C . VAL B 1 396 ? 26.994 28.924 33.292 1.00 32.68 376 VAL B C 1
ATOM 6060 O O . VAL B 1 396 ? 27.170 28.087 32.374 1.00 37.25 376 VAL B O 1
ATOM 6064 N N . ASP B 1 397 ? 27.545 30.134 33.324 1.00 34.86 377 ASP B N 1
ATOM 6065 C CA . ASP B 1 397 ? 28.661 30.546 32.475 1.00 39.45 377 ASP B CA 1
ATOM 6066 C C . ASP B 1 397 ? 29.990 30.046 33.062 1.00 35.81 377 ASP B C 1
ATOM 6067 O O . ASP B 1 397 ? 30.574 30.638 33.997 1.00 35.86 377 ASP B O 1
ATOM 6072 N N . MET B 1 398 ? 30.458 28.945 32.509 1.00 37.11 378 MET B N 1
ATOM 6073 C CA . MET B 1 398 ? 31.522 28.157 33.128 1.00 37.01 378 MET B CA 1
ATOM 6074 C C . MET B 1 398 ? 32.880 28.887 33.379 1.00 37.89 378 MET B C 1
ATOM 6075 O O . MET B 1 398 ? 33.461 28.801 34.467 1.00 33.18 378 MET B O 1
ATOM 6080 N N . PRO B 1 399 ? 33.386 29.622 32.383 1.00 41.88 379 PRO B N 1
ATOM 6081 C CA . PRO B 1 399 ? 34.662 30.293 32.599 1.00 43.29 379 PRO B CA 1
ATOM 6082 C C . PRO B 1 399 ? 34.629 31.265 33.772 1.00 50.52 379 PRO B C 1
ATOM 6083 O O . PRO B 1 399 ? 35.553 31.216 34.637 1.00 41.26 379 PRO B O 1
ATOM 6087 N N . ILE B 1 400 ? 33.543 32.065 33.859 1.00 47.89 380 ILE B N 1
ATOM 6088 C CA . ILE B 1 400 ? 33.375 33.051 34.947 1.00 49.03 380 ILE B CA 1
ATOM 6089 C C . ILE B 1 400 ? 33.385 32.323 36.268 1.00 37.30 380 ILE B C 1
ATOM 6090 O O . ILE B 1 400 ? 34.179 32.626 37.180 1.00 33.68 380 ILE B O 1
ATOM 6092 N N . PHE B 1 401 ? 32.502 31.336 36.373 1.00 31.48 381 PHE B N 1
ATOM 6093 C CA . PHE B 1 401 ? 32.408 30.530 37.565 1.00 28.40 381 PHE B CA 1
ATOM 6094 C C . PHE B 1 401 ? 33.778 29.927 37.992 1.00 16.09 381 PHE B C 1
ATOM 6095 O O . PHE B 1 401 ? 34.213 29.967 39.177 1.00 24.26 381 PHE B O 1
ATOM 6103 N N . GLN B 1 402 ? 34.448 29.427 37.039 1.00 21.01 382 GLN B N 1
ATOM 6104 C CA . GLN B 1 402 ? 35.700 28.735 37.319 1.00 29.37 382 GLN B CA 1
ATOM 6105 C C . GLN B 1 402 ? 36.775 29.670 37.663 1.00 36.29 382 GLN B C 1
ATOM 6106 O O . GLN B 1 402 ? 37.594 29.336 38.517 1.00 39.01 382 GLN B O 1
ATOM 6112 N N . THR B 1 403 ? 36.769 30.864 37.051 1.00 39.38 383 THR B N 1
ATOM 6113 C CA . THR B 1 403 ? 37.803 31.830 37.375 1.00 35.71 383 THR B CA 1
ATOM 6114 C C . THR B 1 403 ? 37.650 32.370 38.771 1.00 38.10 383 THR B C 1
ATOM 6115 O O . THR B 1 403 ? 38.543 33.118 39.147 1.00 39.09 383 THR B O 1
ATOM 6119 N N . LEU B 1 404 ? 36.527 31.977 39.480 1.00 27.30 384 LEU B N 1
ATOM 6120 C CA . LEU B 1 404 ? 36.247 32.099 40.934 1.00 23.25 384 LEU B CA 1
ATOM 6121 C C . LEU B 1 404 ? 36.694 30.890 41.754 1.00 24.83 384 LEU B C 1
ATOM 6122 O O . LEU B 1 404 ? 36.777 30.969 43.000 1.00 21.96 384 LEU B O 1
ATOM 6127 N N . LEU B 1 405 ? 37.010 29.787 41.067 1.00 31.19 385 LEU B N 1
ATOM 6128 C CA . LEU B 1 405 ? 37.324 28.533 41.734 1.00 25.84 385 LEU B CA 1
ATOM 6129 C C . LEU B 1 405 ? 38.578 28.534 42.478 1.00 22.07 385 LEU B C 1
ATOM 6130 O O . LEU B 1 405 ? 38.574 28.232 43.708 1.00 24.80 385 LEU B O 1
ATOM 6135 N N . ILE B 1 406 ? 39.640 28.865 41.748 1.00 25.71 386 ILE B N 1
ATOM 6136 C CA . ILE B 1 406 ? 40.967 28.643 42.236 1.00 23.49 386 ILE B CA 1
ATOM 6137 C C . ILE B 1 406 ? 41.183 29.526 43.440 1.00 20.17 386 ILE B C 1
ATOM 6138 O O . ILE B 1 406 ? 41.686 29.033 44.422 1.00 21.27 386 ILE B O 1
ATOM 6143 N N . ASN B 1 407 ? 40.784 30.805 43.349 1.00 24.13 387 ASN B N 1
ATOM 6144 C CA . ASN B 1 407 ? 41.022 31.727 44.436 1.00 21.74 387 ASN B CA 1
ATOM 6145 C C . ASN B 1 407 ? 40.265 31.375 45.731 1.00 21.60 387 ASN B C 1
ATOM 6146 O O . ASN B 1 407 ? 40.706 31.751 46.835 1.00 25.15 387 ASN B O 1
ATOM 6151 N N . ASN B 1 408 ? 39.198 30.569 45.604 1.00 15.60 388 ASN B N 1
ATOM 6152 C CA . ASN B 1 408 ? 38.486 30.120 46.766 1.00 17.54 388 ASN B CA 1
ATOM 6153 C C . ASN B 1 408 ? 38.827 28.676 47.211 1.00 16.33 388 ASN B C 1
ATOM 6154 O O . ASN B 1 408 ? 38.204 28.151 48.127 1.00 16.76 388 ASN B O 1
ATOM 6159 N N . GLY B 1 409 ? 39.859 28.060 46.602 1.00 15.24 389 GLY B N 1
ATOM 6160 C CA . GLY B 1 409 ? 40.432 26.854 47.209 1.00 14.25 389 GLY B CA 1
ATOM 6161 C C . GLY B 1 409 ? 39.578 25.613 46.904 1.00 13.54 389 GLY B C 1
ATOM 6162 O O . GLY B 1 409 ? 39.730 24.608 47.586 1.00 11.53 389 GLY B O 1
ATOM 6163 N N . ILE B 1 410 ? 38.666 25.664 45.913 1.00 11.27 390 ILE B N 1
ATOM 6164 C CA . ILE B 1 410 ? 37.772 24.514 45.648 1.00 12.21 390 ILE B CA 1
ATOM 6165 C C . ILE B 1 410 ? 37.674 24.184 44.160 1.00 10.63 390 ILE B C 1
ATOM 6166 O O . ILE B 1 410 ? 37.907 25.053 43.317 1.00 14.03 390 ILE B O 1
ATOM 6171 N N . TRP B 1 411 ? 37.236 22.945 43.871 1.00 10.66 391 TRP B N 1
ATOM 6172 C CA . TRP B 1 411 ? 36.987 22.490 42.532 1.00 11.13 391 TRP B CA 1
ATOM 6173 C C . TRP B 1 411 ? 35.576 21.918 42.500 1.00 10.31 391 TRP B C 1
ATOM 6174 O O . TRP B 1 411 ? 35.280 21.008 43.263 1.00 11.83 391 TRP B O 1
ATOM 6185 N N . VAL B 1 412 ? 34.732 22.499 41.638 1.00 13.87 392 VAL B N 1
ATOM 6186 C CA . VAL B 1 412 ? 33.353 22.110 41.431 1.00 12.91 392 VAL B CA 1
ATOM 6187 C C . VAL B 1 412 ? 33.151 22.192 39.913 1.00 15.16 392 VAL B C 1
ATOM 6188 O O . VAL B 1 412 ? 33.754 23.038 39.249 1.00 18.18 392 VAL B O 1
ATOM 6192 N N . ARG B 1 413 ? 32.329 21.325 39.376 1.00 13.54 393 ARG B N 1
ATOM 6193 C CA . ARG B 1 413 ? 32.074 21.255 37.932 1.00 15.12 393 ARG B CA 1
ATOM 6194 C C . ARG B 1 413 ? 30.567 21.328 37.675 1.00 13.39 393 ARG B C 1
ATOM 6195 O O . ARG B 1 413 ? 29.873 20.318 37.689 1.00 14.93 393 ARG B O 1
ATOM 6203 N N . PRO B 1 414 ? 30.019 22.545 37.478 1.00 14.07 394 PRO B N 1
ATOM 6204 C CA . PRO B 1 414 ? 28.598 22.659 37.175 1.00 13.91 394 PRO B CA 1
ATOM 6205 C C . PRO B 1 414 ? 28.179 22.018 35.870 1.00 16.13 394 PRO B C 1
ATOM 6206 O O . PRO B 1 414 ? 29.028 21.764 35.041 1.00 18.22 394 PRO B O 1
ATOM 6210 N N . PHE B 1 415 ? 26.909 21.691 35.751 1.00 16.31 395 PHE B N 1
ATOM 6211 C CA . PHE B 1 415 ? 26.323 21.299 34.443 1.00 18.79 395 PHE B CA 1
ATOM 6212 C C . PHE B 1 415 ? 24.951 21.958 34.305 1.00 20.07 395 PHE B C 1
ATOM 6213 O O . PHE B 1 415 ? 24.196 22.025 35.213 1.00 18.16 395 PHE B O 1
ATOM 6221 N N . GLY B 1 416 ? 24.669 22.472 33.142 1.00 30.00 396 GLY B N 1
ATOM 6222 C CA . GLY B 1 416 ? 23.527 23.371 32.952 1.00 33.33 396 GLY B CA 1
ATOM 6223 C C . GLY B 1 416 ? 23.351 24.440 34.049 1.00 23.24 396 GLY B C 1
ATOM 6224 O O . GLY B 1 416 ? 24.188 25.309 34.261 1.00 30.62 396 GLY B O 1
ATOM 6225 N N . LYS B 1 417 ? 22.226 24.354 34.714 1.00 25.45 397 LYS B N 1
ATOM 6226 C CA . LYS B 1 417 ? 21.844 25.275 35.791 1.00 20.20 397 LYS B CA 1
ATOM 6227 C C . LYS B 1 417 ? 22.222 24.741 37.153 1.00 18.83 397 LYS B C 1
ATOM 6228 O O . LYS B 1 417 ? 21.899 25.338 38.141 1.00 15.97 397 LYS B O 1
ATOM 6234 N N . LEU B 1 418 ? 22.911 23.591 37.190 1.00 16.83 398 LEU B N 1
ATOM 6235 C CA . LEU B 1 418 ? 23.215 22.937 38.424 1.00 13.35 398 LEU B CA 1
ATOM 6236 C C . LEU B 1 418 ? 24.643 23.091 38.946 1.00 14.13 398 LEU B C 1
ATOM 6237 O O . LEU B 1 418 ? 25.597 22.718 38.279 1.00 18.33 398 LEU B O 1
ATOM 6242 N N . VAL B 1 419 ? 24.732 23.616 40.169 1.00 12.64 399 VAL B N 1
ATOM 6243 C CA . VAL B 1 419 ? 25.965 23.739 40.913 1.00 14.94 399 VAL B CA 1
ATOM 6244 C C . VAL B 1 419 ? 25.829 22.783 42.073 1.00 14.90 399 VAL B C 1
ATOM 6245 O O . VAL B 1 419 ? 25.094 23.048 43.042 1.00 16.94 399 VAL B O 1
ATOM 6249 N N . TYR B 1 420 ? 26.492 21.636 41.966 1.00 15.54 400 TYR B N 1
ATOM 6250 C CA . TYR B 1 420 ? 26.244 20.534 42.894 1.00 15.52 400 TYR B CA 1
ATOM 6251 C C . TYR B 1 420 ? 27.612 19.930 43.343 1.00 13.53 400 TYR B C 1
ATOM 6252 O O . TYR B 1 420 ? 28.673 20.090 42.678 1.00 12.99 400 TYR B O 1
ATOM 6261 N N . ILE B 1 421 ? 27.551 19.323 44.490 1.00 12.06 401 ILE B N 1
ATOM 6262 C CA . ILE B 1 421 ? 28.680 18.672 45.125 1.00 11.75 401 ILE B CA 1
ATOM 6263 C C . ILE B 1 421 ? 28.282 17.292 45.599 1.00 11.24 401 ILE B C 1
ATOM 6264 O O . ILE B 1 421 ? 27.117 17.020 45.964 1.00 11.74 401 ILE B O 1
ATOM 6269 N N . MET B 1 422 ? 29.279 16.422 45.546 1.00 10.38 402 MET B N 1
ATOM 6270 C CA . MET B 1 422 ? 29.124 15.035 45.930 1.00 10.46 402 MET B CA 1
ATOM 6271 C C . MET B 1 422 ? 30.485 14.684 46.655 1.00 10.00 402 MET B C 1
ATOM 6272 O O . MET B 1 422 ? 31.317 13.963 46.131 1.00 11.87 402 MET B O 1
ATOM 6277 N N . PRO B 1 423 ? 30.659 15.194 47.857 1.00 8.92 403 PRO B N 1
ATOM 6278 C CA . PRO B 1 423 ? 31.952 15.097 48.516 1.00 9.31 403 PRO B CA 1
ATOM 6279 C C . PRO B 1 423 ? 32.244 13.715 49.004 1.00 9.23 403 PRO B C 1
ATOM 6280 O O . PRO B 1 423 ? 31.331 12.888 49.127 1.00 10.14 403 PRO B O 1
ATOM 6284 N N . PRO B 1 424 ? 33.531 13.459 49.332 1.00 8.87 404 PRO B N 1
ATOM 6285 C CA . PRO B 1 424 ? 33.883 12.115 49.777 1.00 8.80 404 PRO B CA 1
ATOM 6286 C C . PRO B 1 424 ? 33.457 11.864 51.240 1.00 8.67 404 PRO B C 1
ATOM 6287 O O . PRO B 1 424 ? 33.423 12.796 52.043 1.00 8.89 404 PRO B O 1
ATOM 6291 N N . TYR B 1 425 ? 33.274 10.591 51.594 1.00 8.68 405 TYR B N 1
ATOM 6292 C CA . TYR B 1 425 ? 32.773 10.205 52.899 1.00 9.00 405 TYR B CA 1
ATOM 6293 C C . TYR B 1 425 ? 33.815 10.428 53.972 1.00 8.70 405 TYR B C 1
ATOM 6294 O O . TYR B 1 425 ? 33.458 10.502 55.151 1.00 12.26 405 TYR B O 1
ATOM 6303 N N . VAL B 1 426 ? 35.083 10.542 53.585 1.00 9.35 406 VAL B N 1
ATOM 6304 C CA . VAL B 1 426 ? 36.119 10.824 54.547 1.00 10.01 406 VAL B CA 1
ATOM 6305 C C . VAL B 1 426 ? 36.255 12.303 54.949 1.00 10.94 406 VAL B C 1
ATOM 6306 O O . VAL B 1 426 ? 37.027 12.634 55.868 1.00 12.09 406 VAL B O 1
ATOM 6310 N N . ILE B 1 427 ? 35.494 13.190 54.315 1.00 10.04 407 ILE B N 1
ATOM 6311 C CA . ILE B 1 427 ? 35.624 14.614 54.587 1.00 11.12 407 ILE B CA 1
ATOM 6312 C C . ILE B 1 427 ? 35.285 14.928 56.073 1.00 11.33 407 ILE B C 1
ATOM 6313 O O . ILE B 1 427 ? 34.308 14.420 56.651 1.00 12.14 407 ILE B O 1
ATOM 6318 N N . THR B 1 428 ? 36.142 15.717 56.728 1.00 10.49 408 THR B N 1
ATOM 6319 C CA . THR B 1 428 ? 35.826 16.129 58.124 1.00 11.13 408 THR B CA 1
ATOM 6320 C C . THR B 1 428 ? 34.743 17.198 58.176 1.00 11.65 408 THR B C 1
ATOM 6321 O O . THR B 1 428 ? 34.441 17.839 57.193 1.00 11.82 408 THR B O 1
ATOM 6325 N N . ASP B 1 429 ? 34.189 17.409 59.360 1.00 14.12 409 ASP B N 1
ATOM 6326 C CA . ASP B 1 429 ? 33.217 18.481 59.503 1.00 16.13 409 ASP B CA 1
ATOM 6327 C C . ASP B 1 429 ? 33.811 19.816 59.115 1.00 12.84 409 ASP B C 1
ATOM 6328 O O . ASP B 1 429 ? 33.184 20.568 58.391 1.00 15.55 409 ASP B O 1
ATOM 6333 N N . ASP B 1 430 ? 35.057 20.093 59.526 1.00 12.96 410 ASP B N 1
ATOM 6334 C CA . ASP B 1 430 ? 35.681 21.366 59.222 1.00 15.21 410 ASP B CA 1
ATOM 6335 C C . ASP B 1 430 ? 35.967 21.488 57.744 1.00 12.96 410 ASP B C 1
ATOM 6336 O O . ASP B 1 430 ? 35.755 22.538 57.169 1.00 14.38 410 ASP B O 1
ATOM 6341 N N . GLU B 1 431 ? 36.419 20.392 57.102 1.00 13.65 411 GLU B N 1
ATOM 6342 C CA . GLU B 1 431 ? 36.682 20.415 55.672 1.00 11.59 411 GLU B CA 1
ATOM 6343 C C . GLU B 1 431 ? 35.404 20.648 54.875 1.00 10.51 411 GLU B C 1
ATOM 6344 O O . GLU B 1 431 ? 35.358 21.410 53.919 1.00 10.09 411 GLU B O 1
ATOM 6350 N N . LEU B 1 432 ? 34.331 19.981 55.301 1.00 11.59 412 LEU B N 1
ATOM 6351 C CA . LEU B 1 432 ? 33.050 20.122 54.614 1.00 11.16 412 LEU B CA 1
ATOM 6352 C C . LEU B 1 432 ? 32.484 21.526 54.770 1.00 11.67 412 LEU B C 1
ATOM 6353 O O . LEU B 1 432 ? 31.933 22.095 53.831 1.00 12.23 412 LEU B O 1
ATOM 6358 N N . THR B 1 433 ? 32.642 22.083 55.961 1.00 11.85 413 THR B N 1
ATOM 6359 C CA . THR B 1 433 ? 32.236 23.464 56.224 1.00 15.09 413 THR B CA 1
ATOM 6360 C C . THR B 1 433 ? 33.038 24.434 55.350 1.00 15.82 413 THR B C 1
ATOM 6361 O O . THR B 1 433 ? 32.482 25.310 54.722 1.00 16.84 413 THR B O 1
ATOM 6365 N N . THR B 1 434 ? 34.345 24.225 55.261 1.00 14.21 414 THR B N 1
ATOM 6366 C CA . THR B 1 434 ? 35.175 25.032 54.368 1.00 12.85 414 THR B CA 1
ATOM 6367 C C . THR B 1 434 ? 34.704 24.966 52.914 1.00 11.92 414 THR B C 1
ATOM 6368 O O . THR B 1 434 ? 34.551 25.972 52.214 1.00 13.10 414 THR B O 1
ATOM 6372 N N . LEU B 1 435 ? 34.419 23.764 52.451 1.00 12.25 415 LEU B N 1
ATOM 6373 C CA . LEU B 1 435 ? 33.943 23.555 51.072 1.00 11.38 415 LEU B CA 1
ATOM 6374 C C . LEU B 1 435 ? 32.615 24.280 50.843 1.00 11.07 415 LEU B C 1
ATOM 6375 O O . LEU B 1 435 ? 32.471 24.984 49.863 1.00 11.69 415 LEU B O 1
ATOM 6380 N N . CYS B 1 436 ? 31.682 24.164 51.781 1.00 11.57 416 CYS B N 1
ATOM 6381 C CA . CYS B 1 436 ? 30.327 24.736 51.569 1.00 13.29 416 CYS B CA 1
ATOM 6382 C C . CYS B 1 436 ? 30.390 26.259 51.672 1.00 14.44 416 CYS B C 1
ATOM 6383 O O . CYS B 1 436 ? 29.772 26.934 50.870 1.00 15.89 416 CYS B O 1
ATOM 6386 N N . GLN B 1 437 ? 31.206 26.790 52.574 1.00 15.32 417 GLN B N 1
ATOM 6387 C CA . GLN B 1 437 ? 31.364 28.276 52.712 1.00 16.80 417 GLN B CA 1
ATOM 6388 C C . GLN B 1 437 ? 31.994 28.870 51.468 1.00 16.12 417 GLN B C 1
ATOM 6389 O O . GLN B 1 437 ? 31.579 29.883 50.953 1.00 17.26 417 GLN B O 1
ATOM 6395 N N . ALA B 1 438 ? 32.986 28.189 50.950 1.00 14.98 418 ALA B N 1
ATOM 6396 C CA . ALA B 1 438 ? 33.633 28.562 49.711 1.00 15.94 418 ALA B CA 1
ATOM 6397 C C . ALA B 1 438 ? 32.678 28.496 48.528 1.00 14.57 418 ALA B C 1
ATOM 6398 O O . ALA B 1 438 ? 32.641 29.378 47.715 1.00 16.24 418 ALA B O 1
ATOM 6400 N N . LEU B 1 439 ? 31.888 27.448 48.458 1.00 13.90 419 LEU B N 1
ATOM 6401 C CA . LEU B 1 439 ? 30.929 27.315 47.374 1.00 13.37 419 LEU B CA 1
ATOM 6402 C C . LEU B 1 439 ? 29.882 28.461 47.430 1.00 14.68 419 LEU B C 1
ATOM 6403 O O . LEU B 1 439 ? 29.508 28.998 46.421 1.00 16.61 419 LEU B O 1
ATOM 6408 N N . LEU B 1 440 ? 29.385 28.768 48.622 1.00 15.94 420 LEU B N 1
ATOM 6409 C CA . LEU B 1 440 ? 28.360 29.793 48.776 1.00 19.57 420 LEU B CA 1
ATOM 6410 C C . LEU B 1 440 ? 28.983 31.157 48.391 1.00 19.46 420 LEU B C 1
ATOM 6411 O O . LEU B 1 440 ? 28.358 31.979 47.715 1.00 25.97 420 LEU B O 1
ATOM 6416 N N . LYS B 1 441 ? 30.261 31.370 48.703 1.00 20.61 421 LYS B N 1
ATOM 6417 C CA . LYS B 1 441 ? 30.984 32.606 48.294 1.00 25.88 421 LYS B CA 1
ATOM 6418 C C . LYS B 1 441 ? 31.173 32.677 46.768 1.00 20.97 421 LYS B C 1
ATOM 6419 O O . LYS B 1 441 ? 30.904 33.673 46.169 1.00 29.96 421 LYS B O 1
ATOM 6425 N N . VAL B 1 442 ? 31.522 31.577 46.133 1.00 21.84 422 VAL B N 1
ATOM 6426 C CA . VAL B 1 442 ? 31.632 31.471 44.699 1.00 22.02 422 VAL B CA 1
ATOM 6427 C C . VAL B 1 442 ? 30.290 31.742 44.036 1.00 20.44 422 VAL B C 1
ATOM 6428 O O . VAL B 1 442 ? 30.249 32.532 43.126 1.00 22.41 422 VAL B O 1
ATOM 6432 N N . VAL B 1 443 ? 29.204 31.081 44.470 1.00 18.61 423 VAL B N 1
ATOM 6433 C CA . VAL B 1 443 ? 27.909 31.288 43.858 1.00 18.77 423 VAL B CA 1
ATOM 6434 C C . VAL B 1 443 ? 27.456 32.766 43.996 1.00 22.09 423 VAL B C 1
ATOM 6435 O O . VAL B 1 443 ? 26.989 33.368 43.069 1.00 25.86 423 VAL B O 1
ATOM 6439 N N . SER B 1 444 ? 27.610 33.331 45.175 1.00 23.67 424 SER B N 1
ATOM 6440 C CA . SER B 1 444 ? 27.234 34.718 45.418 1.00 29.02 424 SER B CA 1
ATOM 6441 C C . SER B 1 444 ? 28.024 35.656 44.522 1.00 27.14 424 SER B C 1
ATOM 6442 O O . SER B 1 444 ? 27.496 36.568 43.956 1.00 37.78 424 SER B O 1
ATOM 6445 N N . SER B 1 445 ? 29.337 35.424 44.404 1.00 32.80 425 SER B N 1
ATOM 6446 C CA . SER B 1 445 ? 30.229 36.299 43.622 1.00 34.34 425 SER B CA 1
ATOM 6447 C C . SER B 1 445 ? 29.923 36.127 42.132 1.00 33.98 425 SER B C 1
ATOM 6448 O O . SER B 1 445 ? 29.824 37.099 41.385 1.00 37.80 425 SER B O 1
ATOM 6451 N N . TYR B 1 446 ? 29.633 34.911 41.720 1.00 24.08 426 TYR B N 1
ATOM 6452 C CA . TYR B 1 446 ? 29.234 34.664 40.353 1.00 23.65 426 TYR B CA 1
ATOM 6453 C C . TYR B 1 446 ? 27.960 35.413 39.956 1.00 23.43 426 TYR B C 1
ATOM 6454 O O . TYR B 1 446 ? 27.887 36.023 38.903 1.00 32.71 426 TYR B O 1
ATOM 6463 N N . LEU B 1 447 ? 26.946 35.327 40.785 1.00 23.50 427 LEU B N 1
ATOM 6464 C CA . LEU B 1 447 ? 25.676 35.997 40.540 1.00 21.31 427 LEU B CA 1
ATOM 6465 C C . LEU B 1 447 ? 25.834 37.559 40.511 1.00 27.42 427 LEU B C 1
ATOM 6466 O O . LEU B 1 447 ? 24.910 38.234 40.116 1.00 32.62 427 LEU B O 1
ATOM 6471 N N . THR B 1 448 ? 27.028 38.097 40.813 1.00 35.81 428 THR B N 1
ATOM 6472 C CA . THR B 1 448 ? 27.383 39.513 40.537 1.00 28.30 428 THR B CA 1
ATOM 6473 C C . THR B 1 448 ? 27.648 39.894 39.041 1.00 36.37 428 THR B C 1
ATOM 6474 O O . THR B 1 448 ? 27.791 41.090 38.687 1.00 42.46 428 THR B O 1
ATOM 6478 N N . ARG B 1 449 ? 27.861 38.886 38.183 1.00 29.00 429 ARG B N 1
ATOM 6479 C CA . ARG B 1 449 ? 28.360 39.071 36.817 1.00 34.46 429 ARG B CA 1
ATOM 6480 C C . ARG B 1 449 ? 27.310 38.458 35.917 1.00 39.20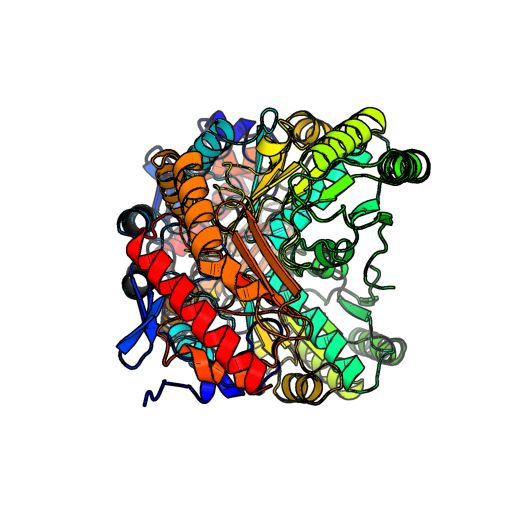 429 ARG B C 1
ATOM 6481 O O . ARG B 1 449 ? 26.686 37.382 36.210 1.00 53.12 429 ARG B O 1
#

Foldseek 3Di:
DDDFDFDPCCQAPNDDPPADRNGPDTDGAWDFWDFQWTAGPVGFTAREQCLLPQFLQRTGPDVLLVVLLVVVVVVPQADFPVVDDDVLLVLLLVLVCVDAAPQWDDKWKDQAQLVLLVLVLLLLQLLCVLVVLNLQNAEEEEQLAARDDDQQRVQRHNVVRDHHYYDHDADFDQPDDDDPVRLVRVLVCLVPCLSNHSAYEHAAQFGPPSPRGGHYLVVVLSVLVSCVVSVHFYEHECQNVALQQQLDNGSNVNNSDHGQKYKYWRNLLSNPHGMIMITGGPSSLVSCCVGPNNDSPDGDRRISRSSSSSSSSSSSVVSVVPPSNVLQVVLQVLLCVLQQVLCVADQFDGWDGGRQKIKGFGNFFQPVVLLVVLRSVLRHDFDDGGRITMGRGHSPQDSVRSNSHSNSSSVSVNVRVVVD/DFFDAADADVCCQAPPDDPPADRNGPHHDFAWDFWDFQWTAGPVGFTAREQCCLPQFLQRTGPDPLLVVLLVVVVVVPQADFPVVDADDLLVLLLVLCCVPAAPQWDDKWKDQAQLVLLVLVLLLLQLLCVLVVLNLQNAEEEELQAARDDDDVRVQRHVVDHYYDHDADFDQPDDDDPVRLVRVLVVLVPCLSNHSAYEHAAQFHPPSPRGGHYLVVVLSVQVSCVVSVHFYEHECQNVALQQQLDNGSNVNNSDHGQKYKYFRNLLSNPHGMIMITGGPSSLVSCCVGPNNDSPDGDRRISRSSSSSSSSSSSVVSVVQPSNVLQVVLQVLLCVLQQCLVVDPQWDGWDGGRQKIKTFGPFFDPPSLLVSLRSVLRHDFDDDGRITMGRGHSPQDSVRSNSHSNSSSVSVNVRSVD

CATH classification: 3.90.1150.10 (+1 more: 3.40.640.10)

InterPro domains:
  IPR005814 Aminotransferase class-III [PF00202] (27-422)
  IPR005814 Aminotransferase class-III [PIRSF000521] (31-424)
  IPR005814 Aminotransferase class-III [cd00610] (8-423)
  IPR005815 Adenosylmethionine--8-amino-7-oxononanoate aminotransferase BioA [MF_00834] (6-423)
  IPR005815 Adenosylmethionine--8-amino-7-oxononanoate aminotransferase BioA [TIGR00508] (14-423)
  IPR015421 Pyridoxal phosphate-dependent transferase, major domain [G3DSA:3.40.640.10] (62-332)
  IPR015422 Pyridoxal phosphate-dependent transferase, small domain [G3DSA:3.90.1150.10] (12-418)
  IPR015424 Pyridoxal phosphate-dependent transferase [SSF53383] (5-425)
  IPR049704 Aminotransferases class-III pyridoxal-phosphate attachment site [PS00600] (244-281)

Secondary structure (DSSP, 8-state):
-------HHHHHHB--TT--SS-SSPPEEEEEEEBTEEEETTS-EEEETTHHHHT-TT-BS-HHHHHHHHHHHTT-S----SSEEEHHHHHHHHHHHHHSPTTEEEEEEESSHHHHHHHHHHHHHHHHHHTT-TT--EEEEETT----SSHHHHTT----SPP-EEEPPPPS-TTPPPPHHHHHHHHHHHHHHGGGEEEEEE-SSEE-TTT-EE--HHHHHHHHHHHHHTT-EEEEE-TTTTTTTTSSSSGGGGTT---SEEEE-GGGGTTSS--EEEEEEHHHHHHHHTSSS-S-S---TTTT-HHHHHHHHHHHHHHHHS-HHHHHHHHHHHHHHHHGGGGGSTTEEEEEEETTEEEEEESS---HHHHHHHHGGGTEE---BTTEEEE---TT--HHHHHHHHHHHHHHHHHHHHH-/-----PPP-HHHHHHB--TTS-SS-SSPPEEEEEEEBTEEEETTS-EEEETTHHHHT-TT-BS-HHHHHHHHHHHTT-S----SSEEEHHHHHHHHHHHHHSPTTEEEEEEESSHHHHHHHHHHHHHHHHHHTT-TT--EEEEETT----SSHHHHTT-----EEEPPPPS-TTPPPPHHHHHHHHHHHHHHGGGEEEEEE-SSEE-TTT-EE--HHHHHHHHHHHHHHT-EEEEE-TTTTTTTTSSSSGGGGTT---SEEEE-GGGGTTSS--EEEEEEHHHHHHHHTSSS-S-S---TTTT-HHHHHHHHHHHHHHHHT-HHHHHHHHHHHHHHHHGGGGGSTTEEEEEEETTEEEEEESS---HHHHHTTTGGGTEE---BTTEEEE---TT--HHHHHHHHHHHHHHHHHHTT-

Sequence (838 aa):
MTTVSTNDFDQQHLWHPYASLPPTYPNIVIDRAEGIYIVTEDGTRLIDGMSSWWASVHGYNHPKLNAAMIEQLGKMAHVMFGGLTHQPAIDLGKKLLSIVPAGLDAIFYADSGSIAVEVALKMALQYQIAAKRPSKCQFASTHSGYYGDTWHAMSVCDKQLPMQHFVAAPPMGFERDLTQSEREALTEFFVKNSDKLAGFIIEPIIQGAGGMRFYSPQYLQLLRKLCDEYDVLLIADEIATGFGRSGKLFACEHAAISPDIMTIGKALTGGYMTFAATLSTREIADTISQSDYPALMHGPTFMGNPLACAVACASIDLIVSYDIEARTENMQAIMNEQLAPAVSLEEGVKEVRCLGAVAVIELNEAVDMPIFQTLLINNGIWVRPFGKLVYIMPPYVITDDELTTLCQALLKVVSSYLTRKGHMTTVSTNDFDQQHLWHPYYAASLPPTYPNIVIDRAEGIYIVTEDGTRLIDGMSSWWASVHGYNHPKLNAAMIEQLGKMAHVMFGGLTHQPAIDLGKKLLSIVPAGLDAIFYADSGSIAVEVALKMALQYQIAAKRPSKCQFASTHSGYYGDTWHAMSVCDPMQHFVAAPPMGFERDLTQSEREALTEFFVKNSDKLAGFIIEPIIQGAGGMRFYSPQYLQLLRKLCDEYDVLLIADEIATGFGRSGKLFACEHAAISPDIMTIGKALTGGYMTFAATLSTREIADTISQSDYPALMHGPTFMGNPLACAVACASIDLIVSYDIEARTENMQAIMNEQLAPAVSLEGVKEVRCLGAVAVIELNEAVDMPIFQTLLINNGIWVRPFGKLVYIMPPYVITDDELTTLCQALLKVVSSYLTR

Nearest PDB structures (foldseek):
  6erk-assembly1_A  TM=1.002E+00  e=1.233E-84  Psychrobacter cryohalolentis K5
  6erk-assembly1_B  TM=9.967E-01  e=2.659E-80  Psychrobacter cryohalolentis K5
  6ge8-assembly1_A  TM=9.679E-01  e=8.468E-52  Mycobacterium tuberculosis
  3lv2-assembly1_B  TM=9.589E-01  e=1.549E-49  Mycobacterium tuberculosis
  4wya-assembly2_C  TM=9.611E-01  e=1.825E-49  Mycobacterium tuberculosis H37Rv